Protein AF-A0A9D5GII6-F1 (afdb_monomer_lite)

pLDDT: mean 83.92, std 17.63, range [22.39, 98.25]

Secondary structure (DSSP, 8-state):
-HHHHHHHHHHHHHHTTSS-HHHHHHHHHHHHHHHSSTT---------SPEEEEEEEEETTT--B-TT-EEEEESSSEEEEE--TTSEEEEEEEPSEEEEEEEE-TTB--EEPPPEEE-TT--EEEEEEE-BTTS------B---------TTEEETT-HHHHH-SSHHHHHTTSTTEEEEESSSSTTSPEEEEETT--GGGEEEEETTEESS-TTS---TTSS-GGGSSEEEEE-S-BTTBTTEEEEEE-----SS-EEEEEEEEESSS-EEEEEEEEEEETTEEEEEEEEEEEEE-TTTT-EEE-TTS-EEEPP-EEEEEEEEEEEEEESSSSEEEEEEEEEEEEEEE----B--SSS-----TT-EEEEEEEEEEEEEEEEETTEEEEEEEEEEEEEEEEEETT-EETTEE--EEEEEEEEEEEEEEEEEE--TTTEEEEEEEEEEEEEEEEEESSHHHHTTS--EEEEEEEEEEEEEEEE-SSSEEEEEEEEEEEETTS--EEEEEEEEEEEEETTEEEEEEEEEEE----S---PPPPPGGG-EEEGGGTEEEEE---PPP---EEEEEEEEEEEE-TTSEEEEEEEEEEEEEEEEEEEEEEGGGSPTTSSPTTHHHHHHHHHHSTTTT-S--S---GGGEEEEEEEEEEEEEEEEEEEEEEEEEETTEEEEEEEEEEEEEEE---HHHHSTT-SS-TTSPPTT--SEEEEEEEEEE-TT-SEEEEEEEEEE-SS-TT-PPSEEEEEEEEEEEETTEEEEEEEESTT-TT--SSBBSTT--PEE-TTS-EE---BPPPPP-EEEEEEEEEES--------S------------------GGGSSBPPPSS--S-TTS--TTSTT--HHHHHHHHHHHHHHHHHHHHHHHT-BTTBS-SS-SSSPP-BTTEEEEEEE-SS-EEEEEEES-HHHHHHHHHHS-EEEEEHHHHHHTT------BTTBS--EEEETTTEEEEEEPPP-TT---S-PEEPPSS--SSTTPBP--TTS-TTHHHHHHHHHHHHHHHHHHTTS-SPPPPPTTEEEEEEEETTEEEEEEEESSTTHHHHHHHHB-EEEE-HHHHHHTT---PPTT-EEEETTTEEEEE--------------

Structure (mmCIF, N/CA/C/O backbone):
data_AF-A0A9D5GII6-F1
#
_entry.id   AF-A0A9D5GII6-F1
#
loop_
_atom_site.group_PDB
_atom_site.id
_atom_site.type_symbol
_atom_site.label_atom_id
_atom_site.label_alt_id
_atom_site.label_comp_id
_atom_site.label_asym_id
_atom_site.label_entity_id
_atom_site.label_seq_id
_atom_site.pdbx_PDB_ins_code
_atom_site.Cartn_x
_atom_site.Cartn_y
_atom_site.Cartn_z
_atom_site.occupancy
_atom_site.B_iso_or_equiv
_atom_site.auth_seq_id
_atom_site.auth_comp_id
_atom_site.auth_asym_id
_atom_site.auth_atom_id
_atom_site.pdbx_PDB_model_num
ATOM 1 N N . MET A 1 1 ? 43.247 6.332 34.126 1.00 34.91 1 MET A N 1
ATOM 2 C CA . MET A 1 1 ? 41.871 6.744 33.745 1.00 34.91 1 MET A CA 1
ATOM 3 C C . MET A 1 1 ? 41.782 8.147 33.139 1.00 34.91 1 MET A C 1
ATOM 5 O O . MET A 1 1 ? 41.290 8.242 32.028 1.00 34.91 1 MET A O 1
ATOM 9 N N . LYS A 1 2 ? 42.302 9.220 33.762 1.00 28.88 2 LYS A N 1
ATOM 10 C CA . LYS A 1 2 ? 42.241 10.589 33.184 1.00 28.88 2 LYS A CA 1
ATOM 11 C C . LYS A 1 2 ? 42.922 10.757 31.810 1.00 28.88 2 LYS A C 1
ATOM 13 O O . LYS A 1 2 ? 42.431 11.520 30.993 1.00 28.88 2 LYS A O 1
ATOM 18 N N . GLN A 1 3 ? 43.988 10.010 31.513 1.00 30.14 3 GLN A N 1
ATOM 19 C CA . GLN A 1 3 ? 44.624 10.033 30.183 1.00 30.14 3 GLN A CA 1
ATOM 20 C C . GLN A 1 3 ? 43.873 9.213 29.116 1.00 30.14 3 GLN A C 1
ATOM 22 O O . GLN A 1 3 ? 44.014 9.504 27.933 1.00 30.14 3 GLN A O 1
ATOM 27 N N . LEU A 1 4 ? 43.028 8.251 29.515 1.00 31.08 4 LEU A N 1
ATOM 28 C CA . LEU A 1 4 ? 42.215 7.461 28.580 1.00 31.08 4 LEU A CA 1
ATOM 29 C C . LEU A 1 4 ? 41.017 8.274 28.054 1.00 31.08 4 LEU A C 1
ATOM 31 O O . LEU A 1 4 ? 40.666 8.167 26.885 1.00 31.08 4 LEU A O 1
ATOM 35 N N . VAL A 1 5 ? 40.451 9.151 28.893 1.00 37.69 5 VAL A N 1
ATOM 36 C CA . VAL A 1 5 ? 39.334 10.047 28.534 1.00 37.69 5 VAL A CA 1
ATOM 37 C C . VAL A 1 5 ? 39.782 11.136 27.549 1.00 37.69 5 VAL A C 1
ATOM 39 O O . VAL A 1 5 ? 39.107 11.387 26.557 1.00 37.69 5 VAL A O 1
ATOM 42 N N . VAL A 1 6 ? 40.985 11.697 27.728 1.00 40.25 6 VAL A N 1
ATOM 43 C CA . VAL A 1 6 ? 41.536 12.721 26.815 1.00 40.25 6 VAL A CA 1
ATOM 44 C C . VAL A 1 6 ? 41.897 12.143 25.436 1.00 40.25 6 VAL A C 1
ATOM 46 O O . VAL A 1 6 ? 41.874 12.866 24.438 1.00 40.25 6 VAL A O 1
ATOM 49 N N . HIS A 1 7 ? 42.208 10.845 25.351 1.00 36.19 7 HIS A N 1
ATOM 50 C CA . HIS A 1 7 ? 42.446 10.171 24.070 1.00 36.19 7 HIS A CA 1
ATOM 51 C C . HIS A 1 7 ? 41.134 9.832 23.338 1.00 36.19 7 HIS A C 1
ATOM 53 O O . HIS A 1 7 ? 41.076 9.959 22.115 1.00 36.19 7 HIS A O 1
ATOM 59 N N . TYR A 1 8 ? 40.066 9.506 24.076 1.00 36.66 8 TYR A N 1
ATOM 60 C CA . TYR A 1 8 ? 38.737 9.227 23.518 1.00 36.66 8 TYR A CA 1
ATOM 61 C C . TYR A 1 8 ? 38.042 10.494 22.981 1.00 36.66 8 TYR A C 1
ATOM 63 O O . TYR A 1 8 ? 37.513 10.481 21.869 1.00 36.66 8 TYR A O 1
ATOM 71 N N . ASP A 1 9 ? 38.147 11.625 23.691 1.00 37.00 9 ASP A N 1
ATOM 72 C CA . ASP A 1 9 ? 37.584 12.913 23.245 1.00 37.00 9 ASP A CA 1
ATOM 73 C C . ASP A 1 9 ? 38.254 13.446 21.969 1.00 37.00 9 ASP A C 1
ATOM 75 O O . ASP A 1 9 ? 37.600 14.022 21.097 1.00 37.00 9 ASP A O 1
ATOM 79 N N . ARG A 1 10 ? 39.563 13.213 21.805 1.00 40.06 10 ARG A N 1
ATOM 80 C CA . ARG A 1 10 ? 40.296 13.609 20.590 1.00 40.06 10 ARG A CA 1
ATOM 81 C C . ARG A 1 10 ? 39.992 12.708 19.388 1.00 40.06 10 ARG A C 1
ATOM 83 O O . ARG A 1 10 ? 40.088 13.184 18.256 1.00 40.06 10 ARG A O 1
ATOM 90 N N . MET A 1 11 ? 39.600 11.451 19.615 1.00 40.50 11 MET A N 1
ATOM 91 C CA . MET A 1 11 ? 39.119 10.545 18.562 1.00 40.50 11 MET A CA 1
ATOM 92 C C . MET A 1 11 ? 37.706 10.920 18.098 1.00 40.50 11 MET A C 1
ATOM 94 O O . MET A 1 11 ? 37.478 11.040 16.894 1.00 40.50 11 MET A O 1
ATOM 98 N N . LEU A 1 12 ? 36.789 11.206 19.029 1.00 35.62 12 LEU A N 1
ATOM 99 C CA . LEU A 1 12 ? 35.427 11.649 18.707 1.00 35.62 12 LEU A CA 1
ATOM 100 C C . LEU A 1 12 ? 35.429 13.002 17.983 1.00 35.62 12 LEU A C 1
ATOM 102 O O . LEU A 1 12 ? 34.794 13.142 16.940 1.00 35.62 12 LEU A O 1
ATOM 106 N N . ALA A 1 13 ? 36.224 13.972 18.443 1.00 38.00 13 ALA A N 1
ATOM 107 C CA . ALA A 1 13 ? 36.316 15.281 17.797 1.00 38.00 13 ALA A CA 1
ATOM 108 C C . ALA A 1 13 ? 36.857 15.218 16.354 1.00 38.00 13 ALA A C 1
ATOM 110 O O . ALA A 1 13 ? 36.460 16.033 15.524 1.00 38.00 13 ALA A O 1
ATOM 111 N N . ARG A 1 14 ? 37.722 14.244 16.022 1.00 39.09 14 ARG A N 1
ATOM 112 C CA . ARG A 1 14 ? 38.227 14.042 14.650 1.00 39.09 14 ARG A CA 1
ATOM 113 C C . ARG A 1 14 ? 37.227 13.317 13.745 1.00 39.09 14 ARG A C 1
ATOM 115 O O . ARG A 1 14 ? 37.157 13.657 12.567 1.00 39.09 14 ARG A O 1
ATOM 122 N N . ALA A 1 15 ? 36.402 12.417 14.282 1.00 39.69 15 ALA A N 1
ATOM 123 C CA . ALA A 1 15 ? 35.327 11.765 13.528 1.00 39.69 15 ALA A CA 1
ATOM 124 C C . ALA A 1 15 ? 34.222 12.752 13.090 1.00 39.69 15 ALA A C 1
ATOM 126 O O . ALA A 1 15 ? 33.641 12.607 12.018 1.00 39.69 15 ALA A O 1
ATOM 127 N N . PHE A 1 16 ? 33.985 13.822 13.859 1.00 41.12 16 PHE A N 1
ATOM 128 C CA . PHE A 1 16 ? 32.970 14.828 13.530 1.00 41.12 16 PHE A CA 1
ATOM 129 C C . PHE A 1 16 ? 33.382 15.835 12.444 1.00 41.12 16 PHE A C 1
ATOM 131 O O . PHE A 1 16 ? 32.530 16.606 12.005 1.00 41.12 16 PHE A O 1
ATOM 138 N N . VAL A 1 17 ? 34.645 15.892 11.999 1.00 39.69 17 VAL A N 1
ATOM 139 C CA . VAL A 1 17 ? 35.133 16.916 11.041 1.00 39.69 17 VAL A CA 1
ATOM 140 C C . VAL A 1 17 ? 34.901 16.563 9.567 1.00 39.69 17 VAL A C 1
ATOM 142 O O . VAL A 1 17 ? 34.873 17.470 8.743 1.00 39.69 17 VAL A O 1
ATOM 145 N N . GLY A 1 18 ? 34.597 15.300 9.250 1.00 34.38 18 GLY A N 1
ATOM 146 C CA . GLY A 1 18 ? 34.338 14.838 7.877 1.00 34.38 18 GLY A CA 1
ATOM 147 C C . GLY A 1 18 ? 32.869 14.644 7.473 1.00 34.38 18 GLY A C 1
ATOM 148 O O . GLY A 1 18 ? 32.619 14.267 6.334 1.00 34.38 18 GLY A O 1
ATOM 149 N N . LEU A 1 19 ? 31.894 14.862 8.366 1.00 36.12 19 LEU A N 1
ATOM 150 C CA . LEU A 1 19 ? 30.478 14.564 8.086 1.00 36.12 19 LEU A CA 1
ATOM 151 C C . LEU A 1 19 ? 29.757 15.739 7.380 1.00 36.12 19 LEU A C 1
ATOM 153 O O . LEU A 1 19 ? 29.957 16.894 7.778 1.00 36.12 19 LEU A O 1
ATOM 157 N N . PRO A 1 20 ? 28.877 15.482 6.387 1.00 49.22 20 PRO A N 1
ATOM 158 C CA . PRO A 1 20 ? 28.064 16.507 5.731 1.00 49.22 20 PRO A CA 1
ATOM 159 C C . PRO A 1 20 ? 27.155 17.260 6.720 1.00 49.22 20 PRO A C 1
ATOM 161 O O . PRO A 1 20 ? 26.758 16.758 7.773 1.00 49.22 20 PRO A O 1
ATOM 164 N N . VAL A 1 21 ? 26.805 18.501 6.366 1.00 39.53 21 VAL A N 1
ATOM 165 C CA . VAL A 1 21 ? 26.181 19.512 7.249 1.00 39.53 21 VAL A CA 1
ATOM 166 C C . VAL A 1 21 ? 24.878 19.040 7.927 1.00 39.53 21 VAL A C 1
ATOM 168 O O . VAL A 1 21 ? 24.597 19.464 9.051 1.00 39.53 21 VAL A O 1
ATOM 171 N N . LEU A 1 22 ? 24.112 18.130 7.309 1.00 35.84 22 LEU A N 1
ATOM 172 C CA . LEU A 1 22 ? 22.888 17.564 7.899 1.00 35.84 22 LEU A CA 1
ATOM 173 C C . LEU A 1 22 ? 23.160 16.642 9.106 1.00 35.84 22 LEU A C 1
ATOM 175 O O . LEU A 1 22 ? 22.431 16.704 10.095 1.00 35.84 22 LEU A O 1
ATOM 179 N N . GLN A 1 23 ? 24.231 15.843 9.081 1.00 38.72 23 GLN A N 1
ATOM 180 C CA . GLN A 1 23 ? 24.545 14.873 10.142 1.00 38.72 23 GLN A CA 1
ATOM 181 C C . GLN A 1 23 ? 25.104 15.541 11.412 1.00 38.72 23 GLN A C 1
ATOM 183 O O . GLN A 1 23 ? 24.836 15.091 12.526 1.00 38.72 23 GLN A O 1
ATOM 188 N N . ARG A 1 24 ? 25.805 16.678 11.275 1.00 38.62 24 ARG A N 1
ATOM 189 C CA . ARG A 1 24 ? 26.293 17.481 12.416 1.00 38.62 24 ARG A CA 1
ATOM 190 C C . ARG A 1 24 ? 25.172 18.140 13.216 1.00 38.62 24 ARG A C 1
ATOM 192 O O . ARG A 1 24 ? 25.268 18.239 14.437 1.00 38.62 24 ARG A O 1
ATOM 199 N N . ARG A 1 25 ? 24.109 18.584 12.541 1.00 43.94 25 ARG A N 1
ATOM 200 C CA . ARG A 1 25 ? 22.936 19.178 13.200 1.00 43.94 25 ARG A CA 1
ATOM 201 C C . ARG A 1 25 ? 22.135 18.133 13.977 1.00 43.94 25 ARG A C 1
ATOM 203 O O . ARG A 1 25 ? 21.642 18.437 15.054 1.00 43.94 25 ARG A O 1
ATOM 210 N N . PHE A 1 26 ? 22.099 16.900 13.478 1.00 44.59 26 PHE A N 1
ATOM 211 C CA . PHE A 1 26 ? 21.381 15.786 14.093 1.00 44.59 26 PHE A CA 1
ATOM 212 C C . PHE A 1 26 ? 22.008 15.324 15.425 1.00 44.59 26 PHE A C 1
ATOM 214 O O . PHE A 1 26 ? 21.299 15.139 16.412 1.00 44.59 26 PHE A O 1
ATOM 221 N N . ALA A 1 27 ? 23.343 15.234 15.504 1.00 39.31 27 ALA A N 1
ATOM 222 C CA . ALA A 1 27 ? 24.046 14.817 16.726 1.00 39.31 27 ALA A CA 1
ATOM 223 C C . ALA A 1 27 ? 23.897 15.811 17.899 1.00 39.31 27 ALA A C 1
ATOM 225 O O . ALA A 1 27 ? 23.811 15.406 19.058 1.00 39.31 27 ALA A O 1
ATOM 226 N N . LEU A 1 28 ? 23.815 17.114 17.608 1.00 42.69 28 LEU A N 1
ATOM 227 C CA . LEU A 1 28 ? 23.647 18.162 18.624 1.00 42.69 28 LEU A CA 1
ATOM 228 C C . LEU A 1 28 ? 22.219 18.215 19.195 1.00 42.69 28 LEU A C 1
ATOM 230 O O . LEU A 1 28 ? 22.044 18.509 20.377 1.00 42.69 28 LEU A O 1
ATOM 234 N N . SER A 1 29 ? 21.203 17.876 18.396 1.00 42.56 29 SER A N 1
ATOM 235 C CA . SER A 1 29 ? 19.810 17.784 18.857 1.00 42.56 29 SER A CA 1
ATOM 236 C C . SER A 1 29 ? 19.585 16.615 19.824 1.00 42.56 29 SER A C 1
ATOM 238 O O . SER A 1 29 ? 18.840 16.761 20.791 1.00 42.56 29 SER A O 1
ATOM 240 N N . ILE A 1 30 ? 20.275 15.488 19.617 1.00 46.19 30 ILE A N 1
ATOM 241 C CA . ILE A 1 30 ? 20.199 14.306 20.495 1.00 46.19 30 ILE A CA 1
ATOM 242 C C . ILE A 1 30 ? 20.812 14.603 21.874 1.00 46.19 30 ILE A C 1
ATOM 244 O O . ILE A 1 30 ? 20.225 14.259 22.900 1.00 46.19 30 ILE A O 1
ATOM 248 N N . ALA A 1 31 ? 21.947 15.311 21.919 1.00 44.62 31 ALA A N 1
ATOM 249 C CA . ALA A 1 31 ? 22.587 15.702 23.177 1.00 44.62 31 ALA A CA 1
ATOM 250 C C . ALA A 1 31 ? 21.744 16.708 23.990 1.00 44.62 31 ALA A C 1
ATOM 252 O O . ALA A 1 31 ? 21.701 16.627 25.217 1.00 44.62 31 ALA A O 1
ATOM 253 N N . GLY A 1 32 ? 21.032 17.621 23.315 1.00 56.56 32 GLY A N 1
ATOM 254 C CA . GLY A 1 32 ? 20.121 18.571 23.965 1.00 56.56 32 GLY A CA 1
ATOM 255 C C . GLY A 1 32 ? 18.874 17.911 24.565 1.00 56.56 32 GLY A C 1
ATOM 256 O O . GLY A 1 32 ? 18.427 18.307 25.639 1.00 56.56 32 GLY A O 1
ATOM 257 N N . LEU A 1 33 ? 18.344 16.873 23.911 1.00 41.56 33 LEU A N 1
ATOM 258 C CA . LEU A 1 33 ? 17.165 16.142 24.381 1.00 41.56 33 LEU A CA 1
ATOM 259 C C . LEU A 1 33 ? 17.477 15.260 25.605 1.00 41.56 33 LEU A C 1
ATOM 261 O O . LEU A 1 33 ? 16.654 15.161 26.511 1.00 41.56 33 LEU A O 1
ATOM 265 N N . LEU A 1 34 ? 18.685 14.684 25.682 1.00 41.72 34 LEU A N 1
ATOM 266 C CA . LEU A 1 34 ? 19.128 13.851 26.812 1.00 41.72 34 LEU A CA 1
ATOM 267 C C . LEU A 1 34 ? 19.312 14.638 28.122 1.00 41.72 34 LEU A C 1
ATOM 269 O O . LEU A 1 34 ? 19.120 14.076 29.199 1.00 41.72 34 LEU A O 1
ATOM 273 N N . LEU A 1 35 ? 19.631 15.936 28.055 1.00 38.81 35 LEU A N 1
ATOM 274 C CA . LEU A 1 35 ? 19.837 16.771 29.247 1.00 38.81 35 LEU A CA 1
ATOM 275 C C . LEU A 1 35 ? 18.523 17.228 29.913 1.00 38.81 35 LEU A C 1
ATOM 277 O O . LEU A 1 35 ? 18.513 17.544 31.100 1.00 38.81 35 LEU A O 1
ATOM 281 N N . LEU A 1 36 ? 17.413 17.245 29.166 1.00 41.09 36 LEU A N 1
ATOM 282 C CA . LEU A 1 36 ? 16.088 17.674 29.643 1.00 41.09 36 LEU A CA 1
ATOM 283 C C . LEU A 1 36 ? 15.308 16.569 30.378 1.00 41.09 36 LEU A C 1
ATOM 285 O O . LEU A 1 36 ? 14.319 16.861 31.044 1.00 41.09 36 LEU A O 1
ATOM 289 N N . ILE A 1 37 ? 15.752 15.312 30.291 1.00 43.41 37 ILE A N 1
ATOM 290 C CA . ILE A 1 37 ? 15.035 14.141 30.829 1.00 43.41 37 ILE A CA 1
ATOM 291 C C . ILE A 1 37 ? 15.420 13.846 32.298 1.00 43.41 37 ILE A C 1
ATOM 293 O O . ILE A 1 37 ? 14.745 13.082 32.982 1.00 43.41 37 ILE A O 1
ATOM 297 N N . ALA A 1 38 ? 16.454 14.499 32.838 1.00 36.38 38 ALA A N 1
ATOM 298 C CA . ALA A 1 38 ? 17.011 14.179 34.156 1.00 36.38 38 ALA A CA 1
ATOM 299 C C . ALA A 1 38 ? 16.246 14.736 35.385 1.00 36.38 38 ALA A C 1
ATOM 301 O O . ALA A 1 38 ? 16.718 14.535 36.503 1.00 36.38 38 ALA A O 1
ATOM 302 N N . THR A 1 39 ? 15.107 15.435 35.244 1.00 32.78 39 THR A N 1
ATOM 303 C CA . THR A 1 39 ? 14.502 16.183 36.379 1.00 32.78 39 THR A CA 1
ATOM 304 C C . THR A 1 39 ? 12.993 16.018 36.632 1.00 32.78 39 THR A C 1
ATOM 306 O O . THR A 1 39 ? 12.438 16.799 37.403 1.00 32.78 39 THR A O 1
ATOM 309 N N . ALA A 1 40 ? 12.301 15.008 36.092 1.00 34.09 40 ALA A N 1
ATOM 310 C CA . ALA A 1 40 ? 10.855 14.837 36.332 1.00 34.09 40 ALA A CA 1
ATOM 311 C C . ALA A 1 40 ? 10.502 13.610 37.212 1.00 34.09 40 ALA A C 1
ATOM 313 O O . ALA A 1 40 ? 11.011 12.518 36.955 1.00 34.09 40 ALA A O 1
ATOM 314 N N . PRO A 1 41 ? 9.621 13.750 38.228 1.00 30.94 41 PRO A N 1
ATOM 315 C CA . PRO A 1 41 ? 9.175 12.642 39.073 1.00 30.94 41 PRO A CA 1
ATOM 316 C C . PRO A 1 41 ? 8.075 11.763 38.431 1.00 30.94 41 PRO A C 1
ATOM 318 O O . PRO A 1 41 ? 7.279 12.207 37.607 1.00 30.94 41 PRO A O 1
ATOM 321 N N . THR A 1 42 ? 8.073 10.500 38.875 1.00 28.34 42 THR A N 1
ATOM 322 C CA . THR A 1 42 ? 7.231 9.306 38.597 1.00 28.34 42 THR A CA 1
ATOM 323 C C . THR A 1 42 ? 5.728 9.480 38.892 1.00 28.34 42 THR A C 1
ATOM 325 O O . THR A 1 42 ? 5.390 10.320 39.715 1.00 28.34 42 THR A O 1
ATOM 328 N N . CYS A 1 43 ? 4.745 8.676 38.457 1.00 25.62 43 CYS A N 1
ATOM 329 C CA . CYS A 1 43 ? 4.571 7.548 37.522 1.00 25.62 43 CYS A CA 1
ATOM 330 C C . CYS A 1 43 ? 3.043 7.327 37.376 1.00 25.62 43 CYS A C 1
ATOM 332 O O . CYS A 1 43 ? 2.317 7.469 38.360 1.00 25.62 43 CYS A O 1
ATOM 334 N N . ALA A 1 44 ? 2.566 6.878 36.212 1.00 28.69 44 ALA A N 1
ATOM 335 C CA . ALA A 1 44 ? 1.318 6.116 36.063 1.00 28.69 44 ALA A CA 1
ATOM 336 C C . ALA A 1 44 ? 1.396 5.271 34.775 1.00 28.69 44 ALA A C 1
ATOM 338 O O . ALA A 1 44 ? 1.896 5.739 33.758 1.00 28.69 44 ALA A O 1
ATOM 339 N N . SER A 1 45 ? 0.964 4.010 34.845 1.00 26.52 45 SER A N 1
ATOM 340 C CA . SER A 1 45 ? 1.190 2.949 33.848 1.00 26.52 45 SER A CA 1
ATOM 341 C C . SER A 1 45 ? 0.170 2.920 32.699 1.00 26.52 45 SER A C 1
ATOM 343 O O . SER A 1 45 ? -1.031 2.995 32.960 1.00 26.52 45 SER A O 1
ATOM 345 N N . ALA A 1 46 ? 0.645 2.713 31.465 1.00 29.38 46 ALA A N 1
ATOM 346 C CA . ALA A 1 46 ? -0.146 2.510 30.244 1.00 29.38 46 ALA A CA 1
ATOM 347 C C . ALA A 1 46 ? -0.435 1.014 29.956 1.00 29.38 46 ALA A C 1
ATOM 349 O O . ALA A 1 46 ? 0.324 0.139 30.374 1.00 29.38 46 ALA A O 1
ATOM 350 N N . GLN A 1 47 ? -1.556 0.736 29.278 1.00 36.69 47 GLN A N 1
ATOM 351 C CA . GLN A 1 47 ? -2.116 -0.585 28.927 1.00 36.69 47 GLN A CA 1
ATOM 352 C C . GLN A 1 47 ? -2.409 -0.642 27.398 1.00 36.69 47 GLN A C 1
ATOM 354 O O . GLN A 1 47 ? -2.412 0.410 26.771 1.00 36.69 47 GLN A O 1
ATOM 359 N N . SER A 1 48 ? -2.615 -1.856 26.844 1.00 37.31 48 SER A N 1
ATOM 360 C CA . SER A 1 48 ? -2.657 -2.339 25.423 1.00 37.31 48 SER A CA 1
ATOM 361 C C . SER A 1 48 ? -3.929 -2.150 24.533 1.00 37.31 48 SER A C 1
ATOM 363 O O . SER A 1 48 ? -4.964 -2.689 24.882 1.00 37.31 48 SER A O 1
ATOM 365 N N . ASP A 1 49 ? -3.923 -1.498 23.366 1.00 44.53 49 ASP A N 1
ATOM 366 C CA . ASP A 1 49 ? -5.090 -1.043 22.542 1.00 44.53 49 ASP A CA 1
ATOM 367 C C . ASP A 1 49 ? -6.345 -1.924 22.175 1.00 44.53 49 ASP A C 1
ATOM 369 O O . ASP A 1 49 ? -7.241 -1.401 21.514 1.00 44.53 49 ASP A O 1
ATOM 373 N N . ASP A 1 50 ? -6.562 -3.167 22.630 1.00 52.47 50 ASP A N 1
ATOM 374 C CA . ASP A 1 50 ? -7.830 -3.903 22.361 1.00 52.47 50 ASP A CA 1
ATOM 375 C C . ASP A 1 50 ? -8.827 -3.828 23.535 1.00 52.47 50 ASP A C 1
ATOM 377 O O . ASP A 1 50 ? -8.509 -4.162 24.683 1.00 52.47 50 ASP A O 1
ATOM 381 N N . GLY A 1 51 ? -10.058 -3.378 23.255 1.00 55.97 51 GLY A N 1
ATOM 382 C CA . GLY A 1 51 ? -11.140 -3.278 24.233 1.00 55.97 51 GLY A CA 1
ATOM 383 C C . GLY A 1 51 ? -11.951 -4.571 24.344 1.00 55.97 51 GLY A C 1
ATOM 384 O O . GLY A 1 51 ? -12.398 -5.135 23.347 1.00 55.97 51 GLY A O 1
ATOM 385 N N . LEU A 1 52 ? -12.184 -5.040 25.569 1.00 73.00 52 LEU A N 1
ATOM 386 C CA . LEU A 1 52 ? -13.064 -6.180 25.853 1.00 73.00 52 LEU A CA 1
ATOM 387 C C . LEU A 1 52 ? -14.407 -5.647 26.357 1.00 73.00 52 LEU A C 1
ATOM 389 O O . LEU A 1 52 ? -14.451 -4.988 27.390 1.00 73.00 52 LEU A O 1
ATOM 393 N N . ILE A 1 53 ? -15.517 -5.927 25.680 1.00 81.56 53 ILE A N 1
ATOM 394 C CA . ILE A 1 53 ? -16.834 -5.518 26.188 1.00 81.56 53 ILE A CA 1
ATOM 395 C C . ILE A 1 53 ? -17.516 -6.732 26.799 1.00 81.56 53 ILE A C 1
ATOM 397 O O . ILE A 1 53 ? -17.895 -7.659 26.086 1.00 81.56 53 ILE A O 1
ATOM 401 N N . THR A 1 54 ? -17.700 -6.711 28.113 1.00 86.25 54 THR A N 1
ATOM 402 C CA . THR A 1 54 ? -18.494 -7.712 28.827 1.00 86.25 54 THR A CA 1
ATOM 403 C C . THR A 1 54 ? -19.862 -7.122 29.121 1.00 86.25 54 THR A C 1
ATOM 405 O O . THR A 1 54 ? -19.961 -6.079 29.760 1.00 86.25 54 THR A O 1
ATOM 408 N N . ILE A 1 55 ? -20.931 -7.774 28.676 1.00 87.25 55 ILE A N 1
ATOM 409 C CA . ILE A 1 55 ? -22.297 -7.349 28.976 1.00 87.25 55 ILE A CA 1
ATOM 410 C C . ILE A 1 55 ? -22.983 -8.443 29.786 1.00 87.25 55 ILE A C 1
ATOM 412 O O . ILE A 1 55 ? -23.126 -9.568 29.318 1.00 87.25 55 ILE A O 1
ATOM 416 N N . THR A 1 56 ? -23.407 -8.112 31.003 1.00 90.69 56 THR A N 1
ATOM 417 C CA . THR A 1 56 ? -24.131 -9.029 31.891 1.00 90.69 56 THR A CA 1
ATOM 418 C C . THR A 1 56 ? -25.599 -8.639 31.924 1.00 90.69 56 THR A C 1
ATOM 420 O O . THR A 1 56 ? -25.938 -7.503 32.260 1.00 90.69 56 THR A O 1
ATOM 423 N N . VAL A 1 57 ? -26.476 -9.580 31.589 1.00 90.31 57 VAL A N 1
ATOM 424 C CA . VAL A 1 57 ? -27.922 -9.388 31.518 1.00 90.31 57 VAL A CA 1
ATOM 425 C C . VAL A 1 57 ? -28.607 -10.176 32.626 1.00 90.31 57 VAL A C 1
ATOM 427 O O . VAL A 1 57 ? -28.440 -11.390 32.740 1.00 90.31 57 VAL A O 1
ATOM 430 N N . SER A 1 58 ? -29.411 -9.491 33.435 1.00 91.88 58 SER A N 1
ATOM 431 C CA . SER A 1 58 ? -30.185 -10.104 34.518 1.00 91.88 58 SER A CA 1
ATOM 432 C C . SER A 1 58 ? -31.609 -9.566 34.590 1.00 91.88 58 SER A C 1
ATOM 434 O O . SER A 1 58 ? -31.941 -8.530 34.012 1.00 91.88 58 SER A O 1
ATOM 436 N N . GLU A 1 59 ? -32.483 -10.277 35.292 1.00 89.81 59 GLU A N 1
ATOM 437 C CA . GLU A 1 59 ? -33.830 -9.793 35.560 1.00 89.81 59 GLU A CA 1
ATOM 438 C C . GLU A 1 59 ? -33.807 -8.682 36.621 1.00 89.81 59 GLU A C 1
ATOM 440 O O . GLU A 1 59 ? -33.151 -8.788 37.660 1.00 89.81 59 GLU A O 1
ATOM 445 N N . GLY A 1 60 ? -34.570 -7.611 36.387 1.00 80.69 60 GLY A N 1
ATOM 446 C CA . GLY A 1 60 ? -34.576 -6.424 37.241 1.00 80.69 60 GLY A CA 1
ATOM 447 C C . GLY A 1 60 ? -34.955 -6.675 38.706 1.00 80.69 60 GLY A C 1
ATOM 448 O O . GLY A 1 60 ? -34.342 -6.063 39.586 1.00 80.69 60 GLY A O 1
ATOM 449 N N . LYS A 1 61 ? -35.916 -7.572 38.984 1.00 79.88 61 LYS A N 1
ATOM 450 C CA . LYS A 1 61 ? -36.396 -7.872 40.350 1.00 79.88 61 LYS A CA 1
ATOM 451 C C . LYS A 1 61 ? -35.573 -8.965 41.032 1.00 79.88 61 LYS A C 1
ATOM 453 O O . LYS A 1 61 ? -34.966 -8.701 42.064 1.00 79.88 61 LYS A O 1
ATOM 458 N N . SER A 1 62 ? -35.529 -10.164 40.459 1.00 86.06 62 SER A N 1
ATOM 459 C CA . SER A 1 62 ? -34.867 -11.320 41.081 1.00 86.06 62 SER A CA 1
ATOM 460 C C . SER A 1 62 ? -33.338 -11.286 40.995 1.00 86.06 62 SER A C 1
ATOM 462 O O . SER A 1 62 ? -32.672 -12.048 41.691 1.00 86.06 62 SER A O 1
ATOM 464 N N . LYS A 1 63 ? -32.774 -10.423 40.135 1.00 86.50 63 LYS A N 1
ATOM 465 C CA . LYS A 1 63 ? -31.349 -10.402 39.767 1.00 86.50 63 LYS A CA 1
ATOM 466 C C . LYS A 1 63 ? -30.848 -11.719 39.170 1.00 86.50 63 LYS A C 1
ATOM 468 O O . LYS A 1 63 ? -29.639 -11.876 39.012 1.00 86.50 63 LYS A O 1
ATOM 473 N N . THR A 1 64 ? -31.738 -12.640 38.791 1.00 89.88 64 THR A N 1
ATOM 474 C CA . THR A 1 64 ? -31.329 -13.887 38.144 1.00 89.88 64 THR A CA 1
ATOM 475 C C . THR A 1 64 ? -30.718 -13.585 36.778 1.00 89.88 64 THR A C 1
ATOM 477 O O . THR A 1 64 ? -31.278 -12.768 36.036 1.00 89.88 64 THR A O 1
ATOM 480 N N . PRO A 1 65 ? -29.594 -14.220 36.416 1.00 92.12 65 PRO A N 1
ATOM 481 C CA . PRO A 1 65 ? -29.011 -14.064 35.092 1.00 92.12 65 PRO A CA 1
ATOM 482 C C . PRO A 1 65 ? -29.987 -14.533 34.008 1.00 92.12 65 PRO A C 1
ATOM 484 O O . PRO A 1 65 ? -30.674 -15.543 34.162 1.00 92.12 65 PRO A O 1
ATOM 487 N N . LEU A 1 66 ? -30.064 -13.785 32.908 1.00 90.19 66 LEU A N 1
ATOM 488 C CA . LEU A 1 66 ? -30.941 -14.099 31.785 1.00 90.19 66 LEU A CA 1
ATOM 489 C C . LEU A 1 66 ? -30.122 -14.693 30.647 1.00 90.19 66 LEU A C 1
ATOM 491 O O . LEU A 1 66 ? -29.486 -13.961 29.892 1.00 90.19 66 LEU A O 1
ATOM 495 N N . ALA A 1 67 ? -30.179 -16.015 30.502 1.00 88.50 67 ALA A N 1
ATOM 496 C CA . ALA A 1 67 ? -29.595 -16.726 29.369 1.00 88.50 67 ALA A CA 1
ATOM 497 C C . ALA A 1 67 ? -30.368 -16.470 28.072 1.00 88.50 67 ALA A C 1
ATOM 499 O O . ALA A 1 67 ? -31.576 -16.213 28.110 1.00 88.50 67 ALA A O 1
ATOM 500 N N . LEU A 1 68 ? -29.700 -16.574 26.919 1.00 86.12 68 LEU A N 1
ATOM 501 C CA . LEU A 1 68 ? -30.292 -16.358 25.591 1.00 86.12 68 LEU A CA 1
ATOM 502 C C . LEU A 1 68 ? -30.948 -14.973 25.420 1.00 86.12 68 LEU A C 1
ATOM 504 O O . LEU A 1 68 ? -31.822 -14.787 24.576 1.00 86.12 68 LEU A O 1
ATOM 508 N N . ALA A 1 69 ? -30.552 -13.988 26.227 1.00 87.31 69 ALA A N 1
ATOM 509 C CA . ALA A 1 69 ? -30.845 -12.594 25.951 1.00 87.31 69 ALA A CA 1
ATOM 510 C C . ALA A 1 69 ? -29.933 -12.139 24.812 1.00 87.31 69 ALA A C 1
ATOM 512 O O . ALA A 1 69 ? -28.721 -12.358 24.832 1.00 87.31 69 ALA A O 1
ATOM 513 N N . ARG A 1 70 ? -30.512 -11.509 23.798 1.00 84.94 70 ARG A N 1
ATOM 514 C CA . ARG A 1 70 ? -29.757 -10.999 22.663 1.00 84.94 70 ARG A CA 1
ATOM 515 C C . ARG A 1 70 ? -29.198 -9.636 22.987 1.00 84.94 70 ARG A C 1
ATOM 517 O O . ARG A 1 70 ? -29.944 -8.739 23.368 1.00 84.94 70 ARG A O 1
ATOM 524 N N . VAL A 1 71 ? -27.902 -9.486 22.776 1.00 87.62 71 VAL A N 1
ATOM 525 C CA . VAL A 1 71 ? -27.166 -8.246 22.957 1.00 87.62 71 VAL A CA 1
ATOM 526 C C . VAL A 1 71 ? -26.633 -7.832 21.602 1.00 87.62 71 VAL A C 1
ATOM 528 O O . VAL A 1 71 ? -25.789 -8.502 21.016 1.00 87.62 71 VAL A O 1
ATOM 531 N N . LEU A 1 72 ? -27.153 -6.726 21.095 1.00 83.19 72 LEU A N 1
ATOM 532 C CA . LEU A 1 72 ? -26.699 -6.118 19.865 1.00 83.19 72 LEU A CA 1
ATOM 533 C C . LEU A 1 72 ? -25.850 -4.897 20.203 1.00 83.19 72 LEU A C 1
ATOM 535 O O . LEU A 1 72 ? -26.309 -3.971 20.867 1.00 83.19 72 LEU A O 1
ATOM 539 N N . LEU A 1 73 ? -24.610 -4.904 19.745 1.00 84.69 73 LEU A N 1
ATOM 540 C CA . LEU A 1 73 ? -23.635 -3.856 19.961 1.00 84.69 73 LEU A CA 1
ATOM 541 C C . LEU A 1 73 ? -23.567 -2.958 18.719 1.00 84.69 73 LEU A C 1
ATOM 543 O O . LEU A 1 73 ? -23.380 -3.440 17.603 1.00 84.69 73 LEU A O 1
ATOM 547 N N . ASN A 1 74 ? -23.715 -1.651 18.924 1.00 80.19 74 ASN A N 1
ATOM 548 C CA . ASN A 1 74 ? -23.669 -0.635 17.878 1.00 80.19 74 ASN A CA 1
ATOM 549 C C . ASN A 1 74 ? -22.597 0.410 18.182 1.00 80.19 74 ASN A C 1
ATOM 551 O O . ASN A 1 74 ? -22.734 1.172 19.142 1.00 80.19 74 ASN A O 1
ATOM 555 N N . GLY A 1 75 ? -21.549 0.453 17.359 1.00 79.50 75 GLY A N 1
ATOM 556 C CA . GLY A 1 75 ? -20.451 1.414 17.450 1.00 79.50 75 GLY A CA 1
ATOM 557 C C . GLY A 1 75 ? -19.654 1.486 16.143 1.00 79.50 75 GLY A C 1
ATOM 558 O O . GLY A 1 75 ? -20.267 1.508 15.074 1.00 79.50 75 GLY A O 1
ATOM 559 N N . PRO A 1 76 ? -18.314 1.605 16.183 1.00 67.81 76 PRO A N 1
ATOM 560 C CA . PRO A 1 76 ? -17.440 1.406 15.018 1.00 67.81 76 PRO A CA 1
ATOM 561 C C . PRO A 1 76 ? -17.739 0.124 14.236 1.00 67.81 76 PRO A C 1
ATOM 563 O O . PRO A 1 76 ? -17.753 0.126 13.012 1.00 67.81 76 PRO A O 1
ATOM 566 N N . VAL A 1 77 ? -18.052 -0.950 14.961 1.00 67.31 77 VAL A N 1
ATOM 567 C CA . VAL A 1 77 ? -18.542 -2.214 14.410 1.00 67.31 77 VAL A CA 1
ATOM 568 C C . VAL A 1 77 ? -19.949 -2.498 14.925 1.00 67.31 77 VAL A C 1
ATOM 570 O O . VAL A 1 77 ? -20.295 -2.154 16.060 1.00 67.31 77 VAL A O 1
ATOM 573 N N . MET A 1 78 ? -20.753 -3.131 14.075 1.00 68.94 78 MET A N 1
ATOM 574 C CA . MET A 1 78 ? -22.054 -3.689 14.429 1.00 68.94 78 MET A CA 1
ATOM 575 C C . MET A 1 78 ? -21.882 -5.188 14.644 1.00 68.94 78 MET A C 1
ATOM 577 O O . MET A 1 78 ? -21.414 -5.887 13.750 1.00 68.94 78 MET A O 1
ATOM 581 N N . THR A 1 79 ? -22.246 -5.692 15.817 1.00 74.06 79 THR A N 1
ATOM 582 C CA . THR A 1 79 ? -22.195 -7.132 16.104 1.00 74.06 79 THR A CA 1
ATOM 583 C C . THR A 1 79 ? -23.322 -7.526 17.054 1.00 74.06 79 THR A C 1
ATOM 585 O O . THR A 1 79 ? -23.893 -6.678 17.739 1.00 74.06 79 THR A O 1
ATOM 588 N N . SER A 1 80 ? -23.700 -8.800 17.075 1.00 80.25 80 SER A N 1
ATOM 589 C CA . SER A 1 80 ? -24.765 -9.313 17.935 1.00 80.25 80 SER A CA 1
ATOM 590 C C . SER A 1 80 ? -24.367 -10.665 18.488 1.00 80.25 80 SER A C 1
ATOM 592 O O . SER A 1 80 ? -23.901 -11.510 17.732 1.00 80.25 80 SER A O 1
ATOM 594 N N . GLU A 1 81 ? -24.646 -10.887 19.763 1.00 83.00 81 GLU A N 1
ATOM 595 C CA . GLU A 1 81 ? -24.315 -12.128 20.447 1.00 83.00 81 GLU A CA 1
ATOM 596 C C . GLU A 1 81 ? -25.415 -12.461 21.479 1.00 83.00 81 GLU A C 1
ATOM 598 O O . GLU A 1 81 ? -26.201 -11.595 21.882 1.00 83.00 81 GLU A O 1
ATOM 603 N N . LEU A 1 82 ? -25.525 -13.731 21.877 1.00 84.38 82 LEU A N 1
ATOM 604 C CA . LEU A 1 82 ? -26.498 -14.200 22.873 1.00 84.38 82 LEU A CA 1
ATOM 605 C C . LEU A 1 82 ? -25.807 -14.414 24.225 1.00 84.38 82 LEU A C 1
ATOM 607 O O . LEU A 1 82 ? -24.716 -14.981 24.280 1.00 84.38 82 LEU A O 1
ATOM 611 N N . THR A 1 83 ? -26.456 -14.043 25.327 1.00 88.44 83 THR A N 1
ATOM 612 C CA . THR A 1 83 ? -25.946 -14.349 26.671 1.00 88.44 83 THR A CA 1
ATOM 613 C C . THR A 1 83 ? -25.933 -15.851 26.944 1.00 88.44 83 THR A C 1
ATOM 615 O O . THR A 1 83 ? -26.784 -16.594 26.441 1.00 88.44 83 THR A O 1
ATOM 618 N N . ARG A 1 84 ? -24.955 -16.321 27.724 1.00 87.19 84 ARG A N 1
ATOM 619 C CA . ARG A 1 84 ? -24.867 -17.730 28.154 1.00 87.19 84 ARG A CA 1
ATOM 620 C C . ARG A 1 84 ? -25.761 -18.001 29.368 1.00 87.19 84 ARG A C 1
ATOM 622 O O . ARG A 1 84 ? -26.447 -17.096 29.838 1.00 87.19 84 ARG A O 1
ATOM 629 N N . ALA A 1 85 ? -25.740 -19.226 29.899 1.00 85.56 85 ALA A N 1
ATOM 630 C CA . ALA A 1 85 ? -26.426 -19.594 31.145 1.00 85.56 85 ALA A CA 1
ATOM 631 C C . ALA A 1 85 ? -26.179 -18.629 32.328 1.00 85.56 85 ALA A C 1
ATOM 633 O O . ALA A 1 85 ? -27.067 -18.430 33.153 1.00 85.56 85 ALA A O 1
ATOM 634 N N . ASP A 1 86 ? -25.001 -18.006 32.396 1.00 87.12 86 ASP A N 1
ATOM 635 C CA . ASP A 1 86 ? -24.608 -17.019 33.413 1.00 87.12 86 ASP A CA 1
ATOM 636 C C . ASP A 1 86 ? -25.111 -15.587 33.132 1.00 87.12 86 ASP A C 1
ATOM 638 O O . ASP A 1 86 ? -24.845 -14.670 33.908 1.00 87.12 86 ASP A O 1
ATOM 642 N N . GLY A 1 87 ? -25.861 -15.380 32.045 1.00 88.75 87 GLY A N 1
ATOM 643 C CA . GLY A 1 87 ? -26.353 -14.071 31.625 1.00 88.75 87 GLY A CA 1
ATOM 644 C C . GLY A 1 87 ? -25.274 -13.179 31.009 1.00 88.75 87 GLY A C 1
ATOM 645 O O . GLY A 1 87 ? -25.557 -12.023 30.707 1.00 88.75 87 GLY A O 1
ATOM 646 N N . GLU A 1 88 ? -24.055 -13.670 30.794 1.00 90.50 88 GLU A N 1
ATOM 647 C CA . GLU A 1 88 ? -22.939 -12.882 30.278 1.00 90.50 88 GLU A CA 1
ATOM 648 C C . GLU A 1 88 ? -22.763 -13.060 28.768 1.00 90.50 88 GLU A C 1
ATOM 650 O O . GLU A 1 88 ? -22.969 -14.136 28.199 1.00 90.50 88 GLU A O 1
ATOM 655 N N . VAL A 1 89 ? -22.331 -11.990 28.109 1.00 85.12 89 VAL A N 1
ATOM 656 C CA . VAL A 1 89 ? -21.809 -12.008 26.749 1.00 85.12 89 VAL A CA 1
ATOM 657 C C . VAL A 1 89 ? -20.517 -11.203 26.673 1.00 85.12 89 VAL A C 1
ATOM 659 O O . VAL A 1 89 ? -20.349 -10.212 27.382 1.00 85.12 89 VAL A O 1
ATOM 662 N N . VAL A 1 90 ? -19.586 -11.640 25.828 1.00 84.19 90 VAL A N 1
ATOM 663 C CA . VAL A 1 90 ? -18.246 -11.054 25.746 1.00 84.19 90 VAL A CA 1
ATOM 664 C C . VAL A 1 90 ? -17.902 -10.779 24.291 1.00 84.19 90 VAL A C 1
ATOM 666 O O . VAL A 1 90 ? -17.700 -11.719 23.524 1.00 84.19 90 VAL A O 1
ATOM 669 N N . PHE A 1 91 ? -17.784 -9.502 23.937 1.00 80.31 91 PHE A N 1
ATOM 670 C CA . PHE A 1 91 ? -17.251 -9.058 22.654 1.00 80.31 91 PHE A CA 1
ATOM 671 C C . PHE A 1 91 ? -15.745 -8.862 22.799 1.00 80.31 91 PHE A C 1
ATOM 673 O O . PHE A 1 91 ? -15.286 -8.022 23.580 1.00 80.31 91 PHE A O 1
ATOM 680 N N . ARG A 1 92 ? -14.983 -9.680 22.076 1.00 71.62 92 ARG A N 1
ATOM 681 C CA . ARG A 1 92 ? -13.523 -9.590 22.007 1.00 71.62 92 ARG A CA 1
ATOM 682 C C . ARG A 1 92 ? -13.148 -8.688 20.839 1.00 71.62 92 ARG A C 1
ATOM 684 O O . ARG A 1 92 ? -13.885 -8.635 19.858 1.00 71.62 92 ARG A O 1
ATOM 691 N N . ASP A 1 93 ? -12.035 -7.981 20.982 1.00 66.56 93 ASP A N 1
ATOM 692 C CA . ASP A 1 93 ? -11.447 -7.160 19.921 1.00 66.56 93 ASP A CA 1
ATOM 693 C C . ASP A 1 93 ? -12.365 -6.017 19.451 1.00 66.56 93 ASP A C 1
ATOM 695 O O . ASP A 1 93 ? -12.412 -5.692 18.263 1.00 66.56 93 ASP A O 1
ATOM 699 N N . ALA A 1 94 ? -13.123 -5.412 20.377 1.00 68.12 94 ALA A N 1
ATOM 700 C CA . ALA A 1 94 ? -13.966 -4.266 20.061 1.00 68.12 94 ALA A CA 1
ATOM 701 C C . ALA A 1 94 ? -13.075 -3.039 19.794 1.00 68.12 94 ALA A C 1
ATOM 703 O O . ALA A 1 94 ? -12.380 -2.595 20.716 1.00 68.12 94 ALA A O 1
ATOM 704 N N . PRO A 1 95 ? -13.093 -2.462 18.572 1.00 65.50 95 PRO A N 1
ATOM 705 C CA . PRO A 1 95 ? -12.302 -1.276 18.257 1.00 65.50 95 PRO A CA 1
ATOM 706 C C . PRO A 1 95 ? -12.573 -0.129 19.223 1.00 65.50 95 PRO A C 1
ATOM 708 O O . PRO A 1 95 ? -13.712 0.043 19.664 1.00 65.50 95 PRO A O 1
ATOM 711 N N . ALA A 1 96 ? -11.563 0.695 19.493 1.00 68.62 96 ALA A N 1
ATOM 712 C CA . ALA A 1 96 ? -11.769 1.920 20.249 1.00 68.62 96 ALA A CA 1
ATOM 713 C C . ALA A 1 96 ? -12.847 2.794 19.582 1.00 68.62 96 ALA A C 1
ATOM 715 O O . ALA A 1 96 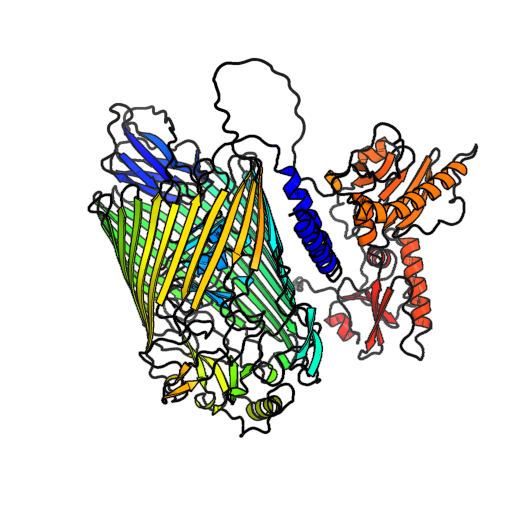? -12.893 2.950 18.361 1.00 68.62 96 ALA A O 1
ATOM 716 N N . GLY A 1 97 ? -13.749 3.342 20.389 1.00 72.69 97 GLY A N 1
ATOM 717 C CA . GLY A 1 97 ? -14.852 4.163 19.914 1.00 72.69 97 GLY A CA 1
ATOM 718 C C . GLY A 1 97 ? -16.045 4.158 20.859 1.00 72.69 97 GLY A C 1
ATOM 719 O O . GLY A 1 97 ? -16.035 3.566 21.938 1.00 72.69 97 GLY A O 1
ATOM 720 N N . THR A 1 98 ? -17.106 4.857 20.462 1.00 79.50 98 THR A N 1
ATOM 721 C CA . THR A 1 98 ? -18.325 4.951 21.275 1.00 79.50 98 THR A CA 1
ATOM 722 C C . THR A 1 98 ? -19.353 3.912 20.843 1.00 79.50 98 THR A C 1
ATOM 724 O O . THR A 1 98 ? -19.861 3.976 19.721 1.00 79.50 98 THR A O 1
ATOM 727 N N . TYR A 1 99 ? -19.743 3.044 21.773 1.00 83.25 99 TYR A N 1
ATOM 728 C CA . TYR A 1 99 ? -20.738 1.996 21.580 1.00 83.25 99 TYR A CA 1
ATOM 729 C C . TYR A 1 99 ? -22.046 2.292 22.306 1.00 83.25 99 TYR A C 1
ATOM 731 O O . TYR A 1 99 ? -22.111 3.088 23.238 1.00 83.25 99 TYR A O 1
ATOM 739 N N . THR A 1 100 ? -23.096 1.611 21.874 1.00 83.94 100 THR A N 1
ATOM 740 C CA . THR A 1 100 ? -24.364 1.419 22.578 1.00 83.94 100 THR A CA 1
ATOM 741 C C . THR A 1 100 ? -24.712 -0.059 22.493 1.00 83.94 100 THR A C 1
ATOM 743 O O . THR A 1 100 ? -24.415 -0.700 21.486 1.00 83.94 100 THR A O 1
ATOM 746 N N . ALA A 1 101 ? -25.327 -0.613 23.532 1.00 86.69 101 ALA A N 1
ATOM 747 C CA . ALA A 1 101 ? -25.817 -1.982 23.516 1.00 86.69 101 ALA A CA 1
ATOM 748 C C . ALA A 1 101 ? -27.344 -1.975 23.569 1.00 86.69 101 ALA A C 1
ATOM 750 O O . ALA A 1 101 ? -27.938 -1.333 24.433 1.00 86.69 101 ALA A O 1
ATOM 751 N N . ARG A 1 102 ? -27.990 -2.693 22.655 1.00 85.75 102 ARG A N 1
ATOM 752 C CA . ARG A 1 102 ? -29.424 -2.968 22.681 1.00 85.75 102 ARG A CA 1
ATOM 753 C C . ARG A 1 102 ? -29.630 -4.409 23.114 1.00 85.75 102 ARG A C 1
ATOM 755 O O . ARG A 1 102 ? -29.171 -5.329 22.446 1.00 85.75 102 ARG A O 1
ATOM 762 N N . VAL A 1 103 ? -30.317 -4.597 24.231 1.00 88.25 103 VAL A N 1
ATOM 763 C CA . VAL A 1 103 ? -30.556 -5.904 24.834 1.00 88.25 103 VAL A CA 1
ATOM 764 C C . VAL A 1 103 ? -32.038 -6.249 24.747 1.00 88.25 103 VAL A C 1
ATOM 766 O O . VAL A 1 103 ? -32.894 -5.435 25.098 1.00 88.25 103 VAL A O 1
ATOM 769 N N . GLY A 1 104 ? -32.350 -7.458 24.285 1.00 87.69 104 GLY A N 1
ATOM 770 C CA . GLY A 1 104 ? -33.719 -7.953 24.174 1.00 87.69 104 GLY A CA 1
ATOM 771 C C . GLY A 1 104 ? -33.828 -9.454 24.423 1.00 87.69 104 GLY A C 1
ATOM 772 O O . GLY A 1 104 ? -32.975 -10.227 23.997 1.00 87.69 104 GLY A O 1
ATOM 773 N N . LYS A 1 105 ? -34.906 -9.872 25.089 1.00 87.94 105 LYS A N 1
ATOM 774 C CA . LYS A 1 105 ? -35.270 -11.277 25.319 1.00 87.94 105 LYS A CA 1
ATOM 775 C C . LYS A 1 105 ? -36.787 -11.424 25.187 1.00 87.94 105 LYS A C 1
ATOM 777 O O . LYS A 1 105 ? -37.518 -10.509 25.563 1.00 87.94 105 LYS A O 1
ATOM 782 N N . ALA A 1 106 ? -37.266 -12.545 24.648 1.00 81.25 106 ALA A N 1
ATOM 783 C CA . ALA A 1 106 ? -38.702 -12.815 24.580 1.00 81.25 106 ALA A CA 1
ATOM 784 C C . ALA A 1 106 ? -39.320 -12.802 25.993 1.00 81.25 106 ALA A C 1
ATOM 786 O O . ALA A 1 106 ? -38.731 -13.340 26.928 1.00 81.25 106 ALA A O 1
ATOM 787 N N . GLY A 1 107 ? -40.473 -12.146 26.159 1.00 82.81 107 GLY A N 1
ATOM 788 C CA . GLY A 1 107 ? -41.117 -11.959 27.471 1.00 82.81 107 GLY A CA 1
ATOM 789 C C . GLY A 1 107 ? -40.537 -10.829 28.338 1.00 82.81 107 GLY A C 1
ATOM 790 O O . GLY A 1 107 ? -41.014 -10.610 29.450 1.00 82.81 107 GLY A O 1
ATOM 791 N N . TYR A 1 108 ? -39.557 -10.070 27.833 1.00 85.94 108 TYR A N 1
ATOM 792 C CA . TYR A 1 108 ? -38.942 -8.933 28.525 1.00 85.94 108 TYR A CA 1
ATOM 793 C C . TYR A 1 108 ? -39.016 -7.650 27.685 1.00 85.94 108 TYR A C 1
ATOM 795 O O . TYR A 1 108 ? -39.085 -7.694 26.455 1.00 85.94 108 TYR A O 1
ATOM 803 N N . GLN A 1 109 ? -39.005 -6.487 28.340 1.00 81.94 109 GLN A N 1
ATOM 804 C CA . GLN A 1 109 ? -38.875 -5.196 27.659 1.00 81.94 109 GLN A CA 1
ATOM 805 C C . GLN A 1 109 ? -37.452 -5.024 27.116 1.00 81.94 109 GLN A C 1
ATOM 807 O O . GLN A 1 109 ? -36.478 -5.350 27.792 1.00 81.94 109 GLN A O 1
ATOM 812 N N . GLN A 1 110 ? -37.326 -4.503 25.894 1.00 83.00 110 GLN A N 1
ATOM 813 C CA . GLN A 1 110 ? -36.020 -4.200 25.308 1.00 83.00 110 GLN A CA 1
ATOM 814 C C . GLN A 1 110 ? -35.408 -2.960 25.963 1.00 83.00 110 GLN A C 1
ATOM 816 O O . GLN A 1 110 ? -36.105 -1.977 26.212 1.00 83.00 110 GLN A O 1
ATOM 821 N N . VAL A 1 111 ? -34.095 -2.982 26.176 1.00 83.50 111 VAL A N 1
ATOM 822 C CA . VAL A 1 111 ? -33.346 -1.871 26.772 1.00 83.50 111 VAL A CA 1
ATOM 823 C C . VAL A 1 111 ? -32.191 -1.489 25.857 1.00 83.50 111 VAL A C 1
ATOM 825 O O . VAL A 1 111 ? -31.410 -2.344 25.451 1.00 83.50 111 VAL A O 1
ATOM 828 N N . THR A 1 112 ? -32.053 -0.198 25.561 1.00 82.62 112 THR A N 1
ATOM 829 C CA . THR A 1 112 ? -30.855 0.362 24.922 1.00 82.62 112 THR A CA 1
ATOM 830 C C . THR A 1 112 ? -30.043 1.097 25.978 1.00 82.62 112 THR A C 1
ATOM 832 O O . THR A 1 112 ? -30.575 1.940 26.700 1.00 82.62 112 THR A O 1
ATOM 835 N N . THR A 1 113 ? -28.759 0.775 26.098 1.00 83.31 113 THR A N 1
ATOM 836 C CA . THR A 1 113 ? -27.870 1.430 27.056 1.00 83.31 113 THR A CA 1
ATOM 837 C C . THR A 1 113 ? -27.566 2.861 26.631 1.00 83.31 113 THR A C 1
ATOM 839 O O . THR A 1 113 ? -27.595 3.206 25.447 1.00 83.31 113 THR A O 1
ATOM 842 N N . ALA A 1 114 ? -27.170 3.691 27.597 1.00 75.56 114 ALA A N 1
ATOM 843 C CA . ALA A 1 114 ? -26.479 4.932 27.275 1.00 75.56 114 ALA A CA 1
ATOM 844 C C . ALA A 1 114 ? -25.195 4.635 26.466 1.00 75.56 114 ALA A C 1
ATOM 846 O O . ALA A 1 114 ? -24.635 3.536 26.593 1.00 75.56 114 ALA A O 1
ATOM 847 N N . PRO A 1 115 ? -24.719 5.586 25.640 1.00 76.38 115 PRO A N 1
ATOM 848 C CA . PRO A 1 115 ? -23.442 5.438 24.966 1.00 76.38 115 PRO A CA 1
ATOM 849 C C . PRO A 1 115 ? -22.307 5.274 25.974 1.00 76.38 115 PRO A C 1
ATOM 851 O O . PRO A 1 115 ? -22.238 6.018 26.951 1.00 76.38 115 PRO A O 1
ATOM 854 N N . PHE A 1 116 ? -21.407 4.337 25.715 1.00 78.94 116 PHE A N 1
ATOM 855 C CA . PHE A 1 116 ? -20.201 4.130 26.502 1.00 78.94 116 PHE A CA 1
ATOM 856 C C . PHE A 1 116 ? -18.986 4.096 25.583 1.00 78.94 116 PHE A C 1
ATOM 858 O O . PHE A 1 116 ? -19.055 3.641 24.440 1.00 78.94 116 PHE A O 1
ATOM 865 N N . GLU A 1 117 ? -17.875 4.632 26.070 1.00 74.75 117 GLU A N 1
ATOM 866 C CA . GLU A 1 117 ? -16.633 4.692 25.314 1.00 74.75 117 GLU A CA 1
ATOM 867 C C . GLU A 1 117 ? -15.780 3.473 25.641 1.00 74.75 117 GLU A C 1
ATOM 869 O O . GLU A 1 117 ? -15.460 3.203 26.801 1.00 74.75 117 GLU A O 1
ATOM 874 N N . VAL A 1 118 ? -15.425 2.735 24.598 1.00 72.25 118 VAL A N 1
ATOM 875 C CA . VAL A 1 118 ? -14.357 1.752 24.651 1.00 72.25 118 VAL A CA 1
ATOM 876 C C . VAL A 1 118 ? -13.107 2.501 24.250 1.00 72.25 118 VAL A C 1
ATOM 878 O O . VAL A 1 118 ? -12.937 2.898 23.100 1.00 72.25 118 VAL A O 1
ATOM 881 N N . VAL A 1 119 ? -12.259 2.740 25.235 1.00 64.50 119 VAL A N 1
ATOM 882 C CA . VAL A 1 119 ? -10.876 3.101 24.973 1.00 64.50 119 VAL A CA 1
ATOM 883 C C . VAL A 1 119 ? -10.126 1.787 24.855 1.00 64.50 119 VAL A C 1
ATOM 885 O O . VAL A 1 119 ? -10.414 0.833 25.583 1.00 64.50 119 VAL A O 1
ATOM 888 N N . SER A 1 120 ? -9.179 1.756 23.939 1.00 54.62 120 SER A N 1
ATOM 889 C CA . SER A 1 120 ? -8.046 0.854 23.956 1.00 54.62 120 SER A CA 1
ATOM 890 C C . SER A 1 120 ? -7.700 0.257 25.314 1.00 54.62 120 SER A C 1
ATOM 892 O O . SER A 1 120 ? -7.653 0.979 26.315 1.00 54.62 120 SER A O 1
ATOM 894 N N . SER A 1 121 ? -7.450 -1.058 25.348 1.00 52.03 121 SER A N 1
ATOM 895 C CA . SER A 1 121 ? -6.982 -1.804 26.538 1.00 52.03 121 SER A CA 1
ATOM 896 C C . SER A 1 121 ? -7.922 -1.926 27.702 1.00 52.03 121 SER A C 1
ATOM 898 O O . SER A 1 121 ? -7.609 -2.589 28.698 1.00 52.03 121 SER A O 1
ATOM 900 N N . ARG A 1 122 ? -9.060 -1.253 27.627 1.00 57.72 122 ARG A N 1
ATOM 901 C CA . ARG A 1 122 ? -9.978 -1.183 28.736 1.00 57.72 122 ARG A CA 1
ATOM 902 C C . ARG A 1 122 ? -11.084 -2.178 28.484 1.00 57.72 122 ARG A C 1
ATOM 904 O O . ARG A 1 122 ? -11.833 -2.051 27.519 1.00 57.72 122 ARG A O 1
ATOM 911 N N . ALA A 1 123 ? -11.217 -3.149 29.386 1.00 61.22 123 ALA A N 1
ATOM 912 C CA . ALA A 1 123 ? -12.461 -3.890 29.404 1.00 61.22 123 ALA A CA 1
ATOM 913 C C . ALA A 1 123 ? -13.571 -3.009 29.979 1.00 61.22 123 ALA A C 1
ATOM 915 O O . ALA A 1 123 ? -13.413 -2.373 31.027 1.00 61.22 123 ALA A O 1
ATOM 916 N N . VAL A 1 124 ? -14.667 -2.932 29.238 1.00 73.31 124 VAL A N 1
ATOM 917 C CA . VAL A 1 124 ? -15.878 -2.222 29.607 1.00 73.31 124 VAL A CA 1
ATOM 918 C C . VAL A 1 124 ? -16.899 -3.272 29.998 1.00 73.31 124 VAL A C 1
ATOM 920 O O . VAL A 1 124 ? -17.369 -4.036 29.161 1.00 73.31 124 VAL A O 1
ATOM 923 N N . ALA A 1 125 ? -17.230 -3.312 31.284 1.00 79.38 125 ALA A N 1
ATOM 924 C CA . ALA A 1 125 ? -18.308 -4.144 31.783 1.00 79.38 125 ALA A CA 1
ATOM 925 C C . ALA A 1 125 ? -19.600 -3.315 31.871 1.00 79.38 125 ALA A C 1
ATOM 927 O O . ALA A 1 125 ? -19.629 -2.210 32.422 1.00 79.38 125 ALA A O 1
ATOM 928 N N . VAL A 1 126 ? -20.668 -3.833 31.273 1.00 81.69 126 VAL A N 1
ATOM 929 C CA . VAL A 1 126 ? -21.978 -3.188 31.185 1.00 81.69 126 VAL A CA 1
ATOM 930 C C . VAL A 1 126 ? -23.012 -4.135 31.770 1.00 81.69 126 VAL A C 1
ATOM 932 O O . VAL A 1 126 ? -23.227 -5.227 31.256 1.00 81.69 126 VAL A O 1
ATOM 935 N N . THR A 1 127 ? -23.687 -3.711 32.832 1.00 85.06 127 THR A N 1
ATOM 936 C CA . THR A 1 127 ? -24.779 -4.493 33.412 1.00 85.06 127 THR A CA 1
ATOM 937 C C . THR A 1 127 ? -26.105 -3.960 32.896 1.00 85.06 127 THR A C 1
ATOM 939 O O . THR A 1 127 ? -26.412 -2.776 33.044 1.00 85.06 127 THR A O 1
ATOM 942 N N . VAL A 1 128 ? -26.910 -4.839 32.306 1.00 86.38 128 VAL A N 1
ATOM 943 C CA . VAL A 1 128 ? -28.240 -4.513 31.795 1.00 86.38 128 VAL A CA 1
ATOM 944 C C . VAL A 1 128 ? -29.269 -5.341 32.541 1.00 86.38 128 VAL A C 1
ATOM 946 O O . VAL A 1 128 ? -29.202 -6.564 32.581 1.00 86.38 128 VAL A O 1
ATOM 949 N N . GLN A 1 129 ? -30.235 -4.663 33.145 1.00 87.62 129 GLN A N 1
ATOM 950 C CA . GLN A 1 129 ? -31.368 -5.325 33.772 1.00 87.62 129 GLN A CA 1
ATOM 951 C C . GLN A 1 129 ? -32.563 -5.238 32.829 1.00 87.62 129 GLN A C 1
ATOM 953 O O . GLN A 1 129 ? -32.832 -4.169 32.281 1.00 87.62 129 GLN A O 1
ATOM 958 N N . LEU A 1 130 ? -33.268 -6.351 32.636 1.00 83.69 130 LEU A N 1
ATOM 959 C CA . LEU A 1 130 ? -34.509 -6.389 31.867 1.00 83.69 130 LEU A CA 1
ATOM 960 C C . LEU A 1 130 ? -35.697 -6.580 32.813 1.00 83.69 130 LEU A C 1
ATOM 962 O O . LEU A 1 130 ? -35.658 -7.428 33.707 1.00 83.69 130 LEU A O 1
ATOM 966 N N . ALA A 1 131 ? -36.762 -5.809 32.608 1.00 82.06 131 ALA A N 1
ATOM 967 C CA . ALA A 1 131 ? -38.045 -6.047 33.259 1.00 82.06 131 ALA A CA 1
ATOM 968 C C . ALA A 1 131 ? -38.918 -6.970 32.390 1.00 82.06 131 ALA A C 1
ATOM 970 O O . ALA A 1 131 ? -38.914 -6.813 31.162 1.00 82.06 131 ALA A O 1
ATOM 971 N N . PRO A 1 132 ? -39.671 -7.916 32.985 1.00 81.19 132 PRO A N 1
ATOM 972 C CA . PRO A 1 132 ? -40.716 -8.643 32.272 1.00 81.19 132 PRO A CA 1
ATOM 973 C C . PRO A 1 132 ? -41.676 -7.660 31.598 1.00 81.19 132 PRO A C 1
ATOM 975 O O . PRO A 1 132 ? -41.909 -6.566 32.114 1.00 81.19 132 PRO A O 1
ATOM 978 N N . THR A 1 133 ? -42.256 -8.021 30.453 1.00 74.06 133 THR A N 1
ATOM 979 C CA . THR A 1 133 ? -43.094 -7.090 29.669 1.00 74.06 133 THR A CA 1
ATOM 980 C C . THR A 1 133 ? -44.321 -6.562 30.438 1.00 74.06 133 THR A C 1
ATOM 982 O O . THR A 1 133 ? -44.901 -5.562 30.022 1.00 74.06 133 THR A O 1
ATOM 985 N N . SER A 1 134 ? -44.669 -7.175 31.577 1.00 62.66 134 SER A N 1
ATOM 986 C CA . SER A 1 134 ? -45.741 -6.787 32.504 1.00 62.66 134 SER A CA 1
ATOM 987 C C . SER A 1 134 ? -45.373 -5.737 33.569 1.00 62.66 134 SER A C 1
ATOM 989 O O . SER A 1 134 ? -46.278 -5.243 34.234 1.00 62.66 134 SER A O 1
ATOM 991 N N . ASP A 1 135 ? -44.098 -5.378 33.759 1.00 49.22 135 ASP A N 1
ATOM 992 C CA . ASP A 1 135 ? -43.651 -4.448 34.812 1.00 49.22 135 ASP A CA 1
ATOM 993 C C . ASP A 1 135 ? -42.850 -3.268 34.230 1.00 49.22 135 ASP A C 1
ATOM 995 O O . ASP A 1 135 ? -41.808 -3.442 33.599 1.00 49.22 135 ASP A O 1
ATOM 999 N N . VAL A 1 136 ? -43.309 -2.034 34.469 1.00 41.59 136 VAL A N 1
ATOM 1000 C CA . VAL A 1 136 ? -42.679 -0.805 33.952 1.00 41.59 136 VAL A CA 1
ATOM 1001 C C . VAL A 1 136 ? -41.714 -0.203 34.979 1.00 41.59 136 VAL A C 1
ATOM 1003 O O . VAL A 1 136 ? -42.138 0.532 35.868 1.00 41.59 136 VAL A O 1
ATOM 1006 N N . LYS A 1 137 ? -40.411 -0.488 34.830 1.00 44.88 137 LYS A N 1
ATOM 1007 C CA . LYS A 1 137 ? -39.257 0.430 35.029 1.00 44.88 137 LYS A CA 1
ATOM 1008 C C . LYS A 1 137 ? -37.949 -0.363 35.093 1.00 44.88 137 LYS A C 1
ATOM 1010 O O . LYS A 1 137 ? -37.835 -1.314 35.863 1.00 44.88 137 LYS A O 1
ATOM 1015 N N . THR A 1 138 ? -36.907 0.093 34.395 1.00 42.44 138 THR A N 1
ATOM 1016 C CA . THR A 1 138 ? -35.532 -0.354 34.672 1.00 42.44 138 THR A CA 1
ATOM 1017 C C . THR A 1 138 ? -34.519 0.780 34.500 1.00 42.44 138 THR A C 1
ATOM 1019 O O . THR A 1 138 ? -34.550 1.506 33.511 1.00 42.44 138 THR A O 1
ATOM 1022 N N . LEU A 1 139 ? -33.636 0.931 35.494 1.00 39.81 139 LEU A N 1
ATOM 1023 C CA . LEU A 1 139 ? -32.443 1.785 35.502 1.00 39.81 139 LEU A CA 1
ATOM 1024 C C . LEU A 1 139 ? -31.219 0.873 35.325 1.00 39.81 139 LEU A C 1
ATOM 1026 O O . LEU A 1 139 ? -31.079 -0.101 36.064 1.00 39.81 139 LEU A O 1
ATOM 1030 N N . GLY A 1 140 ? -30.351 1.170 34.356 1.00 37.06 140 GLY A N 1
ATOM 1031 C CA . GLY A 1 140 ? -29.083 0.462 34.152 1.00 37.06 140 GLY A CA 1
ATOM 1032 C C . GLY A 1 140 ? -27.925 1.174 34.853 1.00 37.06 140 GLY A C 1
ATOM 1033 O O . GLY A 1 140 ? -27.776 2.387 34.717 1.00 37.06 140 GLY A O 1
ATOM 1034 N N . THR A 1 141 ? -27.098 0.426 35.582 1.00 34.66 141 THR A N 1
ATOM 1035 C CA . THR A 1 141 ? -25.850 0.909 36.196 1.00 34.66 141 THR A CA 1
ATOM 1036 C C . THR A 1 141 ? -24.658 0.235 35.520 1.00 34.66 141 THR A C 1
ATOM 1038 O O . THR A 1 141 ? -24.601 -0.988 35.422 1.00 34.66 141 THR A O 1
ATOM 1041 N N . VAL A 1 142 ? -23.699 1.036 35.050 1.00 35.41 142 VAL A N 1
ATOM 1042 C CA . VAL A 1 142 ? -22.476 0.580 34.367 1.00 35.41 142 VAL A CA 1
ATOM 1043 C C . VAL A 1 142 ? -21.341 0.488 35.389 1.00 35.41 142 VAL A C 1
ATOM 1045 O O . VAL A 1 142 ? -21.071 1.465 36.083 1.00 35.41 142 VAL A O 1
ATOM 1048 N N . VAL A 1 143 ? -20.662 -0.660 35.487 1.00 28.31 143 VAL A N 1
ATOM 1049 C CA . VAL A 1 143 ? -19.468 -0.840 36.334 1.00 28.31 143 VAL A CA 1
ATOM 1050 C C . VAL A 1 143 ? -18.342 -1.396 35.472 1.00 28.31 143 VAL A C 1
ATOM 1052 O O . VAL A 1 143 ? -18.419 -2.529 35.024 1.00 28.31 143 VAL A O 1
ATOM 1055 N N . VAL A 1 144 ? -17.283 -0.611 35.267 1.00 24.92 144 VAL A N 1
ATOM 1056 C CA . VAL A 1 144 ? -16.145 -0.937 34.390 1.00 24.92 144 VAL A CA 1
ATOM 1057 C C . VAL A 1 144 ? -15.070 -1.721 35.161 1.00 24.92 144 VAL A C 1
ATOM 1059 O O . VAL A 1 144 ? -14.555 -1.224 36.161 1.00 24.92 144 VAL A O 1
ATOM 1062 N N . LYS A 1 145 ? -14.680 -2.911 34.686 1.00 25.56 145 LYS A N 1
ATOM 1063 C CA . LYS A 1 145 ? -13.495 -3.671 35.146 1.00 25.56 145 LYS A CA 1
ATOM 1064 C C . LYS A 1 145 ? -12.696 -4.131 33.928 1.00 25.56 145 LYS A C 1
ATOM 1066 O O . LYS A 1 145 ? -13.324 -4.624 33.004 1.00 25.56 145 LYS A O 1
ATOM 1071 N N . SER A 1 146 ? -11.363 -3.980 33.940 1.00 22.39 146 SER A N 1
ATOM 1072 C CA . SER A 1 146 ? -10.456 -4.201 32.796 1.00 22.39 146 SER A CA 1
ATOM 1073 C C . SER A 1 146 ? -9.785 -5.593 32.752 1.00 22.39 146 SER A C 1
ATOM 1075 O O . SER A 1 146 ? -9.280 -6.079 33.761 1.00 22.39 146 SER A O 1
ATOM 1077 N N . SER A 1 147 ? -9.714 -6.198 31.558 1.00 26.12 147 SER A N 1
ATOM 1078 C CA . SER A 1 147 ? -8.744 -7.229 31.141 1.00 26.12 147 SER A CA 1
ATOM 1079 C C . SER A 1 147 ? -8.647 -7.256 29.606 1.00 26.12 147 SER A C 1
ATOM 1081 O O . SER A 1 147 ? -9.671 -7.443 28.952 1.00 26.12 147 SER A O 1
ATOM 1083 N N . ALA A 1 148 ? -7.459 -7.074 29.026 1.00 25.59 148 ALA A N 1
ATOM 1084 C CA . ALA A 1 148 ? -7.253 -7.102 27.574 1.00 25.59 148 ALA A CA 1
ATOM 1085 C C . ALA A 1 148 ? -7.019 -8.538 27.061 1.00 25.59 148 ALA A C 1
ATOM 1087 O O . ALA A 1 148 ? -6.407 -9.359 27.745 1.00 25.59 148 ALA A O 1
ATOM 1088 N N . THR A 1 149 ? -7.520 -8.856 25.866 1.00 27.86 149 THR A N 1
ATOM 1089 C CA . THR A 1 149 ? -7.152 -10.053 25.085 1.00 27.86 149 THR A CA 1
ATOM 1090 C C . THR A 1 149 ? -6.621 -9.551 23.746 1.00 27.86 149 THR A C 1
ATOM 1092 O O . THR A 1 149 ? -7.249 -8.676 23.170 1.00 27.86 149 THR A O 1
ATOM 1095 N N . VAL A 1 150 ? -5.477 -10.067 23.291 1.00 39.53 150 VAL A N 1
ATOM 1096 C CA . VAL A 1 150 ? -4.843 -9.678 22.019 1.00 39.53 150 VAL A CA 1
ATOM 1097 C C . VAL A 1 150 ? -5.360 -10.584 20.902 1.00 39.53 150 VAL A C 1
ATOM 1099 O O . VAL A 1 150 ? -5.290 -11.814 21.031 1.00 39.53 150 VAL A O 1
ATOM 1102 N N . SER A 1 151 ? -5.858 -9.993 19.816 1.00 50.53 151 SER A N 1
ATOM 1103 C CA . SER A 1 151 ? -6.169 -10.724 18.585 1.00 50.53 151 SER A CA 1
ATOM 1104 C C . SER A 1 151 ? -4.881 -11.087 17.841 1.00 50.53 151 SER A C 1
ATOM 1106 O O . SER A 1 151 ? -4.064 -10.229 17.533 1.00 50.53 151 SER A O 1
ATOM 1108 N N . ILE A 1 152 ? -4.693 -12.372 17.540 1.00 63.97 152 ILE A N 1
ATOM 1109 C CA . ILE A 1 152 ? -3.494 -12.905 16.858 1.00 63.97 152 ILE A CA 1
ATOM 1110 C C . ILE A 1 152 ? -3.440 -12.594 15.354 1.00 63.97 152 ILE A C 1
ATOM 1112 O O . ILE A 1 152 ? -2.387 -12.733 14.742 1.00 63.97 152 ILE A O 1
ATOM 1116 N N . ASN A 1 153 ? -4.563 -12.168 14.767 1.00 79.25 153 ASN A N 1
ATOM 1117 C CA . ASN A 1 153 ? -4.694 -11.868 13.336 1.00 79.25 153 ASN A CA 1
ATOM 1118 C C . ASN A 1 153 ? -4.984 -10.379 13.089 1.00 79.25 153 ASN A C 1
ATOM 1120 O O . ASN A 1 153 ? -5.482 -10.008 12.024 1.00 79.25 153 ASN A O 1
ATOM 1124 N N . ALA A 1 154 ? -4.729 -9.519 14.074 1.00 83.94 154 ALA A N 1
ATOM 1125 C CA . ALA A 1 154 ? -4.899 -8.082 13.946 1.00 83.94 154 ALA A CA 1
ATOM 1126 C C . ALA A 1 154 ? -3.628 -7.349 14.370 1.00 83.94 154 ALA A C 1
ATOM 1128 O O . ALA A 1 154 ? -2.909 -7.774 15.268 1.00 83.94 154 ALA A O 1
ATOM 1129 N N . VAL A 1 155 ? -3.375 -6.226 13.706 1.00 86.19 155 VAL A N 1
ATOM 1130 C CA . VAL A 1 155 ? -2.299 -5.296 14.031 1.00 86.19 155 VAL A CA 1
ATOM 1131 C C . VAL A 1 155 ? -2.935 -3.957 14.361 1.00 86.19 155 VAL A C 1
ATOM 1133 O O . VAL A 1 155 ? -3.623 -3.359 13.532 1.00 86.19 155 VAL A O 1
ATOM 1136 N N . THR A 1 156 ? -2.691 -3.482 15.573 1.00 82.31 156 THR A N 1
ATOM 1137 C CA . THR A 1 156 ? -3.151 -2.188 16.092 1.00 82.31 156 THR A CA 1
ATOM 1138 C C . THR A 1 156 ? -1.959 -1.276 16.373 1.00 82.31 156 THR A C 1
ATOM 1140 O O . THR A 1 156 ? -0.812 -1.726 16.335 1.00 82.31 156 THR A O 1
ATOM 1143 N N . ALA A 1 157 ? -2.210 0.006 16.654 1.00 78.75 157 ALA A N 1
ATOM 1144 C CA . ALA A 1 157 ? -1.162 0.983 16.957 1.00 78.75 157 ALA A CA 1
ATOM 1145 C C . ALA A 1 157 ? -0.239 0.553 18.118 1.00 78.75 157 ALA A C 1
ATOM 1147 O O . ALA A 1 157 ? 0.967 0.786 18.046 1.00 78.75 157 ALA A O 1
ATOM 1148 N N . ASP A 1 158 ? -0.772 -0.136 19.130 1.00 77.56 158 ASP A N 1
ATOM 1149 C CA . ASP A 1 158 ? 0.008 -0.613 20.279 1.00 77.56 158 ASP A CA 1
ATOM 1150 C C . ASP A 1 158 ? 0.653 -1.993 20.113 1.00 77.56 158 ASP A C 1
ATOM 1152 O O . ASP A 1 158 ? 1.389 -2.427 21.001 1.00 77.56 158 ASP A O 1
ATOM 1156 N N . SER A 1 159 ? 0.390 -2.711 19.020 1.00 84.62 159 SER A N 1
ATOM 1157 C CA . SER A 1 159 ? 0.978 -4.039 18.821 1.00 84.62 159 SER A CA 1
ATOM 1158 C C . SER A 1 159 ? 2.512 -3.961 18.849 1.00 84.62 159 SER A C 1
ATOM 1160 O O . SER A 1 159 ? 3.098 -3.098 18.195 1.00 84.62 159 SER A O 1
ATOM 1162 N N . ALA A 1 160 ? 3.182 -4.883 19.552 1.00 90.06 160 ALA A N 1
ATOM 1163 C CA . ALA A 1 160 ? 4.649 -4.928 19.637 1.00 90.06 160 ALA A CA 1
ATOM 1164 C C . ALA A 1 160 ? 5.308 -4.915 18.243 1.00 90.06 160 ALA A C 1
ATOM 1166 O O . ALA A 1 160 ? 6.188 -4.101 17.959 1.00 90.06 160 ALA A O 1
ATOM 1167 N N . ILE A 1 161 ? 4.782 -5.731 17.324 1.00 90.94 161 ILE A N 1
ATOM 1168 C CA . ILE A 1 161 ? 5.198 -5.751 15.917 1.00 90.94 161 ILE A CA 1
ATOM 1169 C C . ILE A 1 161 ? 4.943 -4.424 15.185 1.00 90.94 161 ILE A C 1
ATOM 1171 O O . ILE A 1 161 ? 5.727 -4.069 14.311 1.00 90.94 161 ILE A O 1
ATOM 1175 N N . ARG A 1 162 ? 3.905 -3.648 15.539 1.00 91.06 162 ARG A N 1
ATOM 1176 C CA . ARG A 1 162 ? 3.633 -2.323 14.948 1.00 91.06 162 ARG A CA 1
ATOM 1177 C C . ARG A 1 162 ? 4.640 -1.284 15.427 1.00 91.06 162 ARG A C 1
ATOM 1179 O O . ARG A 1 162 ? 5.114 -0.511 14.606 1.00 91.06 162 ARG A O 1
ATOM 1186 N N . LYS A 1 163 ? 5.005 -1.296 16.714 1.00 92.19 163 LYS A N 1
ATOM 1187 C CA . LYS A 1 163 ? 6.029 -0.401 17.287 1.00 92.19 163 LYS A CA 1
ATOM 1188 C C . LYS A 1 163 ? 7.424 -0.649 16.696 1.00 92.19 163 LYS A C 1
ATOM 1190 O O . LYS A 1 163 ? 8.204 0.292 16.579 1.00 92.19 163 LYS A O 1
ATOM 1195 N N . LEU A 1 164 ? 7.723 -1.894 16.313 1.00 93.69 164 LEU A N 1
ATOM 1196 C CA . LEU A 1 164 ? 8.973 -2.274 15.640 1.00 93.69 164 LEU A CA 1
ATOM 1197 C C . LEU A 1 164 ? 8.979 -1.999 14.129 1.00 93.69 164 LEU A C 1
ATOM 1199 O O . LEU A 1 164 ? 10.049 -1.995 13.530 1.00 93.69 164 LEU A O 1
ATOM 1203 N N . SER A 1 165 ? 7.816 -1.803 13.501 1.00 92.62 165 SER A N 1
ATOM 1204 C CA . SER A 1 165 ? 7.708 -1.736 12.039 1.00 92.62 165 SER A CA 1
ATOM 1205 C C . SER A 1 165 ? 7.476 -0.303 11.538 1.00 92.62 165 SER A C 1
ATOM 1207 O O . SER A 1 165 ? 6.513 0.343 11.959 1.00 92.62 165 SER A O 1
ATOM 1209 N N . PRO A 1 166 ? 8.286 0.191 10.585 1.00 85.00 166 PRO A N 1
ATOM 1210 C CA . PRO A 1 166 ? 8.094 1.476 9.914 1.00 85.00 166 PRO A CA 1
ATOM 1211 C C . PRO A 1 166 ? 6.698 1.725 9.330 1.00 85.00 166 PRO A C 1
ATOM 1213 O O . PRO A 1 166 ? 6.249 2.872 9.316 1.00 85.00 166 PRO A O 1
ATOM 1216 N N . THR A 1 167 ? 6.020 0.686 8.829 1.00 87.75 167 THR A N 1
ATOM 1217 C CA . THR A 1 167 ? 4.704 0.794 8.171 1.00 87.75 167 THR A CA 1
ATOM 1218 C C . THR A 1 167 ? 3.735 -0.294 8.633 1.00 87.75 167 THR A C 1
ATOM 1220 O O . THR A 1 167 ? 4.137 -1.316 9.194 1.00 87.75 167 THR A O 1
ATOM 1223 N N . LEU A 1 168 ? 2.431 -0.079 8.414 1.00 90.44 168 LEU A N 1
ATOM 1224 C CA . LEU A 1 168 ? 1.405 -1.054 8.803 1.00 90.44 168 LEU A CA 1
ATOM 1225 C C . LEU A 1 168 ? 1.493 -2.302 7.922 1.00 90.44 168 LEU A C 1
ATOM 1227 O O . LEU A 1 168 ? 1.328 -3.415 8.408 1.00 90.44 168 LEU A O 1
ATOM 1231 N N . SER A 1 169 ? 1.797 -2.112 6.638 1.00 88.88 169 SER A N 1
ATOM 1232 C CA . SER A 1 169 ? 2.012 -3.192 5.675 1.00 88.88 169 SER A CA 1
ATOM 1233 C C . SER A 1 169 ? 3.177 -4.095 6.078 1.00 88.88 169 SER A C 1
ATOM 1235 O O . SER A 1 169 ? 3.066 -5.313 5.996 1.00 88.88 169 SER A O 1
ATOM 1237 N N . GLU A 1 170 ? 4.274 -3.522 6.571 1.00 89.81 170 GLU A N 1
ATOM 1238 C CA . GLU A 1 170 ? 5.395 -4.307 7.087 1.00 89.81 170 GLU A CA 1
ATOM 1239 C C . GLU A 1 170 ? 5.005 -5.096 8.339 1.00 89.81 170 GLU A C 1
ATOM 1241 O O . GLU A 1 170 ? 5.269 -6.292 8.398 1.00 89.81 170 GLU A O 1
ATOM 1246 N N . ALA A 1 171 ? 4.290 -4.471 9.283 1.00 92.50 171 ALA A N 1
ATOM 1247 C CA . ALA A 1 171 ? 3.785 -5.160 10.470 1.00 92.50 171 ALA A CA 1
ATOM 1248 C C . ALA A 1 171 ? 2.840 -6.325 10.118 1.00 92.50 171 ALA A C 1
ATOM 1250 O O . ALA A 1 171 ? 2.896 -7.373 10.754 1.00 92.50 171 ALA A O 1
ATOM 1251 N N . LEU A 1 172 ? 2.006 -6.180 9.081 1.00 92.44 172 LEU A N 1
ATOM 1252 C CA . LEU A 1 172 ? 1.172 -7.272 8.565 1.00 92.44 172 LEU A CA 1
ATOM 1253 C C . LEU A 1 172 ? 2.010 -8.423 8.001 1.00 92.44 172 LEU A C 1
ATOM 1255 O O . LEU A 1 172 ? 1.663 -9.578 8.219 1.00 92.44 172 LEU A O 1
ATOM 1259 N N . GLY A 1 173 ? 3.125 -8.126 7.327 1.00 91.62 173 GLY A N 1
ATOM 1260 C CA . GLY A 1 173 ? 4.064 -9.135 6.827 1.00 91.62 173 GLY A CA 1
ATOM 1261 C C . GLY A 1 173 ? 4.751 -9.957 7.922 1.00 91.62 173 GLY A C 1
ATOM 1262 O O . GLY A 1 173 ? 5.359 -10.975 7.608 1.00 91.62 173 GLY A O 1
ATOM 1263 N N . LYS A 1 174 ? 4.630 -9.541 9.192 1.00 92.50 174 LYS A N 1
ATOM 1264 C CA . LYS A 1 174 ? 5.128 -10.261 10.373 1.00 92.50 174 LYS A CA 1
ATOM 1265 C C . LYS A 1 174 ? 4.124 -11.272 10.940 1.00 92.50 174 LYS A C 1
ATOM 1267 O O . LYS A 1 174 ? 4.462 -12.009 11.862 1.00 92.50 174 LYS A O 1
ATOM 1272 N N . LEU A 1 175 ? 2.892 -11.301 10.426 1.00 91.69 175 LEU A N 1
ATOM 1273 C CA . LEU A 1 175 ? 1.873 -12.262 10.844 1.00 91.69 175 LEU A CA 1
ATOM 1274 C C . LEU A 1 175 ? 2.069 -13.623 10.162 1.00 91.69 175 LEU A C 1
ATOM 1276 O O . LEU A 1 175 ? 2.494 -13.719 9.011 1.00 91.69 175 LEU A O 1
ATOM 1280 N N . ALA A 1 176 ? 1.683 -14.691 10.860 1.00 90.31 176 ALA A N 1
ATOM 1281 C CA . ALA A 1 176 ? 1.718 -16.045 10.319 1.00 90.31 176 ALA A CA 1
ATOM 1282 C C . ALA A 1 176 ? 0.847 -16.165 9.059 1.00 90.31 176 ALA A C 1
ATOM 1284 O O . ALA A 1 176 ? -0.302 -15.734 9.058 1.00 90.31 176 ALA A O 1
ATOM 1285 N N . GLY A 1 177 ? 1.383 -16.765 7.993 1.00 91.19 177 GLY A N 1
ATOM 1286 C CA . GLY A 1 177 ? 0.637 -16.973 6.748 1.00 91.19 177 GLY A CA 1
ATOM 1287 C C . GLY A 1 177 ? 0.397 -15.702 5.929 1.00 91.19 177 GLY A C 1
ATOM 1288 O O . GLY A 1 177 ? -0.281 -15.775 4.908 1.00 91.19 177 GLY A O 1
ATOM 1289 N N . VAL A 1 178 ? 0.949 -14.552 6.327 1.00 94.31 178 VAL A N 1
ATOM 1290 C CA . VAL A 1 178 ? 0.865 -13.299 5.569 1.00 94.31 178 VAL A CA 1
ATOM 1291 C C . VAL A 1 178 ? 2.209 -13.024 4.913 1.00 94.31 178 VAL A C 1
ATOM 1293 O O . VAL A 1 178 ? 3.261 -13.097 5.540 1.00 94.31 178 VAL A O 1
ATOM 1296 N N . SER A 1 179 ? 2.186 -12.685 3.630 1.00 93.00 179 SER A N 1
ATOM 1297 C CA . SER A 1 179 ? 3.366 -12.218 2.911 1.00 93.00 179 SER A CA 1
ATOM 1298 C C . SER A 1 179 ? 3.065 -10.892 2.230 1.00 93.00 179 SER A C 1
ATOM 1300 O O . SER A 1 179 ? 2.097 -10.764 1.478 1.00 93.00 179 SER A O 1
ATOM 1302 N N . VAL A 1 180 ? 3.908 -9.899 2.500 1.00 92.06 180 VAL A N 1
ATOM 1303 C CA . VAL A 1 180 ? 3.876 -8.594 1.838 1.00 92.06 180 VAL A CA 1
ATOM 1304 C C . VAL A 1 180 ? 5.153 -8.475 1.027 1.00 92.06 180 VAL A C 1
ATOM 1306 O O . VAL A 1 180 ? 6.247 -8.580 1.575 1.00 92.06 180 VAL A O 1
ATOM 1309 N N . ALA A 1 181 ? 5.029 -8.308 -0.286 1.00 84.69 181 ALA A N 1
ATOM 1310 C CA . ALA A 1 181 ? 6.184 -8.267 -1.177 1.00 84.69 181 ALA A CA 1
ATOM 1311 C C . ALA A 1 181 ? 5.945 -7.335 -2.361 1.00 84.69 181 ALA A C 1
ATOM 1313 O O . ALA A 1 181 ? 4.800 -7.038 -2.701 1.00 84.69 181 ALA A O 1
ATOM 1314 N N . SER A 1 182 ? 7.035 -6.897 -2.988 1.00 82.31 182 SER A N 1
ATOM 1315 C CA . SER A 1 182 ? 6.988 -6.256 -4.297 1.00 82.31 182 SER A CA 1
ATOM 1316 C C . SER A 1 182 ? 6.954 -7.302 -5.416 1.00 82.31 182 SER A C 1
ATOM 1318 O O . SER A 1 182 ? 7.472 -8.407 -5.250 1.00 82.31 182 SER A O 1
ATOM 1320 N N . ASP A 1 183 ? 6.394 -6.968 -6.578 1.00 68.06 183 ASP A N 1
ATOM 1321 C CA . ASP A 1 183 ? 6.338 -7.887 -7.730 1.00 68.06 183 ASP A CA 1
ATOM 1322 C C . ASP A 1 183 ? 7.618 -7.853 -8.596 1.00 68.06 183 ASP A C 1
ATOM 1324 O O . ASP A 1 183 ? 7.904 -8.795 -9.332 1.00 68.06 183 ASP A O 1
ATOM 1328 N N . SER A 1 184 ? 8.461 -6.826 -8.445 1.00 72.69 184 SER A N 1
ATOM 1329 C CA . SER A 1 184 ? 9.754 -6.630 -9.127 1.00 72.69 184 SER A CA 1
ATOM 1330 C C . SER A 1 184 ? 10.773 -5.981 -8.164 1.00 72.69 184 SER A C 1
ATOM 1332 O O . SER A 1 184 ? 10.357 -5.401 -7.155 1.00 72.69 184 SER A O 1
ATOM 1334 N N . PRO A 1 185 ? 12.097 -6.103 -8.404 1.00 63.00 185 PRO A N 1
ATOM 1335 C CA . PRO A 1 185 ? 13.101 -5.403 -7.604 1.00 63.00 185 PRO A CA 1
ATOM 1336 C C . PRO A 1 185 ? 13.054 -3.878 -7.774 1.00 63.00 185 PRO A C 1
ATOM 1338 O O . PRO A 1 185 ? 13.446 -3.165 -6.857 1.00 63.00 185 PRO A O 1
ATOM 1341 N N . ALA A 1 186 ? 12.560 -3.385 -8.916 1.00 67.12 186 ALA A N 1
ATOM 1342 C CA . ALA A 1 186 ? 12.489 -1.957 -9.214 1.00 67.12 186 ALA A CA 1
ATOM 1343 C C . ALA A 1 186 ? 11.623 -1.196 -8.195 1.00 67.12 186 ALA A C 1
ATOM 1345 O O . ALA A 1 186 ? 10.602 -1.701 -7.720 1.00 67.12 186 ALA A O 1
ATOM 1346 N N . ASN A 1 187 ? 11.992 0.049 -7.888 1.00 70.38 187 ASN A N 1
ATOM 1347 C CA . ASN A 1 187 ? 11.295 0.854 -6.879 1.00 70.38 187 ASN A CA 1
ATOM 1348 C C . ASN A 1 187 ? 9.855 1.256 -7.284 1.00 70.38 187 ASN A C 1
ATOM 1350 O O . ASN A 1 187 ? 9.032 1.659 -6.453 1.00 70.38 187 ASN A O 1
ATOM 1354 N N . ASP A 1 188 ? 9.519 1.104 -8.564 1.00 66.62 188 ASP A N 1
ATOM 1355 C CA . ASP A 1 188 ? 8.196 1.318 -9.138 1.00 66.62 188 ASP A CA 1
ATOM 1356 C C . ASP A 1 188 ? 7.319 0.050 -9.164 1.00 66.62 188 ASP A C 1
ATOM 1358 O O . ASP A 1 188 ? 6.133 0.157 -9.488 1.00 66.62 188 ASP A O 1
ATOM 1362 N N . ALA A 1 189 ? 7.802 -1.091 -8.660 1.00 75.19 189 ALA A N 1
ATOM 1363 C CA . ALA A 1 189 ? 7.050 -2.343 -8.560 1.00 75.19 189 ALA A CA 1
ATOM 1364 C C . ALA A 1 189 ? 5.912 -2.318 -7.526 1.00 75.19 189 ALA A C 1
ATOM 1366 O O . ALA A 1 189 ? 6.127 -1.906 -6.383 1.00 75.19 189 ALA A O 1
ATOM 1367 N N . SER A 1 190 ? 4.720 -2.797 -7.904 1.00 82.25 190 SER A N 1
ATOM 1368 C CA . SER A 1 190 ? 3.554 -2.946 -7.015 1.00 82.25 190 SER A CA 1
ATOM 1369 C C . SER A 1 190 ? 3.899 -3.726 -5.755 1.00 82.25 190 SER A C 1
ATOM 1371 O O . SER A 1 190 ? 4.604 -4.731 -5.828 1.00 82.25 190 SER A O 1
ATOM 1373 N N . GLN A 1 191 ? 3.395 -3.268 -4.605 1.00 88.88 191 GLN A N 1
ATOM 1374 C CA . GLN A 1 191 ? 3.503 -3.992 -3.340 1.00 88.88 191 GLN A CA 1
ATOM 1375 C C . GLN A 1 191 ? 2.156 -4.643 -3.044 1.00 88.88 191 GLN A C 1
ATOM 1377 O O . GLN A 1 191 ? 1.146 -3.950 -2.964 1.00 88.88 191 GLN A O 1
ATOM 1382 N N . THR A 1 192 ? 2.126 -5.961 -2.890 1.00 92.31 192 THR A N 1
ATOM 1383 C CA . THR A 1 192 ? 0.883 -6.733 -2.787 1.00 92.31 192 THR A CA 1
ATOM 1384 C C . THR A 1 192 ? 0.891 -7.643 -1.558 1.00 92.31 192 THR A C 1
ATOM 1386 O O . THR A 1 192 ? 1.952 -7.961 -1.009 1.00 92.31 192 THR A O 1
ATOM 1389 N N . ILE A 1 193 ? -0.299 -8.058 -1.105 1.00 93.25 193 ILE A N 1
ATOM 1390 C CA . ILE A 1 193 ? -0.469 -8.988 0.023 1.00 93.25 193 ILE A CA 1
ATOM 1391 C C . ILE A 1 193 ? -0.947 -10.343 -0.487 1.00 93.25 193 ILE A C 1
ATOM 1393 O O . ILE A 1 193 ? -1.945 -10.433 -1.201 1.00 93.25 193 ILE A O 1
ATOM 1397 N N . SER A 1 194 ? -0.273 -11.404 -0.062 1.00 94.62 194 SER A N 1
ATOM 1398 C CA . SER A 1 194 ? -0.714 -12.783 -0.242 1.00 94.62 194 SER A CA 1
ATOM 1399 C C . SER A 1 194 ? -0.898 -13.464 1.102 1.00 94.62 194 SER A C 1
ATOM 1401 O O . SER A 1 194 ? -0.072 -13.315 2.006 1.00 94.62 194 SER A O 1
ATOM 1403 N N . LEU A 1 195 ? -1.990 -14.212 1.199 1.00 95.12 195 LEU A N 1
ATOM 1404 C CA . LEU A 1 195 ? -2.388 -14.983 2.365 1.00 95.12 195 LEU A CA 1
ATOM 1405 C C . LEU A 1 195 ? -2.236 -16.471 2.038 1.00 95.12 195 LEU A C 1
ATOM 1407 O O . LEU A 1 195 ? -2.699 -16.910 0.990 1.00 95.12 195 LEU A O 1
ATOM 1411 N N . GLU A 1 196 ? -1.565 -17.246 2.888 1.00 95.19 196 GLU A N 1
ATOM 1412 C CA . GLU A 1 196 ? -1.367 -18.700 2.713 1.00 95.19 196 GLU A CA 1
ATOM 1413 C C . GLU A 1 196 ? -0.742 -19.088 1.353 1.00 95.19 196 GLU A C 1
ATOM 1415 O O . GLU A 1 196 ? -0.974 -20.168 0.818 1.00 95.19 196 GLU A O 1
ATOM 1420 N N . GLY A 1 197 ? 0.037 -18.181 0.752 1.00 93.88 197 GLY A N 1
ATOM 1421 C CA . GLY A 1 197 ? 0.647 -18.387 -0.564 1.00 93.88 197 GLY A CA 1
ATOM 1422 C C . GLY A 1 197 ? -0.311 -18.249 -1.755 1.00 93.88 197 GLY A C 1
ATOM 1423 O O . GLY A 1 197 ? 0.106 -18.493 -2.887 1.00 93.88 197 GLY A O 1
ATOM 1424 N N . HIS A 1 198 ? -1.561 -17.822 -1.541 1.00 94.44 198 HIS A N 1
ATOM 1425 C CA . HIS A 1 198 ? -2.500 -17.496 -2.618 1.00 94.44 198 HIS A CA 1
ATOM 1426 C C . HIS A 1 198 ? -1.952 -16.393 -3.533 1.00 94.44 198 HIS A C 1
ATOM 1428 O O . HIS A 1 198 ? -1.170 -15.537 -3.104 1.00 94.44 198 HIS A O 1
ATOM 1434 N N . ASP A 1 199 ? -2.370 -16.382 -4.801 1.00 91.25 199 ASP A N 1
ATOM 1435 C CA . ASP A 1 199 ? -2.042 -15.267 -5.695 1.00 91.25 199 ASP A CA 1
ATOM 1436 C C . ASP A 1 199 ? -2.579 -13.959 -5.067 1.00 91.25 199 ASP A C 1
ATOM 1438 O O . ASP A 1 199 ? -3.729 -13.943 -4.622 1.00 91.25 199 ASP A O 1
ATOM 1442 N N . PRO A 1 200 ? -1.798 -12.861 -4.999 1.00 90.88 200 PRO A N 1
ATOM 1443 C CA . PRO A 1 200 ? -2.235 -11.621 -4.349 1.00 90.88 200 PRO A CA 1
ATOM 1444 C C . PRO A 1 200 ? -3.548 -11.031 -4.882 1.00 90.88 200 PRO A C 1
ATOM 1446 O O . PRO A 1 200 ? -4.227 -10.274 -4.193 1.00 90.88 200 PRO A O 1
ATOM 1449 N N . SER A 1 201 ? -3.938 -11.382 -6.106 1.00 88.25 201 SER A N 1
ATOM 1450 C CA . SER A 1 201 ? -5.232 -11.021 -6.690 1.00 88.25 201 SER A CA 1
ATOM 1451 C C . SER A 1 201 ? -6.441 -11.746 -6.105 1.00 88.25 201 SER A C 1
ATOM 1453 O O . SER A 1 201 ? -7.579 -11.381 -6.400 1.00 88.25 201 SER A O 1
ATOM 1455 N N . GLN A 1 202 ? -6.197 -12.787 -5.316 1.00 90.94 202 GLN A N 1
ATOM 1456 C CA . GLN A 1 202 ? -7.198 -13.521 -4.556 1.00 90.94 202 GLN A CA 1
ATOM 1457 C C . GLN A 1 202 ? -7.294 -13.020 -3.112 1.00 90.94 202 GLN A C 1
ATOM 1459 O O . GLN A 1 202 ? -8.059 -13.592 -2.341 1.00 90.94 202 GLN A O 1
ATOM 1464 N N . THR A 1 203 ? -6.544 -11.974 -2.753 1.00 92.94 203 THR A N 1
ATOM 1465 C CA . THR A 1 203 ? -6.661 -11.271 -1.475 1.00 92.94 203 THR A CA 1
ATOM 1466 C C . THR A 1 203 ? -7.542 -10.036 -1.657 1.00 92.94 203 THR A C 1
ATOM 1468 O O . THR A 1 203 ? -7.217 -9.132 -2.434 1.00 92.94 203 THR A O 1
ATOM 1471 N N . GLN A 1 204 ? -8.639 -9.946 -0.905 1.00 90.50 204 GLN A N 1
ATOM 1472 C CA . GLN A 1 204 ? -9.442 -8.726 -0.857 1.00 90.50 204 GLN A CA 1
ATOM 1473 C C . GLN A 1 204 ? -8.837 -7.753 0.152 1.00 90.50 204 GLN A C 1
ATOM 1475 O O . GLN A 1 204 ? -8.810 -8.025 1.350 1.00 90.50 204 GLN A O 1
ATOM 1480 N N . LEU A 1 205 ? -8.405 -6.587 -0.306 1.00 91.75 205 LEU A N 1
ATOM 1481 C CA . LEU A 1 205 ? -8.149 -5.452 0.567 1.00 91.75 205 LEU A CA 1
ATOM 1482 C C . LEU A 1 205 ? -9.475 -4.741 0.824 1.00 91.75 205 LEU A C 1
ATOM 1484 O O . LEU A 1 205 ? -10.235 -4.468 -0.109 1.00 91.75 205 LEU A O 1
ATOM 1488 N N . MET A 1 206 ? -9.758 -4.451 2.085 1.00 89.50 206 MET A N 1
ATOM 1489 C CA . MET A 1 206 ? -10.945 -3.730 2.522 1.00 89.50 206 MET A CA 1
ATOM 1490 C C . MET A 1 206 ? -10.554 -2.562 3.423 1.00 89.50 206 MET A C 1
ATOM 1492 O O . MET A 1 206 ? -9.514 -2.594 4.076 1.00 89.50 206 MET A O 1
ATOM 1496 N N . LEU A 1 207 ? -11.412 -1.552 3.478 1.00 88.44 207 LEU A N 1
ATOM 1497 C CA . LEU A 1 207 ? -11.362 -0.449 4.420 1.00 88.44 207 LEU A CA 1
ATOM 1498 C C . LEU A 1 207 ? -12.705 -0.348 5.126 1.00 88.44 207 LEU A C 1
ATOM 1500 O O . LEU A 1 207 ? -13.707 -0.033 4.489 1.00 88.44 207 LEU A O 1
ATOM 1504 N N . ASP A 1 208 ? -12.740 -0.616 6.426 1.00 82.50 208 ASP A N 1
ATOM 1505 C CA . ASP A 1 208 ? -13.986 -0.675 7.197 1.00 82.50 208 ASP A CA 1
ATOM 1506 C C . ASP A 1 208 ? -15.050 -1.586 6.528 1.00 82.50 208 ASP A C 1
ATOM 1508 O O . ASP A 1 208 ? -16.248 -1.310 6.573 1.00 82.50 208 ASP A O 1
ATOM 1512 N N . GLY A 1 209 ? -14.610 -2.666 5.866 1.00 80.88 209 GLY A N 1
ATOM 1513 C CA . GLY A 1 209 ? -15.461 -3.591 5.101 1.00 80.88 209 GLY A CA 1
ATOM 1514 C C . GLY A 1 209 ? -15.757 -3.186 3.647 1.00 80.88 209 GLY A C 1
ATOM 1515 O O . GLY A 1 209 ? -16.387 -3.952 2.921 1.00 80.88 209 GLY A O 1
ATOM 1516 N N . ILE A 1 210 ? -15.298 -2.019 3.188 1.00 84.56 210 ILE A N 1
ATOM 1517 C CA . ILE A 1 210 ? -15.443 -1.562 1.797 1.00 84.56 210 ILE A CA 1
ATOM 1518 C C . ILE A 1 210 ? -14.264 -2.076 0.962 1.00 84.56 210 ILE A C 1
ATOM 1520 O O . ILE A 1 210 ? -13.124 -1.799 1.327 1.00 84.56 210 ILE A O 1
ATOM 1524 N N . PRO A 1 211 ? -14.476 -2.773 -0.166 1.00 85.50 211 PRO A N 1
ATOM 1525 C CA . PRO A 1 211 ? -13.378 -3.280 -0.986 1.00 85.50 211 PRO A CA 1
ATOM 1526 C C . PRO A 1 211 ? -12.544 -2.140 -1.602 1.00 85.50 211 PRO A C 1
ATOM 1528 O O . PRO A 1 211 ? -13.086 -1.212 -2.201 1.00 85.50 211 PRO A O 1
ATOM 1531 N N . LEU A 1 212 ? -11.216 -2.222 -1.471 1.00 87.44 212 LEU A N 1
ATOM 1532 C CA . LEU A 1 212 ? -10.249 -1.270 -2.037 1.00 87.44 212 LEU A CA 1
ATOM 1533 C C . LEU A 1 212 ? -9.739 -1.688 -3.421 1.00 87.44 212 LEU A C 1
ATOM 1535 O O . LEU A 1 212 ? -9.391 -0.835 -4.237 1.00 87.44 212 LEU A O 1
ATOM 1539 N N . ASN A 1 213 ? -9.704 -2.991 -3.688 1.00 84.88 213 ASN A N 1
ATOM 1540 C CA . ASN A 1 213 ? -9.375 -3.582 -4.980 1.00 84.88 213 ASN A CA 1
ATOM 1541 C C . ASN A 1 213 ? -10.564 -4.370 -5.531 1.00 84.88 213 ASN A C 1
ATOM 1543 O O . ASN A 1 213 ? -11.422 -4.851 -4.790 1.00 84.88 213 ASN A O 1
ATOM 1547 N N . SER A 1 214 ? -10.598 -4.506 -6.850 1.00 79.50 214 SER A N 1
ATOM 1548 C CA . SER A 1 214 ? -11.613 -5.297 -7.537 1.00 79.50 214 SER A CA 1
ATOM 1549 C C . SER A 1 214 ? -11.288 -6.791 -7.470 1.00 79.50 214 SER A C 1
ATOM 1551 O O . SER A 1 214 ? -10.107 -7.150 -7.504 1.00 79.50 214 SER A O 1
ATOM 1553 N N . PRO A 1 215 ? -12.306 -7.670 -7.471 1.00 79.12 215 PRO A N 1
ATOM 1554 C CA . PRO A 1 215 ? -12.106 -9.115 -7.533 1.00 79.12 215 PRO A CA 1
ATOM 1555 C C . PRO A 1 215 ? -11.178 -9.537 -8.678 1.00 79.12 215 PRO A C 1
ATOM 1557 O O . PRO A 1 215 ? -11.304 -9.065 -9.815 1.00 79.12 215 PRO A O 1
ATOM 1560 N N . GLY A 1 216 ? -10.224 -10.417 -8.370 1.00 77.69 216 GLY A N 1
ATOM 1561 C CA . GLY A 1 216 ? -9.235 -10.922 -9.325 1.00 77.69 216 GLY A CA 1
ATOM 1562 C C . GLY A 1 216 ? -8.134 -9.930 -9.730 1.00 77.69 216 GLY A C 1
ATOM 1563 O O . GLY A 1 216 ? -7.333 -10.256 -10.617 1.00 77.69 216 GLY A O 1
ATOM 1564 N N . ILE A 1 217 ? -8.048 -8.759 -9.089 1.00 81.00 217 ILE A N 1
ATOM 1565 C CA . ILE A 1 217 ? -6.964 -7.776 -9.245 1.00 81.00 217 ILE A CA 1
ATOM 1566 C C . ILE A 1 217 ? -6.258 -7.607 -7.897 1.00 81.00 217 ILE A C 1
ATOM 1568 O O . ILE A 1 217 ? -6.905 -7.362 -6.884 1.00 81.00 217 ILE A O 1
ATOM 1572 N N . ALA A 1 218 ? -4.928 -7.718 -7.869 1.00 86.06 218 ALA A N 1
ATOM 1573 C CA . ALA A 1 218 ? -4.157 -7.490 -6.647 1.00 86.06 218 ALA A CA 1
ATOM 1574 C C . ALA A 1 218 ? -4.218 -6.011 -6.237 1.00 86.06 218 ALA A C 1
ATOM 1576 O O . ALA A 1 218 ? -4.079 -5.123 -7.078 1.00 86.06 218 ALA A O 1
ATOM 1577 N N . GLY A 1 219 ? -4.421 -5.734 -4.949 1.00 86.06 219 GLY A N 1
ATOM 1578 C CA . GLY A 1 219 ? -4.327 -4.369 -4.439 1.00 86.06 219 GLY A CA 1
ATOM 1579 C C . GLY A 1 219 ? -2.869 -3.925 -4.299 1.00 86.06 219 GLY A C 1
ATOM 1580 O O . GLY A 1 219 ? -2.100 -4.588 -3.606 1.00 86.06 219 GLY A O 1
ATOM 1581 N N . ASP A 1 220 ? -2.498 -2.806 -4.934 1.00 87.88 220 ASP A N 1
ATOM 1582 C CA . ASP A 1 220 ? -1.180 -2.177 -4.753 1.00 87.88 220 ASP A CA 1
ATOM 1583 C C . ASP A 1 220 ? -1.200 -1.301 -3.494 1.00 87.88 220 ASP A C 1
ATOM 1585 O O . ASP A 1 220 ? -1.810 -0.229 -3.478 1.00 87.88 220 ASP A O 1
ATOM 1589 N N . LEU A 1 221 ? -0.510 -1.740 -2.443 1.00 87.19 221 LEU A N 1
ATOM 1590 C CA . LEU A 1 221 ? -0.407 -1.036 -1.162 1.00 87.19 221 LEU A CA 1
ATOM 1591 C C . LEU A 1 221 ? 0.286 0.318 -1.266 1.00 87.19 221 LEU A C 1
ATOM 1593 O O . LEU A 1 221 ? 0.208 1.103 -0.333 1.00 87.19 221 LEU A O 1
ATOM 1597 N N . ARG A 1 222 ? 0.970 0.605 -2.375 1.00 81.88 222 ARG A N 1
ATOM 1598 C CA . ARG A 1 222 ? 1.607 1.908 -2.592 1.00 81.88 222 ARG A CA 1
ATOM 1599 C C . ARG A 1 222 ? 0.668 2.912 -3.249 1.00 81.88 222 ARG A C 1
ATOM 1601 O O . ARG A 1 222 ? 1.060 4.058 -3.457 1.00 81.88 222 ARG A O 1
ATOM 1608 N N . SER A 1 223 ? -0.525 2.476 -3.654 1.00 82.75 223 SER A N 1
ATOM 1609 C CA . SER A 1 223 ? -1.538 3.383 -4.185 1.00 82.75 223 SER A CA 1
ATOM 1610 C C . SER A 1 223 ? -2.093 4.292 -3.090 1.00 82.75 223 SER A C 1
ATOM 1612 O O . SER A 1 223 ? -2.414 5.436 -3.379 1.00 82.75 223 SER A O 1
ATOM 1614 N N . PHE A 1 224 ? -2.129 3.832 -1.840 1.00 86.56 224 PHE A N 1
ATOM 1615 C CA . PHE A 1 224 ? -2.579 4.599 -0.684 1.00 86.56 224 PHE A CA 1
ATOM 1616 C C . PHE A 1 224 ? -1.547 4.553 0.442 1.00 86.56 224 PHE A C 1
ATOM 1618 O O . PHE A 1 224 ? -0.825 3.575 0.607 1.00 86.56 224 PHE A O 1
ATOM 1625 N N . ASP A 1 225 ? -1.493 5.593 1.266 1.00 88.31 225 ASP A N 1
ATOM 1626 C CA . ASP A 1 225 ? -0.643 5.574 2.448 1.00 88.31 225 ASP A CA 1
ATOM 1627 C C . ASP A 1 225 ? -1.261 4.698 3.558 1.00 88.31 225 ASP A C 1
ATOM 1629 O O . ASP A 1 225 ? -2.287 5.038 4.149 1.00 88.31 225 ASP A O 1
ATOM 1633 N N . SER A 1 226 ? -0.623 3.561 3.867 1.00 87.50 226 SER A N 1
ATOM 1634 C CA . SER A 1 226 ? -1.062 2.650 4.935 1.00 87.50 226 SER A CA 1
ATOM 1635 C C . SER A 1 226 ? -1.063 3.278 6.336 1.00 87.50 226 SER A C 1
ATOM 1637 O O . SER A 1 226 ? -1.686 2.735 7.245 1.00 87.50 226 SER A O 1
ATOM 1639 N N . ASP A 1 227 ? -0.337 4.383 6.538 1.00 86.88 227 ASP A N 1
ATOM 1640 C CA . ASP A 1 227 ? -0.300 5.112 7.810 1.00 86.88 227 ASP A CA 1
ATOM 1641 C C . ASP A 1 227 ? -1.550 5.982 8.030 1.00 86.88 227 ASP A C 1
ATOM 1643 O O . ASP A 1 227 ? -1.741 6.510 9.125 1.00 86.88 227 ASP A O 1
ATOM 1647 N N . LEU A 1 228 ? -2.453 6.063 7.042 1.00 91.19 228 LEU A N 1
ATOM 1648 C CA . LEU A 1 228 ? -3.791 6.642 7.216 1.00 91.19 228 LEU A CA 1
ATOM 1649 C C . LEU A 1 228 ? -4.727 5.760 8.058 1.00 91.19 228 LEU A C 1
ATOM 1651 O O . LEU A 1 228 ? -5.840 6.176 8.382 1.00 91.19 228 LEU A O 1
ATOM 1655 N N . PHE A 1 229 ? -4.303 4.546 8.415 1.00 90.06 229 PHE A N 1
ATOM 1656 C CA . PHE A 1 229 ? -5.127 3.568 9.119 1.00 90.06 229 PHE A CA 1
ATOM 1657 C C . PHE A 1 229 ? -4.624 3.326 10.544 1.00 90.06 229 PHE A C 1
ATOM 1659 O O . PHE A 1 229 ? -3.424 3.193 10.792 1.00 90.06 229 PHE A O 1
ATOM 1666 N N . GLY A 1 230 ? -5.562 3.223 11.491 1.00 82.81 230 GLY A N 1
ATOM 1667 C CA . GLY A 1 230 ? -5.262 2.954 12.902 1.00 82.81 230 GLY A CA 1
ATOM 1668 C C . GLY A 1 230 ? -4.876 1.496 13.174 1.00 82.81 230 GLY A C 1
ATOM 1669 O O . GLY A 1 230 ? -4.258 1.193 14.194 1.00 82.81 230 GLY A O 1
ATOM 1670 N N . GLY A 1 231 ? -5.214 0.592 12.253 1.00 87.38 231 GLY A N 1
ATOM 1671 C CA . GLY A 1 231 ? -4.865 -0.821 12.324 1.00 87.38 231 GLY A CA 1
ATOM 1672 C C . GLY A 1 231 ? -5.400 -1.615 11.136 1.00 87.38 231 GLY A C 1
ATOM 1673 O O . GLY A 1 231 ? -6.035 -1.069 10.232 1.00 87.38 231 GLY A O 1
ATOM 1674 N N . ALA A 1 232 ? -5.148 -2.918 11.144 1.00 89.19 232 ALA A N 1
ATOM 1675 C CA . ALA A 1 232 ? -5.638 -3.855 10.143 1.00 89.19 232 ALA A CA 1
ATOM 1676 C C . ALA A 1 232 ? -5.924 -5.225 10.769 1.00 89.19 232 ALA A C 1
ATOM 1678 O O . ALA A 1 232 ? -5.371 -5.579 11.806 1.00 89.19 232 ALA A O 1
ATOM 1679 N N . SER A 1 233 ? -6.790 -6.002 10.129 1.00 87.81 233 SER A N 1
ATOM 1680 C CA . SER A 1 233 ? -7.098 -7.382 10.520 1.00 87.81 233 SER A CA 1
ATOM 1681 C C . SER A 1 233 ? -7.099 -8.304 9.311 1.00 87.81 233 SER A C 1
ATOM 1683 O O . SER A 1 233 ? -7.521 -7.891 8.232 1.00 87.81 233 SER A O 1
ATOM 1685 N N . VAL A 1 234 ? -6.656 -9.541 9.505 1.00 89.62 234 VAL A N 1
ATOM 1686 C CA . VAL A 1 234 ? -6.520 -10.563 8.468 1.00 89.62 234 VAL A CA 1
ATOM 1687 C C . VAL A 1 234 ? -7.534 -11.679 8.709 1.00 89.62 234 VAL A C 1
ATOM 1689 O O . VAL A 1 234 ? -7.697 -12.163 9.828 1.00 89.62 234 VAL A O 1
ATOM 1692 N N . SER A 1 235 ? -8.214 -12.092 7.645 1.00 88.75 235 SER A N 1
ATOM 1693 C CA . SER A 1 235 ? -9.066 -13.277 7.603 1.00 88.75 235 SER A CA 1
ATOM 1694 C C . SER A 1 235 ? -8.595 -14.176 6.472 1.00 88.75 235 SER A C 1
ATOM 1696 O O . SER A 1 235 ? -8.504 -13.725 5.335 1.00 88.75 235 SER A O 1
ATOM 1698 N N . PHE A 1 236 ? -8.347 -15.447 6.777 1.00 89.50 236 PHE A N 1
ATOM 1699 C CA . PHE A 1 236 ? -7.973 -16.464 5.790 1.00 89.50 236 PHE A CA 1
ATOM 1700 C C . PHE A 1 236 ? -9.185 -17.209 5.213 1.00 89.50 236 PHE A C 1
ATOM 1702 O O . PHE A 1 236 ? -9.042 -18.078 4.354 1.00 89.50 236 PHE A O 1
ATOM 1709 N N . ASN A 1 237 ? -10.393 -16.926 5.708 1.00 83.69 237 ASN A N 1
ATOM 1710 C CA . ASN A 1 237 ? -11.608 -17.524 5.162 1.00 83.69 237 ASN A CA 1
ATOM 1711 C C . ASN A 1 237 ? -11.900 -16.924 3.784 1.00 83.69 237 ASN A C 1
ATOM 1713 O O . ASN A 1 237 ? -11.835 -15.696 3.663 1.00 83.69 237 ASN A O 1
ATOM 1717 N N . PRO A 1 238 ? -12.245 -17.749 2.777 1.00 85.44 238 PRO A N 1
ATOM 1718 C CA . PRO A 1 238 ? -12.665 -17.246 1.479 1.00 85.44 238 PRO A CA 1
ATOM 1719 C C . PRO A 1 238 ? -13.806 -16.243 1.639 1.00 85.44 238 PRO A C 1
ATOM 1721 O O . PRO A 1 238 ? -14.762 -16.483 2.379 1.00 85.44 238 PRO A O 1
ATOM 1724 N N . VAL A 1 239 ? -13.719 -15.121 0.932 1.00 81.88 239 VAL A N 1
ATOM 1725 C CA . VAL A 1 239 ? -14.811 -14.148 0.840 1.00 81.88 239 VAL A CA 1
ATOM 1726 C C . VAL A 1 239 ? -15.271 -14.050 -0.614 1.00 81.88 239 VAL A C 1
ATOM 1728 O O . VAL A 1 239 ? -14.500 -14.362 -1.529 1.00 81.88 239 VAL A O 1
ATOM 1731 N N . PRO A 1 240 ? -16.522 -13.637 -0.879 1.00 77.06 240 PRO A N 1
ATOM 1732 C CA . PRO A 1 240 ? -16.995 -13.469 -2.247 1.00 77.06 240 PRO A CA 1
ATOM 1733 C C . PRO A 1 240 ? -16.048 -12.560 -3.053 1.00 77.06 240 PRO A C 1
ATOM 1735 O O . PRO A 1 240 ? -15.849 -11.403 -2.693 1.00 77.06 240 PRO A O 1
ATOM 1738 N N . GLY A 1 241 ? -15.462 -13.088 -4.136 1.00 80.38 241 GLY A N 1
ATOM 1739 C CA . GLY A 1 241 ? -14.535 -12.339 -4.996 1.00 80.38 241 GLY A CA 1
ATOM 1740 C C . GLY A 1 241 ? -13.077 -12.298 -4.516 1.00 80.38 241 GLY A C 1
ATOM 1741 O O . GLY A 1 241 ? -12.273 -11.588 -5.117 1.00 80.38 241 GLY A O 1
ATOM 1742 N N . ALA A 1 242 ? -12.729 -13.046 -3.462 1.00 87.94 242 ALA A N 1
ATOM 1743 C CA . ALA A 1 242 ? -11.352 -13.248 -3.020 1.00 87.94 242 ALA A CA 1
ATOM 1744 C C . ALA A 1 242 ? -11.191 -14.572 -2.262 1.00 87.94 242 ALA A C 1
ATOM 1746 O O . ALA A 1 242 ? -11.511 -14.710 -1.078 1.00 87.94 242 ALA A O 1
ATOM 1747 N N . LEU A 1 243 ? -10.671 -15.567 -2.978 1.00 90.81 243 LEU A N 1
ATOM 1748 C CA . LEU A 1 243 ? -10.554 -16.939 -2.490 1.00 90.81 243 LEU A CA 1
ATOM 1749 C C . LEU A 1 243 ? -9.434 -17.154 -1.465 1.00 90.81 243 LEU A C 1
ATOM 1751 O O . LEU A 1 243 ? -9.509 -18.128 -0.726 1.00 90.81 243 LEU A O 1
ATOM 1755 N N . GLY A 1 244 ? -8.421 -16.284 -1.425 1.00 89.12 244 GLY A N 1
ATOM 1756 C CA . GLY A 1 244 ? -7.317 -16.355 -0.461 1.00 89.12 244 GLY A CA 1
ATOM 1757 C C . GLY A 1 244 ? -7.624 -15.670 0.873 1.00 89.12 244 GLY A C 1
ATOM 1758 O O . GLY A 1 244 ? -6.826 -15.749 1.801 1.00 89.12 244 GLY A O 1
ATOM 1759 N N . GLY A 1 245 ? -8.770 -14.993 0.974 1.00 91.44 245 GLY A N 1
ATOM 1760 C CA . GLY A 1 245 ? -9.201 -14.267 2.162 1.00 91.44 245 GLY A CA 1
ATOM 1761 C C . GLY A 1 245 ? -9.126 -12.752 2.004 1.00 91.44 245 GLY A C 1
ATOM 1762 O O . GLY A 1 245 ? -9.160 -12.209 0.897 1.00 91.44 245 GLY A O 1
ATOM 1763 N N . SER A 1 246 ? -9.069 -12.041 3.126 1.00 90.81 246 SER A N 1
ATOM 1764 C CA . SER A 1 246 ? -9.174 -10.584 3.144 1.00 90.81 246 SER A CA 1
ATOM 1765 C C . SER A 1 246 ? -8.310 -9.923 4.209 1.00 90.81 246 SER A C 1
ATOM 1767 O O . SER A 1 246 ? -8.211 -10.414 5.335 1.00 90.81 246 SER A O 1
ATOM 1769 N N . VAL A 1 247 ? -7.792 -8.743 3.885 1.00 91.69 247 VAL A N 1
ATOM 1770 C CA . VAL A 1 247 ? -7.172 -7.810 4.828 1.00 91.69 247 VAL A CA 1
ATOM 1771 C C . VAL A 1 247 ? -8.069 -6.589 4.947 1.00 91.69 247 VAL A C 1
ATOM 1773 O O . VAL A 1 247 ? -8.272 -5.866 3.977 1.00 91.69 247 VAL A O 1
ATOM 1776 N N . ASN A 1 248 ? -8.603 -6.348 6.139 1.00 89.81 248 ASN A N 1
ATOM 1777 C CA . ASN A 1 248 ? -9.458 -5.203 6.419 1.00 89.81 248 ASN A CA 1
ATOM 1778 C C . ASN A 1 248 ? -8.688 -4.149 7.219 1.00 89.81 248 ASN A C 1
ATOM 1780 O O . ASN A 1 248 ? -8.437 -4.337 8.413 1.00 89.81 248 ASN A O 1
ATOM 1784 N N . TYR A 1 249 ? -8.328 -3.054 6.555 1.00 91.06 249 TYR A N 1
ATOM 1785 C CA . TYR A 1 249 ? -7.811 -1.838 7.168 1.00 91.06 249 TYR A CA 1
ATOM 1786 C C . TYR A 1 249 ? -8.920 -1.118 7.930 1.00 91.06 249 TYR A C 1
ATOM 1788 O O . TYR A 1 249 ? -10.085 -1.131 7.528 1.00 91.06 249 TYR A O 1
ATOM 1796 N N . ARG A 1 250 ? -8.554 -0.487 9.043 1.00 87.00 250 ARG A N 1
ATOM 1797 C CA . ARG A 1 250 ? -9.485 0.225 9.917 1.00 87.00 250 ARG A CA 1
ATOM 1798 C C . ARG A 1 250 ? -9.100 1.689 10.002 1.00 87.00 250 ARG A C 1
ATOM 1800 O O . ARG A 1 250 ? -7.959 2.026 10.334 1.00 87.00 250 ARG A O 1
ATOM 1807 N N . THR A 1 251 ? -10.057 2.557 9.709 1.00 90.69 251 THR A N 1
ATOM 1808 C CA . THR A 1 251 ? -9.876 3.998 9.891 1.00 90.69 251 THR A CA 1
ATOM 1809 C C . THR A 1 251 ? -9.905 4.370 11.371 1.00 90.69 251 THR A C 1
ATOM 1811 O O . THR A 1 251 ? -10.403 3.622 12.214 1.00 90.69 251 THR A O 1
ATOM 1814 N N . ILE A 1 252 ? -9.358 5.540 11.703 1.00 89.38 252 ILE A N 1
ATOM 1815 C CA . ILE A 1 252 ? -9.619 6.149 13.009 1.00 89.38 252 ILE A CA 1
ATOM 1816 C C . ILE A 1 252 ? -11.096 6.556 13.114 1.00 89.38 252 ILE A C 1
ATOM 1818 O O . ILE A 1 252 ? -11.726 6.944 12.127 1.00 89.38 252 ILE A O 1
ATOM 1822 N N . GLU A 1 253 ? -11.652 6.481 14.319 1.00 87.19 253 GLU A N 1
ATOM 1823 C CA . GLU A 1 253 ? -13.072 6.727 14.572 1.00 87.19 253 GLU A CA 1
ATOM 1824 C C . GLU A 1 253 ? -13.284 7.994 15.403 1.00 87.19 253 GLU A C 1
ATOM 1826 O O . GLU A 1 253 ? -12.493 8.284 16.302 1.00 87.19 253 GLU A O 1
ATOM 1831 N N . PRO A 1 254 ? -14.384 8.735 15.183 1.00 89.75 254 PRO A N 1
ATOM 1832 C CA . PRO A 1 254 ? -14.738 9.839 16.060 1.00 89.75 254 PRO A CA 1
ATOM 1833 C C . PRO A 1 254 ? -14.915 9.396 17.520 1.00 89.75 254 PRO A C 1
ATOM 1835 O O . PRO A 1 254 ? -15.669 8.464 17.820 1.00 89.75 254 PRO A O 1
ATOM 1838 N N . THR A 1 255 ? -14.275 10.114 18.439 1.00 85.12 255 THR A N 1
ATOM 1839 C CA . THR A 1 255 ? -14.322 9.856 19.887 1.00 85.12 255 THR A CA 1
ATOM 1840 C C . THR A 1 255 ? -15.355 10.713 20.609 1.00 85.12 255 THR A C 1
ATOM 1842 O O . THR A 1 255 ? -15.914 11.664 20.053 1.00 85.12 255 THR A O 1
ATOM 1845 N N . SER A 1 256 ? -15.640 10.369 21.871 1.00 79.00 256 SER A N 1
ATOM 1846 C CA . SER A 1 256 ? -16.591 11.130 22.687 1.00 79.00 256 SER A CA 1
ATOM 1847 C C . SER A 1 256 ? -16.007 12.477 23.131 1.00 79.00 256 SER A C 1
ATOM 1849 O O . SER A 1 256 ? -16.698 13.498 23.093 1.00 79.00 256 SER A O 1
ATOM 1851 N N . THR A 1 257 ? -14.719 12.484 23.479 1.00 83.44 257 THR A N 1
ATOM 1852 C CA . THR A 1 257 ? -13.925 13.677 23.779 1.00 83.44 257 THR A CA 1
ATOM 1853 C C . THR A 1 257 ? -13.051 14.049 22.594 1.00 83.44 257 THR A C 1
ATOM 1855 O O . THR A 1 257 ? -12.688 13.192 21.792 1.00 83.44 257 THR A O 1
ATOM 1858 N N . TRP A 1 258 ? -12.697 15.329 22.480 1.00 87.56 258 TRP A N 1
ATOM 1859 C CA . TRP A 1 258 ? -11.732 15.762 21.474 1.00 87.56 258 TRP A CA 1
ATOM 1860 C C . TRP A 1 258 ? -10.327 15.291 21.850 1.00 87.56 258 TRP A C 1
ATOM 1862 O O . TRP A 1 258 ? -9.850 15.594 22.941 1.00 87.56 258 TRP A O 1
ATOM 1872 N N . GLN A 1 259 ? -9.676 14.569 20.948 1.00 89.56 259 GLN A N 1
ATOM 1873 C CA . GLN A 1 259 ? -8.340 14.016 21.088 1.00 89.56 259 GLN A CA 1
ATOM 1874 C C . GLN A 1 259 ? -7.506 14.409 19.871 1.00 89.56 259 GLN A C 1
ATOM 1876 O O . GLN A 1 259 ? -7.981 14.412 18.737 1.00 89.56 259 GLN A O 1
ATOM 1881 N N . THR A 1 260 ? -6.241 14.711 20.117 1.00 90.88 260 THR A N 1
ATOM 1882 C CA . THR A 1 260 ? -5.256 15.035 19.090 1.00 90.88 260 THR A CA 1
ATOM 1883 C C . THR A 1 260 ? -4.032 14.166 19.315 1.00 90.88 260 THR A C 1
ATOM 1885 O O . THR A 1 260 ? -3.523 14.097 20.434 1.00 90.88 260 THR A O 1
ATOM 1888 N N . SER A 1 261 ? -3.531 13.528 18.262 1.00 91.81 261 SER A N 1
ATOM 1889 C CA . SER A 1 261 ? -2.247 12.837 18.291 1.00 91.81 261 SER A CA 1
ATOM 1890 C C . SER A 1 261 ? -1.311 13.367 17.219 1.00 91.81 261 SER A C 1
ATOM 1892 O O . SER A 1 261 ? -1.717 13.569 16.078 1.00 91.81 261 SER A O 1
ATOM 1894 N N . PHE A 1 262 ? -0.050 13.548 17.580 1.00 94.88 262 PHE A N 1
ATOM 1895 C CA . PHE A 1 262 ? 1.021 13.924 16.672 1.00 94.88 262 PHE A CA 1
ATOM 1896 C C . PHE A 1 262 ? 2.131 12.885 16.774 1.00 94.88 262 PHE A C 1
ATOM 1898 O O . PHE A 1 262 ? 2.678 12.678 17.854 1.00 94.88 262 PHE A O 1
ATOM 1905 N N . THR A 1 263 ? 2.467 12.248 15.661 1.00 94.50 263 THR A N 1
ATOM 1906 C CA . THR A 1 263 ? 3.534 11.252 15.578 1.00 94.50 263 THR A CA 1
ATOM 1907 C C . THR A 1 263 ? 4.573 11.732 14.587 1.00 94.50 263 THR A C 1
ATOM 1909 O O . THR A 1 263 ? 4.236 12.085 13.461 1.00 94.50 263 THR A O 1
ATOM 1912 N N . THR A 1 264 ? 5.841 11.726 14.975 1.00 95.62 264 THR A N 1
ATOM 1913 C CA . THR A 1 264 ? 6.955 11.962 14.058 1.00 95.62 264 THR A CA 1
ATOM 1914 C C . THR A 1 264 ? 7.935 10.807 14.139 1.00 95.62 264 THR A C 1
ATOM 1916 O O . THR A 1 264 ? 8.209 10.301 15.225 1.00 95.62 264 THR A O 1
ATOM 1919 N N . ARG A 1 265 ? 8.452 10.379 12.993 1.00 94.94 265 ARG A N 1
ATOM 1920 C CA . ARG A 1 265 ? 9.452 9.325 12.875 1.00 94.94 265 ARG A CA 1
ATOM 1921 C C . ARG A 1 265 ? 10.607 9.819 12.024 1.00 94.94 265 ARG A C 1
ATOM 1923 O O . ARG A 1 265 ? 10.386 10.471 11.008 1.00 94.94 265 ARG A O 1
ATOM 1930 N N . VAL A 1 266 ? 11.824 9.461 12.405 1.00 96.00 266 VAL A N 1
ATOM 1931 C CA . VAL A 1 266 ? 13.045 9.679 11.620 1.00 96.00 266 VAL A CA 1
ATOM 1932 C C . VAL A 1 266 ? 13.895 8.414 11.625 1.00 96.00 266 VAL A C 1
ATOM 1934 O O . VAL A 1 266 ? 13.869 7.665 12.598 1.00 96.00 266 VAL A O 1
ATOM 1937 N N . GLY A 1 267 ? 14.651 8.163 10.561 1.00 94.69 267 GLY A N 1
ATOM 1938 C CA . GLY A 1 267 ? 15.546 7.012 10.461 1.00 94.69 267 GLY A CA 1
ATOM 1939 C C . GLY A 1 267 ? 16.818 7.289 9.662 1.00 94.69 267 GLY A C 1
ATOM 1940 O O . GLY A 1 267 ? 16.941 8.318 8.999 1.00 94.69 267 GLY A O 1
ATOM 1941 N N . ASN A 1 268 ? 17.779 6.369 9.744 1.00 87.75 268 ASN A N 1
ATOM 1942 C CA . ASN A 1 268 ? 19.144 6.510 9.216 1.00 87.75 268 ASN A CA 1
ATOM 1943 C C . ASN A 1 268 ? 19.283 6.479 7.676 1.00 87.75 268 ASN A C 1
ATOM 1945 O O . ASN A 1 268 ? 20.360 6.803 7.185 1.00 87.75 268 ASN A O 1
ATOM 1949 N N . LEU A 1 269 ? 18.230 6.152 6.920 1.00 85.69 269 LEU A N 1
ATOM 1950 C CA . LEU A 1 269 ? 18.231 6.099 5.444 1.00 85.69 269 LEU A CA 1
ATOM 1951 C C . LEU A 1 269 ? 17.369 7.197 4.809 1.00 85.69 269 LEU A C 1
ATOM 1953 O O . LEU A 1 269 ? 16.514 6.945 3.964 1.00 85.69 269 LEU A O 1
ATOM 1957 N N . GLY A 1 270 ? 17.488 8.421 5.326 1.00 85.31 270 GLY A N 1
ATOM 1958 C CA . GLY A 1 270 ? 16.663 9.549 4.875 1.00 85.31 270 GLY A CA 1
ATOM 1959 C C . GLY A 1 270 ? 15.162 9.372 5.143 1.00 85.31 270 GLY A C 1
ATOM 1960 O O . GLY A 1 270 ? 14.363 10.201 4.721 1.00 85.31 270 GLY A O 1
ATOM 1961 N N . SER A 1 271 ? 14.758 8.310 5.852 1.00 91.00 271 SER A N 1
ATOM 1962 C CA . SER A 1 271 ? 13.353 8.045 6.131 1.00 91.00 271 SER A CA 1
ATOM 1963 C C . SER A 1 271 ? 12.829 9.009 7.189 1.00 91.00 271 SER A C 1
ATOM 1965 O O . SER A 1 271 ? 13.413 9.121 8.269 1.00 91.00 271 SER A O 1
ATOM 1967 N N . ALA A 1 272 ? 11.709 9.658 6.912 1.00 94.44 272 ALA A N 1
ATOM 1968 C CA . ALA A 1 272 ? 10.995 10.488 7.863 1.00 94.44 272 ALA A CA 1
ATOM 1969 C C . ALA A 1 272 ? 9.490 10.340 7.645 1.00 94.44 272 ALA A C 1
ATOM 1971 O O . ALA A 1 272 ? 9.035 10.226 6.512 1.00 94.44 272 ALA A O 1
ATOM 1972 N N . SER A 1 273 ? 8.695 10.360 8.707 1.00 94.69 273 SER A N 1
ATOM 1973 C CA . SER A 1 273 ? 7.247 10.509 8.579 1.00 94.69 273 SER A CA 1
ATOM 1974 C C . SER A 1 273 ? 6.668 11.398 9.667 1.00 94.69 273 SER A C 1
ATOM 1976 O O . SER A 1 273 ? 7.239 11.560 10.744 1.00 94.69 273 SER A O 1
ATOM 1978 N N . THR A 1 274 ? 5.551 12.043 9.359 1.00 95.25 274 THR A N 1
ATOM 1979 C CA . THR A 1 274 ? 4.773 12.865 10.281 1.00 95.25 274 THR A CA 1
ATOM 1980 C C . THR A 1 274 ? 3.304 12.539 10.089 1.00 95.25 274 THR A C 1
ATOM 1982 O O . THR A 1 274 ? 2.803 12.595 8.970 1.00 95.25 274 THR A O 1
ATOM 1985 N N . ILE A 1 275 ? 2.628 12.202 11.182 1.00 94.81 275 ILE A N 1
ATOM 1986 C CA . ILE A 1 275 ? 1.207 11.876 11.217 1.00 94.81 275 ILE A CA 1
ATOM 1987 C C . ILE A 1 275 ? 0.546 12.799 12.235 1.00 94.81 275 ILE A C 1
ATOM 1989 O O . ILE A 1 275 ? 0.955 12.858 13.395 1.00 94.81 275 ILE A O 1
ATOM 1993 N N . LEU A 1 276 ? -0.485 13.512 11.810 1.00 95.81 276 LEU A N 1
ATOM 1994 C CA . LEU A 1 276 ? -1.363 14.297 12.666 1.00 95.81 276 LEU A CA 1
ATOM 1995 C C . LEU A 1 276 ? -2.747 13.661 12.619 1.00 95.81 276 LEU A C 1
ATOM 1997 O O . LEU A 1 276 ? -3.293 13.512 11.535 1.00 95.81 276 LEU A O 1
ATOM 2001 N N . ALA A 1 277 ? -3.329 13.341 13.769 1.00 94.75 277 ALA A N 1
ATOM 2002 C CA . ALA A 1 277 ? -4.715 12.902 13.855 1.00 94.75 277 ALA A CA 1
ATOM 2003 C C . ALA A 1 277 ? -5.501 13.756 14.852 1.00 94.75 277 ALA A C 1
ATOM 2005 O O . ALA A 1 277 ? -5.005 14.097 15.926 1.00 94.75 277 ALA A O 1
ATOM 2006 N N . GLU A 1 278 ? -6.737 14.081 14.500 1.00 94.25 278 GLU A N 1
ATOM 2007 C CA . GLU A 1 278 ? -7.711 14.774 15.335 1.00 94.25 278 GLU A CA 1
ATOM 2008 C C . GLU A 1 278 ? -9.020 13.990 15.310 1.00 94.25 278 GLU A C 1
ATOM 2010 O O . GLU A 1 278 ? -9.547 13.694 14.243 1.00 94.25 278 GLU A O 1
ATOM 2015 N N . GLN A 1 279 ? -9.569 13.655 16.470 1.00 93.62 279 GLN A N 1
ATOM 2016 C CA . GLN A 1 279 ? -10.827 12.922 16.579 1.00 93.62 279 GLN A CA 1
ATOM 2017 C C . GLN A 1 279 ? -11.670 13.484 17.715 1.00 93.62 279 GLN A C 1
ATOM 2019 O O . GLN A 1 279 ? -11.149 13.906 18.741 1.00 93.62 279 GLN A O 1
ATOM 2024 N N . GLY A 1 280 ? -12.983 13.533 17.546 1.00 90.81 280 GLY A N 1
ATOM 2025 C CA . GLY A 1 280 ? -13.869 14.059 18.572 1.00 90.81 280 GLY A CA 1
ATOM 2026 C C . GLY A 1 280 ? -15.299 14.206 18.096 1.00 90.81 280 GLY A C 1
ATOM 2027 O O . GLY A 1 280 ? -15.682 13.748 17.019 1.00 90.81 280 GLY A O 1
ATOM 2028 N N . ARG A 1 281 ? -16.113 14.876 18.911 1.00 89.62 281 ARG A N 1
ATOM 2029 C CA . ARG A 1 281 ? -17.527 15.098 18.619 1.00 89.62 281 ARG A CA 1
ATOM 2030 C C . ARG A 1 281 ? -17.933 16.536 18.901 1.00 89.62 281 ARG A C 1
ATOM 2032 O O . ARG A 1 281 ? -17.664 17.064 19.974 1.00 89.62 281 ARG A O 1
ATOM 2039 N N . LEU A 1 282 ? -18.654 17.135 17.956 1.00 88.06 282 LEU A N 1
ATOM 2040 C CA . LEU A 1 282 ? -19.240 18.468 18.059 1.00 88.06 282 LEU A CA 1
ATOM 2041 C C . LEU A 1 282 ? -20.755 18.379 17.830 1.00 88.06 282 LEU A C 1
ATOM 2043 O O . LEU A 1 282 ? -21.201 17.983 16.759 1.00 88.06 282 LEU A O 1
ATOM 2047 N N . HIS A 1 283 ? -21.559 18.724 18.842 1.00 84.75 283 HIS A N 1
ATOM 2048 C CA . HIS A 1 283 ? -23.030 18.813 18.748 1.00 84.75 283 HIS A CA 1
ATOM 2049 C C . HIS A 1 283 ? -23.731 17.625 18.059 1.00 84.75 283 HIS A C 1
ATOM 2051 O O . HIS A 1 283 ? -24.705 17.788 17.334 1.00 84.75 283 HIS A O 1
ATOM 2057 N N . GLY A 1 284 ? -23.246 16.404 18.294 1.00 81.69 284 GLY A N 1
ATOM 2058 C CA . GLY A 1 284 ? -23.842 15.195 17.730 1.00 81.69 284 GLY A CA 1
ATOM 2059 C C . GLY A 1 284 ? -23.110 14.629 16.514 1.00 81.69 284 GLY A C 1
ATOM 2060 O O . GLY A 1 284 ? -23.196 13.415 16.314 1.00 81.69 284 GLY A O 1
ATOM 2061 N N . LEU A 1 285 ? -22.332 15.453 15.808 1.00 92.88 285 LEU A N 1
ATOM 2062 C CA . LEU A 1 285 ? -21.473 15.073 14.690 1.00 92.88 285 LEU A CA 1
ATOM 2063 C C . LEU A 1 285 ? -20.095 14.637 15.201 1.00 92.88 285 LEU A C 1
ATOM 2065 O O . LEU A 1 285 ? -19.373 15.420 15.814 1.00 92.88 285 LEU A O 1
ATOM 2069 N N . GLY A 1 286 ? -19.744 13.378 14.971 1.00 93.81 286 GLY A N 1
ATOM 2070 C CA . GLY A 1 286 ? -18.390 12.873 15.148 1.00 93.81 286 GLY A CA 1
ATOM 2071 C C . GLY A 1 286 ? -17.508 13.275 13.968 1.00 93.81 286 GLY A C 1
ATOM 2072 O O . GLY A 1 286 ? -17.943 13.178 12.822 1.00 93.81 286 GLY A O 1
ATOM 2073 N N . VAL A 1 287 ? -16.286 13.706 14.253 1.00 95.75 287 VAL A N 1
ATOM 2074 C CA . VAL A 1 287 ? -15.255 14.046 13.270 1.00 95.75 287 VAL A CA 1
ATOM 2075 C C . VAL A 1 287 ? -13.995 13.263 13.617 1.00 95.75 287 VAL A C 1
ATOM 2077 O O . VAL A 1 287 ? -13.598 13.229 14.779 1.00 95.75 287 VAL A O 1
ATOM 2080 N N . ALA A 1 288 ? -13.379 12.642 12.620 1.00 95.81 288 ALA A N 1
ATOM 2081 C CA . ALA A 1 288 ? -12.029 12.112 12.693 1.00 95.81 288 ALA A CA 1
ATOM 2082 C C . ALA A 1 288 ? -11.270 12.544 11.436 1.00 95.81 288 ALA A C 1
ATOM 2084 O O . ALA A 1 288 ? -11.758 12.382 10.320 1.00 95.81 288 ALA A O 1
ATOM 2085 N N . TYR A 1 289 ? -10.107 13.142 11.618 1.00 96.88 289 TYR A N 1
ATOM 2086 C CA . TYR A 1 289 ? -9.231 13.638 10.572 1.00 96.88 289 TYR A CA 1
ATOM 2087 C C . TYR A 1 289 ? -7.829 13.101 10.817 1.00 96.88 289 TYR A C 1
ATOM 2089 O O . TYR A 1 289 ? -7.363 13.098 11.955 1.00 96.88 289 TYR A O 1
ATOM 2097 N N . LEU A 1 290 ? -7.151 12.665 9.765 1.00 96.69 290 LEU A N 1
ATOM 2098 C CA . LEU A 1 290 ? -5.763 12.238 9.835 1.00 96.69 290 LEU A CA 1
ATOM 2099 C C . LEU A 1 290 ? -5.022 12.728 8.597 1.00 96.69 290 LEU A C 1
ATOM 2101 O O . LEU A 1 290 ? -5.507 12.578 7.484 1.00 96.69 290 LEU A O 1
ATOM 2105 N N . HIS A 1 291 ? -3.850 13.307 8.806 1.00 96.88 291 HIS A N 1
ATOM 2106 C CA . HIS A 1 291 ? -2.915 13.706 7.768 1.00 96.88 291 HIS A CA 1
ATOM 2107 C C . HIS A 1 291 ? -1.598 12.968 7.977 1.00 96.88 291 HIS A C 1
ATOM 2109 O O . HIS A 1 291 ? -1.054 13.000 9.083 1.00 96.88 291 HIS A O 1
ATOM 2115 N N . ALA A 1 292 ? -1.080 12.325 6.937 1.00 95.25 292 ALA A N 1
ATOM 2116 C CA . ALA A 1 292 ? 0.202 11.638 6.959 1.00 95.25 292 ALA A CA 1
ATOM 2117 C C . ALA A 1 292 ? 1.088 12.151 5.820 1.00 95.25 292 ALA A C 1
ATOM 2119 O O . ALA A 1 292 ? 0.629 12.313 4.695 1.00 95.25 292 ALA A O 1
ATOM 2120 N N . ILE A 1 293 ? 2.364 12.391 6.113 1.00 94.81 293 ILE A N 1
ATOM 2121 C CA . ILE A 1 293 ? 3.417 12.581 5.111 1.00 94.81 293 ILE A CA 1
ATOM 2122 C C . ILE A 1 293 ? 4.576 11.680 5.499 1.00 94.81 293 ILE A C 1
ATOM 2124 O O . ILE A 1 293 ? 5.011 11.671 6.651 1.00 94.81 293 ILE A O 1
ATOM 2128 N N . ARG A 1 294 ? 5.120 10.961 4.530 1.00 93.00 294 ARG A N 1
ATOM 2129 C CA . ARG A 1 294 ? 6.277 10.092 4.675 1.00 93.00 294 ARG A CA 1
ATOM 2130 C C . ARG A 1 294 ? 7.212 10.304 3.499 1.00 93.00 294 ARG A C 1
ATOM 2132 O O . ARG A 1 294 ? 6.773 10.372 2.362 1.00 93.00 294 ARG A O 1
ATOM 2139 N N . GLY A 1 295 ? 8.500 10.380 3.787 1.00 92.38 295 GLY A N 1
ATOM 2140 C CA . GLY A 1 295 ? 9.577 10.341 2.814 1.00 92.38 295 GLY A CA 1
ATOM 2141 C C . GLY A 1 295 ? 10.579 9.251 3.180 1.00 92.38 295 GLY A C 1
ATOM 2142 O O . GLY A 1 295 ? 10.733 8.910 4.356 1.00 92.38 295 GLY A O 1
ATOM 2143 N N . SER A 1 296 ? 11.257 8.696 2.191 1.00 91.50 296 SER A N 1
ATOM 2144 C CA . SER A 1 296 ? 12.399 7.798 2.359 1.00 91.50 296 SER A CA 1
ATOM 2145 C C . SER A 1 296 ? 13.294 7.876 1.140 1.00 91.50 296 SER A C 1
ATOM 2147 O O . SER A 1 296 ? 12.791 8.061 0.034 1.00 91.50 296 SER A O 1
ATOM 2149 N N . ASN A 1 297 ? 14.587 7.657 1.335 1.00 91.50 297 ASN A N 1
ATOM 2150 C CA . ASN A 1 297 ? 15.530 7.575 0.234 1.00 91.50 297 ASN A CA 1
ATOM 2151 C C . ASN A 1 297 ? 15.879 6.109 -0.009 1.00 91.50 297 ASN A C 1
ATOM 2153 O O . ASN A 1 297 ? 16.005 5.326 0.937 1.00 91.50 297 ASN A O 1
ATOM 2157 N N . ASP A 1 298 ? 16.027 5.745 -1.277 1.00 90.31 298 ASP A N 1
ATOM 2158 C CA . ASP A 1 298 ? 16.664 4.493 -1.657 1.00 90.31 298 ASP A CA 1
ATOM 2159 C C . ASP A 1 298 ? 18.125 4.468 -1.170 1.00 90.31 298 ASP A C 1
ATOM 2161 O O . ASP A 1 298 ? 18.751 5.510 -0.965 1.00 90.31 298 ASP A O 1
ATOM 2165 N N . LEU A 1 299 ? 18.694 3.276 -0.999 1.00 90.81 299 LEU A N 1
ATOM 2166 C CA . LEU A 1 299 ? 20.105 3.115 -0.647 1.00 90.81 299 LEU A CA 1
ATOM 2167 C C . LEU A 1 299 ? 21.056 3.731 -1.678 1.00 90.81 299 LEU A C 1
ATOM 2169 O O . LEU A 1 299 ? 22.170 4.131 -1.327 1.00 90.81 299 LEU A O 1
ATOM 2173 N N . LEU A 1 300 ? 20.623 3.777 -2.934 1.00 92.50 300 LEU A N 1
ATOM 2174 C CA . LEU A 1 300 ? 21.374 4.313 -4.062 1.00 92.50 300 LEU A CA 1
ATOM 2175 C C . LEU A 1 300 ? 21.201 5.830 -4.236 1.00 92.50 300 LEU A C 1
ATOM 2177 O O . LEU A 1 300 ? 21.860 6.423 -5.089 1.00 92.50 300 LEU A O 1
ATOM 2181 N N . ASP A 1 301 ? 20.352 6.470 -3.429 1.00 93.12 301 ASP A N 1
ATOM 2182 C CA . ASP A 1 301 ? 20.120 7.912 -3.489 1.00 93.12 301 ASP A CA 1
ATOM 2183 C C . ASP A 1 301 ? 21.406 8.714 -3.223 1.00 93.12 301 ASP A C 1
ATOM 2185 O O . ASP A 1 301 ? 22.147 8.471 -2.266 1.00 93.12 301 ASP A O 1
ATOM 2189 N N . GLY A 1 302 ? 21.683 9.682 -4.093 1.00 92.31 302 GLY A N 1
ATOM 2190 C CA . GLY A 1 302 ? 22.877 10.519 -4.049 1.00 92.31 302 GLY A CA 1
ATOM 2191 C C . GLY A 1 302 ? 24.160 9.834 -4.533 1.00 92.31 302 GLY A C 1
ATOM 2192 O O . GLY A 1 302 ? 25.212 10.480 -4.545 1.00 92.31 302 GLY A O 1
ATOM 2193 N N . GLN A 1 303 ? 24.116 8.561 -4.943 1.00 94.62 303 GLN A N 1
ATOM 2194 C CA . GLN A 1 303 ? 25.290 7.859 -5.462 1.00 94.62 303 GLN A CA 1
ATOM 2195 C C . GLN A 1 303 ? 25.509 8.165 -6.948 1.00 94.62 303 GLN A C 1
ATOM 2197 O O . GLN A 1 303 ? 24.571 8.177 -7.743 1.00 94.62 303 GLN A O 1
ATOM 2202 N N . ALA A 1 304 ? 26.764 8.407 -7.333 1.00 95.69 304 ALA A N 1
ATOM 2203 C CA . ALA A 1 304 ? 27.149 8.607 -8.725 1.00 95.69 304 ALA A CA 1
ATOM 2204 C C . ALA A 1 304 ? 27.787 7.333 -9.286 1.00 95.69 304 ALA A C 1
ATOM 2206 O O . ALA A 1 304 ? 28.865 6.938 -8.842 1.00 95.69 304 ALA A O 1
ATOM 2207 N N . PHE A 1 305 ? 27.140 6.709 -10.265 1.00 95.81 305 PHE A N 1
ATOM 2208 C CA . PHE A 1 305 ? 27.668 5.553 -10.988 1.00 95.81 305 PHE A CA 1
ATOM 2209 C C . PHE A 1 305 ? 27.179 5.568 -12.439 1.00 95.81 305 PHE A C 1
ATOM 2211 O O . PHE A 1 305 ? 26.269 6.323 -12.777 1.00 95.81 305 PHE A O 1
ATOM 2218 N N . ALA A 1 306 ? 27.842 4.801 -13.304 1.00 94.94 306 ALA A N 1
ATOM 2219 C CA . ALA A 1 306 ? 27.353 4.536 -14.653 1.00 94.94 306 ALA A CA 1
ATOM 2220 C C . ALA A 1 306 ? 26.344 3.391 -14.595 1.00 94.94 306 ALA A C 1
ATOM 2222 O O . ALA A 1 306 ? 26.598 2.397 -13.916 1.00 94.94 306 ALA A O 1
ATOM 2223 N N . ASP A 1 307 ? 25.230 3.528 -15.299 1.00 94.69 307 ASP A N 1
ATOM 2224 C CA . ASP A 1 307 ? 24.168 2.528 -15.360 1.00 94.69 307 ASP A CA 1
ATOM 2225 C C . ASP A 1 307 ? 23.878 2.131 -16.825 1.00 94.69 307 ASP A C 1
ATOM 2227 O O . ASP A 1 307 ? 24.502 2.633 -17.768 1.00 94.69 307 ASP A O 1
ATOM 2231 N N . THR A 1 308 ? 22.911 1.239 -17.052 1.00 93.31 308 THR A N 1
ATOM 2232 C CA . THR A 1 308 ? 22.529 0.784 -18.404 1.00 93.31 308 THR A CA 1
ATOM 2233 C C . THR A 1 308 ? 21.990 1.893 -19.312 1.00 93.31 308 THR A C 1
ATOM 2235 O O . THR A 1 308 ? 21.824 1.686 -20.517 1.00 93.31 308 THR A O 1
ATOM 2238 N N . SER A 1 309 ? 21.742 3.090 -18.774 1.00 93.88 309 SER A N 1
ATOM 2239 C CA . SER A 1 309 ? 21.405 4.259 -19.579 1.00 93.88 309 SER A CA 1
ATOM 2240 C C . SER A 1 309 ? 22.595 4.766 -20.403 1.00 93.88 309 SER A C 1
ATOM 2242 O O . SER A 1 309 ? 22.403 5.561 -21.319 1.00 93.88 309 SER A O 1
ATOM 2244 N N . GLY A 1 310 ? 23.814 4.291 -20.113 1.00 92.62 310 GLY A N 1
ATOM 2245 C CA . GLY A 1 310 ? 25.069 4.716 -20.741 1.00 92.62 310 GLY A CA 1
ATOM 2246 C C . GLY A 1 310 ? 25.609 6.039 -20.191 1.00 92.62 310 GLY A C 1
ATOM 2247 O O . GLY A 1 310 ? 26.593 6.570 -20.705 1.00 92.62 310 GLY A O 1
ATOM 2248 N N . LEU A 1 311 ? 24.976 6.585 -19.150 1.00 93.81 311 LEU A N 1
ATOM 2249 C CA . LEU A 1 311 ? 25.351 7.840 -18.510 1.00 93.81 311 LEU A CA 1
ATOM 2250 C C . LEU A 1 311 ? 25.857 7.575 -17.090 1.00 93.81 311 LEU A C 1
ATOM 2252 O O . LEU A 1 311 ? 25.318 6.739 -16.372 1.00 93.81 311 LEU A O 1
ATOM 2256 N N . ALA A 1 312 ? 26.863 8.336 -16.661 1.00 95.12 312 ALA A N 1
ATOM 2257 C CA . ALA A 1 312 ? 27.262 8.413 -15.259 1.00 95.12 312 ALA A CA 1
ATOM 2258 C C . ALA A 1 312 ? 26.664 9.676 -14.632 1.00 95.12 312 ALA A C 1
ATOM 2260 O O . ALA A 1 312 ? 27.009 10.792 -15.027 1.00 95.12 312 ALA A O 1
ATOM 2261 N N . TYR A 1 313 ? 25.761 9.516 -13.668 1.00 95.44 313 TYR A N 1
ATOM 2262 C CA . TYR A 1 313 ? 25.057 10.626 -13.020 1.00 95.44 313 TYR A CA 1
ATOM 2263 C C . TYR A 1 313 ? 24.749 10.303 -11.557 1.00 95.44 313 TYR A C 1
ATOM 2265 O O . TYR A 1 313 ? 24.875 9.163 -11.112 1.00 95.44 313 TYR A O 1
ATOM 2273 N N . VAL A 1 314 ? 24.383 11.334 -10.794 1.00 95.44 314 VAL A N 1
ATOM 2274 C CA . VAL A 1 314 ? 23.904 11.170 -9.417 1.00 95.44 314 VAL A CA 1
ATOM 2275 C C . VAL A 1 314 ? 22.486 10.619 -9.472 1.00 95.44 314 VAL A C 1
ATOM 2277 O O . VAL A 1 314 ? 21.586 11.287 -9.981 1.00 95.44 314 VAL A O 1
ATOM 2280 N N . HIS A 1 315 ? 22.300 9.412 -8.957 1.00 94.25 315 HIS A N 1
ATOM 2281 C CA . HIS A 1 315 ? 21.004 8.762 -8.923 1.00 94.25 315 HIS A CA 1
ATOM 2282 C C . HIS A 1 315 ? 20.165 9.350 -7.792 1.00 94.25 315 HIS A C 1
ATOM 2284 O O . HIS A 1 315 ? 20.630 9.451 -6.658 1.00 94.25 315 HIS A O 1
ATOM 2290 N N . ASN A 1 316 ? 18.929 9.728 -8.104 1.00 91.44 316 ASN A N 1
ATOM 2291 C CA . ASN A 1 316 ? 17.957 10.144 -7.102 1.00 91.44 316 ASN A CA 1
ATOM 2292 C C . ASN A 1 316 ? 17.000 8.977 -6.869 1.00 91.44 316 ASN A C 1
ATOM 2294 O O . ASN A 1 316 ? 16.458 8.406 -7.814 1.00 91.44 316 ASN A O 1
ATOM 2298 N N . GLY A 1 317 ? 16.828 8.609 -5.609 1.00 90.00 317 GLY A N 1
ATOM 2299 C CA . GLY A 1 317 ? 15.968 7.517 -5.176 1.00 90.00 317 GLY A CA 1
ATOM 2300 C C . GLY A 1 317 ? 14.961 7.979 -4.135 1.00 90.00 317 GLY A C 1
ATOM 2301 O O . GLY A 1 317 ? 14.573 7.189 -3.273 1.00 90.00 317 GLY A O 1
ATOM 2302 N N . ALA A 1 318 ? 14.574 9.257 -4.151 1.00 91.19 318 ALA A N 1
ATOM 2303 C CA . ALA A 1 318 ? 13.621 9.773 -3.186 1.00 91.19 318 ALA A CA 1
ATOM 2304 C C . ALA A 1 318 ? 12.229 9.191 -3.458 1.00 91.19 318 ALA A C 1
ATOM 2306 O O . ALA A 1 318 ? 11.764 9.104 -4.594 1.00 91.19 318 ALA A O 1
ATOM 2307 N N . ASN A 1 319 ? 11.546 8.807 -2.387 1.00 91.06 319 ASN A N 1
ATOM 2308 C CA . ASN A 1 319 ? 10.160 8.369 -2.388 1.00 91.06 319 ASN A CA 1
ATOM 2309 C C . ASN A 1 319 ? 9.406 9.176 -1.334 1.00 91.06 319 ASN A C 1
ATOM 2311 O O . ASN A 1 319 ? 9.860 9.290 -0.196 1.00 91.06 319 ASN A O 1
ATOM 2315 N N . GLN A 1 320 ? 8.254 9.721 -1.697 1.00 92.62 320 GLN A N 1
ATOM 2316 C CA . GLN A 1 320 ? 7.389 10.492 -0.824 1.00 92.62 320 GLN A CA 1
ATOM 2317 C C . GLN A 1 320 ? 5.939 10.044 -1.005 1.00 92.62 320 GLN A C 1
ATOM 2319 O O . GLN A 1 320 ? 5.440 9.957 -2.122 1.00 92.62 320 GLN A O 1
ATOM 2324 N N . THR A 1 321 ? 5.240 9.815 0.101 1.00 92.44 321 THR A N 1
ATOM 2325 C CA . THR A 1 321 ? 3.789 9.630 0.135 1.00 92.44 321 THR A CA 1
ATOM 2326 C C . THR A 1 321 ? 3.172 10.649 1.076 1.00 92.44 321 THR A C 1
ATOM 2328 O O . THR A 1 321 ? 3.676 10.869 2.174 1.00 92.44 321 THR A O 1
ATOM 2331 N N . ASP A 1 322 ? 2.078 11.268 0.665 1.00 95.06 322 ASP A N 1
ATOM 2332 C CA . ASP A 1 322 ? 1.215 12.057 1.532 1.00 95.06 322 ASP A CA 1
ATOM 2333 C C . ASP A 1 322 ? -0.225 11.569 1.428 1.00 95.06 322 ASP A C 1
ATOM 2335 O O . ASP A 1 322 ? -0.628 10.928 0.452 1.00 95.06 322 ASP A O 1
ATOM 2339 N N . GLY A 1 323 ? -1.015 11.847 2.451 1.00 95.94 323 GLY A N 1
ATOM 2340 C CA . GLY A 1 323 ? -2.429 11.572 2.397 1.00 95.94 323 GLY A CA 1
ATOM 2341 C C . GLY A 1 323 ? -3.223 12.198 3.523 1.00 95.94 323 GLY A C 1
ATOM 2342 O O . GLY A 1 323 ? -2.701 12.551 4.579 1.00 95.94 323 GLY A O 1
ATOM 2343 N N . ASP A 1 324 ? -4.516 12.283 3.264 1.00 97.38 324 ASP A N 1
ATOM 2344 C CA . ASP A 1 324 ? -5.534 12.806 4.150 1.00 97.38 324 ASP A CA 1
ATOM 2345 C C . ASP A 1 324 ? -6.658 11.782 4.277 1.00 97.38 324 ASP A C 1
ATOM 2347 O O . ASP A 1 324 ? -7.101 11.186 3.291 1.00 97.38 324 ASP A O 1
ATOM 2351 N N . LEU A 1 325 ? -7.162 11.633 5.492 1.00 97.31 325 LEU A N 1
ATOM 2352 C CA . LEU A 1 325 ? -8.376 10.917 5.827 1.00 97.31 325 LEU A CA 1
ATOM 2353 C C . LEU A 1 325 ? -9.308 11.875 6.560 1.00 97.31 325 LEU A C 1
ATOM 2355 O O . LEU A 1 325 ? -8.912 12.534 7.517 1.00 97.31 325 LEU A O 1
ATOM 2359 N N . LEU A 1 326 ? -10.568 11.916 6.143 1.00 97.62 326 LEU A N 1
ATOM 2360 C CA . LEU A 1 326 ? -11.647 12.589 6.853 1.00 97.62 326 LEU A CA 1
ATOM 2361 C C . LEU A 1 326 ? -12.826 11.630 6.992 1.00 97.62 326 LEU A C 1
ATOM 2363 O O . LEU A 1 326 ? -13.386 11.170 5.999 1.00 97.62 326 LEU A O 1
ATOM 2367 N N . LYS A 1 327 ? -13.241 11.380 8.228 1.00 97.12 327 LYS A N 1
ATOM 2368 C CA . LYS A 1 327 ? -14.421 10.597 8.570 1.00 97.12 327 LYS A CA 1
ATOM 2369 C C . LYS A 1 327 ? -15.386 11.450 9.381 1.00 97.12 327 LYS A C 1
ATOM 2371 O O . LYS A 1 327 ? -15.046 11.994 10.430 1.00 97.12 327 LYS A O 1
ATOM 2376 N N . LEU A 1 328 ? -16.609 11.569 8.886 1.00 96.69 328 LEU A N 1
ATOM 2377 C CA . LEU A 1 328 ? -17.713 12.255 9.548 1.00 96.69 328 LEU A CA 1
ATOM 2378 C C . LEU A 1 328 ? -18.753 11.217 9.947 1.00 96.69 328 LEU A C 1
ATOM 2380 O O . LEU A 1 328 ? -19.088 10.350 9.146 1.00 96.69 328 LEU A O 1
ATOM 2384 N N . ARG A 1 329 ? -19.294 11.301 11.163 1.00 95.06 329 ARG A N 1
ATOM 2385 C CA . ARG A 1 329 ? -20.348 10.394 11.636 1.00 95.06 329 ARG A CA 1
ATOM 2386 C C . ARG A 1 329 ? -21.469 11.162 12.318 1.00 95.06 329 ARG A C 1
ATOM 2388 O O . ARG A 1 329 ? -21.301 11.673 13.422 1.00 95.06 329 ARG A O 1
ATOM 2395 N N . ALA A 1 330 ? -22.635 11.209 11.691 1.00 94.25 330 ALA A N 1
ATOM 2396 C CA . ALA A 1 330 ? -23.844 11.775 12.271 1.00 94.25 330 ALA A CA 1
ATOM 2397 C C . ALA A 1 330 ? -24.683 10.670 12.925 1.00 94.25 330 ALA A C 1
ATOM 2399 O O . ALA A 1 330 ? -24.940 9.626 12.327 1.00 94.25 330 ALA A O 1
ATOM 2400 N N . ARG A 1 331 ? -25.140 10.897 14.160 1.00 88.12 331 ARG A N 1
ATOM 2401 C CA . ARG A 1 331 ? -26.174 10.061 14.787 1.00 88.12 331 ARG A CA 1
ATOM 2402 C C . ARG A 1 331 ? -27.530 10.710 14.540 1.00 88.12 331 ARG A C 1
ATOM 2404 O O . ARG A 1 331 ? -27.792 11.774 15.091 1.00 88.12 331 ARG A O 1
ATOM 2411 N N . LEU A 1 332 ? -28.362 10.071 13.723 1.00 90.31 332 LEU A N 1
ATOM 2412 C CA . LEU A 1 332 ? -29.709 10.548 13.388 1.00 90.31 332 LEU A CA 1
ATOM 2413 C C . LEU A 1 332 ? -30.748 10.110 14.439 1.00 90.31 332 LEU A C 1
ATOM 2415 O O . LEU A 1 332 ? -31.838 10.664 14.517 1.00 90.31 332 LEU A O 1
ATOM 2419 N N . GLY A 1 333 ? -30.380 9.158 15.302 1.00 86.38 333 GLY A N 1
ATOM 2420 C CA . GLY A 1 333 ? -31.146 8.728 16.470 1.00 86.38 333 GLY A CA 1
ATOM 2421 C C . GLY A 1 333 ? -30.314 7.819 17.380 1.00 86.38 333 GLY A C 1
ATOM 2422 O O . GLY A 1 333 ? -29.104 7.684 17.200 1.00 86.38 333 GLY A O 1
ATOM 2423 N N . GLN A 1 334 ? -30.949 7.156 18.353 1.00 79.00 334 GLN A N 1
ATOM 2424 C CA . GLN A 1 334 ? -30.258 6.161 19.198 1.00 79.00 334 GLN A CA 1
ATOM 2425 C C . GLN A 1 334 ? -29.893 4.873 18.443 1.00 79.00 334 GLN A C 1
ATOM 2427 O O . GLN A 1 334 ? -29.023 4.124 18.870 1.00 79.00 334 GLN A O 1
ATOM 2432 N N . ALA A 1 335 ? -30.572 4.626 17.327 1.00 83.94 335 ALA A N 1
ATOM 2433 C CA . ALA A 1 335 ? -30.515 3.392 16.558 1.00 83.94 335 ALA A CA 1
ATOM 2434 C C . ALA A 1 335 ? -30.017 3.611 15.121 1.00 83.94 335 ALA A C 1
ATOM 2436 O O . ALA A 1 335 ? -30.020 2.671 14.343 1.00 83.94 335 ALA A O 1
ATOM 2437 N N . HIS A 1 336 ? -29.619 4.830 14.747 1.00 92.00 336 HIS A N 1
ATOM 2438 C CA . HIS A 1 336 ? -29.322 5.191 13.359 1.00 92.00 336 HIS A CA 1
ATOM 2439 C C . HIS A 1 336 ? -28.083 6.082 13.294 1.00 92.00 336 HIS A C 1
ATOM 2441 O O . HIS A 1 336 ? -28.026 7.121 13.963 1.00 92.00 336 HIS A O 1
ATOM 2447 N N . SER A 1 337 ? -27.086 5.679 12.507 1.00 91.06 337 SER A N 1
ATOM 2448 C CA . SER A 1 337 ? -25.928 6.510 12.195 1.00 91.06 337 SER A CA 1
ATOM 2449 C C . SER A 1 337 ? -25.578 6.492 10.719 1.00 91.06 337 SER A C 1
ATOM 2451 O O . SER A 1 337 ? -25.551 5.433 10.106 1.00 91.06 337 SER A O 1
ATOM 2453 N N . LEU A 1 338 ? -25.238 7.673 10.215 1.00 95.62 338 LEU A N 1
ATOM 2454 C CA . LEU A 1 338 ? -24.731 7.912 8.875 1.00 95.62 338 LEU A CA 1
ATOM 2455 C C . LEU A 1 338 ? -23.257 8.305 8.987 1.00 95.62 338 LEU A C 1
ATOM 2457 O O . LEU A 1 338 ? -22.923 9.213 9.755 1.00 95.62 338 LEU A O 1
ATOM 2461 N N . SER A 1 339 ? -22.373 7.647 8.246 1.00 95.31 339 SER A N 1
ATOM 2462 C CA . SER A 1 339 ? -20.957 7.990 8.165 1.00 95.31 339 SER A CA 1
ATOM 2463 C C . SER A 1 339 ? -20.524 8.286 6.734 1.00 95.31 339 SER A C 1
ATOM 2465 O O . SER A 1 339 ? -20.974 7.653 5.786 1.00 95.31 339 SER A O 1
ATOM 2467 N N . ALA A 1 340 ? -19.640 9.265 6.581 1.00 97.25 340 ALA A N 1
ATOM 2468 C CA . ALA A 1 340 ? -18.980 9.585 5.326 1.00 97.25 340 ALA A CA 1
ATOM 2469 C C . ALA A 1 340 ? -17.467 9.506 5.534 1.00 97.25 340 ALA A C 1
ATOM 2471 O O . ALA A 1 340 ? -16.954 10.117 6.471 1.00 97.25 340 ALA A O 1
ATOM 2472 N N . THR A 1 341 ? -16.772 8.778 4.667 1.00 96.88 341 THR A N 1
ATOM 2473 C CA . THR A 1 341 ? -15.316 8.604 4.700 1.00 96.88 341 THR A CA 1
ATOM 2474 C C . THR A 1 341 ? -14.730 9.115 3.392 1.00 96.88 341 THR A C 1
ATOM 2476 O O . THR A 1 341 ? -15.173 8.722 2.314 1.00 96.88 341 THR A O 1
ATOM 2479 N N . LEU A 1 342 ? -13.731 9.985 3.485 1.00 97.62 342 LEU A N 1
ATOM 2480 C CA . LEU A 1 342 ? -12.972 10.521 2.365 1.00 97.62 342 LEU A CA 1
ATOM 2481 C C . LEU A 1 342 ? -11.494 10.246 2.608 1.00 97.62 342 LEU A C 1
ATOM 2483 O O . LEU A 1 342 ? -10.984 10.542 3.687 1.00 97.62 342 LEU A O 1
ATOM 2487 N N . ILE A 1 343 ? -10.815 9.701 1.607 1.00 96.81 343 ILE A N 1
ATOM 2488 C CA . ILE A 1 343 ? -9.369 9.501 1.613 1.00 96.81 343 ILE A CA 1
ATOM 2489 C C . ILE A 1 343 ? -8.794 10.082 0.330 1.00 96.81 343 ILE A C 1
ATOM 2491 O O . ILE A 1 343 ? -9.344 9.885 -0.754 1.00 96.81 343 ILE A O 1
ATOM 2495 N N . SER A 1 344 ? -7.671 10.774 0.455 1.00 96.56 344 SER A N 1
ATOM 2496 C CA . SER A 1 344 ? -6.819 11.168 -0.660 1.00 96.56 344 SER A CA 1
ATOM 2497 C C . SER A 1 344 ? -5.394 10.792 -0.309 1.00 96.56 344 SER A C 1
ATOM 2499 O O . SER A 1 344 ? -4.952 11.053 0.800 1.00 96.56 344 SER A O 1
ATOM 2501 N N . SER A 1 345 ? -4.662 10.201 -1.238 1.00 95.94 345 SER A N 1
ATOM 2502 C CA . SER A 1 345 ? -3.241 9.939 -1.078 1.00 95.94 345 SER A CA 1
ATOM 2503 C C . SER A 1 345 ? -2.521 10.261 -2.374 1.00 95.94 345 SER A C 1
ATOM 2505 O O . SER A 1 345 ? -3.026 9.965 -3.459 1.00 95.94 345 SER A O 1
ATOM 2507 N N . ASN A 1 346 ? -1.365 10.901 -2.263 1.00 95.75 346 ASN A N 1
ATOM 2508 C CA . ASN A 1 346 ? -0.465 11.160 -3.369 1.00 95.75 346 ASN A CA 1
ATOM 2509 C C . ASN A 1 346 ? 0.868 10.472 -3.078 1.00 95.75 346 ASN A C 1
ATOM 2511 O O . ASN A 1 346 ? 1.320 10.406 -1.938 1.00 95.75 346 ASN A O 1
ATOM 2515 N N . GLY A 1 347 ? 1.489 9.945 -4.120 1.00 93.25 347 GLY A N 1
ATOM 2516 C CA . GLY A 1 347 ? 2.801 9.329 -4.068 1.00 93.25 347 GLY A CA 1
ATOM 2517 C C . GLY A 1 347 ? 3.669 9.889 -5.180 1.00 93.25 347 GLY A C 1
ATOM 2518 O O . GLY A 1 347 ? 3.201 10.099 -6.297 1.00 93.25 347 GLY A O 1
ATOM 2519 N N . TYR A 1 348 ? 4.933 10.114 -4.878 1.00 93.31 348 TYR A N 1
ATOM 2520 C CA . TYR A 1 348 ? 5.955 10.503 -5.830 1.00 93.31 348 TYR A CA 1
ATOM 2521 C C . TYR A 1 348 ? 7.204 9.681 -5.546 1.00 93.31 348 TYR A C 1
ATOM 2523 O O . TYR A 1 348 ? 7.616 9.576 -4.393 1.00 93.31 348 TYR A O 1
ATOM 2531 N N . ASN A 1 349 ? 7.829 9.129 -6.577 1.00 93.06 349 ASN A N 1
ATOM 2532 C CA . ASN A 1 349 ? 9.166 8.575 -6.438 1.00 93.06 349 ASN A CA 1
ATOM 2533 C C . ASN A 1 349 ? 9.998 8.833 -7.686 1.00 93.06 349 ASN A C 1
ATOM 2535 O O . ASN A 1 349 ? 9.516 8.651 -8.806 1.00 93.06 349 ASN A O 1
ATOM 2539 N N . ASP A 1 350 ? 11.264 9.169 -7.480 1.00 93.44 350 ASP A N 1
ATOM 2540 C CA . ASP A 1 350 ? 12.243 9.181 -8.560 1.00 93.44 350 ASP A CA 1
ATOM 2541 C C . ASP A 1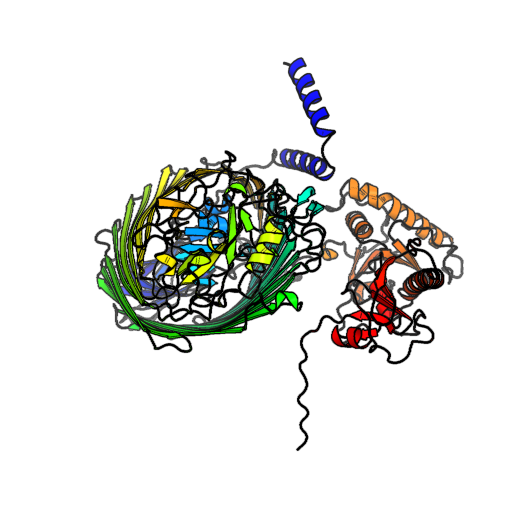 350 ? 12.386 7.752 -9.099 1.00 93.44 350 ASP A C 1
ATOM 2543 O O . ASP A 1 350 ? 12.374 6.780 -8.335 1.00 93.44 350 ASP A O 1
ATOM 2547 N N . ALA A 1 351 ? 12.429 7.588 -10.418 1.00 91.25 351 ALA A N 1
ATOM 2548 C CA . ALA A 1 351 ? 12.576 6.271 -11.017 1.00 91.25 351 ALA A CA 1
ATOM 2549 C C . ALA A 1 351 ? 14.040 5.844 -10.883 1.00 91.25 351 ALA A C 1
ATOM 2551 O O . ALA A 1 351 ? 14.910 6.379 -11.565 1.00 91.25 351 ALA A O 1
ATOM 2552 N N . ILE A 1 352 ? 14.301 4.862 -10.021 1.00 91.56 352 ILE A N 1
ATOM 2553 C CA . ILE A 1 352 ? 15.624 4.264 -9.871 1.00 91.56 352 ILE A CA 1
ATOM 2554 C C . ILE A 1 352 ? 15.520 2.767 -10.107 1.00 91.56 352 ILE A C 1
ATOM 2556 O O . ILE A 1 352 ? 14.557 2.107 -9.705 1.00 91.56 352 ILE A O 1
ATOM 2560 N N . CYS A 1 353 ? 16.505 2.232 -10.810 1.00 89.94 353 CYS A N 1
ATOM 2561 C CA . CYS A 1 353 ? 16.590 0.812 -11.045 1.00 89.94 353 CYS A CA 1
ATOM 2562 C C . CYS A 1 353 ? 17.617 0.221 -10.074 1.00 89.94 353 CYS A C 1
ATOM 2564 O O . CYS A 1 353 ? 18.750 0.674 -9.979 1.00 89.94 353 CYS A O 1
ATOM 2566 N N . THR A 1 354 ? 17.179 -0.758 -9.293 1.00 91.94 354 THR A N 1
ATOM 2567 C CA . THR A 1 354 ? 17.921 -1.332 -8.161 1.00 91.94 354 THR A CA 1
ATOM 2568 C C . THR A 1 354 ? 18.397 -2.748 -8.484 1.00 91.94 354 THR A C 1
ATOM 2570 O O . THR A 1 354 ? 18.472 -3.596 -7.603 1.00 91.94 354 THR A O 1
ATOM 2573 N N . VAL A 1 355 ? 18.691 -3.047 -9.753 1.00 92.62 355 VAL A N 1
ATOM 2574 C CA . VAL A 1 355 ? 19.170 -4.362 -10.215 1.00 92.62 355 VAL A CA 1
ATOM 2575 C C . VAL A 1 355 ? 20.591 -4.230 -10.753 1.00 92.62 355 VAL A C 1
ATOM 2577 O O . VAL A 1 355 ? 20.864 -3.371 -11.578 1.00 92.62 355 VAL A O 1
ATOM 2580 N N . ASP A 1 356 ? 21.483 -5.115 -10.329 1.00 94.06 356 ASP A N 1
ATOM 2581 C CA . ASP A 1 356 ? 22.855 -5.234 -10.811 1.00 94.06 356 ASP A CA 1
ATOM 2582 C C . ASP A 1 356 ? 23.154 -6.698 -11.159 1.00 94.06 356 ASP A C 1
ATOM 2584 O O . ASP A 1 356 ? 23.344 -7.569 -10.300 1.00 94.06 356 ASP A O 1
ATOM 2588 N N . THR A 1 357 ? 23.081 -6.985 -12.455 1.00 90.81 357 THR A N 1
ATOM 2589 C CA . THR A 1 357 ? 23.104 -8.347 -13.021 1.00 90.81 357 THR A CA 1
ATOM 2590 C C . THR A 1 357 ? 23.955 -8.446 -14.291 1.00 90.81 357 THR A C 1
ATOM 2592 O O . THR A 1 357 ? 23.984 -9.500 -14.933 1.00 90.81 357 THR A O 1
ATOM 2595 N N . GLY A 1 358 ? 24.668 -7.370 -14.636 1.00 90.06 358 GLY A N 1
ATOM 2596 C CA . GLY A 1 358 ? 25.501 -7.240 -15.827 1.00 90.06 358 GLY A CA 1
ATOM 2597 C C . GLY A 1 358 ? 26.762 -6.413 -15.561 1.00 90.06 358 GLY A C 1
ATOM 2598 O O . GLY A 1 358 ? 27.125 -6.212 -14.406 1.00 90.06 358 GLY A O 1
ATOM 2599 N N . PRO A 1 359 ? 27.466 -5.950 -16.610 1.00 90.19 359 PRO A N 1
ATOM 2600 C CA . PRO A 1 359 ? 28.651 -5.101 -16.458 1.00 90.19 359 PRO A CA 1
ATOM 2601 C C . PRO A 1 359 ? 28.355 -3.733 -15.832 1.00 90.19 359 PRO A C 1
ATOM 2603 O O . PRO A 1 359 ? 29.247 -3.127 -15.240 1.00 90.19 359 PRO A O 1
ATOM 2606 N N . LEU A 1 360 ? 27.122 -3.247 -15.995 1.00 92.81 360 LEU A N 1
ATOM 2607 C CA . LEU A 1 360 ? 26.607 -2.017 -15.407 1.00 92.81 360 LEU A CA 1
ATOM 2608 C C . LEU A 1 360 ? 25.289 -2.318 -14.672 1.00 92.81 360 LEU A C 1
ATOM 2610 O O . LEU A 1 360 ? 24.496 -3.127 -15.170 1.00 92.81 360 LEU A O 1
ATOM 2614 N N . PRO A 1 361 ? 25.011 -1.651 -13.536 1.00 92.81 361 PRO A N 1
ATOM 2615 C CA . PRO A 1 361 ? 23.698 -1.689 -12.909 1.00 92.81 361 PRO A CA 1
ATOM 2616 C C . PRO A 1 361 ? 22.620 -1.160 -13.850 1.00 92.81 361 PRO A C 1
ATOM 2618 O O . PRO A 1 361 ? 22.876 -0.272 -14.663 1.00 92.81 361 PRO A O 1
ATOM 2621 N N . CYS A 1 362 ? 21.400 -1.670 -13.726 1.00 91.31 362 CYS A N 1
ATOM 2622 C CA . CYS A 1 362 ? 20.280 -1.173 -14.508 1.00 91.31 362 CYS A CA 1
ATOM 2623 C C . CYS A 1 362 ? 19.986 0.296 -14.192 1.00 91.31 362 CYS A C 1
ATOM 2625 O O . CYS A 1 362 ? 20.238 0.791 -13.094 1.00 91.31 362 CYS A O 1
ATOM 2627 N N . GLY A 1 363 ? 19.417 0.982 -15.173 1.00 91.69 363 GLY A N 1
ATOM 2628 C CA . GLY A 1 363 ? 19.399 2.426 -15.202 1.00 91.69 363 GLY A CA 1
ATOM 2629 C C . GLY A 1 363 ? 18.422 3.002 -16.203 1.00 91.69 363 GLY A C 1
ATOM 2630 O O . GLY A 1 363 ? 18.208 2.422 -17.268 1.00 91.69 363 GLY A O 1
ATOM 2631 N N . TYR A 1 364 ? 17.847 4.153 -15.863 1.00 93.00 364 TYR A N 1
ATOM 2632 C CA . TYR A 1 364 ? 16.944 4.887 -16.750 1.00 93.00 364 TYR A CA 1
ATOM 2633 C C . TYR A 1 364 ? 17.560 6.193 -17.264 1.00 93.00 364 TYR A C 1
ATOM 2635 O O . TYR A 1 364 ? 17.091 6.710 -18.269 1.00 93.00 364 TYR A O 1
ATOM 2643 N N . GLY A 1 365 ? 18.607 6.719 -16.626 1.00 93.56 365 GLY A N 1
ATOM 2644 C CA . GLY A 1 365 ? 19.090 8.082 -16.850 1.00 93.56 365 GLY A CA 1
ATOM 2645 C C . GLY A 1 365 ? 18.449 9.095 -15.884 1.00 93.56 365 GLY A C 1
ATOM 2646 O O . GLY A 1 365 ? 17.512 8.760 -15.147 1.00 93.56 365 GLY A O 1
ATOM 2647 N N . PRO A 1 366 ? 18.943 10.344 -15.852 1.00 94.81 366 PRO A N 1
ATOM 2648 C CA . PRO A 1 366 ? 18.459 11.375 -14.935 1.00 94.81 366 PRO A CA 1
ATOM 2649 C C . PRO A 1 366 ? 17.059 11.888 -15.311 1.00 94.81 366 PRO A C 1
ATOM 2651 O O . PRO A 1 366 ? 16.685 11.879 -16.476 1.00 94.81 366 PRO A O 1
ATOM 2654 N N . GLY A 1 367 ? 16.310 12.408 -14.330 1.00 91.56 367 GLY A N 1
ATOM 2655 C CA . GLY A 1 367 ? 15.053 13.145 -14.567 1.00 91.56 367 GLY A CA 1
ATOM 2656 C C . GLY A 1 367 ? 13.777 12.298 -14.634 1.00 91.56 367 GLY A C 1
ATOM 2657 O O . GLY A 1 367 ? 12.683 12.846 -14.720 1.00 91.56 367 GLY A O 1
ATOM 2658 N N . ASN A 1 368 ? 13.894 10.976 -14.532 1.00 94.56 368 ASN A N 1
ATOM 2659 C CA . ASN A 1 368 ? 12.761 10.060 -14.617 1.00 94.56 368 ASN A CA 1
ATOM 2660 C C . ASN A 1 368 ? 12.029 9.925 -13.267 1.00 94.56 368 ASN A C 1
ATOM 2662 O O . ASN A 1 368 ? 12.661 9.844 -12.211 1.00 94.56 368 ASN A O 1
ATOM 2666 N N . SER A 1 369 ? 10.694 9.859 -13.275 1.00 94.44 369 SER A N 1
ATOM 2667 C CA . SER A 1 369 ? 9.887 9.799 -12.048 1.00 94.44 369 SER A CA 1
ATOM 2668 C C . SER A 1 369 ? 8.580 9.022 -12.222 1.00 94.44 369 SER A C 1
ATOM 2670 O O . SER A 1 369 ? 8.136 8.709 -13.326 1.00 94.44 369 SER A O 1
ATOM 2672 N N . ASN A 1 370 ? 7.940 8.682 -11.107 1.00 93.38 370 ASN A N 1
ATOM 2673 C CA . ASN A 1 370 ? 6.594 8.129 -11.098 1.00 93.38 370 ASN A CA 1
ATOM 2674 C C . ASN A 1 370 ? 5.720 8.919 -10.128 1.00 93.38 370 ASN A C 1
ATOM 2676 O O . ASN A 1 370 ? 6.123 9.222 -9.003 1.00 93.38 370 ASN A O 1
ATOM 2680 N N . TYR A 1 371 ? 4.490 9.189 -10.547 1.00 94.44 371 TYR A N 1
ATOM 2681 C CA . TYR A 1 371 ? 3.483 9.870 -9.751 1.00 94.44 371 TYR A CA 1
ATOM 2682 C C . TYR A 1 371 ? 2.263 8.979 -9.552 1.00 94.44 371 TYR A C 1
ATOM 2684 O O . TYR A 1 371 ? 1.838 8.237 -10.437 1.00 94.44 371 TYR A O 1
ATOM 2692 N N . ARG A 1 372 ? 1.684 9.038 -8.359 1.00 94.00 372 ARG A N 1
ATOM 2693 C CA . ARG A 1 372 ? 0.577 8.185 -7.941 1.00 94.00 372 ARG A CA 1
ATOM 2694 C C . ARG A 1 372 ? -0.435 9.033 -7.212 1.00 94.00 372 ARG A C 1
ATOM 2696 O O . ARG A 1 372 ? -0.083 9.899 -6.418 1.00 94.00 372 ARG A O 1
ATOM 2703 N N . ARG A 1 373 ? -1.705 8.757 -7.454 1.00 95.50 373 ARG A N 1
ATOM 2704 C CA . ARG A 1 373 ? -2.803 9.377 -6.734 1.00 95.50 373 ARG A CA 1
ATOM 2705 C C . ARG A 1 373 ? -3.887 8.353 -6.492 1.00 95.50 373 ARG A C 1
ATOM 2707 O O . ARG A 1 373 ? -4.285 7.659 -7.420 1.00 95.50 373 ARG A O 1
ATOM 2714 N N . PHE A 1 374 ? -4.396 8.310 -5.276 1.00 94.94 374 PHE A N 1
ATOM 2715 C CA . PHE A 1 374 ? -5.543 7.510 -4.889 1.00 94.94 374 PHE A CA 1
ATOM 2716 C C . PHE A 1 374 ? -6.561 8.390 -4.188 1.00 94.94 374 PHE A C 1
ATOM 2718 O O . PHE A 1 374 ? -6.216 9.219 -3.349 1.00 94.94 374 PHE A O 1
ATOM 2725 N N . THR A 1 375 ? -7.827 8.201 -4.520 1.00 96.06 375 THR A N 1
ATOM 2726 C CA . THR A 1 375 ? -8.943 8.799 -3.803 1.00 96.06 375 THR A CA 1
ATOM 2727 C C . THR A 1 375 ? -9.986 7.736 -3.508 1.00 96.06 375 THR A C 1
ATOM 2729 O O . THR A 1 375 ? -10.254 6.859 -4.330 1.00 96.06 375 THR A O 1
ATOM 2732 N N . LEU A 1 376 ? -10.593 7.823 -2.329 1.00 95.69 376 LEU A N 1
ATOM 2733 C CA . LEU A 1 376 ? -11.748 7.028 -1.937 1.00 95.69 376 LEU A CA 1
ATOM 2734 C C . LEU A 1 376 ? -12.796 7.952 -1.333 1.00 95.69 376 LEU A C 1
ATOM 2736 O O . LEU A 1 376 ? -12.488 8.804 -0.502 1.00 95.69 376 LEU A O 1
ATOM 2740 N N . GLY A 1 377 ? -14.043 7.759 -1.741 1.00 96.75 377 GLY A N 1
ATOM 2741 C CA . GLY A 1 377 ? -15.209 8.330 -1.090 1.00 96.75 377 GLY A CA 1
ATOM 2742 C C . GLY A 1 377 ? -16.199 7.228 -0.758 1.00 96.75 377 GLY A C 1
ATOM 2743 O O . GLY A 1 377 ? -16.505 6.395 -1.610 1.00 96.75 377 GLY A O 1
ATOM 2744 N N . ALA A 1 378 ? -16.707 7.226 0.468 1.00 96.44 378 ALA A N 1
ATOM 2745 C CA . ALA A 1 378 ? -17.727 6.289 0.903 1.00 96.44 378 ALA A CA 1
ATOM 2746 C C . ALA A 1 378 ? -18.785 6.964 1.775 1.00 96.44 378 ALA A C 1
ATOM 2748 O O . ALA A 1 378 ? -18.475 7.840 2.582 1.00 96.44 378 ALA A O 1
ATOM 2749 N N . LEU A 1 379 ? -20.029 6.521 1.630 1.00 97.31 379 LEU A N 1
ATOM 2750 C CA . LEU A 1 379 ? -21.170 6.897 2.455 1.00 97.31 379 LEU A CA 1
ATOM 2751 C C . LEU A 1 379 ? -21.793 5.614 2.995 1.00 97.31 379 LEU A C 1
ATOM 2753 O O . LEU A 1 379 ? -22.258 4.793 2.211 1.00 97.31 379 LEU A O 1
ATOM 2757 N N . SER A 1 380 ? -21.796 5.437 4.312 1.00 94.44 380 SER A N 1
ATOM 2758 C CA . SER A 1 380 ? -22.374 4.267 4.969 1.00 94.44 380 SER A CA 1
ATOM 2759 C C . SER A 1 380 ? -23.518 4.673 5.883 1.00 94.44 380 SER A C 1
ATOM 2761 O O . SER A 1 380 ? -23.354 5.513 6.763 1.00 94.44 380 SER A O 1
ATOM 2763 N N . ASP A 1 381 ? -24.673 4.057 5.691 1.00 95.56 381 ASP A N 1
ATOM 2764 C CA . ASP A 1 381 ? -25.820 4.158 6.574 1.00 95.56 381 ASP A CA 1
ATOM 2765 C C . ASP A 1 381 ? -25.957 2.870 7.389 1.00 95.56 381 ASP A C 1
ATOM 2767 O O . ASP A 1 381 ? -25.921 1.769 6.845 1.00 95.56 381 ASP A O 1
ATOM 2771 N N . SER A 1 382 ? -26.100 3.001 8.703 1.00 90.56 382 SER A N 1
ATOM 2772 C CA . SER A 1 382 ? -26.272 1.883 9.627 1.00 90.56 382 SER A CA 1
ATOM 2773 C C . SER A 1 382 ? -27.465 2.154 10.536 1.00 90.56 382 SER A C 1
ATOM 2775 O O . SER A 1 382 ? -27.471 3.145 11.276 1.00 90.56 382 SER A O 1
ATOM 2777 N N . ALA A 1 383 ? -28.458 1.272 10.518 1.00 90.75 383 ALA A N 1
ATOM 2778 C CA . ALA A 1 383 ? -29.691 1.423 11.275 1.00 90.75 383 ALA A CA 1
ATOM 2779 C C . ALA A 1 383 ? -30.062 0.146 12.040 1.00 90.75 383 ALA A C 1
ATOM 2781 O O . ALA A 1 383 ? -29.750 -0.973 11.636 1.00 90.75 383 ALA A O 1
ATOM 2782 N N . LEU A 1 384 ? -30.771 0.329 13.152 1.00 85.25 384 LEU A N 1
ATOM 2783 C CA . LEU A 1 384 ? -31.363 -0.723 13.964 1.00 85.25 384 LEU A CA 1
ATOM 2784 C C . LEU A 1 384 ? -32.882 -0.605 13.960 1.00 85.25 384 LEU A C 1
ATOM 2786 O O . LEU A 1 384 ? -33.456 0.272 14.610 1.00 85.25 384 LEU A O 1
ATOM 2790 N N . VAL A 1 385 ? -33.542 -1.538 13.277 1.00 86.81 385 VAL A N 1
ATOM 2791 C CA . VAL A 1 385 ? -35.003 -1.660 13.254 1.00 86.81 385 VAL A CA 1
ATOM 2792 C C . VAL A 1 385 ? -35.391 -2.802 14.190 1.00 86.81 385 VAL A C 1
ATOM 2794 O O . VAL A 1 385 ? -35.286 -3.979 13.857 1.00 86.81 385 VAL A O 1
ATOM 2797 N N . GLY A 1 386 ? -35.783 -2.468 15.421 1.00 85.62 386 GLY A N 1
ATOM 2798 C CA . GLY A 1 386 ? -35.922 -3.482 16.470 1.00 85.62 386 GLY A CA 1
ATOM 2799 C C . GLY A 1 386 ? -34.567 -4.124 16.795 1.00 85.62 386 GLY A C 1
ATOM 2800 O O . GLY A 1 386 ? -33.606 -3.422 17.102 1.00 85.62 386 GLY A O 1
ATOM 2801 N N . MET A 1 387 ? -34.482 -5.452 16.722 1.00 81.06 387 MET A N 1
ATOM 2802 C CA . MET A 1 387 ? -33.218 -6.185 16.896 1.00 81.06 387 MET A CA 1
ATOM 2803 C C . MET A 1 387 ? -32.507 -6.481 15.565 1.00 81.06 387 MET A C 1
ATOM 2805 O O . MET A 1 387 ? -31.461 -7.122 15.571 1.00 81.06 387 MET A O 1
ATOM 2809 N N . THR A 1 388 ? -33.060 -6.023 14.441 1.00 85.00 388 THR A N 1
ATOM 2810 C CA . THR A 1 388 ? -32.474 -6.195 13.111 1.00 85.00 388 THR A CA 1
ATOM 2811 C C . THR A 1 388 ? -31.460 -5.092 12.843 1.00 85.00 388 THR A C 1
ATOM 2813 O O . THR A 1 388 ? -31.810 -3.913 12.954 1.00 85.00 388 THR A O 1
ATOM 2816 N N . SER A 1 389 ? -30.231 -5.451 12.463 1.00 85.12 389 SER A N 1
ATOM 2817 C CA . SER A 1 389 ? -29.249 -4.487 11.956 1.00 85.12 389 SER A CA 1
ATOM 2818 C C .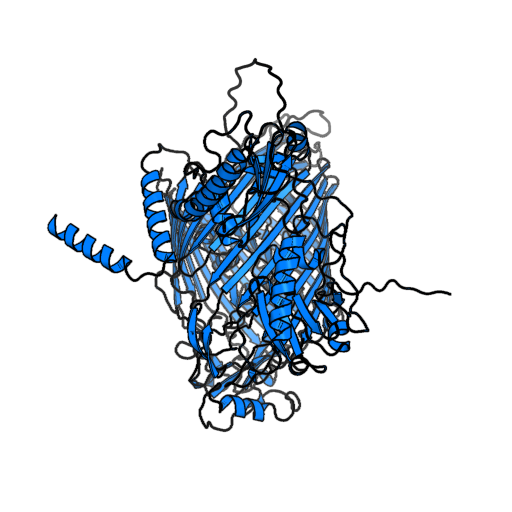 SER A 1 389 ? -29.274 -4.426 10.441 1.00 85.12 389 SER A C 1
ATOM 2820 O O . SER A 1 389 ? -29.372 -5.446 9.765 1.00 85.12 389 SER A O 1
ATOM 2822 N N . VAL A 1 390 ? -29.210 -3.208 9.917 1.00 91.00 390 VAL A N 1
ATOM 2823 C CA . VAL A 1 390 ? -29.136 -2.911 8.490 1.00 91.00 390 VAL A CA 1
ATOM 2824 C C . VAL A 1 390 ? -27.929 -2.016 8.272 1.00 91.00 390 VAL A C 1
ATOM 2826 O O . VAL A 1 390 ? -27.746 -1.043 9.005 1.00 91.00 390 VAL A O 1
ATOM 2829 N N . GLN A 1 391 ? -27.123 -2.332 7.270 1.00 90.88 391 GLN A N 1
ATOM 2830 C CA . GLN A 1 391 ? -26.001 -1.528 6.822 1.00 90.88 391 GLN A CA 1
ATOM 2831 C C . GLN A 1 391 ? -26.046 -1.407 5.300 1.00 90.88 391 GLN A C 1
ATOM 2833 O O . GLN A 1 391 ? -26.210 -2.398 4.596 1.00 90.88 391 GLN A O 1
ATOM 2838 N N . LEU A 1 392 ? -25.899 -0.194 4.788 1.00 94.56 392 LEU A N 1
ATOM 2839 C CA . LEU A 1 392 ? -25.801 0.102 3.365 1.00 94.56 392 LEU A CA 1
ATOM 2840 C C . LEU A 1 392 ? -24.607 1.025 3.158 1.00 94.56 392 LEU A C 1
ATOM 2842 O O . LEU A 1 392 ? -24.565 2.095 3.755 1.00 94.56 392 LEU A O 1
ATOM 2846 N N . SER A 1 393 ? -23.674 0.661 2.290 1.00 94.50 393 SER A N 1
ATOM 2847 C CA . SER A 1 393 ? -22.516 1.486 1.963 1.00 94.50 393 SER A CA 1
ATOM 2848 C C . SER A 1 393 ? -22.428 1.712 0.459 1.00 94.50 393 SER A C 1
ATOM 2850 O O . SER A 1 393 ? -22.416 0.770 -0.326 1.00 94.50 393 SER A O 1
ATOM 2852 N N . LEU A 1 394 ? -22.349 2.976 0.055 1.00 96.88 394 LEU A N 1
ATOM 2853 C CA . LEU A 1 394 ? -22.020 3.409 -1.301 1.00 96.88 394 LEU A CA 1
ATOM 2854 C C . LEU A 1 394 ? -20.553 3.821 -1.314 1.00 96.88 394 LEU A C 1
ATOM 2856 O O . LEU A 1 394 ? -20.124 4.554 -0.421 1.00 96.88 394 LEU A O 1
ATOM 2860 N N . PHE A 1 395 ? -19.785 3.395 -2.310 1.00 95.81 395 PHE A N 1
ATOM 2861 C CA . PHE A 1 395 ? -18.368 3.736 -2.383 1.00 95.81 395 PHE A CA 1
ATOM 2862 C C . PHE A 1 395 ? -17.886 3.966 -3.812 1.00 95.81 395 PHE A C 1
ATOM 2864 O O . PHE A 1 395 ? -18.439 3.438 -4.778 1.00 95.81 395 PHE A O 1
ATOM 2871 N N . GLY A 1 396 ? -16.822 4.755 -3.927 1.00 95.25 396 GLY A N 1
ATOM 2872 C CA . GLY A 1 396 ? -16.082 4.989 -5.155 1.00 95.25 396 GLY A CA 1
ATOM 2873 C C . GLY A 1 396 ? -14.601 5.185 -4.857 1.00 95.25 396 GLY A C 1
ATOM 2874 O O . GLY A 1 396 ? -14.246 5.927 -3.942 1.00 95.25 396 GLY A O 1
ATOM 2875 N N . THR A 1 397 ? -13.743 4.533 -5.630 1.00 94.12 397 THR A N 1
ATOM 2876 C CA . THR A 1 397 ? -12.293 4.699 -5.604 1.00 94.12 397 THR A CA 1
ATOM 2877 C C . THR A 1 397 ? -11.782 5.083 -6.984 1.00 94.12 397 THR A C 1
ATOM 2879 O O . THR A 1 397 ? -12.320 4.668 -8.014 1.00 94.12 397 THR A O 1
ATOM 2882 N N . GLN A 1 398 ? -10.733 5.894 -7.012 1.00 94.00 398 GLN A N 1
ATOM 2883 C CA . GLN A 1 398 ? -9.995 6.217 -8.221 1.00 94.00 398 GLN A CA 1
ATOM 2884 C C . GLN A 1 398 ? -8.508 6.191 -7.897 1.00 94.00 398 GLN A C 1
ATOM 2886 O O . GLN A 1 398 ? -8.051 6.913 -7.015 1.00 94.00 398 GLN A O 1
ATOM 2891 N N . SER A 1 399 ? -7.746 5.390 -8.630 1.00 92.69 399 SER A N 1
ATOM 2892 C CA . SER A 1 399 ? -6.293 5.439 -8.630 1.00 92.69 399 SER A CA 1
ATOM 2893 C C . SER A 1 399 ? -5.782 5.890 -9.994 1.00 92.69 399 SER A C 1
ATOM 2895 O O . SER A 1 399 ? -6.345 5.566 -11.039 1.00 92.69 399 SER A O 1
ATOM 2897 N N . ARG A 1 400 ? -4.715 6.680 -9.986 1.00 93.94 400 ARG A N 1
ATOM 2898 C CA . ARG A 1 400 ? -3.980 7.117 -11.168 1.00 93.94 400 ARG A CA 1
ATOM 2899 C C . ARG A 1 400 ? -2.498 6.912 -10.903 1.00 93.94 400 ARG A C 1
ATOM 2901 O O . ARG A 1 400 ? -1.989 7.376 -9.888 1.00 93.94 400 ARG A O 1
ATOM 2908 N N . PHE A 1 401 ? -1.836 6.214 -11.808 1.00 92.50 401 PHE A N 1
ATOM 2909 C CA . PHE A 1 401 ? -0.414 5.921 -11.784 1.00 92.50 401 PHE A CA 1
ATOM 2910 C C . PHE A 1 401 ? 0.195 6.427 -13.088 1.00 92.50 401 PHE A C 1
ATOM 2912 O O . PHE A 1 401 ? -0.113 5.905 -14.160 1.00 92.50 401 PHE A O 1
ATOM 2919 N N . ASP A 1 402 ? 1.026 7.453 -12.989 1.00 93.31 402 ASP A N 1
ATOM 2920 C CA . ASP A 1 402 ? 1.757 8.044 -14.099 1.00 93.31 402 ASP A CA 1
ATOM 2921 C C . ASP A 1 402 ? 3.222 7.599 -13.982 1.00 93.31 402 ASP A C 1
ATOM 2923 O O . ASP A 1 402 ? 3.885 7.868 -12.981 1.00 93.31 402 ASP A O 1
ATOM 2927 N N . ARG A 1 403 ? 3.716 6.893 -14.997 1.00 92.19 403 ARG A N 1
ATOM 2928 C CA . ARG A 1 403 ? 5.122 6.502 -15.147 1.00 92.19 403 ARG A CA 1
ATOM 2929 C C . ARG A 1 403 ? 5.740 7.412 -16.190 1.00 92.19 403 ARG A C 1
ATOM 2931 O O . ARG A 1 403 ? 5.419 7.274 -17.373 1.00 92.19 403 ARG A O 1
ATOM 2938 N N . ASP A 1 404 ? 6.566 8.342 -15.735 1.00 93.56 404 ASP A N 1
ATOM 2939 C CA . ASP A 1 404 ? 7.203 9.368 -16.550 1.00 93.56 404 ASP A CA 1
ATOM 2940 C C . ASP A 1 404 ? 8.686 9.035 -16.722 1.00 93.56 404 ASP A C 1
ATOM 2942 O O . ASP A 1 404 ? 9.528 9.370 -15.887 1.00 93.56 404 ASP A O 1
ATOM 2946 N N . LEU A 1 405 ? 8.988 8.313 -17.802 1.00 93.50 405 LEU A N 1
ATOM 2947 C CA . LEU A 1 405 ? 10.352 8.024 -18.231 1.00 93.50 405 LEU A CA 1
ATOM 2948 C C . LEU A 1 405 ? 10.656 8.741 -19.565 1.00 93.50 405 LEU A C 1
ATOM 2950 O O . LEU A 1 405 ? 11.218 8.150 -20.494 1.00 93.50 405 LEU A O 1
ATOM 2954 N N . LEU A 1 406 ? 10.187 9.985 -19.731 1.00 93.50 406 LEU A N 1
ATOM 2955 C CA . LEU A 1 406 ? 10.418 10.765 -20.956 1.00 93.50 406 LEU A CA 1
ATOM 2956 C C . LEU A 1 406 ? 11.905 11.061 -21.192 1.00 93.50 406 LEU A C 1
ATOM 2958 O O . LEU A 1 406 ? 12.326 11.131 -22.344 1.00 93.50 406 LEU A O 1
ATOM 2962 N N . ASP A 1 407 ? 12.698 11.131 -20.125 1.00 94.56 407 ASP A N 1
ATOM 2963 C CA . ASP A 1 407 ? 14.151 11.309 -20.169 1.00 94.56 407 ASP A CA 1
ATOM 2964 C C . ASP A 1 407 ? 14.892 9.962 -20.051 1.00 94.56 407 ASP A C 1
ATOM 2966 O O . ASP A 1 407 ? 16.008 9.884 -19.534 1.00 94.56 407 ASP A O 1
ATOM 2970 N N . ARG A 1 408 ? 14.268 8.859 -20.493 1.00 94.06 408 ARG A N 1
ATOM 2971 C CA . ARG A 1 408 ? 14.899 7.535 -20.459 1.00 94.06 408 ARG A CA 1
ATOM 2972 C C . ARG A 1 408 ? 15.996 7.422 -21.515 1.00 94.06 408 ARG A C 1
ATOM 2974 O O . ARG A 1 408 ? 15.748 7.699 -22.689 1.00 94.06 408 ARG A O 1
ATOM 2981 N N . TYR A 1 409 ? 17.159 6.906 -21.127 1.00 93.19 409 TYR A N 1
ATOM 2982 C CA . TYR A 1 409 ? 18.263 6.550 -22.022 1.00 93.19 409 TYR A CA 1
ATOM 2983 C C . TYR A 1 409 ? 18.589 5.058 -21.934 1.00 93.19 409 TYR A C 1
ATOM 2985 O O . TYR A 1 409 ? 18.329 4.407 -20.923 1.00 93.19 409 TYR A O 1
ATOM 2993 N N . VAL A 1 410 ? 19.171 4.526 -23.006 1.00 90.50 410 VAL A N 1
ATOM 2994 C CA . VAL A 1 410 ? 19.722 3.170 -23.104 1.00 90.50 410 VAL A CA 1
ATOM 2995 C C . VAL A 1 410 ? 21.011 3.274 -23.892 1.00 90.50 410 VAL A C 1
ATOM 2997 O O . VAL A 1 410 ? 20.978 3.696 -25.047 1.00 90.50 410 VAL A O 1
ATOM 3000 N N . ASP A 1 411 ? 22.135 2.902 -23.286 1.00 90.19 411 ASP A N 1
ATOM 3001 C CA . ASP A 1 411 ? 23.446 2.957 -23.949 1.00 90.19 411 ASP A CA 1
ATOM 3002 C C . ASP A 1 411 ? 23.748 4.333 -24.601 1.00 90.19 411 ASP A C 1
ATOM 3004 O O . ASP A 1 411 ? 24.208 4.439 -25.735 1.00 90.19 411 ASP A O 1
ATOM 3008 N N . GLY A 1 412 ? 23.390 5.421 -23.911 1.00 90.56 412 GLY A N 1
ATOM 3009 C CA . GLY A 1 412 ? 23.549 6.809 -24.358 1.00 90.56 412 GLY A CA 1
ATOM 3010 C C . GLY A 1 412 ? 22.513 7.282 -25.384 1.00 90.56 412 GLY A C 1
ATOM 3011 O O . GLY A 1 412 ? 22.501 8.460 -25.746 1.00 90.56 412 GLY A O 1
ATOM 3012 N N . ILE A 1 413 ? 21.620 6.403 -25.843 1.00 90.75 413 ILE A N 1
ATOM 3013 C CA . ILE A 1 413 ? 20.579 6.705 -26.828 1.00 90.75 413 ILE A CA 1
ATOM 3014 C C . ILE A 1 413 ? 19.262 6.989 -26.102 1.00 90.75 413 ILE A C 1
ATOM 3016 O O . ILE A 1 413 ? 18.796 6.185 -25.298 1.00 90.75 413 ILE A O 1
ATOM 3020 N N . GLY A 1 414 ? 18.637 8.130 -26.402 1.00 91.00 414 GLY A N 1
ATOM 3021 C CA . GLY A 1 414 ? 17.319 8.469 -25.863 1.00 91.00 414 GLY A CA 1
ATOM 3022 C C . GLY A 1 414 ? 16.259 7.454 -26.301 1.00 91.00 414 GLY A C 1
ATOM 3023 O O . GLY A 1 414 ? 16.056 7.228 -27.494 1.00 91.00 414 GLY A O 1
ATOM 3024 N N . ALA A 1 415 ? 15.569 6.862 -25.334 1.00 90.88 415 ALA A N 1
ATOM 3025 C CA . ALA A 1 415 ? 14.546 5.842 -25.519 1.00 90.88 415 ALA A CA 1
ATOM 3026 C C . ALA A 1 415 ? 13.313 6.178 -24.664 1.00 90.88 415 ALA A C 1
ATOM 3028 O O . ALA A 1 415 ? 12.948 5.372 -23.804 1.00 90.88 415 ALA A O 1
ATOM 3029 N N . PRO A 1 416 ? 12.673 7.348 -24.864 1.00 92.56 416 PRO A N 1
ATOM 3030 C CA . PRO A 1 416 ? 11.598 7.831 -24.001 1.00 92.56 416 PRO A CA 1
ATOM 3031 C C . PRO A 1 416 ? 10.513 6.766 -23.820 1.00 92.56 416 PRO A C 1
ATOM 3033 O O . PRO A 1 416 ? 10.200 6.016 -24.750 1.00 92.56 416 PRO A O 1
ATOM 3036 N N . PHE A 1 417 ? 9.932 6.705 -22.625 1.00 90.38 417 PHE A N 1
ATOM 3037 C CA . PHE A 1 417 ? 8.770 5.883 -22.304 1.00 90.38 417 PHE A CA 1
ATOM 3038 C C . PHE A 1 417 ? 7.878 6.628 -21.325 1.00 90.38 417 PHE A C 1
ATOM 3040 O O . PHE A 1 417 ? 8.326 7.092 -20.290 1.00 90.38 417 PHE A O 1
ATOM 3047 N N . ALA A 1 418 ? 6.587 6.709 -21.605 1.00 91.25 418 ALA A N 1
ATOM 3048 C CA . ALA A 1 418 ? 5.663 7.270 -20.639 1.00 91.25 418 ALA A CA 1
ATOM 3049 C C . ALA A 1 418 ? 4.326 6.553 -20.733 1.00 91.25 418 ALA A C 1
ATOM 3051 O O . ALA A 1 418 ? 3.849 6.234 -21.827 1.00 91.25 418 ALA A O 1
ATOM 3052 N N . SER A 1 419 ? 3.724 6.278 -19.582 1.00 91.50 419 SER A N 1
ATOM 3053 C CA . SER A 1 419 ? 2.433 5.604 -19.512 1.00 91.50 419 SER A CA 1
ATOM 3054 C C . SER A 1 419 ? 1.609 6.118 -18.346 1.00 91.50 419 SER A C 1
ATOM 3056 O O . SER A 1 419 ? 2.141 6.470 -17.298 1.00 91.50 419 SER A O 1
ATOM 3058 N N . GLN A 1 420 ? 0.299 6.118 -18.528 1.00 92.38 420 GLN A N 1
ATOM 3059 C CA . GLN A 1 420 ? -0.670 6.454 -17.504 1.00 92.38 420 GLN A CA 1
ATOM 3060 C C . GLN A 1 420 ? -1.629 5.290 -17.335 1.00 92.38 420 GLN A C 1
ATOM 3062 O O . GLN A 1 420 ? -2.229 4.831 -18.304 1.00 92.38 420 GLN A O 1
ATOM 3067 N N . THR A 1 421 ? -1.820 4.851 -16.099 1.00 90.06 421 THR A N 1
ATOM 3068 C CA . THR A 1 421 ? -2.824 3.856 -15.737 1.00 90.06 421 THR A CA 1
ATOM 3069 C C . THR A 1 421 ? -3.815 4.480 -14.770 1.00 90.06 421 THR A C 1
ATOM 3071 O O . THR A 1 421 ? -3.439 4.945 -13.701 1.00 90.06 421 THR A O 1
ATOM 3074 N N . THR A 1 422 ? -5.090 4.512 -15.142 1.00 91.56 422 THR A N 1
ATOM 3075 C CA . THR A 1 422 ? -6.185 4.962 -14.277 1.00 91.56 422 THR A CA 1
ATOM 3076 C C . THR A 1 422 ? -7.084 3.776 -13.975 1.00 91.56 422 THR A C 1
ATOM 3078 O O . THR A 1 422 ? -7.595 3.162 -14.909 1.00 91.56 422 THR A O 1
ATOM 3081 N N . ALA A 1 423 ? -7.302 3.471 -12.699 1.00 89.62 423 ALA A N 1
ATOM 3082 C CA . ALA A 1 423 ? -8.315 2.518 -12.273 1.00 89.62 423 ALA A CA 1
ATOM 3083 C C . ALA A 1 423 ? -9.423 3.245 -11.510 1.00 89.62 423 ALA A C 1
ATOM 3085 O O . ALA A 1 423 ? -9.157 4.058 -10.629 1.00 89.62 423 ALA A O 1
ATOM 3086 N N . THR A 1 424 ? -10.676 2.968 -11.843 1.00 92.31 424 THR A N 1
ATOM 3087 C CA . THR A 1 424 ? -11.842 3.472 -11.115 1.00 92.31 424 THR A CA 1
ATOM 3088 C C . THR A 1 424 ? -12.686 2.299 -10.674 1.00 92.31 424 THR A C 1
ATOM 3090 O O . THR A 1 424 ? -12.869 1.359 -11.440 1.00 92.31 424 THR A O 1
ATOM 3093 N N . THR A 1 425 ? -13.200 2.338 -9.451 1.00 91.19 425 THR A N 1
ATOM 3094 C CA . THR A 1 425 ? -14.135 1.333 -8.944 1.00 91.19 425 THR A CA 1
ATOM 3095 C C . THR A 1 425 ? -15.263 2.041 -8.227 1.00 91.19 425 THR A C 1
ATOM 3097 O O . THR A 1 425 ? -15.028 2.979 -7.480 1.00 91.19 425 THR A O 1
ATOM 3100 N N . HIS A 1 426 ? -16.498 1.622 -8.440 1.00 94.31 426 HIS A N 1
ATOM 3101 C CA . HIS A 1 426 ? -17.646 2.114 -7.690 1.00 94.31 426 HIS A CA 1
ATOM 3102 C C . HIS A 1 426 ? -18.561 0.951 -7.356 1.00 94.31 426 HIS A C 1
ATOM 3104 O O . HIS A 1 426 ? -18.620 -0.034 -8.093 1.00 94.31 426 HIS A O 1
ATOM 3110 N N . GLY A 1 427 ? -19.266 1.046 -6.240 1.00 94.56 427 GLY A N 1
ATOM 3111 C CA . GLY A 1 427 ? -20.102 -0.050 -5.801 1.00 94.56 427 GLY A CA 1
ATOM 3112 C C . GLY A 1 427 ? -21.021 0.285 -4.646 1.00 94.56 427 GLY A C 1
ATOM 3113 O O . GLY A 1 427 ? -21.031 1.389 -4.099 1.00 94.56 427 GLY A O 1
ATOM 3114 N N . VAL A 1 428 ? -21.813 -0.723 -4.315 1.00 94.69 428 VAL A N 1
ATOM 3115 C CA . VAL A 1 428 ? -22.768 -0.739 -3.220 1.00 94.69 428 VAL A CA 1
ATOM 3116 C C . VAL A 1 428 ? -22.563 -2.036 -2.455 1.00 94.69 428 VAL A C 1
ATOM 3118 O O . VAL A 1 428 ? -22.529 -3.105 -3.063 1.00 94.69 428 VAL A O 1
ATOM 3121 N N . SER A 1 429 ? -22.452 -1.955 -1.136 1.00 90.81 429 SER A N 1
ATOM 3122 C CA . SER A 1 429 ? -22.558 -3.109 -0.251 1.00 90.81 429 SER A CA 1
ATOM 3123 C C . SER A 1 429 ? -23.750 -2.942 0.682 1.00 90.81 429 SER A C 1
ATOM 3125 O O . SER A 1 429 ? -24.073 -1.848 1.138 1.00 90.81 429 SER A O 1
ATOM 3127 N N . PHE A 1 430 ? -24.444 -4.040 0.930 1.00 92.00 430 PHE A N 1
ATOM 3128 C CA . PHE A 1 430 ? -25.621 -4.122 1.770 1.00 92.00 430 PHE A CA 1
ATOM 3129 C C . PHE A 1 430 ? -25.464 -5.311 2.712 1.00 92.00 430 PHE A C 1
ATOM 3131 O O . PHE A 1 430 ? -25.148 -6.420 2.285 1.00 92.00 430 PHE A O 1
ATOM 3138 N N . GLY A 1 431 ? -25.692 -5.072 3.995 1.00 89.75 431 GLY A N 1
ATOM 3139 C CA . GLY A 1 431 ? -25.673 -6.069 5.049 1.00 89.75 431 GLY A CA 1
ATOM 3140 C C . GLY A 1 431 ? -26.947 -5.975 5.874 1.00 89.75 431 GLY A C 1
ATOM 3141 O O . GLY A 1 431 ? -27.397 -4.890 6.235 1.00 89.75 431 GLY A O 1
ATOM 3142 N N . LEU A 1 432 ? -27.530 -7.119 6.192 1.00 88.12 432 LEU A N 1
ATOM 3143 C CA . LEU A 1 432 ? -28.720 -7.230 7.022 1.00 88.12 432 LEU A CA 1
ATOM 3144 C C . LEU A 1 432 ? -28.517 -8.394 7.990 1.00 88.12 432 LEU A C 1
ATOM 3146 O O . LEU A 1 432 ? -28.180 -9.490 7.559 1.00 88.12 432 LEU A O 1
ATOM 3150 N N . GLN A 1 433 ? -28.738 -8.184 9.286 1.00 86.69 433 GLN A N 1
ATOM 3151 C CA . GLN A 1 433 ? -28.704 -9.241 10.297 1.00 86.69 433 GLN A CA 1
ATOM 3152 C C . GLN A 1 433 ? -30.056 -9.311 11.004 1.00 86.69 433 GLN A C 1
ATOM 3154 O O . GLN A 1 433 ? -30.464 -8.390 11.711 1.00 86.69 433 GLN A O 1
ATOM 3159 N N . LEU A 1 434 ? -30.752 -10.422 10.793 1.00 87.88 434 LEU A N 1
ATOM 3160 C CA . LEU A 1 434 ? -32.074 -10.740 11.303 1.00 87.88 434 LEU A CA 1
ATOM 3161 C C . LEU A 1 434 ? -31.940 -11.762 12.440 1.00 87.88 434 LEU A C 1
ATOM 3163 O O . LEU A 1 434 ? -31.639 -12.935 12.201 1.00 87.88 434 LEU A O 1
ATOM 3167 N N . PRO A 1 435 ? -32.202 -11.374 13.691 1.00 77.69 435 PRO A N 1
ATOM 3168 C CA . PRO A 1 435 ? -32.341 -12.344 14.763 1.00 77.69 435 PRO A CA 1
ATOM 3169 C C . PRO A 1 435 ? -33.658 -13.110 14.585 1.00 77.69 435 PRO A C 1
ATOM 3171 O O . PRO A 1 435 ? -34.731 -12.623 14.942 1.00 77.69 435 PRO A O 1
ATOM 3174 N N . SER A 1 436 ? -33.584 -14.299 13.992 1.00 73.75 436 SER A N 1
ATOM 3175 C CA . SER A 1 436 ? -34.733 -15.178 13.775 1.00 73.75 436 SER A CA 1
ATOM 3176 C C . SER A 1 436 ? -34.865 -16.137 14.958 1.00 73.75 436 SER A C 1
ATOM 3178 O O . SER A 1 436 ? -33.964 -16.923 15.227 1.00 73.75 436 SER A O 1
ATOM 3180 N N . ARG A 1 437 ? -35.978 -16.090 15.703 1.00 69.56 437 ARG A N 1
ATOM 3181 C CA . ARG A 1 437 ? -36.185 -16.917 16.918 1.00 69.56 437 ARG A CA 1
ATOM 3182 C C . ARG A 1 437 ? -35.031 -16.757 17.945 1.00 69.56 437 ARG A C 1
ATOM 3184 O O . ARG A 1 437 ? -34.144 -15.920 17.800 1.00 69.56 437 ARG A O 1
ATOM 3191 N N . GLU A 1 438 ? -35.060 -17.491 19.060 1.00 75.12 438 GLU A N 1
ATOM 3192 C CA . GLU A 1 438 ? -34.073 -17.274 20.139 1.00 75.12 438 GLU A CA 1
ATOM 3193 C C . GLU A 1 438 ? -32.643 -17.713 19.779 1.00 75.12 438 GLU A C 1
ATOM 3195 O O . GLU A 1 438 ? -31.695 -17.161 20.327 1.00 75.12 438 GLU A O 1
ATOM 3200 N N . ARG A 1 439 ? -32.467 -18.676 18.863 1.00 85.38 439 ARG A N 1
ATOM 3201 C CA . ARG A 1 439 ? -31.168 -19.332 18.607 1.00 85.38 439 ARG A CA 1
ATOM 3202 C C . ARG A 1 439 ? -30.590 -19.130 17.207 1.00 85.38 439 ARG A C 1
ATOM 3204 O O . ARG A 1 439 ? -29.422 -19.458 17.028 1.00 85.38 439 ARG A O 1
ATOM 3211 N N . HIS A 1 440 ? -31.363 -18.608 16.253 1.00 88.38 440 HIS A N 1
ATOM 3212 C CA . HIS A 1 440 ? -30.883 -18.372 14.891 1.00 88.38 440 HIS A CA 1
ATOM 3213 C C . HIS A 1 440 ? -30.489 -16.907 14.705 1.00 88.38 440 HIS A C 1
ATOM 3215 O O . HIS A 1 440 ? -31.036 -15.987 15.330 1.00 88.38 440 HIS A O 1
ATOM 3221 N N . THR A 1 441 ? -29.519 -16.681 13.836 1.00 84.94 441 THR A N 1
ATOM 3222 C CA . THR A 1 441 ? -29.096 -15.353 13.408 1.00 84.94 441 THR A CA 1
ATOM 3223 C C . THR A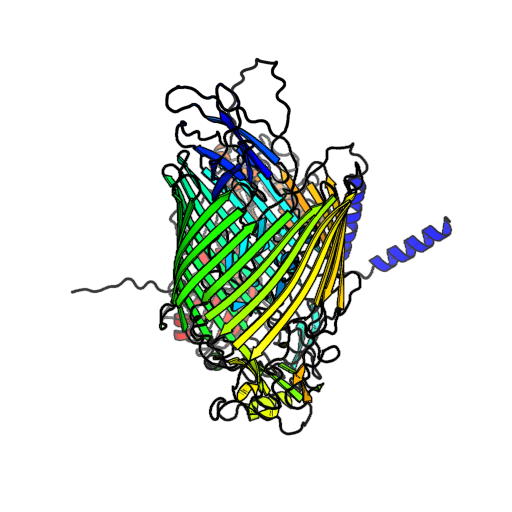 1 441 ? -28.878 -15.424 11.912 1.00 84.94 441 THR A C 1
ATOM 3225 O O . THR A 1 441 ? -27.825 -15.854 11.454 1.00 84.94 441 THR A O 1
ATOM 3228 N N . ILE A 1 442 ? -29.892 -14.995 11.167 1.00 88.94 442 ILE A N 1
ATOM 3229 C CA . ILE A 1 442 ? -29.852 -14.981 9.711 1.00 88.94 442 ILE A CA 1
ATOM 3230 C C . ILE A 1 442 ? -29.149 -13.696 9.290 1.00 88.94 442 ILE A C 1
ATOM 3232 O O . ILE A 1 442 ? -29.536 -12.613 9.726 1.00 88.94 442 ILE A O 1
ATOM 3236 N N . SER A 1 443 ? -28.129 -13.784 8.451 1.00 88.69 443 SER A N 1
ATOM 3237 C CA . SER A 1 443 ? -27.509 -12.631 7.814 1.00 88.69 443 SER A CA 1
ATOM 3238 C C . SER A 1 443 ? -27.687 -12.692 6.302 1.00 88.69 443 SER A C 1
ATOM 3240 O O . SER A 1 443 ? -27.703 -13.755 5.696 1.00 88.69 443 SER A O 1
ATOM 3242 N N . LEU A 1 444 ? -27.875 -11.533 5.691 1.00 90.81 444 LEU A N 1
ATOM 3243 C CA . LEU A 1 444 ? -27.943 -11.342 4.253 1.00 90.81 444 LEU A CA 1
ATOM 3244 C C . LEU A 1 444 ? -26.861 -10.333 3.891 1.00 90.81 444 LEU A C 1
ATOM 3246 O O . LEU A 1 444 ? -26.808 -9.247 4.470 1.00 90.81 444 LEU A O 1
ATOM 3250 N N . GLN A 1 445 ? -26.002 -10.689 2.948 1.00 90.31 445 GLN A N 1
ATOM 3251 C CA . GLN A 1 445 ? -24.951 -9.824 2.432 1.00 90.31 445 GLN A CA 1
ATOM 3252 C C . GLN A 1 445 ? -25.096 -9.728 0.920 1.00 90.31 445 GLN A C 1
ATOM 3254 O O . GLN A 1 445 ? -25.273 -10.733 0.237 1.00 90.31 445 GLN A O 1
ATOM 3259 N N . ALA A 1 446 ? -25.036 -8.517 0.388 1.00 91.38 446 ALA A N 1
ATOM 3260 C CA . ALA A 1 446 ? -25.045 -8.277 -1.041 1.00 91.38 446 ALA A CA 1
ATOM 3261 C C . ALA A 1 446 ? -24.011 -7.213 -1.383 1.00 91.38 446 ALA A C 1
ATOM 3263 O O . ALA A 1 446 ? -23.985 -6.156 -0.758 1.00 91.38 446 ALA A O 1
ATOM 3264 N N . THR A 1 447 ? -23.194 -7.457 -2.397 1.00 90.25 447 THR A N 1
ATOM 3265 C CA . THR A 1 447 ? -22.211 -6.482 -2.870 1.00 90.25 447 THR A CA 1
ATOM 3266 C C . THR A 1 447 ? -22.274 -6.421 -4.376 1.00 90.25 447 THR A C 1
ATOM 3268 O O . THR A 1 447 ? -22.267 -7.450 -5.036 1.00 90.25 447 THR A O 1
ATOM 3271 N N . THR A 1 448 ? -22.309 -5.224 -4.941 1.00 92.50 448 THR A N 1
ATOM 3272 C CA . THR A 1 448 ? -22.137 -5.011 -6.375 1.00 92.50 448 THR A CA 1
ATOM 3273 C C . THR A 1 448 ? -21.085 -3.944 -6.598 1.00 92.50 448 THR A C 1
ATOM 3275 O O . THR A 1 448 ? -21.085 -2.913 -5.932 1.00 92.50 448 THR A O 1
ATOM 3278 N N . SER A 1 449 ? -20.188 -4.167 -7.544 1.00 91.62 449 SER A N 1
ATOM 3279 C CA . SER A 1 449 ? -19.178 -3.199 -7.940 1.00 91.62 449 SER A CA 1
ATOM 3280 C C . SER A 1 449 ? -18.913 -3.273 -9.435 1.00 91.62 449 SER A C 1
ATOM 3282 O O . SER A 1 449 ? -19.081 -4.309 -10.079 1.00 91.62 449 SER A O 1
ATOM 3284 N N . ALA A 1 450 ? -18.511 -2.147 -10.002 1.00 91.69 450 ALA A N 1
ATOM 3285 C CA . ALA A 1 450 ? -17.985 -2.061 -11.348 1.00 91.69 450 ALA A CA 1
ATOM 3286 C C . ALA A 1 450 ? -16.646 -1.339 -11.294 1.00 91.69 450 ALA A C 1
ATOM 3288 O O . ALA A 1 450 ? -16.475 -0.363 -10.562 1.00 91.69 450 ALA A O 1
ATOM 3289 N N . SER A 1 451 ? -15.697 -1.848 -12.060 1.00 89.62 451 SER A N 1
ATOM 3290 C CA . SER A 1 451 ? -14.336 -1.361 -12.113 1.00 89.62 451 SER A CA 1
ATOM 3291 C C . SER A 1 451 ? -13.891 -1.222 -13.557 1.00 89.62 451 SER A C 1
ATOM 3293 O O . SER A 1 451 ? -14.244 -2.039 -14.408 1.00 89.62 451 SER A O 1
ATOM 3295 N N . SER A 1 452 ? -13.119 -0.185 -13.841 1.00 89.81 452 SER A N 1
ATOM 3296 C CA . SER A 1 452 ? -12.429 -0.017 -15.112 1.00 89.81 452 SER A CA 1
ATOM 3297 C C . SER A 1 452 ? -10.987 0.377 -14.855 1.00 89.81 452 SER A C 1
ATOM 3299 O O . SER A 1 452 ? -10.710 1.279 -14.070 1.00 89.81 452 SER A O 1
ATOM 3301 N N . THR A 1 453 ? -10.073 -0.293 -15.539 1.00 87.62 453 THR A N 1
ATOM 3302 C CA . THR A 1 453 ? -8.652 0.018 -15.566 1.00 87.62 453 THR A CA 1
ATOM 3303 C C . THR A 1 453 ? -8.290 0.358 -16.997 1.00 87.62 453 THR A C 1
ATOM 3305 O O . THR A 1 453 ? -8.434 -0.465 -17.897 1.00 87.62 453 THR A O 1
ATOM 3308 N N . ARG A 1 454 ? -7.812 1.576 -17.220 1.00 89.69 454 ARG A N 1
ATOM 3309 C CA . ARG A 1 454 ? -7.333 2.047 -18.515 1.00 89.69 454 ARG A CA 1
ATOM 3310 C C . ARG A 1 454 ? -5.854 2.350 -18.399 1.00 89.69 454 ARG A C 1
ATOM 3312 O O . ARG A 1 454 ? -5.480 3.208 -17.605 1.00 89.69 454 ARG A O 1
ATOM 3319 N N . SER A 1 455 ? -5.040 1.677 -19.201 1.00 88.50 455 SER A N 1
ATOM 3320 C CA . SER A 1 455 ? -3.648 2.059 -19.408 1.00 88.50 455 SER A CA 1
ATOM 3321 C C . SER A 1 455 ? -3.521 2.767 -20.761 1.00 88.50 455 SER A C 1
ATOM 3323 O O . SER A 1 455 ? -4.287 2.514 -21.689 1.00 88.50 455 SER A O 1
ATOM 3325 N N . ALA A 1 456 ? -2.636 3.747 -20.863 1.00 89.88 456 ALA A N 1
ATOM 3326 C CA . ALA A 1 456 ? -2.387 4.483 -22.093 1.00 89.88 456 ALA A CA 1
ATOM 3327 C C . ALA A 1 456 ? -0.912 4.868 -22.159 1.00 89.88 456 ALA A C 1
ATOM 3329 O O . ALA A 1 456 ? -0.377 5.450 -21.216 1.00 89.88 456 ALA A O 1
ATOM 3330 N N . GLY A 1 457 ? -0.260 4.558 -23.280 1.00 89.75 457 GLY A N 1
ATOM 3331 C CA . GLY A 1 457 ? 1.055 5.106 -23.590 1.00 89.75 457 GLY A CA 1
ATOM 3332 C C . GLY A 1 457 ? 0.909 6.596 -23.884 1.00 89.75 457 GLY A C 1
ATOM 3333 O O . GLY A 1 457 ? 0.061 6.980 -24.686 1.00 89.75 457 GLY A O 1
ATOM 3334 N N . LEU A 1 458 ? 1.712 7.431 -23.232 1.00 89.12 458 LEU A N 1
ATOM 3335 C CA . LEU A 1 458 ? 1.711 8.884 -23.438 1.00 89.12 458 LEU A CA 1
ATOM 3336 C C . LEU A 1 458 ? 2.564 9.299 -24.648 1.00 89.12 458 LEU A C 1
ATOM 3338 O O . LEU A 1 458 ? 2.522 10.451 -25.065 1.00 89.12 458 LEU A O 1
ATOM 3342 N N . ILE A 1 459 ? 3.301 8.350 -25.231 1.00 89.31 459 ILE A N 1
ATOM 3343 C CA . ILE A 1 459 ? 4.073 8.507 -26.465 1.00 89.31 459 ILE A CA 1
ATOM 3344 C C . ILE A 1 459 ? 3.810 7.324 -27.421 1.00 89.31 459 ILE A C 1
ATOM 3346 O O . ILE A 1 459 ? 3.456 6.236 -26.949 1.00 89.31 459 ILE A O 1
ATOM 3350 N N . PRO A 1 460 ? 4.024 7.478 -28.744 1.00 82.94 460 PRO A N 1
ATOM 3351 C CA . PRO A 1 460 ? 3.698 6.441 -29.731 1.00 82.94 460 PRO A CA 1
ATOM 3352 C C . PRO A 1 460 ? 4.426 5.103 -29.529 1.00 82.94 460 PRO A C 1
ATOM 3354 O O . PRO A 1 460 ? 3.828 4.042 -29.698 1.00 82.94 460 PRO A O 1
ATOM 3357 N N . SER A 1 461 ? 5.703 5.130 -29.129 1.00 74.69 461 SER A N 1
ATOM 3358 C CA . SER A 1 461 ? 6.498 3.916 -28.881 1.00 74.69 461 SER A CA 1
ATOM 3359 C C . SER A 1 461 ? 5.962 3.090 -27.710 1.00 74.69 461 SER A C 1
ATOM 3361 O O . SER A 1 461 ? 6.082 1.870 -27.717 1.00 74.69 461 SER A O 1
ATOM 3363 N N . ALA A 1 462 ? 5.320 3.733 -26.731 1.00 76.19 462 ALA A N 1
ATOM 3364 C CA . ALA A 1 462 ? 4.725 3.064 -25.581 1.00 76.19 462 ALA A CA 1
ATOM 3365 C C . ALA A 1 462 ? 3.350 2.453 -25.893 1.00 76.19 462 ALA A C 1
ATOM 3367 O O . ALA A 1 462 ? 2.887 1.601 -25.143 1.00 76.19 462 ALA A O 1
ATOM 3368 N N . THR A 1 463 ? 2.677 2.849 -26.982 1.00 75.19 463 THR A N 1
ATOM 3369 C CA . THR A 1 463 ? 1.299 2.409 -27.272 1.00 75.19 463 THR A CA 1
ATOM 3370 C C . THR A 1 463 ? 1.195 0.904 -27.533 1.00 75.19 463 THR A C 1
ATOM 3372 O O . THR A 1 463 ? 0.216 0.292 -27.121 1.00 75.19 463 THR A O 1
ATOM 3375 N N . LEU A 1 464 ? 2.214 0.287 -28.145 1.00 71.81 464 LEU A N 1
ATOM 3376 C CA . LEU A 1 464 ? 2.275 -1.172 -28.346 1.00 71.81 464 LEU A CA 1
ATOM 3377 C C . LEU A 1 464 ? 2.452 -1.954 -27.033 1.00 71.81 464 LEU A C 1
ATOM 3379 O O . LEU A 1 464 ? 2.134 -3.140 -26.972 1.00 71.81 464 LEU A O 1
ATOM 3383 N N . TYR A 1 465 ? 2.949 -1.284 -25.994 1.00 76.94 465 TYR A N 1
ATOM 3384 C CA . TYR A 1 465 ? 3.329 -1.872 -24.709 1.00 76.94 465 TYR A CA 1
ATOM 3385 C C . TYR A 1 465 ? 2.452 -1.379 -23.545 1.00 76.94 465 TYR A C 1
ATOM 3387 O O . TYR A 1 465 ? 2.672 -1.760 -22.395 1.00 76.94 465 TYR A O 1
ATOM 3395 N N . ALA A 1 466 ? 1.450 -0.542 -23.831 1.00 72.12 466 ALA A N 1
ATOM 3396 C CA . ALA A 1 466 ? 0.458 -0.066 -22.876 1.00 72.12 466 ALA A CA 1
ATOM 3397 C C . ALA A 1 466 ? -0.821 -0.904 -22.984 1.00 72.12 466 ALA A C 1
ATOM 3399 O O . ALA A 1 466 ? -1.271 -1.254 -24.075 1.00 72.12 466 ALA A O 1
ATOM 3400 N N . GLY A 1 467 ? -1.402 -1.254 -21.837 1.00 68.69 467 GLY A N 1
ATOM 3401 C CA . GLY A 1 467 ? -2.583 -2.112 -21.792 1.00 68.69 467 GLY A CA 1
ATOM 3402 C C . GLY A 1 467 ? -3.806 -1.390 -22.347 1.00 68.69 467 GLY A C 1
ATOM 3403 O O . GLY A 1 467 ? -3.951 -0.188 -22.170 1.00 68.69 467 GLY A O 1
ATOM 3404 N N . GLY A 1 468 ? -4.715 -2.114 -22.997 1.00 76.75 468 GLY A N 1
ATOM 3405 C CA . GLY A 1 468 ? -6.031 -1.576 -23.339 1.00 76.75 468 GLY A CA 1
ATOM 3406 C C . GLY A 1 468 ? -6.894 -1.302 -22.102 1.00 76.75 468 GLY A C 1
ATOM 3407 O O . GLY A 1 468 ? -6.493 -1.525 -20.960 1.00 76.75 468 GLY A O 1
ATOM 3408 N N . GLU A 1 469 ? -8.120 -0.842 -22.333 1.00 85.56 469 GLU A N 1
ATOM 3409 C CA . GLU A 1 469 ? -9.120 -0.739 -21.272 1.00 85.56 469 GLU A CA 1
ATOM 3410 C C . GLU A 1 469 ? -9.620 -2.134 -20.869 1.00 85.56 469 GLU A C 1
ATOM 3412 O O . GLU A 1 469 ? -10.022 -2.943 -21.710 1.00 85.56 469 GLU A O 1
ATOM 3417 N N . ALA A 1 470 ? -9.598 -2.411 -19.570 1.00 83.19 470 ALA A N 1
ATOM 3418 C CA . ALA A 1 470 ? -10.185 -3.590 -18.962 1.00 83.19 470 ALA A CA 1
ATOM 3419 C C . ALA A 1 470 ? -11.288 -3.146 -18.008 1.00 83.19 470 ALA A C 1
ATOM 3421 O O . ALA A 1 470 ? -11.037 -2.382 -17.081 1.00 83.19 470 ALA A O 1
ATOM 3422 N N . SER A 1 471 ? -12.503 -3.641 -18.207 1.00 85.75 471 SER A N 1
ATOM 3423 C CA . SER A 1 471 ? -13.603 -3.432 -17.273 1.00 85.75 471 SER A CA 1
ATOM 3424 C C . SER A 1 471 ? -14.039 -4.752 -16.653 1.00 85.75 471 SER A C 1
ATOM 3426 O O . SER A 1 471 ? -13.971 -5.818 -17.271 1.00 85.75 471 SER A O 1
ATOM 3428 N N . SER A 1 472 ? -14.471 -4.687 -15.403 1.00 84.88 472 SER A N 1
ATOM 3429 C CA . SER A 1 472 ? -15.114 -5.785 -14.701 1.00 84.88 472 SER A CA 1
ATOM 3430 C C . SER A 1 472 ? -16.328 -5.261 -13.959 1.00 84.88 472 SER A C 1
ATOM 3432 O O . SER A 1 472 ? -16.376 -4.118 -13.513 1.00 84.88 472 SER A O 1
ATOM 3434 N N . SER A 1 473 ? -17.338 -6.104 -13.825 1.00 88.88 473 SER A N 1
ATOM 3435 C CA . SER A 1 473 ? -18.351 -5.908 -12.802 1.00 88.88 473 SER A CA 1
ATOM 3436 C C . SER A 1 473 ? -18.460 -7.186 -12.008 1.00 88.88 473 SER A C 1
ATOM 3438 O O . SER A 1 473 ? -18.253 -8.279 -12.542 1.00 88.88 473 SER A O 1
ATOM 3440 N N . TYR A 1 474 ? -18.778 -7.029 -10.739 1.00 88.94 474 TYR A N 1
ATOM 3441 C CA . TYR A 1 474 ? -18.931 -8.103 -9.791 1.00 88.94 474 TYR A CA 1
ATOM 3442 C C . TYR A 1 474 ? -20.208 -7.867 -9.000 1.00 88.94 474 TYR A C 1
ATOM 3444 O O . TYR A 1 474 ? -20.474 -6.747 -8.578 1.00 88.94 474 TYR A O 1
ATOM 3452 N N . ALA A 1 475 ? -20.997 -8.912 -8.805 1.00 91.19 475 ALA A N 1
ATOM 3453 C CA . ALA A 1 475 ? -22.149 -8.886 -7.925 1.00 91.19 475 ALA A CA 1
ATOM 3454 C C . ALA A 1 475 ? -22.192 -10.181 -7.120 1.00 91.19 475 ALA A C 1
ATOM 3456 O O . ALA A 1 475 ? -22.056 -11.260 -7.691 1.00 91.19 475 ALA A O 1
ATOM 3457 N N . SER A 1 476 ? -22.412 -10.091 -5.818 1.00 90.44 476 SER A N 1
ATOM 3458 C CA . SER A 1 476 ? -22.654 -11.230 -4.946 1.00 90.44 476 SER A CA 1
ATOM 3459 C C . SER A 1 476 ? -23.872 -10.994 -4.069 1.00 90.44 476 SER A C 1
ATOM 3461 O O . SER A 1 476 ? -24.197 -9.862 -3.712 1.00 90.44 476 SER A O 1
ATOM 3463 N N . LEU A 1 477 ? -24.557 -12.084 -3.750 1.00 93.25 477 LEU A N 1
ATOM 3464 C CA . LEU A 1 477 ? -25.663 -12.142 -2.809 1.00 93.25 477 LEU A CA 1
ATOM 3465 C C . LEU A 1 477 ? -25.521 -13.439 -2.023 1.00 93.25 477 LEU A C 1
ATOM 3467 O O . LEU A 1 477 ? -25.501 -14.506 -2.630 1.00 93.25 477 LEU A O 1
ATOM 3471 N N . SER A 1 478 ? -25.448 -13.370 -0.703 1.00 91.44 478 SER A N 1
ATOM 3472 C CA . SER A 1 478 ? -25.413 -14.539 0.168 1.00 91.44 478 SER A CA 1
ATOM 3473 C C . SER A 1 478 ? -26.351 -14.372 1.353 1.00 91.44 478 SER A C 1
ATOM 3475 O O . SER A 1 478 ? -26.546 -13.278 1.880 1.00 91.44 478 SER A O 1
ATOM 3477 N N . VAL A 1 479 ? -26.945 -15.486 1.762 1.00 93.75 479 VAL A N 1
ATOM 3478 C CA . VAL A 1 479 ? -27.691 -15.649 3.005 1.00 93.75 479 VAL A CA 1
ATOM 3479 C C . VAL A 1 479 ? -26.893 -16.621 3.860 1.00 93.75 479 VAL A C 1
ATOM 3481 O O . VAL A 1 479 ? -26.502 -17.678 3.370 1.00 93.75 479 VAL A O 1
ATOM 3484 N N . ALA A 1 480 ? -26.666 -16.288 5.121 1.00 90.19 480 ALA A N 1
ATOM 3485 C CA . ALA A 1 480 ? -26.118 -17.204 6.107 1.00 90.19 480 ALA A CA 1
ATOM 3486 C C . ALA A 1 480 ? -27.086 -17.349 7.278 1.00 90.19 480 ALA A C 1
ATOM 3488 O O . ALA A 1 480 ? -27.779 -16.396 7.629 1.00 90.19 480 ALA A O 1
ATOM 3489 N N . ASP A 1 481 ? -27.115 -18.513 7.908 1.00 93.50 481 ASP A N 1
ATOM 3490 C CA . ASP A 1 481 ? -27.738 -18.719 9.207 1.00 93.50 481 ASP A CA 1
ATOM 3491 C C . ASP A 1 481 ? -26.675 -19.185 10.204 1.00 93.50 481 ASP A C 1
ATOM 3493 O O . ASP A 1 481 ? -25.762 -19.943 9.887 1.00 93.50 481 ASP A O 1
ATOM 3497 N N . SER A 1 482 ? -26.764 -18.674 11.427 1.00 88.94 482 SER A N 1
ATOM 3498 C CA . SER A 1 482 ? -25.942 -19.101 12.550 1.00 88.94 482 SER A CA 1
ATOM 3499 C C . SER A 1 482 ? -26.853 -19.557 13.675 1.00 88.94 482 SER A C 1
ATOM 3501 O O . SER A 1 482 ? -27.596 -18.768 14.266 1.00 88.94 482 SER A O 1
ATOM 3503 N N . VAL A 1 483 ? -26.782 -20.849 13.969 1.00 91.44 483 VAL A N 1
ATOM 3504 C CA . VAL A 1 483 ? -27.629 -21.555 14.919 1.00 91.44 483 VAL A CA 1
ATOM 3505 C C . VAL A 1 483 ? -26.828 -21.889 16.165 1.00 91.44 483 VAL A C 1
ATOM 3507 O O . VAL A 1 483 ? -25.996 -22.799 16.184 1.00 91.44 483 VAL A O 1
ATOM 3510 N N . ARG A 1 484 ? -27.129 -21.201 17.265 1.00 87.69 484 ARG A N 1
ATOM 3511 C CA . ARG A 1 484 ? -26.593 -21.547 18.582 1.00 87.69 484 ARG A CA 1
ATOM 3512 C C . ARG A 1 484 ? -27.359 -22.740 19.151 1.00 87.69 484 ARG A C 1
ATOM 3514 O O . ARG A 1 484 ? -28.335 -22.576 19.882 1.00 87.69 484 ARG A O 1
ATOM 3521 N N . SER A 1 485 ? -26.932 -23.947 18.780 1.00 91.00 485 SER A N 1
ATOM 3522 C CA . SER A 1 485 ? -27.540 -25.213 19.209 1.00 91.00 485 SER A CA 1
ATOM 3523 C C . SER A 1 485 ? -27.588 -25.325 20.737 1.00 91.00 485 SER A C 1
ATOM 3525 O O . SER A 1 485 ? -28.624 -25.689 21.298 1.00 91.00 485 SER A O 1
ATOM 3527 N N . ASN A 1 486 ? -26.512 -24.930 21.425 1.00 89.31 486 ASN A N 1
ATOM 3528 C CA . ASN A 1 486 ? -26.458 -24.804 22.883 1.00 89.31 486 ASN A CA 1
ATOM 3529 C C . ASN A 1 486 ? -25.383 -23.781 23.312 1.00 89.31 486 ASN A C 1
ATOM 3531 O O . ASN A 1 486 ? -24.856 -23.037 22.488 1.00 89.31 486 ASN A O 1
ATOM 3535 N N . ASP A 1 487 ? -25.050 -23.720 24.606 1.00 81.31 487 ASP A N 1
ATOM 3536 C CA . ASP A 1 487 ? -24.064 -22.756 25.110 1.00 81.31 487 ASP A CA 1
ATOM 3537 C C . ASP A 1 487 ? -22.632 -22.973 24.598 1.00 81.31 487 ASP A C 1
ATOM 3539 O O . ASP A 1 487 ? -21.833 -22.037 24.639 1.00 81.31 487 ASP A O 1
ATOM 3543 N N . GLN A 1 488 ? -22.335 -24.176 24.108 1.00 89.94 488 GLN A N 1
ATOM 3544 C CA . GLN A 1 488 ? -21.020 -24.646 23.686 1.00 89.94 488 GLN A CA 1
ATOM 3545 C C . GLN A 1 488 ? -20.917 -24.888 22.178 1.00 89.94 488 GLN A C 1
ATOM 3547 O O . GLN A 1 488 ? -19.806 -24.944 21.673 1.00 89.94 488 GLN A O 1
ATOM 3552 N N . LEU A 1 489 ? -22.025 -25.074 21.460 1.00 91.19 489 LEU A N 1
ATOM 3553 C CA . LEU A 1 489 ? -22.037 -25.435 20.043 1.00 91.19 489 LEU A CA 1
ATOM 3554 C C . LEU A 1 489 ? -22.832 -24.416 19.228 1.00 91.19 489 LEU A C 1
ATOM 3556 O O . LEU A 1 489 ? -24.041 -24.256 19.425 1.00 91.19 489 LEU A O 1
ATOM 3560 N N . THR A 1 490 ? -22.152 -23.818 18.257 1.00 87.44 490 THR A N 1
ATOM 3561 C CA . THR A 1 490 ? -22.740 -22.996 17.202 1.00 87.44 490 THR A CA 1
ATOM 3562 C C . THR A 1 490 ? -22.508 -23.687 15.867 1.00 87.44 490 THR A C 1
ATOM 3564 O O . THR A 1 490 ? -21.386 -24.069 15.545 1.00 87.44 490 THR A O 1
ATOM 3567 N N . LEU A 1 491 ? -23.573 -23.860 15.099 1.00 93.25 491 LEU A N 1
ATOM 3568 C CA . LEU A 1 491 ? -23.527 -24.323 13.718 1.00 93.25 491 LEU A CA 1
ATOM 3569 C C . LEU A 1 491 ? -23.826 -23.130 12.819 1.00 93.25 491 LEU A C 1
ATOM 3571 O O . LEU A 1 491 ? -24.548 -22.222 13.225 1.00 93.25 491 LEU A O 1
ATOM 3575 N N . GLY A 1 492 ? -23.289 -23.116 11.613 1.00 91.50 492 GLY A N 1
ATOM 3576 C CA . GLY A 1 492 ? -23.662 -22.119 10.629 1.00 91.50 492 GLY A CA 1
ATOM 3577 C C . GLY A 1 492 ? -23.616 -22.685 9.230 1.00 91.50 492 GLY A C 1
ATOM 3578 O O . GLY A 1 492 ? -22.786 -23.535 8.923 1.00 91.50 492 GLY A O 1
ATOM 3579 N N . ASP A 1 493 ? -24.494 -22.192 8.387 1.00 93.50 493 ASP A N 1
ATOM 3580 C CA . ASP A 1 493 ? -24.557 -22.504 6.974 1.00 93.50 493 ASP A CA 1
ATOM 3581 C C . ASP A 1 493 ? -24.715 -21.208 6.191 1.00 93.50 493 ASP A C 1
ATOM 3583 O O . ASP A 1 493 ? -25.223 -20.206 6.694 1.00 93.50 493 ASP A O 1
ATOM 3587 N N . HIS A 1 494 ? -24.239 -21.197 4.956 1.00 91.56 494 HIS A N 1
ATOM 3588 C CA . HIS A 1 494 ? -24.520 -20.102 4.050 1.00 91.56 494 HIS A CA 1
ATOM 3589 C C . HIS A 1 494 ? -24.678 -20.597 2.625 1.00 91.56 494 HIS A C 1
ATOM 3591 O O . HIS A 1 494 ? -24.100 -21.606 2.224 1.00 91.56 494 HIS A O 1
ATOM 3597 N N . ILE A 1 495 ? -25.466 -19.859 1.854 1.00 95.00 495 ILE A N 1
ATOM 3598 C CA . ILE A 1 495 ? -25.690 -20.082 0.435 1.00 95.00 495 ILE A CA 1
ATOM 3599 C C . ILE A 1 495 ? -25.808 -18.737 -0.271 1.00 95.00 495 ILE A C 1
ATOM 3601 O O . ILE A 1 495 ? -26.372 -17.776 0.250 1.00 95.00 495 ILE A O 1
ATOM 3605 N N . GLY A 1 496 ? -25.271 -18.647 -1.473 1.00 93.00 496 GLY A N 1
ATOM 3606 C CA . GLY A 1 496 ? -25.253 -17.422 -2.239 1.00 93.00 496 GLY A CA 1
ATOM 3607 C C . GLY A 1 496 ? -24.889 -17.639 -3.692 1.00 93.00 496 GLY A C 1
ATOM 3608 O O . GLY A 1 496 ? -24.617 -18.747 -4.146 1.00 93.00 496 GLY A O 1
ATOM 3609 N N . LEU A 1 497 ? -24.884 -16.544 -4.431 1.00 92.50 497 LEU A N 1
ATOM 3610 C CA . LEU A 1 497 ? -24.492 -16.490 -5.824 1.00 92.50 497 LEU A CA 1
ATOM 3611 C C . LEU A 1 497 ? -23.510 -15.341 -6.004 1.00 92.50 497 LEU A C 1
ATOM 3613 O O . LEU A 1 497 ? -23.722 -14.253 -5.471 1.00 92.50 497 LEU A O 1
ATOM 3617 N N . ALA A 1 498 ? -22.464 -15.570 -6.787 1.00 89.69 498 ALA A N 1
ATOM 3618 C CA . ALA A 1 498 ? -21.581 -14.527 -7.286 1.00 89.69 498 ALA A CA 1
ATOM 3619 C C . ALA A 1 498 ? -21.619 -14.513 -8.812 1.00 89.69 498 ALA A C 1
ATOM 3621 O O . ALA A 1 498 ? -21.670 -15.555 -9.457 1.00 89.69 498 ALA A O 1
ATOM 3622 N N . ARG A 1 499 ? -21.576 -13.332 -9.414 1.00 89.06 499 ARG A N 1
ATOM 3623 C CA . ARG A 1 499 ? -21.539 -13.144 -10.859 1.00 89.06 499 ARG A CA 1
ATOM 3624 C C . ARG A 1 499 ? -20.489 -12.107 -11.208 1.00 89.06 499 ARG A C 1
ATOM 3626 O O . ARG A 1 499 ? -20.343 -11.097 -10.529 1.00 89.06 499 ARG A O 1
ATOM 3633 N N . SER A 1 500 ? -19.809 -12.348 -12.319 1.00 86.56 500 SER A N 1
ATOM 3634 C CA . SER A 1 500 ? -18.896 -11.396 -12.949 1.00 86.56 500 SER A CA 1
ATOM 3635 C C . SER A 1 500 ? -19.293 -11.178 -14.408 1.00 86.56 500 SER A C 1
ATOM 3637 O O . SER A 1 500 ? -19.941 -12.037 -15.017 1.00 86.56 500 SER A O 1
ATOM 3639 N N . ASN A 1 501 ? -18.966 -10.012 -14.968 1.00 80.44 501 ASN A N 1
ATOM 3640 C CA . ASN A 1 501 ? -19.334 -9.679 -16.345 1.00 80.44 501 ASN A CA 1
ATOM 3641 C C . ASN A 1 501 ? -18.800 -10.706 -17.357 1.00 80.44 501 ASN A C 1
ATOM 3643 O O . ASN A 1 501 ? -17.643 -11.111 -17.312 1.00 80.44 501 ASN A O 1
ATOM 3647 N N . GLY A 1 502 ? -19.664 -11.117 -18.291 1.00 69.56 502 GLY A N 1
ATOM 3648 C CA . GLY A 1 502 ? -19.320 -12.087 -19.335 1.00 69.56 502 GLY A CA 1
ATOM 3649 C C . GLY A 1 502 ? -19.173 -13.539 -18.862 1.00 69.56 502 GLY A C 1
ATOM 3650 O O . GLY A 1 502 ? -18.740 -14.376 -19.652 1.00 69.56 502 GLY A O 1
ATOM 3651 N N . LYS A 1 503 ? -19.526 -13.859 -17.608 1.00 78.50 503 LYS A N 1
ATOM 3652 C CA . LYS A 1 503 ? -19.469 -15.218 -17.045 1.00 78.50 503 LYS A CA 1
ATOM 3653 C C . LYS A 1 503 ? -20.800 -15.621 -16.395 1.00 78.50 503 LYS A C 1
ATOM 3655 O O . LYS A 1 503 ? -21.616 -14.769 -16.028 1.00 78.50 503 LYS A O 1
ATOM 3660 N N . SER A 1 504 ? -21.013 -16.931 -16.274 1.00 77.81 504 SER A N 1
ATOM 3661 C CA . SER A 1 504 ? -22.152 -17.514 -15.555 1.00 77.81 504 SER A CA 1
ATOM 3662 C C . SER A 1 504 ? -22.095 -17.178 -14.063 1.00 77.81 504 SER A C 1
ATOM 3664 O O . SER A 1 504 ? -21.030 -16.872 -13.528 1.00 77.81 504 SER A O 1
ATOM 3666 N N . ALA A 1 505 ? -23.250 -17.209 -13.395 1.00 85.75 505 ALA A N 1
ATOM 3667 C CA . ALA A 1 505 ? -23.288 -17.119 -11.941 1.00 85.75 505 ALA A CA 1
ATOM 3668 C C . ALA A 1 505 ? -22.671 -18.382 -11.322 1.00 85.75 505 ALA A C 1
ATOM 3670 O O . ALA A 1 505 ? -22.905 -19.489 -11.807 1.00 85.75 505 ALA A O 1
ATOM 3671 N N . SER A 1 506 ? -21.921 -18.199 -10.246 1.00 86.44 506 SER A N 1
ATOM 3672 C CA . SER A 1 506 ? -21.295 -19.259 -9.467 1.00 86.44 506 SER A CA 1
ATOM 3673 C C . SER A 1 506 ? -21.993 -19.399 -8.123 1.00 86.44 506 SER A C 1
ATOM 3675 O O . SER A 1 506 ? -22.322 -18.395 -7.487 1.00 86.44 506 SER A O 1
ATOM 3677 N N . LEU A 1 507 ? -22.185 -20.640 -7.680 1.00 88.75 507 LEU A N 1
ATOM 3678 C CA . LEU A 1 507 ? -22.686 -20.945 -6.345 1.00 88.75 507 LEU A CA 1
ATOM 3679 C C . LEU A 1 507 ? -21.616 -20.613 -5.299 1.00 88.75 507 LEU A C 1
ATOM 3681 O O . LEU A 1 507 ? -20.453 -20.982 -5.449 1.00 88.75 507 LEU A O 1
ATOM 3685 N N . LEU A 1 508 ? -22.040 -19.934 -4.240 1.00 90.94 508 LEU A N 1
ATOM 3686 C CA . LEU A 1 508 ? -21.320 -19.825 -2.981 1.00 90.94 508 LEU A CA 1
ATOM 3687 C C . LEU A 1 508 ? -22.094 -20.663 -1.969 1.00 90.94 508 LEU A C 1
ATOM 3689 O O . LEU A 1 508 ? -23.309 -20.505 -1.863 1.00 90.94 508 LEU A O 1
ATOM 3693 N N . ALA A 1 509 ? -21.442 -21.558 -1.247 1.00 92.56 509 ALA A N 1
ATOM 3694 C CA . ALA A 1 509 ? -22.095 -22.307 -0.186 1.00 92.56 509 ALA A CA 1
ATOM 3695 C C . ALA A 1 509 ? -21.068 -22.743 0.845 1.00 92.56 509 ALA A C 1
ATOM 3697 O O . ALA A 1 509 ? -19.951 -23.081 0.478 1.00 92.56 509 ALA A O 1
ATOM 3698 N N . GLY A 1 510 ? -21.445 -22.817 2.110 1.00 93.25 510 GLY A N 1
ATOM 3699 C CA . GLY A 1 510 ? -20.532 -23.335 3.112 1.00 93.25 510 GLY A CA 1
ATOM 3700 C C . GLY A 1 510 ? -21.215 -23.741 4.395 1.00 93.25 510 GLY A C 1
ATOM 3701 O O . GLY A 1 510 ? -22.343 -23.341 4.682 1.00 93.25 510 GLY A O 1
ATOM 3702 N N . LEU A 1 511 ? -20.507 -24.564 5.155 1.00 94.44 511 LEU A N 1
ATOM 3703 C CA . LEU A 1 511 ? -20.899 -25.063 6.461 1.00 94.44 511 LEU A CA 1
ATOM 3704 C C . LEU A 1 511 ? -19.803 -24.717 7.460 1.00 94.44 511 LEU A C 1
ATOM 3706 O O . LEU A 1 511 ? -18.616 -24.800 7.157 1.00 94.44 511 LEU A O 1
ATOM 3710 N N . SER A 1 512 ? -20.205 -24.368 8.672 1.00 92.12 512 SER A N 1
ATOM 3711 C CA . SER A 1 512 ? -19.311 -24.055 9.773 1.00 92.12 512 SER A CA 1
ATOM 3712 C C . SER A 1 512 ? -19.819 -24.661 11.076 1.00 92.12 512 SER A C 1
ATOM 3714 O O . SER A 1 512 ? -21.023 -24.772 11.317 1.00 92.12 512 SER A O 1
ATOM 3716 N N . ALA A 1 513 ? -18.893 -25.059 11.936 1.00 91.94 513 ALA A N 1
ATOM 3717 C CA . ALA A 1 513 ? -19.183 -25.504 13.288 1.00 91.94 513 ALA A CA 1
ATOM 3718 C C . ALA A 1 513 ? -18.145 -24.914 14.240 1.00 91.94 513 ALA A C 1
ATOM 3720 O O . ALA A 1 513 ? -16.949 -24.975 13.972 1.00 91.94 513 ALA A O 1
ATOM 3721 N N . ALA A 1 514 ? -18.601 -24.366 15.360 1.00 90.50 514 ALA A N 1
ATOM 3722 C CA . ALA A 1 514 ? -17.764 -23.899 16.452 1.00 90.50 514 ALA A CA 1
ATOM 3723 C C . ALA A 1 514 ? -18.207 -24.587 17.744 1.00 90.50 514 ALA A C 1
ATOM 3725 O O . ALA A 1 514 ? -19.360 -24.464 18.159 1.00 90.50 514 ALA A O 1
ATOM 3726 N N . TRP A 1 515 ? -17.296 -25.317 18.379 1.00 94.00 515 TRP A N 1
ATOM 3727 C CA . TRP A 1 515 ? -17.551 -26.107 19.575 1.00 94.00 515 TRP A CA 1
ATOM 3728 C C . TRP A 1 515 ? -16.576 -25.745 20.694 1.00 94.00 515 TRP A C 1
ATOM 3730 O O . TRP A 1 515 ? -15.366 -25.881 20.550 1.00 94.00 515 TRP A O 1
ATOM 3740 N N . SER A 1 516 ? -17.099 -25.311 21.836 1.00 93.62 516 SER A N 1
ATOM 3741 C CA . SER A 1 516 ? -16.343 -24.975 23.038 1.00 93.62 516 SER A CA 1
ATOM 3742 C C . SER A 1 516 ? -16.774 -25.875 24.204 1.00 93.62 516 SER A C 1
ATOM 3744 O O . SER A 1 516 ? -17.574 -25.460 25.045 1.00 93.62 516 SER A O 1
ATOM 3746 N N . PRO A 1 517 ? -16.282 -27.131 24.269 1.00 93.38 517 PRO A N 1
ATOM 3747 C CA . PRO A 1 517 ? -16.675 -28.085 25.316 1.00 93.38 517 PRO A CA 1
ATOM 3748 C C . PRO A 1 517 ? -16.307 -27.609 26.720 1.00 93.38 517 PRO A C 1
ATOM 3750 O O . PRO A 1 517 ? -16.930 -27.988 27.714 1.00 93.38 517 PRO A O 1
ATOM 3753 N N . ARG A 1 518 ? -15.262 -26.786 26.801 1.00 93.06 518 ARG A N 1
ATOM 3754 C CA . ARG A 1 518 ? -14.794 -26.115 28.007 1.00 93.06 518 ARG A CA 1
ATOM 3755 C C . ARG A 1 518 ? -14.544 -24.650 27.662 1.00 93.06 518 ARG A C 1
ATOM 3757 O O . ARG A 1 518 ? -14.080 -24.384 26.562 1.00 93.06 518 ARG A O 1
ATOM 3764 N N . PRO A 1 519 ? -14.701 -23.700 28.598 1.00 82.94 519 PRO A N 1
ATOM 3765 C CA . PRO A 1 519 ? -14.414 -22.279 28.341 1.00 82.94 519 PRO A CA 1
ATOM 3766 C C . PRO A 1 519 ? -12.969 -21.964 27.900 1.00 82.94 519 PRO A C 1
ATOM 3768 O O . PRO A 1 519 ? -12.676 -20.844 27.465 1.00 82.94 519 PRO A O 1
ATOM 3771 N N . GLN A 1 520 ? -12.060 -22.926 28.085 1.00 91.25 520 GLN A N 1
ATOM 3772 C CA . GLN A 1 520 ? -10.648 -22.850 27.719 1.00 91.25 520 GLN A CA 1
ATOM 3773 C C . GLN A 1 520 ? -10.373 -23.389 26.316 1.00 91.25 520 GLN A C 1
ATOM 3775 O O . GLN A 1 520 ? -9.386 -22.979 25.725 1.00 91.25 520 GLN A O 1
ATOM 3780 N N . ASP A 1 521 ? -11.227 -24.266 25.791 1.00 93.12 521 ASP A N 1
ATOM 3781 C CA . ASP A 1 521 ? -11.029 -24.950 24.517 1.00 93.12 521 ASP A CA 1
ATOM 3782 C C . ASP A 1 521 ? -12.101 -24.507 23.527 1.00 93.12 521 ASP A C 1
ATOM 3784 O O . ASP A 1 521 ? -13.293 -24.530 23.842 1.00 93.12 521 ASP A O 1
ATOM 3788 N N . SER A 1 522 ? -11.698 -24.137 22.319 1.00 90.50 522 SER A N 1
ATOM 3789 C CA . SER A 1 522 ? -12.615 -23.927 21.203 1.00 90.50 522 SER A CA 1
ATOM 3790 C C . SER A 1 522 ? -12.075 -24.590 19.949 1.00 90.50 522 SER A C 1
ATOM 3792 O O . SER A 1 522 ? -10.939 -24.351 19.551 1.00 90.50 522 SER A O 1
ATOM 3794 N N . PHE A 1 523 ? -12.913 -25.404 19.329 1.00 95.12 523 PHE A N 1
ATOM 3795 C CA . PHE A 1 523 ? -12.685 -26.053 18.051 1.00 95.12 523 PHE A CA 1
ATOM 3796 C C . PHE A 1 523 ? -13.574 -25.384 17.011 1.00 95.12 523 PHE A C 1
ATOM 3798 O O . PHE A 1 523 ? -14.736 -25.089 17.291 1.00 95.12 523 PHE A O 1
ATOM 3805 N N . GLY A 1 524 ? -13.041 -25.143 15.824 1.00 92.19 524 GLY A N 1
ATOM 3806 C CA . GLY A 1 524 ? -13.780 -24.639 14.680 1.00 92.19 524 GLY A CA 1
ATOM 3807 C C . GLY A 1 524 ? -13.558 -25.531 13.468 1.00 92.19 524 GLY A C 1
ATOM 3808 O O . GLY A 1 524 ? -12.502 -26.139 13.317 1.00 92.19 524 GLY A O 1
ATOM 3809 N N . GLY A 1 525 ? -14.549 -25.613 12.597 1.00 90.81 525 GLY A N 1
ATOM 3810 C CA . GLY A 1 525 ? -14.435 -26.258 11.297 1.00 90.81 525 GLY A CA 1
ATOM 3811 C C . GLY A 1 525 ? -15.243 -25.486 10.269 1.00 90.81 525 GLY A C 1
ATOM 3812 O O . GLY A 1 525 ? -16.361 -25.077 10.585 1.00 90.81 525 GLY A O 1
ATOM 3813 N N . THR A 1 526 ? -14.702 -25.283 9.071 1.00 92.75 526 THR A N 1
ATOM 3814 C CA . THR A 1 526 ? -15.435 -24.733 7.926 1.00 92.75 526 THR A CA 1
ATOM 3815 C C . THR A 1 526 ? -15.180 -25.560 6.670 1.00 92.75 526 THR A C 1
ATOM 3817 O O . THR A 1 526 ? -14.089 -26.100 6.476 1.00 92.75 526 THR A O 1
ATOM 3820 N N . ILE A 1 527 ? -16.214 -25.693 5.843 1.00 95.62 527 ILE A N 1
ATOM 3821 C CA . ILE A 1 527 ? -16.146 -26.257 4.495 1.00 95.62 527 ILE A CA 1
ATOM 3822 C C . ILE A 1 527 ? -16.879 -25.280 3.587 1.00 95.62 527 ILE A C 1
ATOM 3824 O O . ILE A 1 527 ? -18.081 -25.087 3.749 1.00 95.62 527 ILE A O 1
ATOM 3828 N N . ASP A 1 528 ? -16.168 -24.686 2.639 1.00 92.50 528 ASP A N 1
ATOM 3829 C CA . ASP A 1 528 ? -16.649 -23.584 1.818 1.00 92.50 528 ASP A CA 1
ATOM 3830 C C . ASP A 1 528 ? -16.440 -23.892 0.331 1.00 92.50 528 ASP A C 1
ATOM 3832 O O . ASP A 1 528 ? -15.323 -24.092 -0.147 1.00 92.50 528 ASP A O 1
ATOM 3836 N N . VAL A 1 529 ? -17.532 -23.906 -0.423 1.00 92.56 529 VAL A N 1
ATOM 3837 C CA . VAL A 1 529 ? -17.552 -23.892 -1.883 1.00 92.56 529 VAL A CA 1
ATOM 3838 C C . VAL A 1 529 ? -17.658 -22.441 -2.335 1.00 92.56 529 VAL A C 1
ATOM 3840 O O . VAL A 1 529 ? -18.635 -21.747 -2.054 1.00 92.56 529 VAL A O 1
ATOM 3843 N N . GLY A 1 530 ? -16.632 -21.973 -3.036 1.00 85.12 530 GLY A N 1
ATOM 3844 C CA . GLY A 1 530 ? -16.476 -20.573 -3.409 1.00 85.12 530 GLY A CA 1
ATOM 3845 C C . GLY A 1 530 ? -16.222 -20.372 -4.895 1.00 85.12 530 GLY A C 1
ATOM 3846 O O . GLY A 1 530 ? -15.894 -21.296 -5.640 1.00 85.12 530 GLY A O 1
ATOM 3847 N N . SER A 1 531 ? -16.338 -19.118 -5.325 1.00 82.44 531 SER A N 1
ATOM 3848 C CA . SER A 1 531 ? -15.909 -18.679 -6.647 1.00 82.44 531 SER A CA 1
ATOM 3849 C C . SER A 1 531 ? -15.358 -17.263 -6.586 1.00 82.44 531 SER A C 1
ATOM 3851 O O . SER A 1 531 ? -15.911 -16.392 -5.911 1.00 82.44 531 SER A O 1
ATOM 3853 N N . ASN A 1 532 ? -14.278 -17.024 -7.326 1.00 73.75 532 ASN A N 1
ATOM 3854 C CA . ASN A 1 532 ? -13.657 -15.704 -7.410 1.00 73.75 532 ASN A CA 1
ATOM 3855 C C . ASN A 1 532 ? -14.384 -14.757 -8.387 1.00 73.75 532 ASN A C 1
ATOM 3857 O O . ASN A 1 532 ? -14.068 -13.574 -8.469 1.00 73.75 532 ASN A O 1
ATOM 3861 N N . GLY A 1 533 ? -15.347 -15.260 -9.172 1.00 66.44 533 GLY A N 1
ATOM 3862 C CA . GLY A 1 533 ? -15.730 -14.598 -10.422 1.00 66.44 533 GLY A CA 1
ATOM 3863 C C . GLY A 1 533 ? -14.547 -14.521 -11.406 1.00 66.44 533 GLY A C 1
ATOM 3864 O O . GLY A 1 533 ? -13.384 -14.692 -11.044 1.00 66.44 533 GLY A O 1
ATOM 3865 N N . GLY A 1 534 ? -14.817 -14.301 -12.690 1.00 63.28 534 GLY A N 1
ATOM 3866 C CA . GLY A 1 534 ? -13.765 -13.936 -13.631 1.00 63.28 534 GLY A CA 1
ATOM 3867 C C . GLY A 1 534 ? -13.288 -12.528 -13.296 1.00 63.28 534 GLY A C 1
ATOM 3868 O O . GLY A 1 534 ? -14.061 -11.576 -13.418 1.00 63.28 534 GLY A O 1
ATOM 3869 N N . GLY A 1 535 ? -12.034 -12.391 -12.859 1.00 65.69 535 GLY A N 1
ATOM 3870 C CA . GLY A 1 535 ? -11.401 -11.081 -12.727 1.00 65.69 535 GLY A CA 1
ATOM 3871 C C . GLY A 1 535 ? -11.467 -10.306 -14.046 1.00 65.69 535 GLY A C 1
ATOM 3872 O O . GLY A 1 535 ? -11.615 -10.893 -15.123 1.00 65.69 535 GLY A O 1
ATOM 3873 N N . GLY A 1 536 ? -11.353 -8.977 -13.971 1.00 66.56 536 GLY A N 1
ATOM 3874 C CA . GLY A 1 536 ? -11.240 -8.149 -15.172 1.00 66.56 536 GLY A CA 1
ATOM 3875 C C . GLY A 1 536 ? -10.123 -8.648 -16.087 1.00 66.56 536 GLY A C 1
ATOM 3876 O O . GLY A 1 536 ? -9.158 -9.262 -15.625 1.00 66.56 536 GLY A O 1
ATOM 3877 N N . ARG A 1 537 ? -10.262 -8.394 -17.391 1.00 66.81 537 ARG A N 1
ATOM 3878 C CA . ARG A 1 537 ? -9.267 -8.784 -18.394 1.00 66.81 537 ARG A CA 1
ATOM 3879 C C . ARG A 1 537 ? -7.880 -8.323 -17.949 1.00 66.81 537 ARG A C 1
ATOM 3881 O O . ARG A 1 537 ? -7.590 -7.130 -17.968 1.00 66.81 537 ARG A O 1
ATOM 3888 N N . ARG A 1 538 ? -7.014 -9.264 -17.556 1.00 67.81 538 ARG A N 1
ATOM 3889 C CA . ARG A 1 538 ? -5.598 -8.968 -17.336 1.00 67.81 538 ARG A CA 1
ATOM 3890 C C . ARG A 1 538 ? -4.997 -8.748 -18.709 1.00 67.81 538 ARG A C 1
ATOM 3892 O O . ARG A 1 538 ? -4.673 -9.702 -19.415 1.00 67.81 538 ARG A O 1
ATOM 3899 N N . VAL A 1 539 ? -4.926 -7.492 -19.134 1.00 60.56 539 VAL A N 1
ATOM 3900 C CA . VAL A 1 539 ? -4.146 -7.137 -20.315 1.00 60.56 539 VAL A CA 1
ATOM 3901 C C . VAL A 1 539 ? -2.687 -7.181 -19.881 1.00 60.56 539 VAL A C 1
ATOM 3903 O O . VAL A 1 539 ? -2.109 -6.161 -19.525 1.00 60.56 539 VAL A O 1
ATOM 3906 N N . GLY A 1 540 ? -2.110 -8.383 -19.830 1.00 68.31 540 GLY A N 1
ATOM 3907 C CA . GLY A 1 540 ? -0.659 -8.500 -19.808 1.00 68.31 540 GLY A CA 1
ATOM 3908 C C . GLY A 1 540 ? -0.134 -7.784 -21.048 1.00 68.31 540 GLY A C 1
ATOM 3909 O O . GLY A 1 540 ? -0.597 -8.051 -22.157 1.00 68.31 540 GLY A O 1
ATOM 3910 N N . THR A 1 541 ? 0.756 -6.818 -20.867 1.00 83.00 541 THR A N 1
ATOM 3911 C CA . THR A 1 541 ? 1.436 -6.176 -21.986 1.00 83.00 541 THR A CA 1
ATOM 3912 C C . THR A 1 541 ? 2.755 -6.880 -22.215 1.00 83.00 541 THR A C 1
ATOM 3914 O O . THR A 1 541 ? 3.450 -7.262 -21.266 1.00 83.00 541 THR A O 1
ATOM 3917 N N . LEU A 1 542 ? 3.082 -7.085 -23.489 1.00 90.88 542 LEU A N 1
ATOM 3918 C CA . LEU A 1 542 ? 4.417 -7.516 -23.865 1.00 90.88 542 LEU A CA 1
ATOM 3919 C C . LEU A 1 542 ? 5.388 -6.432 -23.401 1.00 90.88 542 LEU A C 1
ATOM 3921 O O . LEU A 1 542 ? 5.174 -5.258 -23.693 1.00 90.88 542 LEU A O 1
ATOM 3925 N N . SER A 1 543 ? 6.415 -6.805 -22.647 1.00 90.50 543 SER A N 1
ATOM 3926 C CA . SER A 1 543 ? 7.461 -5.857 -22.275 1.00 90.50 543 SER A CA 1
ATOM 3927 C C . SER A 1 543 ? 8.178 -5.342 -23.521 1.00 90.50 543 SER A C 1
ATOM 3929 O O . SER A 1 543 ? 8.563 -6.124 -24.395 1.00 90.50 543 SER A O 1
ATOM 3931 N N . ASP A 1 544 ? 8.385 -4.026 -23.567 1.00 89.38 544 ASP A N 1
ATOM 3932 C CA . ASP A 1 544 ? 9.323 -3.376 -24.484 1.00 89.38 544 ASP A CA 1
ATOM 3933 C C . ASP A 1 544 ? 10.691 -4.074 -24.351 1.00 89.38 544 ASP A C 1
ATOM 3935 O O . ASP A 1 544 ? 11.132 -4.248 -23.208 1.00 89.38 544 ASP A O 1
ATOM 3939 N N . PRO A 1 545 ? 11.366 -4.483 -25.447 1.00 91.44 545 PRO A N 1
ATOM 3940 C CA . PRO A 1 545 ? 12.709 -5.067 -25.395 1.00 91.44 545 PRO A CA 1
ATOM 3941 C C . PRO A 1 545 ? 13.687 -4.310 -24.487 1.00 91.44 545 PRO A C 1
ATOM 3943 O O . PRO A 1 545 ? 14.487 -4.930 -23.796 1.00 91.44 545 PRO A O 1
ATOM 3946 N N . VAL A 1 546 ? 13.579 -2.977 -24.442 1.00 88.94 546 VAL A N 1
ATOM 3947 C CA . VAL A 1 546 ? 14.402 -2.098 -23.594 1.00 88.94 546 VAL A CA 1
ATOM 3948 C C . VAL A 1 546 ? 14.109 -2.256 -22.098 1.00 88.94 546 VAL A C 1
ATOM 3950 O O . VAL A 1 546 ? 14.964 -2.001 -21.260 1.00 88.94 546 VAL A O 1
ATOM 3953 N N . SER A 1 547 ? 12.888 -2.648 -21.744 1.00 87.88 547 SER A N 1
ATOM 3954 C CA . SER A 1 547 ? 12.453 -2.814 -20.353 1.00 87.88 547 SER A CA 1
ATOM 3955 C C . SER A 1 547 ? 12.715 -4.209 -19.779 1.00 87.88 547 SER A C 1
ATOM 3957 O O . SER A 1 547 ? 12.381 -4.453 -18.618 1.00 87.88 547 SER A O 1
ATOM 3959 N N . LEU A 1 548 ? 13.278 -5.124 -20.577 1.00 91.12 548 LEU A N 1
ATOM 3960 C CA . LEU A 1 548 ? 13.634 -6.458 -20.109 1.00 91.12 548 LEU A CA 1
ATOM 3961 C C . LEU A 1 548 ? 14.757 -6.383 -19.072 1.00 91.12 548 LEU A C 1
ATOM 3963 O O . LEU A 1 548 ? 15.716 -5.628 -19.214 1.00 91.12 548 LEU A O 1
ATOM 3967 N N . GLN A 1 549 ? 14.648 -7.206 -18.033 1.00 90.50 549 GLN A N 1
ATOM 3968 C CA . GLN A 1 549 ? 15.693 -7.358 -17.026 1.00 90.50 549 GLN A CA 1
ATOM 3969 C C . GLN A 1 549 ? 16.639 -8.471 -17.464 1.00 90.50 549 GLN A C 1
ATOM 3971 O O . GLN A 1 549 ? 16.249 -9.638 -17.486 1.00 90.50 549 GLN A O 1
ATOM 3976 N N . PHE A 1 550 ? 17.870 -8.120 -17.822 1.00 91.31 550 PHE A N 1
ATOM 3977 C CA . PHE A 1 550 ? 18.880 -9.077 -18.268 1.00 91.31 550 PHE A CA 1
ATOM 3978 C C . PHE A 1 550 ? 19.654 -9.645 -17.084 1.00 91.31 550 PHE A C 1
ATOM 3980 O O . PHE A 1 550 ? 20.194 -8.892 -16.294 1.00 91.31 550 PHE A O 1
ATOM 3987 N N . ASN A 1 551 ? 19.761 -10.966 -16.987 1.00 92.38 551 ASN A N 1
ATOM 3988 C CA . ASN A 1 551 ? 20.688 -11.641 -16.089 1.00 92.38 551 ASN A CA 1
ATOM 3989 C C . ASN A 1 551 ? 21.848 -12.203 -16.910 1.00 92.38 551 ASN A C 1
ATOM 3991 O O . ASN A 1 551 ? 21.760 -13.308 -17.451 1.00 92.38 551 ASN A O 1
ATOM 3995 N N . CYS A 1 552 ? 22.932 -11.435 -17.004 1.00 91.38 552 CYS A N 1
ATOM 3996 C CA . CYS A 1 552 ? 24.061 -11.752 -17.875 1.00 91.38 552 CYS A CA 1
ATOM 3997 C C . CYS A 1 552 ? 24.797 -13.022 -17.444 1.00 91.38 552 CYS A C 1
ATOM 3999 O O . CYS A 1 552 ? 25.252 -13.779 -18.293 1.00 91.38 552 CYS A O 1
ATOM 4001 N N . GLY A 1 553 ? 24.864 -13.300 -16.136 1.00 88.69 553 GLY A N 1
ATOM 4002 C CA . GLY A 1 553 ? 25.464 -14.536 -15.624 1.00 88.69 553 GLY A CA 1
ATOM 4003 C C . GLY A 1 553 ? 24.654 -15.794 -15.951 1.00 88.69 553 GLY A C 1
ATOM 4004 O O . GLY A 1 553 ? 25.213 -16.885 -15.988 1.00 88.69 553 GLY A O 1
ATOM 4005 N N . GLY A 1 554 ? 23.346 -15.648 -16.185 1.00 89.00 554 GLY A N 1
ATOM 4006 C CA . GLY A 1 554 ? 22.454 -16.740 -16.573 1.00 89.00 554 GLY A CA 1
ATOM 4007 C C . GLY A 1 554 ? 22.117 -16.788 -18.064 1.00 89.00 554 GLY A C 1
ATOM 4008 O O . GLY A 1 554 ? 21.372 -17.679 -18.454 1.00 89.00 554 GLY A O 1
ATOM 4009 N N . GLU A 1 555 ? 22.602 -15.835 -18.868 1.00 92.38 555 GLU A N 1
ATOM 4010 C CA . GLU A 1 555 ? 22.236 -15.651 -20.284 1.00 92.38 555 GLU A CA 1
ATOM 4011 C C . GLU A 1 555 ? 20.711 -15.642 -20.525 1.00 92.38 555 GLU A C 1
ATOM 4013 O O . GLU A 1 555 ? 20.208 -16.201 -21.505 1.00 92.38 555 GLU A O 1
ATOM 4018 N N . VAL A 1 556 ? 19.953 -15.010 -19.619 1.00 93.56 556 VAL A N 1
ATOM 4019 C CA . VAL A 1 556 ? 18.484 -14.929 -19.687 1.00 93.56 556 VAL A CA 1
ATOM 4020 C C . VAL A 1 556 ? 17.968 -13.506 -19.500 1.00 93.56 556 VAL A C 1
ATOM 4022 O O . VAL A 1 556 ? 18.619 -12.674 -18.875 1.00 93.56 556 VAL A O 1
ATOM 4025 N N . ALA A 1 557 ? 16.774 -13.227 -20.018 1.00 94.00 557 ALA A N 1
ATOM 4026 C CA . ALA A 1 557 ? 16.058 -11.971 -19.823 1.00 94.00 557 ALA A CA 1
ATOM 4027 C C . ALA A 1 557 ? 14.649 -12.218 -19.276 1.00 94.00 557 ALA A C 1
ATOM 4029 O O . ALA A 1 557 ? 13.979 -13.171 -19.679 1.00 94.00 557 ALA A O 1
ATOM 4030 N N . PHE A 1 558 ? 14.187 -11.332 -18.396 1.00 93.62 558 PHE A N 1
ATOM 4031 C CA . PHE A 1 558 ? 12.867 -11.385 -17.773 1.00 93.62 558 PHE A CA 1
ATOM 4032 C C . PHE A 1 558 ? 11.990 -10.216 -18.216 1.00 93.62 558 PHE A C 1
ATOM 4034 O O . PHE A 1 558 ? 12.446 -9.076 -18.293 1.00 93.62 558 PHE A O 1
ATOM 4041 N N . GLY A 1 559 ? 10.711 -10.494 -18.454 1.00 92.88 559 GLY A N 1
ATOM 4042 C CA . GLY A 1 559 ? 9.701 -9.488 -18.772 1.00 92.88 559 GLY A CA 1
ATOM 4043 C C . GLY A 1 559 ? 8.289 -9.936 -18.406 1.00 92.88 559 GLY A C 1
ATOM 4044 O O . GLY A 1 559 ? 8.086 -10.922 -17.702 1.00 92.88 559 GLY A O 1
ATOM 4045 N N . SER A 1 560 ? 7.298 -9.216 -18.909 1.00 91.81 560 SER A N 1
ATOM 4046 C CA . SER A 1 560 ? 5.870 -9.529 -18.862 1.00 91.81 560 SER A CA 1
ATOM 4047 C C . SER A 1 560 ? 5.330 -9.777 -20.266 1.00 91.81 560 SER A C 1
ATOM 4049 O O . SER A 1 560 ? 5.886 -9.295 -21.257 1.00 91.81 560 SER A O 1
ATOM 4051 N N . GLY A 1 561 ? 4.222 -10.507 -20.364 1.00 91.38 561 GLY A N 1
ATOM 4052 C CA . GLY A 1 561 ? 3.560 -10.723 -21.642 1.00 91.38 561 GLY A CA 1
ATOM 4053 C C . GLY A 1 561 ? 2.048 -10.919 -21.545 1.00 91.38 561 GLY A C 1
ATOM 4054 O O . GLY A 1 561 ? 1.524 -11.171 -20.456 1.00 91.38 561 GLY A O 1
ATOM 4055 N N . PRO A 1 562 ? 1.325 -10.773 -22.672 1.00 89.81 562 PRO A N 1
ATOM 4056 C CA . PRO A 1 562 ? -0.093 -11.095 -22.737 1.00 89.81 562 PRO A CA 1
ATOM 4057 C C . PRO A 1 562 ? -0.335 -12.569 -22.422 1.00 89.81 562 PRO A C 1
ATOM 4059 O O . PRO A 1 562 ? 0.357 -13.450 -22.915 1.00 89.81 562 PRO A O 1
ATOM 4062 N N . GLY A 1 563 ? -1.358 -12.842 -21.622 1.00 89.69 563 GLY A N 1
ATOM 4063 C CA . GLY A 1 563 ? -1.740 -14.204 -21.276 1.00 89.69 563 GLY A CA 1
ATOM 4064 C C . GLY A 1 563 ? -3.218 -14.468 -21.461 1.00 89.69 563 GLY A C 1
ATOM 4065 O O . GLY A 1 563 ? -3.964 -13.693 -22.074 1.00 89.69 563 GLY A O 1
ATOM 4066 N N . ASP A 1 564 ? -3.628 -15.588 -20.891 1.00 91.25 564 ASP A N 1
ATOM 4067 C CA . ASP A 1 564 ? -5.001 -16.040 -20.917 1.00 91.25 564 ASP A CA 1
ATOM 4068 C C . ASP A 1 564 ? -5.894 -15.108 -20.099 1.00 91.25 564 ASP A C 1
ATOM 4070 O O . ASP A 1 564 ? -5.469 -14.365 -19.209 1.00 91.25 564 ASP A O 1
ATOM 4074 N N . GLN A 1 565 ? -7.181 -15.158 -20.410 1.00 84.94 565 GLN A N 1
ATOM 4075 C CA . GLN A 1 565 ? -8.192 -14.427 -19.665 1.00 84.94 565 GLN A CA 1
ATOM 4076 C C . GLN A 1 565 ? -8.668 -15.250 -18.473 1.00 84.94 565 GLN A C 1
ATOM 4078 O O . GLN A 1 565 ? -8.778 -16.472 -18.560 1.00 84.94 565 GLN A O 1
ATOM 4083 N N . ALA A 1 566 ? -9.001 -14.576 -17.371 1.00 78.31 566 ALA A N 1
ATOM 4084 C CA . ALA A 1 566 ? -9.532 -15.248 -16.193 1.00 78.31 566 ALA A CA 1
ATOM 4085 C C . ALA A 1 566 ? -10.815 -16.035 -16.537 1.00 78.31 566 ALA A C 1
ATOM 4087 O O . ALA A 1 566 ? -11.789 -15.499 -17.089 1.00 78.31 566 ALA A O 1
ATOM 4088 N N . GLY A 1 567 ? -10.802 -17.328 -16.213 1.00 77.50 567 GLY A N 1
ATOM 4089 C CA . GLY A 1 567 ? -11.971 -18.199 -16.243 1.00 77.50 567 GLY A CA 1
ATOM 4090 C C . GLY A 1 567 ? -12.890 -17.990 -15.037 1.00 77.50 567 GLY A C 1
ATOM 4091 O O . GLY A 1 567 ? -12.625 -17.171 -14.157 1.00 77.50 567 GLY A O 1
ATOM 4092 N N . SER A 1 568 ? -13.988 -18.746 -15.003 1.00 78.62 568 SER A N 1
ATOM 4093 C CA . SER A 1 568 ? -14.793 -18.910 -13.791 1.00 78.62 568 SER A CA 1
ATOM 4094 C C . SER A 1 568 ? -14.021 -19.802 -12.824 1.00 78.62 568 SER A C 1
ATOM 4096 O O . SER A 1 568 ? -14.000 -21.010 -13.012 1.00 78.62 568 SER A O 1
ATOM 4098 N N . GLN A 1 569 ? -13.402 -19.219 -11.802 1.00 86.88 569 GLN A N 1
ATOM 4099 C CA . GLN A 1 569 ? -12.699 -19.992 -10.777 1.00 86.88 569 GLN A CA 1
ATOM 4100 C C . GLN A 1 569 ? -13.696 -20.588 -9.790 1.00 86.88 569 GLN A C 1
ATOM 4102 O O . GLN A 1 569 ? -14.560 -19.864 -9.288 1.00 86.88 569 GLN A O 1
ATOM 4107 N N . THR A 1 570 ? -13.547 -21.867 -9.464 1.00 89.00 570 THR A N 1
ATOM 4108 C CA . THR A 1 570 ? -14.288 -22.524 -8.375 1.00 89.00 570 THR A CA 1
ATOM 4109 C C . THR A 1 570 ? -13.316 -23.045 -7.335 1.00 89.00 570 THR A C 1
ATOM 4111 O O . THR A 1 570 ? -12.232 -23.503 -7.692 1.00 89.00 570 THR A O 1
ATOM 4114 N N . SER A 1 571 ? -13.699 -23.030 -6.065 1.00 93.81 571 SER A N 1
ATOM 4115 C CA . SER A 1 571 ? -12.883 -23.563 -4.981 1.00 93.81 571 SER A CA 1
ATOM 4116 C C . SER A 1 571 ? -13.686 -24.417 -4.019 1.00 93.81 571 SER A C 1
ATOM 4118 O O . SER A 1 571 ? -14.837 -24.101 -3.737 1.00 93.81 571 SER A O 1
ATOM 4120 N N . LEU A 1 572 ? -13.035 -25.427 -3.454 1.00 95.88 572 LEU A N 1
ATOM 4121 C CA . LEU A 1 572 ? -13.443 -26.112 -2.234 1.00 95.88 572 LEU A CA 1
ATOM 4122 C C . LEU A 1 572 ? -12.377 -25.827 -1.174 1.00 95.88 572 LEU A C 1
ATOM 4124 O O . LEU A 1 572 ? -11.220 -26.188 -1.377 1.00 95.88 572 LEU A O 1
ATOM 4128 N N . SER A 1 573 ? -12.751 -25.156 -0.092 1.00 95.75 573 SER A N 1
ATOM 4129 C CA . SER A 1 573 ? -11.887 -24.839 1.045 1.00 95.75 573 SER A CA 1
ATOM 4130 C C . SER A 1 573 ? -12.367 -25.602 2.274 1.00 95.75 573 SER A C 1
ATOM 4132 O O . SER A 1 573 ? -13.560 -25.663 2.544 1.00 95.75 573 SER A O 1
ATOM 4134 N N . GLU A 1 574 ? -11.442 -26.206 2.999 1.00 97.31 574 GLU A N 1
ATOM 4135 C CA . GLU A 1 574 ? -11.656 -26.969 4.221 1.00 97.31 574 GLU A CA 1
ATOM 4136 C C . GLU A 1 574 ? -10.693 -26.413 5.268 1.00 97.31 574 GLU A C 1
ATOM 4138 O O . GLU A 1 574 ? -9.482 -26.342 5.034 1.00 97.31 574 GLU A O 1
ATOM 4143 N N . ARG A 1 575 ? -11.202 -26.018 6.433 1.00 95.00 575 ARG A N 1
ATOM 4144 C CA . ARG A 1 575 ? -10.375 -25.498 7.523 1.00 95.00 575 ARG A CA 1
ATOM 4145 C C . ARG A 1 575 ? -10.825 -26.071 8.854 1.00 95.00 575 ARG A C 1
ATOM 4147 O O . ARG A 1 575 ? -12.010 -26.089 9.160 1.00 95.00 575 ARG A O 1
ATOM 4154 N N . ALA A 1 576 ? -9.868 -26.492 9.669 1.00 96.69 576 ALA A N 1
ATOM 4155 C CA . ALA A 1 576 ? -10.074 -26.906 11.047 1.00 96.69 576 ALA A CA 1
ATOM 4156 C C . ALA A 1 576 ? -9.217 -26.035 11.965 1.00 96.69 576 ALA A C 1
ATOM 4158 O O . ALA A 1 576 ? -8.013 -25.898 11.755 1.00 96.69 576 ALA A O 1
ATOM 4159 N N . THR A 1 577 ? -9.827 -25.454 12.990 1.00 94.00 577 THR A N 1
ATOM 4160 C CA . THR A 1 577 ? -9.155 -24.591 13.957 1.00 94.00 577 THR A CA 1
ATOM 4161 C C . THR A 1 577 ? -9.293 -25.144 15.367 1.00 94.00 577 THR A C 1
ATOM 4163 O O . THR A 1 577 ? -10.295 -25.751 15.742 1.00 94.00 577 THR A O 1
ATOM 4166 N N . TRP A 1 578 ? -8.267 -24.925 16.174 1.00 96.31 578 TRP A N 1
ATOM 4167 C CA . TRP A 1 578 ? -8.270 -25.207 17.600 1.00 96.31 578 TRP A CA 1
ATOM 4168 C C . TRP A 1 578 ? -7.637 -24.032 18.327 1.00 96.31 578 TRP A C 1
ATOM 4170 O O . TRP A 1 578 ? -6.604 -23.518 17.908 1.00 96.31 578 TRP A O 1
ATOM 4180 N N . GLN A 1 579 ? -8.245 -23.607 19.425 1.00 94.31 579 GLN A N 1
ATOM 4181 C CA . GLN A 1 579 ? -7.692 -22.604 20.318 1.00 94.31 579 GLN A CA 1
ATOM 4182 C C . GLN A 1 579 ? -7.827 -23.087 21.757 1.00 94.31 579 GLN A C 1
ATOM 4184 O O . GLN A 1 579 ? -8.885 -23.559 22.175 1.00 94.31 579 GLN A O 1
ATOM 4189 N N . HIS A 1 580 ? -6.748 -22.929 22.515 1.00 95.50 580 HIS A N 1
ATOM 4190 C CA . HIS A 1 580 ? -6.664 -23.297 23.918 1.00 95.50 580 HIS A CA 1
ATOM 4191 C C . HIS A 1 580 ? -6.184 -22.118 24.762 1.00 95.50 580 HIS A C 1
ATOM 4193 O O . HIS A 1 580 ? -5.188 -21.470 24.439 1.00 95.50 580 HIS A O 1
ATOM 4199 N N . ARG A 1 581 ? -6.871 -21.843 25.872 1.00 92.31 581 ARG A N 1
ATOM 4200 C CA . ARG A 1 581 ? -6.516 -20.805 26.846 1.00 92.31 581 ARG A CA 1
ATOM 4201 C C . ARG A 1 581 ? -5.843 -21.423 28.062 1.00 92.31 581 ARG A C 1
ATOM 4203 O O . ARG A 1 581 ? -6.487 -22.083 28.874 1.00 92.31 581 ARG A O 1
ATOM 4210 N N . LEU A 1 582 ? -4.577 -21.080 28.260 1.00 91.62 582 LEU A N 1
ATOM 4211 C CA . LEU A 1 582 ? -3.737 -21.501 29.381 1.00 91.62 582 LEU A CA 1
ATOM 4212 C C . LEU A 1 582 ? -3.992 -20.631 30.629 1.00 91.62 582 LEU A C 1
ATOM 4214 O O . LEU A 1 582 ? -3.072 -20.094 31.250 1.00 91.62 582 LEU A O 1
ATOM 4218 N N . GLY A 1 583 ? -5.262 -20.415 30.985 1.00 87.25 583 GLY A N 1
ATOM 4219 C CA . GLY A 1 583 ? -5.649 -19.549 32.102 1.00 87.25 583 GLY A CA 1
ATOM 4220 C C . GLY A 1 583 ? -5.113 -18.117 31.958 1.00 87.25 583 GLY A C 1
ATOM 4221 O O . GLY A 1 583 ? -5.439 -17.424 31.000 1.00 87.25 583 GLY A O 1
ATOM 4222 N N . ARG A 1 584 ? -4.303 -17.658 32.925 1.00 83.38 584 ARG A N 1
ATOM 4223 C CA . ARG A 1 584 ? -3.657 -16.326 32.897 1.00 83.38 584 ARG A CA 1
ATOM 4224 C C . ARG A 1 584 ? -2.353 -16.293 32.090 1.00 83.38 584 ARG A C 1
ATOM 4226 O O . ARG A 1 584 ? -1.840 -15.207 31.833 1.00 83.38 584 ARG A O 1
ATOM 4233 N N . ILE A 1 585 ? -1.813 -17.463 31.738 1.00 89.31 585 ILE A N 1
ATOM 4234 C CA . ILE A 1 585 ? -0.509 -17.592 31.081 1.00 89.31 585 ILE A CA 1
ATOM 4235 C C . ILE A 1 585 ? -0.620 -17.209 29.611 1.00 89.31 585 ILE A C 1
ATOM 4237 O O . ILE A 1 585 ? 0.329 -16.659 29.082 1.00 89.31 585 ILE A O 1
ATOM 4241 N N . GLY A 1 586 ? -1.750 -17.443 28.940 1.00 88.94 586 GLY A N 1
ATOM 4242 C CA . GLY A 1 586 ? -1.844 -17.118 27.521 1.00 88.94 586 GLY A CA 1
ATOM 4243 C C . GLY A 1 586 ? -2.877 -17.914 26.743 1.00 88.94 586 GLY A C 1
ATOM 4244 O O . GLY A 1 586 ? -3.763 -18.546 27.322 1.00 88.94 586 GLY A O 1
ATOM 4245 N N . GLN A 1 587 ? -2.735 -17.906 25.422 1.00 91.38 587 GLN A N 1
ATOM 4246 C CA . GLN A 1 587 ? -3.515 -18.723 24.498 1.00 91.38 587 GLN A CA 1
ATOM 4247 C C . GLN A 1 587 ? -2.642 -19.277 23.371 1.00 91.38 587 GLN A C 1
ATOM 4249 O O . GLN A 1 587 ? -1.677 -18.645 22.952 1.00 91.38 587 GLN A O 1
ATOM 4254 N N . ILE A 1 588 ? -3.018 -20.447 22.867 1.00 93.94 588 ILE A N 1
ATOM 4255 C CA . ILE A 1 588 ? -2.449 -21.082 21.677 1.00 93.94 588 ILE A CA 1
ATOM 4256 C C . ILE A 1 588 ? -3.580 -21.258 20.676 1.00 93.94 588 ILE A C 1
ATOM 4258 O O . ILE A 1 588 ? -4.700 -21.581 21.068 1.00 93.94 588 ILE A O 1
ATOM 4262 N N . SER A 1 589 ? -3.286 -21.065 19.400 1.00 92.69 589 SER A N 1
ATOM 4263 C CA . SER A 1 589 ? -4.165 -21.396 18.293 1.00 92.69 589 SER A CA 1
ATOM 4264 C C . SER A 1 589 ? -3.427 -22.237 17.256 1.00 92.69 589 SER A C 1
ATOM 4266 O O . SER A 1 589 ? -2.225 -22.069 17.042 1.00 92.69 589 SER A O 1
ATOM 4268 N N . ALA A 1 590 ? -4.153 -23.147 16.623 1.00 95.81 590 ALA A N 1
ATOM 4269 C CA . ALA A 1 590 ? -3.706 -23.907 15.474 1.00 95.81 590 ALA A CA 1
ATOM 4270 C C . ALA A 1 590 ? -4.806 -23.916 14.408 1.00 95.81 590 ALA A C 1
ATOM 4272 O O . ALA A 1 590 ? -5.992 -23.984 14.733 1.00 95.81 590 ALA A O 1
ATOM 4273 N N . SER A 1 591 ? -4.412 -23.862 13.142 1.00 95.44 591 SER A N 1
ATOM 4274 C CA . SER A 1 591 ? -5.293 -23.913 11.979 1.00 95.44 591 SER A CA 1
ATOM 4275 C C . SER A 1 591 ? -4.689 -24.854 10.946 1.00 95.44 591 SER A C 1
ATOM 4277 O O . SER A 1 591 ? -3.570 -24.634 10.487 1.00 95.44 591 SER A O 1
ATOM 4279 N N . LEU A 1 592 ? -5.416 -25.911 10.604 1.00 97.81 592 LEU A N 1
ATOM 4280 C CA . LEU A 1 592 ? -5.122 -26.793 9.482 1.00 97.81 592 LEU A CA 1
ATOM 4281 C C . LEU A 1 592 ? -6.069 -26.415 8.349 1.00 97.81 592 LEU A C 1
ATOM 4283 O O . LEU A 1 592 ? -7.275 -26.310 8.572 1.00 97.81 592 LEU A O 1
ATOM 4287 N N . TYR A 1 593 ? -5.546 -26.223 7.146 1.00 97.38 593 TYR A N 1
ATOM 4288 C CA . TYR A 1 593 ? -6.366 -25.845 6.003 1.00 97.38 593 TYR A CA 1
ATOM 4289 C C . TYR A 1 593 ? -5.955 -26.595 4.744 1.00 97.38 593 TYR A C 1
ATOM 4291 O O . TYR A 1 593 ? -4.798 -26.991 4.570 1.00 97.38 593 TYR A O 1
ATOM 4299 N N . ARG A 1 594 ? -6.927 -26.767 3.855 1.00 98.00 594 ARG A N 1
ATOM 4300 C CA . ARG A 1 594 ? -6.747 -27.260 2.498 1.00 98.00 594 ARG A CA 1
ATOM 4301 C C . ARG A 1 594 ? -7.768 -26.596 1.591 1.00 98.00 594 ARG A C 1
ATOM 4303 O O . ARG A 1 594 ? -8.953 -26.597 1.881 1.00 98.00 594 ARG A O 1
ATOM 4310 N N . GLN A 1 595 ? -7.318 -26.073 0.466 1.00 97.31 595 GLN A N 1
ATOM 4311 C CA . GLN A 1 595 ? -8.156 -25.438 -0.527 1.00 97.31 595 GLN A CA 1
ATOM 4312 C C . GLN A 1 595 ? -7.745 -25.892 -1.918 1.00 97.31 595 GLN A C 1
ATOM 4314 O O . GLN A 1 595 ? -6.601 -25.734 -2.336 1.00 97.31 595 GLN A O 1
ATOM 4319 N N . VAL A 1 596 ? -8.698 -26.458 -2.647 1.00 97.62 596 VAL A N 1
ATOM 4320 C CA . VAL A 1 596 ? -8.528 -26.878 -4.035 1.00 97.62 596 VAL A CA 1
ATOM 4321 C C . VAL A 1 596 ? -9.286 -25.898 -4.908 1.00 97.62 596 VAL A C 1
ATOM 4323 O O . VAL A 1 596 ? -10.496 -25.743 -4.764 1.00 97.62 596 VAL A O 1
ATOM 4326 N N . GLN A 1 597 ? -8.579 -25.234 -5.810 1.00 95.25 597 GLN A N 1
ATOM 4327 C CA . GLN A 1 597 ? -9.151 -24.327 -6.790 1.00 95.25 597 GLN A CA 1
ATOM 4328 C C . GLN A 1 597 ? -9.027 -24.925 -8.191 1.00 95.25 597 GLN A C 1
ATOM 4330 O O . GLN A 1 597 ? -8.019 -25.550 -8.514 1.00 95.25 597 GLN A O 1
ATOM 4335 N N . HIS A 1 598 ? -10.043 -24.719 -9.017 1.00 94.06 598 HIS A N 1
ATOM 4336 C CA . HIS A 1 598 ? -10.082 -25.111 -10.422 1.00 94.06 598 HIS A CA 1
ATOM 4337 C C . HIS A 1 598 ? -10.225 -23.875 -11.308 1.00 94.06 598 HIS A C 1
ATOM 4339 O O . HIS A 1 598 ? -10.792 -22.863 -10.883 1.00 94.06 598 HIS A O 1
ATOM 4345 N N . ASP A 1 599 ? -9.717 -23.980 -12.538 1.00 91.12 599 ASP A N 1
ATOM 4346 C CA . ASP A 1 599 ? -9.708 -22.906 -13.537 1.00 91.12 599 ASP A CA 1
ATOM 4347 C C . ASP A 1 599 ? -9.035 -21.612 -13.049 1.00 91.12 599 ASP A C 1
ATOM 4349 O O . ASP A 1 599 ? -9.367 -20.500 -13.479 1.00 91.12 599 ASP A O 1
ATOM 4353 N N . THR A 1 600 ? -8.062 -21.754 -12.145 1.00 90.88 600 THR A N 1
ATOM 4354 C CA . THR A 1 600 ? -7.276 -20.649 -11.609 1.00 90.88 600 THR A CA 1
ATOM 4355 C C . THR A 1 600 ? -6.393 -20.050 -12.698 1.00 90.88 600 THR A C 1
ATOM 4357 O O . THR A 1 600 ? -5.874 -20.741 -13.574 1.00 90.88 600 THR A O 1
ATOM 4360 N N . LEU A 1 601 ? -6.253 -18.725 -12.643 1.00 89.69 601 LEU A N 1
ATOM 4361 C CA . LEU A 1 601 ? -5.332 -17.973 -13.480 1.00 89.69 601 LEU A CA 1
ATOM 4362 C C . LEU A 1 601 ? -4.005 -17.868 -12.732 1.00 89.69 601 LEU A C 1
ATOM 4364 O O . LEU A 1 601 ? -3.922 -17.160 -11.729 1.00 89.69 601 LEU A O 1
ATOM 4368 N N . LEU A 1 602 ? -2.998 -18.583 -13.211 1.00 92.94 602 LEU A N 1
ATOM 4369 C CA . LEU A 1 602 ? -1.661 -18.613 -12.647 1.00 92.94 602 LEU A CA 1
ATOM 4370 C C . LEU A 1 602 ? -0.754 -17.639 -13.398 1.00 92.94 602 LEU A C 1
ATOM 4372 O O . LEU A 1 602 ? -0.547 -17.800 -14.596 1.00 92.94 602 LEU A O 1
ATOM 4376 N N . ASN A 1 603 ? -0.169 -16.661 -12.713 1.00 91.56 603 ASN A N 1
ATOM 4377 C CA . ASN A 1 603 ? 0.926 -15.882 -13.291 1.00 91.56 603 ASN A CA 1
ATOM 4378 C C . ASN A 1 603 ? 2.218 -16.712 -13.204 1.00 91.56 603 ASN A C 1
ATOM 4380 O O . ASN A 1 603 ? 2.710 -16.963 -12.103 1.00 91.56 603 ASN A O 1
ATOM 4384 N N . ALA A 1 604 ? 2.743 -17.164 -14.343 1.00 93.94 604 ALA A N 1
ATOM 4385 C CA . ALA A 1 604 ? 3.918 -18.030 -14.408 1.00 93.94 604 ALA A CA 1
ATOM 4386 C C . ALA A 1 604 ? 5.005 -17.442 -15.315 1.00 93.94 604 ALA A C 1
ATOM 4388 O O . ALA A 1 604 ? 4.709 -16.800 -16.321 1.00 93.94 604 ALA A O 1
ATOM 4389 N N . LEU A 1 605 ? 6.274 -17.705 -14.988 1.00 95.12 605 LEU A N 1
ATOM 4390 C CA . LEU A 1 605 ? 7.391 -17.433 -15.893 1.00 95.12 605 LEU A CA 1
ATOM 4391 C C . LEU A 1 605 ? 7.396 -18.475 -17.016 1.00 95.12 605 LEU A C 1
ATOM 4393 O O . LEU A 1 605 ? 7.702 -19.643 -16.785 1.00 95.12 605 LEU A O 1
ATOM 4397 N N . VAL A 1 606 ? 7.066 -18.042 -18.228 1.00 96.69 606 VAL A N 1
ATOM 4398 C CA . VAL A 1 606 ? 7.009 -18.871 -19.432 1.00 96.69 606 VAL A CA 1
ATOM 4399 C C . VAL A 1 606 ? 8.199 -18.554 -20.322 1.00 96.69 606 VAL A C 1
ATOM 4401 O O . VAL A 1 606 ? 8.420 -17.399 -20.688 1.00 96.69 606 VAL A O 1
ATOM 4404 N N . ASN A 1 607 ? 8.948 -19.588 -20.701 1.00 97.31 607 ASN A N 1
ATOM 4405 C CA . ASN A 1 607 ? 10.007 -19.460 -21.692 1.00 97.31 607 ASN A CA 1
ATOM 4406 C C . ASN A 1 607 ? 9.406 -19.092 -23.057 1.00 97.31 607 ASN A C 1
ATOM 4408 O O . ASN A 1 607 ? 8.430 -19.705 -23.493 1.0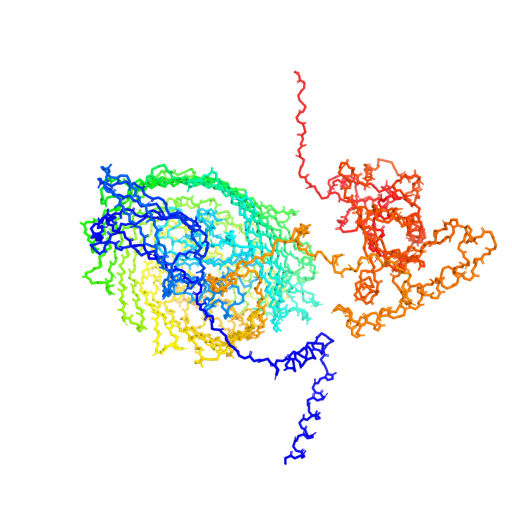0 97.31 607 ASN A O 1
ATOM 4412 N N . ALA A 1 608 ? 9.989 -18.124 -23.757 1.00 96.69 608 ALA A N 1
ATOM 4413 C CA . ALA A 1 608 ? 9.424 -17.602 -24.990 1.00 96.69 608 ALA A CA 1
ATOM 4414 C C . ALA A 1 608 ? 9.371 -18.634 -26.129 1.00 96.69 608 ALA A C 1
ATOM 4416 O O . ALA A 1 608 ? 8.531 -18.501 -27.016 1.00 96.69 608 ALA A O 1
ATOM 4417 N N . SER A 1 609 ? 10.180 -19.699 -26.079 1.00 95.94 609 SER A N 1
ATOM 4418 C CA . SER A 1 609 ? 10.060 -20.846 -26.996 1.00 95.94 609 SER A CA 1
ATOM 4419 C C . SER A 1 609 ? 8.762 -21.649 -26.827 1.00 95.94 609 SER A C 1
ATOM 4421 O O . SER A 1 609 ? 8.354 -22.348 -27.750 1.00 95.94 609 SER A O 1
ATOM 4423 N N . ALA A 1 610 ? 8.108 -21.553 -25.665 1.00 96.25 610 ALA A N 1
ATOM 4424 C CA . ALA A 1 610 ? 6.846 -22.231 -25.367 1.00 96.25 610 ALA A CA 1
ATOM 4425 C C . ALA A 1 610 ? 5.611 -21.429 -25.815 1.00 96.25 610 ALA A C 1
ATOM 4427 O O . ALA A 1 610 ? 4.487 -21.921 -25.717 1.00 96.25 610 ALA A O 1
ATOM 4428 N N . LEU A 1 611 ? 5.799 -20.178 -26.244 1.00 96.06 611 LEU A N 1
ATOM 4429 C CA . LEU A 1 611 ? 4.714 -19.290 -26.649 1.00 96.06 611 LEU A CA 1
ATOM 4430 C C . LEU A 1 611 ? 4.346 -19.521 -28.124 1.00 96.06 611 LEU A C 1
ATOM 4432 O O . LEU A 1 611 ? 5.207 -19.878 -28.930 1.00 96.06 611 LEU A O 1
ATOM 4436 N N . PRO A 1 612 ? 3.069 -19.336 -28.501 1.00 94.38 612 PRO A N 1
ATOM 4437 C CA . PRO A 1 612 ? 2.605 -19.630 -29.852 1.00 94.38 612 PRO A CA 1
ATOM 4438 C C . PRO A 1 612 ? 3.256 -18.724 -30.910 1.00 94.38 612 PRO A C 1
ATOM 4440 O O . PRO A 1 612 ? 3.652 -17.588 -30.641 1.00 94.38 612 PRO A O 1
ATOM 4443 N N . GLY A 1 613 ? 3.311 -19.209 -32.154 1.00 93.50 613 GLY A N 1
ATOM 4444 C CA . GLY A 1 613 ? 3.760 -18.405 -33.293 1.00 93.50 613 GLY A CA 1
ATOM 4445 C C . GLY A 1 613 ? 2.929 -17.125 -33.450 1.00 93.50 613 GLY A C 1
ATOM 4446 O O . GLY A 1 613 ? 1.709 -17.150 -33.306 1.00 93.50 613 GLY A O 1
ATOM 4447 N N . GLY A 1 614 ? 3.591 -15.997 -33.729 1.00 91.31 614 GLY A N 1
ATOM 4448 C CA . GLY A 1 614 ? 2.947 -14.680 -33.837 1.00 91.31 614 GLY A CA 1
ATOM 4449 C C . GLY A 1 614 ? 2.736 -13.947 -32.506 1.00 91.31 614 GLY A C 1
ATOM 4450 O O . GLY A 1 614 ? 2.253 -12.819 -32.517 1.00 91.31 614 GLY A O 1
ATOM 4451 N N . TYR A 1 615 ? 3.126 -14.543 -31.373 1.00 93.19 615 TYR A N 1
ATOM 4452 C CA . TYR A 1 615 ? 3.090 -13.870 -30.070 1.00 93.19 615 TYR A CA 1
ATOM 4453 C C . TYR A 1 615 ? 4.003 -12.635 -30.021 1.00 93.19 615 TYR A C 1
ATOM 4455 O O . TYR A 1 615 ? 3.662 -11.615 -29.425 1.00 93.19 615 TYR A O 1
ATOM 4463 N N . PHE A 1 616 ? 5.167 -12.729 -30.664 1.00 94.06 616 PHE A N 1
ATOM 4464 C CA . PHE A 1 616 ? 6.154 -11.658 -30.733 1.00 94.06 616 PHE A CA 1
ATOM 4465 C C . PHE A 1 616 ? 6.039 -10.898 -32.058 1.00 94.06 616 PHE A C 1
ATOM 4467 O O . PHE A 1 616 ? 5.875 -11.535 -33.104 1.00 94.06 616 PHE A O 1
ATOM 4474 N N . PRO A 1 617 ? 6.172 -9.558 -32.052 1.00 92.75 617 PRO A N 1
ATOM 4475 C CA . PRO A 1 617 ? 6.256 -8.799 -33.290 1.00 92.75 617 PRO A CA 1
ATOM 4476 C C . PRO A 1 617 ? 7.529 -9.176 -34.071 1.00 92.75 617 PRO A C 1
ATOM 4478 O O . PRO A 1 617 ? 8.514 -9.633 -33.473 1.00 92.75 617 PRO A O 1
ATOM 4481 N N . PRO A 1 618 ? 7.551 -8.969 -35.401 1.00 92.88 618 PRO A N 1
ATOM 4482 C CA . PRO A 1 618 ? 8.761 -9.153 -36.194 1.00 92.88 618 PRO A CA 1
ATOM 4483 C C . PRO A 1 618 ? 9.940 -8.378 -35.592 1.00 92.88 618 PRO A C 1
ATOM 4485 O O . PRO A 1 618 ? 9.772 -7.262 -35.107 1.00 92.88 618 PRO A O 1
ATOM 4488 N N . ASN A 1 619 ? 11.132 -8.974 -35.633 1.00 92.88 619 ASN A N 1
ATOM 4489 C CA . ASN A 1 619 ? 12.387 -8.416 -35.111 1.00 92.88 619 ASN A CA 1
ATOM 4490 C C . ASN A 1 619 ? 12.482 -8.250 -33.583 1.00 92.88 619 ASN A C 1
ATOM 4492 O O . ASN A 1 619 ? 13.526 -7.801 -33.122 1.00 92.88 619 ASN A O 1
ATOM 4496 N N . TYR A 1 620 ? 11.490 -8.671 -32.783 1.00 93.69 620 TYR A N 1
ATOM 4497 C CA . TYR A 1 620 ? 11.558 -8.557 -31.315 1.00 93.69 620 TYR A CA 1
ATOM 4498 C C . TYR A 1 620 ? 12.872 -9.120 -30.751 1.00 93.69 620 TYR A C 1
ATOM 4500 O O . TYR A 1 620 ? 13.636 -8.401 -30.116 1.00 93.69 620 TYR A O 1
ATOM 4508 N N . PHE A 1 621 ? 13.194 -10.380 -31.062 1.00 95.00 621 PHE A N 1
ATOM 4509 C CA . PHE A 1 621 ? 14.426 -11.019 -30.588 1.00 95.00 621 PHE A CA 1
ATOM 4510 C C . PHE A 1 621 ? 15.696 -10.431 -31.204 1.00 95.00 621 PHE A C 1
ATOM 4512 O O . PHE A 1 621 ? 16.735 -10.446 -30.558 1.00 95.00 621 PHE A O 1
ATOM 4519 N N . GLN A 1 622 ? 15.625 -9.860 -32.411 1.00 94.25 622 GLN A N 1
ATOM 4520 C CA . GLN A 1 622 ? 16.758 -9.140 -32.993 1.00 94.25 622 GLN A CA 1
ATOM 4521 C C . GLN A 1 622 ? 17.063 -7.872 -32.185 1.00 94.25 622 GLN A C 1
ATOM 4523 O O . GLN A 1 622 ? 18.223 -7.595 -31.898 1.00 94.25 622 GLN A O 1
ATOM 4528 N N . THR A 1 623 ? 16.033 -7.130 -31.771 1.00 93.12 623 THR A N 1
ATOM 4529 C CA . THR A 1 623 ? 16.187 -5.960 -30.900 1.00 93.12 623 THR A CA 1
ATOM 4530 C C . THR A 1 623 ? 16.677 -6.362 -29.510 1.00 93.12 623 THR A C 1
ATOM 4532 O O . THR A 1 623 ? 17.607 -5.747 -29.000 1.00 93.12 623 THR A O 1
ATOM 4535 N N . VAL A 1 624 ? 16.122 -7.425 -28.917 1.00 93.56 624 VAL A N 1
ATOM 4536 C CA . VAL A 1 624 ? 16.608 -7.953 -27.629 1.00 93.56 624 VAL A CA 1
ATOM 4537 C C . VAL A 1 624 ? 18.080 -8.362 -27.729 1.00 93.56 624 VAL A C 1
ATOM 4539 O O . VAL A 1 624 ? 18.865 -8.006 -26.859 1.00 93.56 624 VAL A O 1
ATOM 4542 N N . GLN A 1 625 ? 18.480 -9.038 -28.809 1.00 93.69 625 GLN A N 1
ATOM 4543 C CA . GLN A 1 625 ? 19.871 -9.408 -29.065 1.00 93.69 625 GLN A CA 1
ATOM 4544 C C . GLN A 1 625 ? 20.792 -8.187 -29.174 1.00 93.69 625 GLN A C 1
ATOM 4546 O O . GLN A 1 625 ? 21.897 -8.217 -28.631 1.00 93.69 625 GLN A O 1
ATOM 4551 N N . GLN A 1 626 ? 20.357 -7.136 -29.875 1.00 92.25 626 GLN A N 1
ATOM 4552 C CA . GLN A 1 626 ? 21.116 -5.889 -30.013 1.00 92.25 626 GLN A CA 1
ATOM 4553 C C . GLN A 1 626 ? 21.316 -5.207 -28.658 1.00 92.25 626 GLN A C 1
ATOM 4555 O O . GLN A 1 626 ? 22.427 -4.784 -28.356 1.00 92.25 626 GLN A O 1
ATOM 4560 N N . ILE A 1 627 ? 20.270 -5.147 -27.828 1.00 91.56 627 ILE A N 1
ATOM 4561 C CA . ILE A 1 627 ? 20.352 -4.595 -26.470 1.00 91.56 627 ILE A CA 1
ATOM 4562 C C . ILE A 1 627 ? 21.260 -5.466 -25.603 1.00 91.56 627 ILE A C 1
ATOM 4564 O O . ILE A 1 627 ? 22.134 -4.947 -24.927 1.00 91.56 627 ILE A O 1
ATOM 4568 N N . TYR A 1 628 ? 21.125 -6.791 -25.670 1.00 91.94 628 TYR A N 1
ATOM 4569 C CA . TYR A 1 628 ? 21.979 -7.714 -24.926 1.00 91.94 628 TYR A CA 1
ATOM 4570 C C . TYR A 1 628 ? 23.473 -7.516 -25.245 1.00 91.94 628 TYR A C 1
ATOM 4572 O O . TYR A 1 628 ? 24.312 -7.560 -24.348 1.00 91.94 628 TYR A O 1
ATOM 4580 N N . GLN A 1 629 ? 23.812 -7.283 -26.517 1.00 92.00 629 GLN A N 1
ATOM 4581 C CA . GLN A 1 629 ? 25.188 -7.042 -26.971 1.00 92.00 629 GLN A CA 1
ATOM 4582 C C . GLN A 1 629 ? 25.689 -5.620 -26.690 1.00 92.00 629 GLN A C 1
ATOM 4584 O O . GLN A 1 629 ? 26.894 -5.381 -26.778 1.00 92.00 629 GLN A O 1
ATOM 4589 N N . SER A 1 630 ? 24.794 -4.679 -26.381 1.00 90.62 630 SER A N 1
ATOM 4590 C CA . SER A 1 630 ? 25.158 -3.291 -26.109 1.00 90.62 630 SER A CA 1
ATOM 4591 C C . SER A 1 630 ? 25.870 -3.157 -24.762 1.00 90.62 630 SER A C 1
ATOM 4593 O O . SER A 1 630 ? 25.822 -4.060 -23.917 1.00 90.62 630 SER A O 1
ATOM 4595 N N . SER A 1 631 ? 26.531 -2.016 -24.540 1.00 85.00 631 SER A N 1
ATOM 4596 C CA . SER A 1 631 ? 27.200 -1.765 -23.257 1.00 85.00 631 SER A CA 1
ATOM 4597 C C . SER A 1 631 ? 26.197 -1.579 -22.110 1.00 85.00 631 SER A C 1
ATOM 4599 O O . SER A 1 631 ? 26.496 -1.922 -20.969 1.00 85.00 631 SER A O 1
ATOM 4601 N N . GLY A 1 632 ? 24.976 -1.140 -22.441 1.00 80.94 632 GLY A N 1
ATOM 4602 C CA . GLY A 1 632 ? 23.828 -1.083 -21.535 1.00 80.94 632 GLY A CA 1
ATOM 4603 C C . GLY A 1 632 ? 23.086 -2.414 -21.345 1.00 80.94 632 GLY A C 1
ATOM 4604 O O . GLY A 1 632 ? 22.105 -2.450 -20.611 1.00 80.94 632 GLY A O 1
ATOM 4605 N N . GLY A 1 633 ? 23.503 -3.497 -22.001 1.00 87.06 633 GLY A N 1
ATOM 4606 C CA . GLY A 1 633 ? 23.014 -4.849 -21.739 1.00 87.06 633 GLY A CA 1
ATOM 4607 C C . GLY A 1 633 ? 24.058 -5.669 -20.994 1.00 87.06 633 GLY A C 1
ATOM 4608 O O . GLY A 1 633 ? 24.406 -5.386 -19.851 1.00 87.06 633 GLY A O 1
ATOM 4609 N N . CYS A 1 634 ? 24.570 -6.700 -21.660 1.00 90.62 634 CYS A N 1
ATOM 4610 C CA . CYS A 1 634 ? 25.594 -7.585 -21.121 1.00 90.62 634 CYS A CA 1
ATOM 4611 C C . CYS A 1 634 ? 26.980 -7.356 -21.734 1.00 90.62 634 CYS A C 1
ATOM 4613 O O . CYS A 1 634 ? 27.946 -7.929 -21.233 1.00 90.62 634 CYS A O 1
ATOM 4615 N N . GLY A 1 635 ? 27.110 -6.549 -22.797 1.00 86.06 635 GLY A N 1
ATOM 4616 C CA . GLY A 1 635 ? 28.392 -6.192 -23.423 1.00 86.06 635 GLY A CA 1
ATOM 4617 C C . GLY A 1 635 ? 29.219 -7.374 -23.949 1.00 86.06 635 GLY A C 1
ATOM 4618 O O . GLY A 1 635 ? 30.389 -7.205 -24.285 1.00 86.06 635 GLY A O 1
ATOM 4619 N N . GLN A 1 636 ? 28.642 -8.577 -23.996 1.00 76.94 636 GLN A N 1
ATOM 4620 C CA . GLN A 1 636 ? 29.299 -9.790 -24.468 1.00 76.94 636 GLN A CA 1
ATOM 4621 C C . GLN A 1 6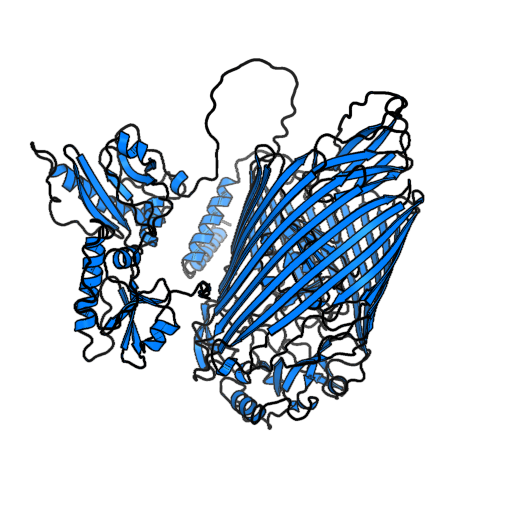36 ? 28.798 -10.124 -25.879 1.00 76.94 636 GLN A C 1
ATOM 4623 O O . GLN A 1 636 ? 27.582 -10.108 -26.107 1.00 76.94 636 GLN A O 1
ATOM 4628 N N . PRO A 1 637 ? 29.686 -10.498 -26.821 1.00 71.62 637 PRO A N 1
ATOM 4629 C CA . PRO A 1 637 ? 29.289 -11.159 -28.058 1.00 71.62 637 PRO A CA 1
ATOM 4630 C C . PRO A 1 637 ? 28.816 -12.581 -27.716 1.00 71.62 637 PRO A C 1
ATOM 4632 O O . PRO A 1 637 ? 29.541 -13.555 -27.890 1.00 71.62 637 PRO A O 1
ATOM 4635 N N . ALA A 1 638 ? 27.629 -12.696 -27.121 1.00 61.47 638 ALA A N 1
ATOM 4636 C CA . ALA A 1 638 ? 27.101 -13.976 -26.672 1.00 61.47 638 ALA A CA 1
ATOM 4637 C C . ALA A 1 638 ? 26.608 -14.842 -27.831 1.00 61.47 638 ALA A C 1
ATOM 4639 O O . ALA A 1 638 ? 26.364 -14.366 -28.946 1.00 61.47 638 ALA A O 1
ATOM 4640 N N . ALA A 1 639 ? 26.418 -16.124 -27.508 1.00 67.12 639 ALA A N 1
ATOM 4641 C CA . ALA A 1 639 ? 25.585 -17.038 -28.270 1.00 67.12 639 ALA A CA 1
ATOM 4642 C C . ALA A 1 639 ? 24.253 -16.360 -28.663 1.00 67.12 639 ALA A C 1
ATOM 4644 O O . ALA A 1 639 ? 23.766 -15.497 -27.928 1.00 67.12 639 ALA A O 1
ATOM 4645 N N . PRO A 1 640 ? 23.669 -16.715 -29.823 1.00 78.81 640 PRO A N 1
ATOM 4646 C CA . PRO A 1 640 ? 22.452 -16.080 -30.317 1.00 78.81 640 PRO A CA 1
ATOM 4647 C C . PRO A 1 640 ? 21.334 -16.116 -29.262 1.00 78.81 640 PRO A C 1
ATOM 4649 O O . PRO A 1 640 ? 20.804 -17.173 -28.929 1.00 78.81 640 PRO A O 1
ATOM 4652 N N . PHE A 1 641 ? 20.991 -14.935 -28.756 1.00 83.25 641 PHE A N 1
ATOM 4653 C CA . PHE A 1 641 ? 19.955 -14.645 -27.781 1.00 83.25 641 PHE A CA 1
ATOM 4654 C C . PHE A 1 641 ? 18.592 -14.781 -28.460 1.00 83.25 641 PHE A C 1
ATOM 4656 O O . PHE A 1 641 ? 18.141 -13.907 -29.206 1.00 83.25 641 PHE A O 1
ATOM 4663 N N . GLY A 1 642 ? 17.962 -15.935 -28.258 1.00 90.25 642 GLY A N 1
ATOM 4664 C CA . GLY A 1 642 ? 16.726 -16.317 -28.931 1.00 90.25 642 GLY A CA 1
ATOM 4665 C C . GLY A 1 642 ? 15.542 -16.483 -27.976 1.00 90.25 642 GLY A C 1
ATOM 4666 O O . GLY A 1 642 ? 15.618 -16.139 -26.795 1.00 90.25 642 GLY A O 1
ATOM 4667 N N . PRO A 1 643 ? 14.439 -17.079 -28.460 1.00 93.25 643 PRO A N 1
ATOM 4668 C CA . PRO A 1 643 ? 13.275 -17.391 -27.630 1.00 93.25 643 PRO A CA 1
ATOM 4669 C C . PRO A 1 643 ? 13.595 -18.264 -26.406 1.00 93.25 643 PRO A C 1
ATOM 4671 O O . PRO A 1 643 ? 12.928 -18.152 -25.386 1.00 93.25 643 PRO A O 1
ATOM 4674 N N . ALA A 1 644 ? 14.628 -19.110 -26.469 1.00 93.00 644 ALA A N 1
ATOM 4675 C CA . ALA A 1 644 ? 15.039 -19.942 -25.337 1.00 93.00 644 ALA A CA 1
ATOM 4676 C C . ALA A 1 644 ? 15.635 -19.135 -24.164 1.00 93.00 644 ALA A C 1
ATOM 4678 O O . ALA A 1 644 ? 15.656 -19.631 -23.039 1.00 93.00 644 ALA A O 1
ATOM 4679 N N . ASN A 1 645 ? 16.077 -17.897 -24.402 1.00 94.31 645 ASN A N 1
ATOM 4680 C CA . ASN A 1 645 ? 16.731 -17.041 -23.409 1.00 94.31 645 ASN A CA 1
ATOM 4681 C C . ASN A 1 645 ? 15.776 -16.028 -22.758 1.00 94.31 645 ASN A C 1
ATOM 4683 O O . ASN A 1 645 ? 16.167 -15.316 -21.839 1.00 94.31 645 ASN A O 1
ATOM 4687 N N . VAL A 1 646 ? 14.525 -15.927 -23.212 1.00 95.31 646 VAL A N 1
ATOM 4688 C CA . VAL A 1 646 ? 13.566 -14.934 -22.704 1.00 95.31 646 VAL A CA 1
ATOM 4689 C C . VAL A 1 646 ? 12.479 -15.629 -21.893 1.00 95.31 646 VAL A C 1
ATOM 4691 O O . VAL A 1 646 ? 11.821 -16.540 -22.388 1.00 95.31 646 VAL A O 1
ATOM 4694 N N . TYR A 1 647 ? 12.254 -15.168 -20.665 1.00 96.50 647 TYR A N 1
ATOM 4695 C CA . TYR A 1 647 ? 11.171 -15.609 -19.791 1.00 96.50 647 TYR A CA 1
ATOM 4696 C C . TYR A 1 647 ? 10.197 -14.460 -19.557 1.00 96.50 647 TYR A C 1
ATOM 4698 O O . TYR A 1 647 ? 10.575 -13.384 -19.097 1.00 96.50 647 TYR A O 1
ATOM 4706 N N . LEU A 1 648 ? 8.921 -14.690 -19.848 1.00 95.19 648 LEU A N 1
ATOM 4707 C CA . LEU A 1 648 ? 7.865 -13.708 -19.635 1.00 95.19 648 LEU A CA 1
ATOM 4708 C C . LEU A 1 648 ? 6.941 -14.171 -18.514 1.00 95.19 648 LEU A C 1
ATOM 4710 O O . LEU A 1 648 ? 6.503 -15.316 -18.508 1.00 95.19 648 LEU A O 1
ATOM 4714 N N . ASN A 1 649 ? 6.596 -13.276 -17.594 1.00 93.38 649 ASN A N 1
ATOM 4715 C CA . ASN A 1 649 ? 5.495 -13.489 -16.667 1.00 93.38 649 ASN A CA 1
ATOM 4716 C C . ASN A 1 649 ? 4.173 -13.402 -17.445 1.00 93.38 649 ASN A C 1
ATOM 4718 O O . ASN A 1 649 ? 3.785 -12.320 -17.899 1.00 93.38 649 ASN A O 1
ATOM 4722 N N . VAL A 1 650 ? 3.525 -14.549 -17.636 1.00 93.31 650 VAL A N 1
ATOM 4723 C CA . VAL A 1 650 ? 2.328 -14.723 -18.460 1.00 93.31 650 VAL A CA 1
ATOM 4724 C C . VAL A 1 650 ? 1.218 -15.341 -17.604 1.00 93.31 650 VAL A C 1
ATOM 4726 O O . VAL A 1 650 ? 1.438 -16.379 -16.978 1.00 93.31 650 VAL A O 1
ATOM 4729 N N . PRO A 1 651 ? 0.016 -14.739 -17.572 1.00 92.25 651 PRO A N 1
ATOM 4730 C CA . PRO A 1 651 ? -1.164 -15.381 -16.998 1.00 92.25 651 PRO A CA 1
ATOM 4731 C C . PRO A 1 651 ? -1.571 -16.641 -17.787 1.00 92.25 651 PRO A C 1
ATOM 4733 O O . PRO A 1 651 ? -1.784 -16.570 -18.996 1.00 92.25 651 PRO A O 1
ATOM 4736 N N . ILE A 1 652 ? -1.723 -17.779 -17.111 1.00 93.69 652 ILE A N 1
ATOM 4737 C CA . ILE A 1 652 ? -2.122 -19.079 -17.678 1.00 93.69 652 ILE A CA 1
ATOM 4738 C C . ILE A 1 652 ? -3.406 -19.538 -16.992 1.00 93.69 652 ILE A C 1
ATOM 4740 O O . ILE A 1 652 ? -3.453 -19.637 -15.766 1.00 93.69 652 ILE A O 1
ATOM 4744 N N . ALA A 1 653 ? -4.464 -19.775 -17.763 1.00 92.31 653 ALA A N 1
ATOM 4745 C CA . ALA A 1 653 ? -5.759 -20.216 -17.250 1.00 92.31 653 ALA A CA 1
ATOM 4746 C C . ALA A 1 653 ? -5.849 -21.751 -17.188 1.00 92.31 653 ALA A C 1
ATOM 4748 O O . ALA A 1 653 ? -4.953 -22.461 -17.634 1.00 92.31 653 ALA A O 1
ATOM 4749 N N . GLY A 1 654 ? -6.948 -22.270 -16.629 1.00 92.06 654 GLY A N 1
ATOM 4750 C CA . GLY A 1 654 ? -7.202 -23.716 -16.585 1.00 92.06 654 GLY A CA 1
ATOM 4751 C C . GLY A 1 654 ? -6.315 -24.480 -15.598 1.00 92.06 654 GLY A C 1
ATOM 4752 O O . GLY A 1 654 ? -6.255 -25.706 -15.646 1.00 92.06 654 GLY A O 1
ATOM 4753 N N . VAL A 1 655 ? -5.620 -23.778 -14.697 1.00 95.44 655 VAL A N 1
ATOM 4754 C CA . VAL A 1 655 ? -4.749 -24.405 -13.701 1.00 95.44 655 VAL A CA 1
ATOM 4755 C C . VAL A 1 655 ? -5.576 -24.818 -12.489 1.00 95.44 655 VAL A C 1
ATOM 4757 O O . VAL A 1 655 ? -6.341 -24.022 -11.941 1.00 95.44 655 VAL A O 1
ATOM 4760 N N . LYS A 1 656 ? -5.400 -26.056 -12.025 1.00 97.12 656 LYS A N 1
ATOM 4761 C CA . LYS A 1 656 ? -5.886 -26.477 -10.711 1.00 97.12 656 LYS A CA 1
ATOM 4762 C C . LYS A 1 656 ? -4.824 -26.139 -9.668 1.00 97.12 656 LYS A C 1
ATOM 4764 O O . LYS A 1 656 ? -3.703 -26.615 -9.771 1.00 97.12 656 LYS A O 1
ATOM 4769 N N . MET A 1 657 ? -5.168 -25.360 -8.651 1.00 97.12 657 MET A N 1
ATOM 4770 C CA . MET A 1 657 ? -4.252 -25.011 -7.560 1.00 97.12 657 MET A CA 1
ATOM 4771 C C . MET A 1 657 ? -4.660 -25.732 -6.278 1.00 97.12 657 MET A C 1
ATOM 4773 O O . MET A 1 657 ? -5.839 -25.744 -5.926 1.00 97.12 657 MET A O 1
ATOM 4777 N N . VAL A 1 658 ? -3.702 -26.316 -5.564 1.00 98.12 658 VAL A N 1
ATOM 4778 C CA . VAL A 1 658 ? -3.910 -26.893 -4.231 1.00 98.12 658 VAL A CA 1
ATOM 4779 C C . VAL A 1 658 ? -3.096 -26.090 -3.225 1.00 98.12 658 VAL A C 1
ATOM 4781 O O . VAL A 1 658 ? -1.872 -26.075 -3.291 1.00 98.12 658 VAL A O 1
ATOM 4784 N N . TYR A 1 659 ? -3.787 -25.436 -2.296 1.00 98.06 659 TYR A N 1
ATOM 4785 C CA . TYR A 1 659 ? -3.213 -24.729 -1.154 1.00 98.06 659 TYR A CA 1
ATOM 4786 C C . TYR A 1 659 ? -3.471 -25.568 0.088 1.00 98.06 659 TYR A C 1
ATOM 4788 O O . TYR A 1 659 ? -4.609 -25.952 0.333 1.00 98.06 659 TYR A O 1
ATOM 4796 N N . GLN A 1 660 ? -2.460 -25.889 0.879 1.00 98.00 660 GLN A N 1
ATOM 4797 C CA . GLN A 1 660 ? -2.664 -26.637 2.118 1.00 98.00 660 GLN A CA 1
ATOM 4798 C C . GLN A 1 660 ? -1.575 -26.323 3.128 1.00 98.00 660 GLN A C 1
ATOM 4800 O O . GLN A 1 660 ? -0.434 -26.055 2.757 1.00 98.00 660 GLN A O 1
ATOM 4805 N N . GLY A 1 661 ? -1.901 -26.375 4.411 1.00 97.75 661 GLY A N 1
ATOM 4806 C CA . GLY A 1 661 ? -0.922 -26.011 5.417 1.00 97.75 661 GLY A CA 1
ATOM 4807 C C . GLY A 1 661 ? -1.404 -26.096 6.850 1.00 97.75 661 GLY A C 1
ATOM 4808 O O . GLY A 1 661 ? -2.557 -26.411 7.138 1.00 97.75 661 GLY A O 1
ATOM 4809 N N . LEU A 1 662 ? -0.466 -25.800 7.745 1.00 97.31 662 LEU A N 1
ATOM 4810 C CA . LEU A 1 662 ? -0.650 -25.715 9.186 1.00 97.31 662 LEU A CA 1
ATOM 4811 C C . LEU A 1 662 ? -0.107 -24.370 9.665 1.00 97.31 662 LEU A C 1
ATOM 4813 O O . LEU A 1 662 ? 1.064 -24.062 9.453 1.00 97.31 662 LEU A O 1
ATOM 4817 N N . GLN A 1 663 ? -0.932 -23.621 10.381 1.00 96.12 663 GLN A N 1
ATOM 4818 C CA . GLN A 1 663 ? -0.527 -22.439 11.131 1.00 96.12 663 GLN A CA 1
ATOM 4819 C C . GLN A 1 663 ? -0.670 -22.724 12.619 1.00 96.12 663 GLN A C 1
ATOM 4821 O O . GLN A 1 663 ? -1.688 -23.250 13.059 1.00 96.12 663 GLN A O 1
ATOM 4826 N N . VAL A 1 664 ? 0.333 -22.352 13.401 1.00 96.31 664 VAL A N 1
ATOM 4827 C CA . VAL A 1 664 ? 0.304 -22.369 14.861 1.00 96.31 664 VAL A CA 1
ATOM 4828 C C . VAL A 1 664 ? 0.770 -21.005 15.336 1.00 96.31 664 VAL A C 1
ATOM 4830 O O . VAL A 1 664 ? 1.808 -20.517 14.898 1.00 96.31 664 VAL A O 1
ATOM 4833 N N . SER A 1 665 ? 0.028 -20.384 16.239 1.00 94.19 665 SER A N 1
ATOM 4834 C CA . SER A 1 665 ? 0.427 -19.126 16.866 1.00 94.19 665 SER A CA 1
ATOM 4835 C C . SER A 1 665 ? -0.016 -19.100 18.318 1.00 94.19 665 SER A C 1
ATOM 4837 O O . SER A 1 665 ? -0.949 -19.800 18.714 1.00 94.19 665 SER A O 1
ATOM 4839 N N . GLY A 1 666 ? 0.649 -18.309 19.147 1.00 90.44 666 GLY A N 1
ATOM 4840 C CA . GLY A 1 666 ? 0.250 -18.159 20.538 1.00 90.44 666 GLY A CA 1
ATOM 4841 C C . GLY A 1 666 ? 0.623 -16.804 21.099 1.00 90.44 666 GLY A C 1
ATOM 4842 O O . GLY A 1 666 ? 1.451 -16.093 20.544 1.00 90.44 666 GLY A O 1
ATOM 4843 N N . THR A 1 667 ? 0.014 -16.461 22.226 1.00 90.94 667 THR A N 1
ATOM 4844 C CA . THR A 1 667 ? 0.424 -15.334 23.060 1.00 90.94 667 THR A CA 1
ATOM 4845 C C . THR A 1 667 ? 0.599 -15.841 24.483 1.00 90.94 667 THR A C 1
ATOM 4847 O O . THR A 1 667 ? -0.320 -16.420 25.056 1.00 90.94 667 THR A O 1
ATOM 4850 N N . PHE A 1 668 ? 1.789 -15.665 25.051 1.00 92.88 668 PHE A N 1
ATOM 4851 C CA . PHE A 1 668 ? 2.179 -16.190 26.355 1.00 92.88 668 PHE A CA 1
ATOM 4852 C C . PHE A 1 668 ? 2.725 -15.070 27.236 1.00 92.88 668 PHE A C 1
ATOM 4854 O O . PHE A 1 668 ? 3.811 -14.560 26.996 1.00 92.88 668 PHE A O 1
ATOM 4861 N N . ASN A 1 669 ? 2.018 -14.731 28.304 1.00 92.56 669 ASN A N 1
ATOM 4862 C CA . ASN A 1 669 ? 2.520 -13.934 29.415 1.00 92.56 669 ASN A CA 1
ATOM 4863 C C . ASN A 1 669 ? 3.434 -14.813 30.284 1.00 92.56 669 ASN A C 1
ATOM 4865 O O . ASN A 1 669 ? 3.006 -15.350 31.309 1.00 92.56 669 ASN A O 1
ATOM 4869 N N . ILE A 1 670 ? 4.689 -14.989 29.856 1.00 93.25 670 ILE A N 1
ATOM 4870 C CA . ILE A 1 670 ? 5.721 -15.743 30.591 1.00 93.25 670 ILE A CA 1
ATOM 4871 C C . ILE A 1 670 ? 5.836 -15.203 32.023 1.00 93.25 670 ILE A C 1
ATOM 4873 O O . ILE A 1 670 ? 5.954 -15.959 32.986 1.00 93.25 670 ILE A O 1
ATOM 4877 N N . THR A 1 671 ? 5.752 -13.879 32.168 1.00 92.00 671 THR A N 1
ATOM 4878 C CA . THR A 1 671 ? 5.598 -13.203 33.460 1.00 92.00 671 THR A CA 1
ATOM 4879 C C . THR A 1 671 ? 4.520 -12.121 33.353 1.00 92.00 671 THR A C 1
ATOM 4881 O O . THR A 1 671 ? 3.976 -11.883 32.280 1.00 92.00 671 THR A O 1
ATOM 4884 N N . ARG A 1 672 ? 4.230 -11.396 34.445 1.00 88.00 672 ARG A N 1
ATOM 4885 C CA . ARG A 1 672 ? 3.334 -10.215 34.398 1.00 88.00 672 ARG A CA 1
ATOM 4886 C C . ARG A 1 672 ? 3.841 -9.089 33.487 1.00 88.00 672 ARG A C 1
ATOM 4888 O O . ARG A 1 672 ? 3.078 -8.186 33.173 1.00 88.00 672 ARG A O 1
ATOM 4895 N N . ASN A 1 673 ? 5.120 -9.147 33.135 1.00 91.69 673 ASN A N 1
ATOM 4896 C CA . ASN A 1 673 ? 5.889 -8.085 32.507 1.00 91.69 673 ASN A CA 1
ATOM 4897 C C . ASN A 1 673 ? 6.546 -8.543 31.201 1.00 91.69 673 ASN A C 1
ATOM 4899 O O . ASN A 1 673 ? 7.218 -7.740 30.576 1.00 91.69 673 ASN A O 1
ATOM 4903 N N . LEU A 1 674 ? 6.425 -9.824 30.834 1.00 94.31 674 LEU A N 1
ATOM 4904 C CA . LEU A 1 674 ? 7.035 -10.416 29.645 1.00 94.31 674 LEU A CA 1
ATOM 4905 C C . LEU A 1 674 ? 5.969 -11.206 28.895 1.00 94.31 674 LEU A C 1
ATOM 4907 O O . LEU A 1 674 ? 5.496 -12.223 29.412 1.00 94.31 674 LEU A O 1
ATOM 4911 N N . ALA A 1 675 ? 5.649 -10.763 27.687 1.00 93.62 675 ALA A N 1
ATOM 4912 C CA . ALA A 1 675 ? 4.828 -11.477 26.731 1.00 93.62 675 ALA A CA 1
ATOM 4913 C C . ALA A 1 675 ? 5.696 -12.027 25.587 1.00 93.62 675 ALA A C 1
ATOM 4915 O O . ALA A 1 675 ? 6.632 -11.378 25.126 1.00 93.62 675 ALA A O 1
ATOM 4916 N N . ALA A 1 676 ? 5.377 -13.233 25.133 1.00 95.38 676 ALA A N 1
ATOM 4917 C CA . ALA A 1 676 ? 5.968 -13.877 23.971 1.00 95.38 676 ALA A CA 1
ATOM 4918 C C . ALA A 1 676 ? 4.868 -14.266 22.984 1.00 95.38 676 ALA A C 1
ATOM 4920 O O . ALA A 1 676 ? 3.838 -14.811 23.384 1.00 95.38 676 ALA A O 1
ATOM 4921 N N . GLN A 1 677 ? 5.090 -14.006 21.702 1.00 95.31 677 GLN A N 1
ATOM 4922 C CA . GLN A 1 677 ? 4.135 -14.258 20.628 1.00 95.31 677 GLN A CA 1
ATOM 4923 C C . GLN A 1 677 ? 4.805 -15.092 19.527 1.00 95.31 677 GLN A C 1
ATOM 4925 O O . GLN A 1 677 ? 5.256 -14.540 18.522 1.00 95.31 677 GLN A O 1
ATOM 4930 N N . PRO A 1 678 ? 4.986 -16.410 19.731 1.00 96.44 678 PRO A N 1
ATOM 4931 C CA . PRO A 1 678 ? 5.559 -17.269 18.710 1.00 96.44 678 PRO A CA 1
ATOM 4932 C C . PRO A 1 678 ? 4.523 -17.618 17.641 1.00 96.44 678 PRO A C 1
ATOM 4934 O O . PRO A 1 678 ? 3.334 -17.792 17.932 1.00 96.44 678 PRO A O 1
ATOM 4937 N N . PHE A 1 679 ? 5.000 -17.819 16.419 1.00 95.69 679 PHE A N 1
ATOM 4938 C CA . PHE A 1 679 ? 4.232 -18.435 15.352 1.00 95.69 679 PHE A CA 1
ATOM 4939 C C . PHE A 1 679 ? 5.077 -19.386 14.504 1.00 95.69 679 PHE A C 1
ATOM 4941 O O . PHE A 1 679 ? 6.299 -19.271 14.403 1.00 95.69 679 PHE A O 1
ATOM 4948 N N . TYR A 1 680 ? 4.395 -20.329 13.867 1.00 97.12 680 TYR A N 1
ATOM 4949 C CA . TYR A 1 680 ? 4.948 -21.274 12.916 1.00 97.12 680 TYR A CA 1
ATOM 4950 C C . TYR A 1 680 ? 3.915 -21.546 11.824 1.00 97.12 680 TYR A C 1
ATOM 4952 O O . TYR A 1 680 ? 2.755 -21.822 12.116 1.00 97.12 680 TYR A O 1
ATOM 4960 N N . ASN A 1 681 ? 4.329 -21.463 10.568 1.00 96.62 681 ASN A N 1
ATOM 4961 C CA . ASN A 1 681 ? 3.492 -21.685 9.400 1.00 96.62 681 ASN A CA 1
ATOM 4962 C C . ASN A 1 681 ? 4.208 -22.645 8.447 1.00 96.62 681 ASN A C 1
ATOM 4964 O O . ASN A 1 681 ? 5.368 -22.430 8.092 1.00 96.62 681 ASN A O 1
ATOM 4968 N N . VAL A 1 682 ? 3.507 -23.690 8.022 1.00 97.56 682 VAL A N 1
ATOM 4969 C CA . VAL A 1 682 ? 3.906 -24.559 6.914 1.00 97.56 682 VAL A CA 1
ATOM 4970 C C . VAL A 1 682 ? 2.835 -24.439 5.852 1.00 97.56 682 VAL A C 1
ATOM 4972 O O . VAL A 1 682 ? 1.668 -24.683 6.146 1.00 97.56 682 VAL A O 1
ATOM 4975 N N . GLN A 1 683 ? 3.225 -24.086 4.634 1.00 96.62 683 GLN A N 1
ATOM 4976 C CA . GLN A 1 683 ? 2.290 -23.903 3.530 1.00 96.62 683 GLN A CA 1
ATOM 4977 C C . GLN A 1 683 ? 2.828 -24.542 2.254 1.00 96.62 683 GLN A C 1
ATOM 4979 O O . GLN A 1 683 ? 3.977 -24.340 1.864 1.00 96.62 683 GLN A O 1
ATOM 4984 N N . VAL A 1 684 ? 1.973 -25.321 1.609 1.00 98.00 684 VAL A N 1
ATOM 4985 C CA . VAL A 1 684 ? 2.232 -26.024 0.359 1.00 98.00 684 VAL A CA 1
ATOM 4986 C C . VAL A 1 684 ? 1.282 -25.469 -0.690 1.00 98.00 684 VAL A C 1
ATOM 4988 O O . VAL A 1 684 ? 0.078 -25.373 -0.448 1.00 98.00 684 VAL A O 1
ATOM 4991 N N . VAL A 1 685 ? 1.833 -25.085 -1.838 1.00 98.06 685 VAL A N 1
ATOM 4992 C CA . VAL A 1 685 ? 1.082 -24.535 -2.968 1.00 98.06 685 VAL A CA 1
ATOM 4993 C C . VAL A 1 685 ? 1.516 -25.248 -4.236 1.00 98.06 685 VAL A C 1
ATOM 4995 O O . VAL A 1 685 ? 2.613 -25.016 -4.739 1.00 98.06 685 VAL A O 1
ATOM 4998 N N . GLU A 1 686 ? 0.642 -26.108 -4.746 1.00 98.12 686 GLU A N 1
ATOM 4999 C CA . GLU A 1 686 ? 0.917 -26.992 -5.877 1.00 98.12 686 GLU A CA 1
ATOM 5000 C C . GLU A 1 686 ? 0.002 -26.645 -7.063 1.00 98.12 686 GLU A C 1
ATOM 5002 O O . GLU A 1 686 ? -1.227 -26.727 -6.938 1.00 98.12 686 GLU A O 1
ATOM 5007 N N . PRO A 1 687 ? 0.562 -26.266 -8.224 1.00 97.69 687 PRO A N 1
ATOM 5008 C CA . PRO A 1 687 ? -0.186 -26.136 -9.462 1.00 97.69 687 PRO A CA 1
ATOM 5009 C C . PRO A 1 687 ? -0.309 -27.499 -10.151 1.00 97.69 687 PRO A C 1
ATOM 5011 O O . PRO A 1 687 ? 0.647 -28.261 -10.201 1.00 97.69 687 PRO A O 1
ATOM 5014 N N . PHE A 1 688 ? -1.456 -27.791 -10.749 1.00 97.69 688 PHE A N 1
ATOM 5015 C CA . PHE A 1 688 ? -1.692 -28.949 -11.606 1.00 97.69 688 PHE A CA 1
ATOM 5016 C C . PHE A 1 688 ? -2.237 -28.448 -12.940 1.00 97.69 688 PHE A C 1
ATOM 5018 O O . PHE A 1 688 ? -3.331 -27.878 -12.993 1.00 97.69 688 PHE A O 1
ATOM 5025 N N . ALA A 1 689 ? -1.464 -28.626 -14.007 1.00 95.12 689 ALA A N 1
ATOM 5026 C CA . ALA A 1 689 ? -1.829 -28.169 -15.341 1.00 95.12 689 ALA A CA 1
ATOM 5027 C C . ALA A 1 689 ? -1.153 -29.010 -16.425 1.00 95.12 689 ALA A C 1
ATOM 5029 O O . ALA A 1 689 ? 0.042 -29.296 -16.340 1.00 95.12 689 ALA A O 1
ATOM 5030 N N . ASP A 1 690 ? -1.911 -29.298 -17.482 1.00 93.38 690 ASP A N 1
ATOM 5031 C CA . ASP A 1 690 ? -1.435 -29.964 -18.701 1.00 93.38 690 ASP A CA 1
ATOM 5032 C C . ASP A 1 690 ? -1.146 -28.955 -19.836 1.00 93.38 690 ASP A C 1
ATOM 5034 O O . ASP A 1 690 ? -1.123 -29.303 -21.015 1.00 93.38 690 ASP A O 1
ATOM 5038 N N . ASP A 1 691 ? -0.936 -27.677 -19.496 1.00 96.50 691 ASP A N 1
ATOM 5039 C CA . ASP A 1 691 ? -0.656 -26.617 -20.469 1.00 96.50 691 ASP A CA 1
ATOM 5040 C C . ASP A 1 691 ? 0.761 -26.750 -21.048 1.00 96.50 691 ASP A C 1
ATOM 5042 O O . ASP A 1 691 ? 1.743 -26.837 -20.306 1.00 96.50 691 ASP A O 1
ATOM 5046 N N . GLY A 1 692 ? 0.890 -26.709 -22.379 1.00 96.31 692 GLY A N 1
ATOM 5047 C CA . GLY A 1 692 ? 2.175 -26.840 -23.075 1.00 96.31 692 GLY A CA 1
ATOM 5048 C C . GLY A 1 692 ? 3.237 -25.815 -22.650 1.00 96.31 692 GLY A C 1
ATOM 5049 O O . GLY A 1 692 ? 4.427 -26.131 -22.659 1.00 96.31 692 GLY A O 1
ATOM 5050 N N . ARG A 1 693 ? 2.828 -24.618 -22.206 1.00 96.06 693 ARG A N 1
ATOM 5051 C CA . ARG A 1 693 ? 3.732 -23.574 -21.694 1.00 96.06 693 ARG A CA 1
ATOM 5052 C C . ARG A 1 693 ? 4.362 -23.962 -20.359 1.00 96.06 693 ARG A C 1
ATOM 5054 O O . ARG A 1 693 ? 5.528 -23.653 -20.131 1.00 96.06 693 ARG A O 1
ATOM 5061 N N . LEU A 1 694 ? 3.611 -24.659 -19.504 1.00 96.38 694 LEU A N 1
ATOM 5062 C CA . LEU A 1 694 ? 4.072 -25.174 -18.209 1.00 96.38 694 LEU A CA 1
ATOM 5063 C C . LEU A 1 694 ? 4.729 -26.552 -18.332 1.00 96.38 694 LEU A C 1
ATOM 5065 O O . LEU A 1 694 ? 5.542 -26.941 -17.494 1.00 96.38 694 LEU A O 1
ATOM 5069 N N . ALA A 1 695 ? 4.389 -27.298 -19.384 1.00 95.44 695 ALA A N 1
ATOM 5070 C CA . ALA A 1 695 ? 4.952 -28.611 -19.652 1.00 95.44 695 ALA A CA 1
ATOM 5071 C C . ALA A 1 695 ? 6.309 -28.592 -20.369 1.00 95.44 695 ALA A C 1
ATOM 5073 O O . ALA A 1 695 ? 6.958 -29.633 -20.468 1.00 95.44 695 ALA A O 1
ATOM 5074 N N . ASN A 1 696 ? 6.756 -27.421 -20.825 1.00 94.94 696 ASN A N 1
ATOM 5075 C CA . ASN A 1 696 ? 8.075 -27.226 -21.415 1.00 94.94 696 ASN A CA 1
ATOM 5076 C C . ASN A 1 696 ? 9.196 -27.544 -20.388 1.00 94.94 696 ASN A C 1
ATOM 5078 O O . ASN A 1 696 ? 9.087 -27.116 -19.236 1.00 94.94 696 ASN A O 1
ATOM 5082 N N . PRO A 1 697 ? 10.289 -28.234 -20.784 1.00 96.19 697 PRO A N 1
ATOM 5083 C CA . PRO A 1 697 ? 11.485 -28.441 -19.957 1.00 96.19 697 PRO A CA 1
ATOM 5084 C C . PRO A 1 697 ? 12.024 -27.195 -19.234 1.00 96.19 697 PRO A C 1
ATOM 5086 O O . PRO A 1 697 ? 12.561 -27.315 -18.140 1.00 96.19 697 PRO A O 1
ATOM 5089 N N . TYR A 1 698 ? 11.854 -25.999 -19.799 1.00 95.81 698 TYR A N 1
ATOM 5090 C CA . TYR A 1 698 ? 12.323 -24.743 -19.204 1.00 95.81 698 TYR A CA 1
ATOM 5091 C C . TYR A 1 698 ? 11.392 -24.158 -18.130 1.00 95.81 698 TYR A C 1
ATOM 5093 O O . TYR A 1 698 ? 11.736 -23.153 -17.512 1.00 95.81 698 TYR A O 1
ATOM 5101 N N . SER A 1 699 ? 10.204 -24.729 -17.909 1.00 96.88 699 SER A N 1
ATOM 5102 C CA . SER A 1 699 ? 9.242 -24.178 -16.949 1.00 96.88 699 SER A CA 1
ATOM 5103 C C . SER A 1 699 ? 9.756 -24.320 -15.509 1.00 96.88 699 SER A C 1
ATOM 5105 O O . SER A 1 699 ? 10.018 -25.450 -15.086 1.00 96.88 699 SER A O 1
ATOM 5107 N N . PRO A 1 700 ? 9.850 -23.224 -14.727 1.00 96.38 700 PRO A N 1
ATOM 5108 C CA . PRO A 1 700 ? 10.121 -23.290 -13.290 1.00 96.38 700 PRO A CA 1
ATOM 5109 C C . PRO A 1 700 ? 8.869 -23.652 -12.473 1.00 96.38 700 PRO A C 1
ATOM 5111 O O . PRO A 1 700 ? 8.940 -23.878 -11.269 1.00 96.38 700 PRO A O 1
ATOM 5114 N N . VAL A 1 701 ? 7.698 -23.680 -13.112 1.00 97.06 701 VAL A N 1
ATOM 5115 C CA . VAL A 1 701 ? 6.440 -24.121 -12.512 1.00 97.06 701 VAL A CA 1
ATOM 5116 C C . VAL A 1 701 ? 6.231 -25.578 -12.908 1.00 97.06 701 VAL A C 1
ATOM 5118 O O . VAL A 1 701 ? 5.878 -25.879 -14.051 1.00 97.06 701 VAL A O 1
ATOM 5121 N N . ILE A 1 702 ? 6.469 -26.481 -11.961 1.00 97.12 702 ILE A N 1
ATOM 5122 C CA . ILE A 1 702 ? 6.380 -27.928 -12.166 1.00 97.12 702 ILE A CA 1
ATOM 5123 C C . ILE A 1 702 ? 5.046 -28.421 -11.602 1.00 97.12 702 ILE A C 1
ATOM 5125 O O . ILE A 1 702 ? 4.738 -28.203 -10.430 1.00 97.12 702 ILE A O 1
ATOM 5129 N N . SER A 1 703 ? 4.250 -29.087 -12.443 1.00 96.69 703 SER A N 1
ATOM 5130 C CA . SER A 1 703 ? 2.949 -29.634 -12.044 1.00 96.69 703 SER A CA 1
ATOM 5131 C C . SER A 1 703 ? 3.097 -30.613 -10.868 1.00 96.69 703 SER A C 1
ATOM 5133 O O . SER A 1 703 ? 3.910 -31.535 -10.930 1.00 96.69 703 SER A O 1
ATOM 5135 N N . GLY A 1 704 ? 2.324 -30.411 -9.800 1.00 97.06 704 GLY A N 1
ATOM 5136 C CA . GLY A 1 704 ? 2.360 -31.188 -8.559 1.00 97.06 704 GLY A CA 1
ATOM 5137 C C . GLY A 1 704 ? 3.531 -30.871 -7.623 1.00 97.06 704 GLY A C 1
ATOM 5138 O O . GLY A 1 704 ? 3.755 -31.616 -6.677 1.00 97.06 704 GLY A O 1
ATOM 5139 N N . SER A 1 705 ? 4.299 -29.808 -7.880 1.00 97.12 705 SER A N 1
ATOM 5140 C CA . SER A 1 705 ? 5.404 -29.362 -7.017 1.00 97.12 705 SER A CA 1
ATOM 5141 C C . SER A 1 705 ? 5.127 -27.988 -6.411 1.00 97.12 705 SER A C 1
ATOM 5143 O O . SER A 1 705 ? 4.296 -27.238 -6.915 1.00 97.12 705 SER A O 1
ATOM 5145 N N . GLN A 1 706 ? 5.857 -27.627 -5.353 1.00 97.12 706 GLN A N 1
ATOM 5146 C CA . GLN A 1 706 ? 5.767 -26.294 -4.755 1.00 97.12 706 GLN A CA 1
ATOM 5147 C C . GLN A 1 706 ? 6.026 -25.203 -5.806 1.00 97.12 706 GLN A C 1
ATOM 5149 O O . GLN A 1 706 ? 7.065 -25.202 -6.468 1.00 97.12 706 GLN A O 1
ATOM 5154 N N . ILE A 1 707 ? 5.111 -24.242 -5.925 1.00 96.50 707 ILE A N 1
ATOM 5155 C CA . ILE A 1 707 ? 5.272 -23.113 -6.842 1.00 96.50 707 ILE A CA 1
ATOM 5156 C C . ILE A 1 707 ? 6.463 -22.216 -6.438 1.00 96.50 707 ILE A C 1
ATOM 5158 O O . ILE A 1 707 ? 6.679 -21.981 -5.242 1.00 96.50 707 ILE A O 1
ATOM 5162 N N . PRO A 1 708 ? 7.217 -21.662 -7.407 1.00 95.38 708 PRO A N 1
ATOM 5163 C CA . PRO A 1 708 ? 8.228 -20.645 -7.147 1.00 95.38 708 PRO A CA 1
ATOM 5164 C C . PRO A 1 708 ? 7.741 -19.468 -6.290 1.00 95.38 708 PRO A C 1
ATOM 5166 O O . PRO A 1 708 ? 6.633 -18.962 -6.467 1.00 95.38 708 PRO A O 1
ATOM 5169 N N . GLY A 1 709 ? 8.599 -18.997 -5.385 1.00 93.12 709 GLY A N 1
ATOM 5170 C CA . GLY A 1 709 ? 8.377 -17.784 -4.593 1.00 93.12 709 GLY A CA 1
ATOM 5171 C C . GLY A 1 709 ? 7.425 -17.940 -3.402 1.00 93.12 709 GLY A C 1
ATOM 5172 O O . GLY A 1 709 ? 7.145 -16.953 -2.720 1.00 93.12 709 GLY A O 1
ATOM 5173 N N . VAL A 1 710 ? 6.933 -19.148 -3.119 1.00 95.44 710 VAL A N 1
ATOM 5174 C CA . VAL A 1 710 ? 6.138 -19.444 -1.921 1.00 95.44 710 VAL A CA 1
ATOM 5175 C C . VAL A 1 710 ? 6.972 -20.278 -0.937 1.00 95.44 710 VAL A C 1
ATOM 5177 O O . VAL A 1 710 ? 7.201 -21.468 -1.196 1.00 95.44 710 VAL A O 1
ATOM 5180 N N . PRO A 1 711 ? 7.409 -19.701 0.204 1.00 95.88 711 PRO A N 1
ATOM 5181 C CA . PRO A 1 711 ? 8.240 -20.420 1.159 1.00 95.88 711 PRO A CA 1
ATOM 5182 C C . PRO A 1 711 ? 7.435 -21.545 1.810 1.00 95.88 711 PRO A C 1
ATOM 5184 O O . PRO A 1 711 ? 6.297 -21.338 2.228 1.00 95.88 711 PRO A O 1
ATOM 5187 N N . LEU A 1 712 ? 8.045 -22.727 1.926 1.00 96.94 712 LEU A N 1
ATOM 5188 C CA . LEU A 1 712 ? 7.416 -23.891 2.552 1.00 96.94 712 LEU A CA 1
ATOM 5189 C C . LEU A 1 712 ? 7.191 -23.679 4.053 1.00 96.94 712 LEU A C 1
ATOM 5191 O O . LEU A 1 712 ? 6.218 -24.186 4.606 1.00 96.94 712 LEU A O 1
ATOM 5195 N N . ARG A 1 713 ? 8.117 -22.985 4.729 1.00 97.38 713 ARG A N 1
ATOM 5196 C CA . ARG A 1 713 ? 8.095 -22.781 6.182 1.00 97.38 713 ARG A CA 1
ATOM 5197 C C . ARG A 1 713 ? 8.394 -21.332 6.531 1.00 97.38 713 ARG A C 1
ATOM 5199 O O . ARG A 1 713 ? 9.349 -20.746 6.021 1.00 97.38 713 ARG A O 1
ATOM 5206 N N . GLN A 1 714 ? 7.626 -20.800 7.467 1.00 96.69 714 GLN A N 1
ATOM 5207 C CA . GLN A 1 714 ? 7.892 -19.534 8.133 1.00 96.69 714 GLN A CA 1
ATOM 5208 C C . GLN A 1 714 ? 7.746 -19.734 9.637 1.00 96.69 714 GLN A C 1
ATOM 5210 O O . GLN A 1 714 ? 6.893 -20.494 10.093 1.00 96.69 714 GLN A O 1
ATOM 5215 N N . ALA A 1 715 ? 8.580 -19.071 10.419 1.00 97.56 715 ALA A N 1
ATOM 5216 C CA . ALA A 1 715 ? 8.481 -19.086 11.870 1.00 97.56 715 ALA A CA 1
ATOM 5217 C C . ALA A 1 715 ? 8.840 -17.711 12.401 1.00 97.56 715 ALA A C 1
ATOM 5219 O O . ALA A 1 715 ? 9.645 -17.015 11.789 1.00 97.56 715 ALA A O 1
ATOM 5220 N N . GLY A 1 716 ? 8.312 -17.339 13.553 1.00 96.81 716 GLY A N 1
ATOM 5221 C CA . GLY A 1 716 ? 8.746 -16.120 14.203 1.00 96.81 716 GLY A CA 1
ATOM 5222 C C . GLY A 1 716 ? 8.399 -16.081 15.672 1.00 96.81 716 GLY A C 1
ATOM 5223 O O . GLY A 1 716 ? 7.683 -16.938 16.193 1.00 96.81 716 GLY A O 1
ATOM 5224 N N . MET A 1 717 ? 8.972 -15.103 16.355 1.00 97.12 717 MET A N 1
ATOM 5225 C CA . MET A 1 717 ? 8.772 -14.890 17.775 1.00 97.12 717 MET A CA 1
ATOM 5226 C C . MET A 1 717 ? 8.955 -13.419 18.100 1.00 97.12 717 MET A C 1
ATOM 5228 O O . MET A 1 717 ? 10.058 -12.888 17.963 1.00 97.12 717 MET A O 1
ATOM 5232 N N . THR A 1 718 ? 7.884 -12.807 18.596 1.00 96.81 718 THR A N 1
ATOM 5233 C CA . THR A 1 718 ? 7.923 -11.462 19.167 1.00 96.81 718 THR A CA 1
ATOM 5234 C C . THR A 1 718 ? 7.988 -11.547 20.690 1.00 96.81 718 THR A C 1
ATOM 5236 O O . THR A 1 718 ? 7.270 -12.332 21.312 1.00 96.81 718 THR A O 1
ATOM 5239 N N . LEU A 1 719 ? 8.845 -10.744 21.306 1.00 97.38 719 LEU A N 1
ATOM 5240 C CA . LEU A 1 719 ? 8.980 -10.560 22.744 1.00 97.38 719 LEU A CA 1
ATOM 5241 C C . LEU A 1 719 ? 8.644 -9.114 23.098 1.00 97.38 719 LEU A C 1
ATOM 5243 O O . LEU A 1 719 ? 9.161 -8.185 22.481 1.00 97.38 719 LEU A O 1
ATOM 5247 N N . ASP A 1 720 ? 7.817 -8.944 24.121 1.00 96.44 720 ASP A N 1
ATOM 5248 C CA . ASP A 1 720 ? 7.438 -7.654 24.693 1.00 96.44 720 ASP A CA 1
ATOM 5249 C C . ASP A 1 720 ? 7.687 -7.705 26.202 1.00 96.44 720 ASP A C 1
ATOM 5251 O O . ASP A 1 720 ? 7.057 -8.479 26.927 1.00 96.44 720 ASP A O 1
ATOM 5255 N N . TYR A 1 721 ? 8.666 -6.932 26.670 1.00 96.56 721 TYR A N 1
ATOM 5256 C CA . TYR A 1 721 ? 9.088 -6.883 28.060 1.00 96.56 721 TYR A CA 1
ATOM 5257 C C . TYR A 1 721 ? 8.986 -5.474 28.640 1.00 96.56 721 TYR A C 1
ATOM 5259 O O . TYR A 1 721 ? 9.808 -4.605 28.362 1.00 96.56 721 TYR A O 1
ATOM 5267 N N . ARG A 1 722 ? 8.063 -5.264 29.572 1.00 94.62 722 ARG A N 1
ATOM 5268 C CA . ARG A 1 722 ? 7.935 -4.020 30.333 1.00 94.62 722 ARG A CA 1
ATOM 5269 C C . ARG A 1 722 ? 8.288 -4.263 31.790 1.00 94.62 722 ARG A C 1
ATOM 5271 O O . ARG A 1 722 ? 7.483 -4.797 32.548 1.00 94.62 722 ARG A O 1
ATOM 5278 N N . ALA A 1 723 ? 9.492 -3.865 32.198 1.00 89.19 723 ALA A N 1
ATOM 5279 C CA . ALA A 1 723 ? 9.935 -4.042 33.580 1.00 89.19 723 ALA A CA 1
ATOM 5280 C C . ALA A 1 723 ? 8.938 -3.397 34.573 1.00 89.19 723 ALA A C 1
ATOM 5282 O O . ALA A 1 723 ? 8.380 -2.332 34.290 1.00 89.19 723 ALA A O 1
ATOM 5283 N N . PRO A 1 724 ? 8.692 -4.010 35.745 1.00 90.12 724 PRO A N 1
ATOM 5284 C CA . PRO A 1 724 ? 7.703 -3.489 36.681 1.00 90.12 724 PRO A CA 1
ATOM 5285 C C . PRO A 1 724 ? 8.084 -2.077 37.140 1.00 90.12 724 PRO A C 1
ATOM 5287 O O . PRO A 1 724 ? 9.235 -1.825 37.486 1.00 90.12 724 PRO A O 1
ATOM 5290 N N . HIS A 1 725 ? 7.110 -1.163 37.128 1.00 88.88 725 HIS A N 1
ATOM 5291 C CA . HIS A 1 725 ? 7.281 0.273 37.414 1.00 88.88 725 HIS A CA 1
ATOM 5292 C C . HIS A 1 725 ? 8.215 1.040 36.463 1.00 88.88 725 HIS A C 1
ATOM 5294 O O . HIS A 1 725 ? 8.459 2.225 36.685 1.00 88.88 725 HIS A O 1
ATOM 5300 N N . SER A 1 726 ? 8.710 0.403 35.403 1.00 92.69 726 SER A N 1
ATOM 5301 C CA . SER A 1 726 ? 9.533 1.059 34.395 1.00 92.69 726 SER A CA 1
ATOM 5302 C C . SER A 1 726 ? 8.652 1.761 33.358 1.00 92.69 726 SER A C 1
ATOM 5304 O O . SER A 1 726 ? 7.672 1.168 32.898 1.00 92.69 726 SER A O 1
ATOM 5306 N N . PRO A 1 727 ? 9.006 2.986 32.928 1.00 92.00 727 PRO A N 1
ATOM 5307 C CA . PRO A 1 727 ? 8.431 3.586 31.726 1.00 92.00 727 PRO A CA 1
ATOM 5308 C C . PRO A 1 727 ? 8.954 2.924 30.442 1.00 92.00 727 PRO A C 1
ATOM 5310 O O . PRO A 1 727 ? 8.468 3.238 29.362 1.00 92.00 727 PRO A O 1
ATOM 5313 N N . VAL A 1 728 ? 9.961 2.048 30.548 1.00 95.75 728 VAL A N 1
ATOM 5314 C CA . VAL A 1 728 ? 10.626 1.400 29.415 1.00 95.75 728 VAL A CA 1
ATOM 5315 C C . VAL A 1 728 ? 10.020 0.026 29.132 1.00 95.75 728 VAL A C 1
ATOM 5317 O O . VAL A 1 728 ? 10.011 -0.854 29.999 1.00 95.75 728 VAL A O 1
ATOM 5320 N N . GLU A 1 729 ? 9.586 -0.147 27.892 1.00 95.94 729 GLU A N 1
ATOM 5321 C CA . GLU A 1 729 ? 9.164 -1.382 27.238 1.00 95.94 729 GLU A CA 1
ATOM 5322 C C . GLU A 1 729 ? 10.244 -1.795 26.232 1.00 95.94 729 GLU A C 1
ATOM 5324 O O . GLU A 1 729 ? 10.637 -1.006 25.379 1.00 95.94 729 GLU A O 1
ATOM 5329 N N . TRP A 1 730 ? 10.746 -3.018 26.341 1.00 97.81 730 TRP A N 1
ATOM 5330 C CA . TRP A 1 730 ? 11.710 -3.623 25.431 1.00 97.81 730 TRP A CA 1
ATOM 5331 C C . TRP A 1 730 ? 10.989 -4.559 24.477 1.00 97.81 730 TRP A C 1
ATOM 5333 O O . TRP A 1 730 ? 10.182 -5.382 24.898 1.00 97.81 730 TRP A O 1
ATOM 5343 N N . LEU A 1 731 ? 11.326 -4.457 23.203 1.00 97.50 731 LEU A N 1
ATOM 5344 C CA . LEU A 1 731 ? 10.705 -5.193 22.119 1.00 97.50 731 LEU A CA 1
ATOM 5345 C C . LEU A 1 731 ? 11.781 -5.961 21.358 1.00 97.50 731 LEU A C 1
ATOM 5347 O O . LEU A 1 731 ? 12.863 -5.433 21.097 1.00 97.50 731 LEU A O 1
ATOM 5351 N N . ALA A 1 732 ? 11.484 -7.195 20.979 1.00 98.12 732 ALA A N 1
ATOM 5352 C CA . ALA A 1 732 ? 12.302 -7.956 20.047 1.00 98.12 732 ALA A CA 1
ATOM 5353 C C . ALA A 1 732 ? 11.398 -8.759 19.121 1.00 98.12 732 ALA A C 1
ATOM 5355 O O . ALA A 1 732 ? 10.390 -9.299 19.562 1.00 98.12 732 ALA A O 1
ATOM 5356 N N . ASP A 1 733 ? 11.760 -8.863 17.854 1.00 97.69 733 ASP A N 1
ATOM 5357 C CA . ASP A 1 733 ? 11.089 -9.723 16.888 1.00 97.69 733 ASP A CA 1
ATOM 5358 C C . ASP A 1 733 ? 12.135 -10.514 16.112 1.00 97.69 733 ASP A C 1
ATOM 5360 O O . ASP A 1 733 ? 13.223 -10.018 15.828 1.00 97.69 733 ASP A O 1
ATOM 5364 N N . SER A 1 734 ? 11.834 -11.765 15.793 1.00 97.50 734 SER A N 1
ATOM 5365 C CA . SER A 1 734 ? 12.691 -12.591 14.946 1.00 97.50 734 SER A CA 1
ATOM 5366 C C . SER A 1 734 ? 11.839 -13.428 14.015 1.00 97.50 734 SER A C 1
ATOM 5368 O O . SER A 1 734 ? 10.808 -13.954 14.432 1.00 97.50 734 SER A O 1
ATOM 5370 N N . GLN A 1 735 ? 12.265 -13.548 12.760 1.00 96.62 735 GLN A N 1
ATOM 5371 C CA . GLN A 1 735 ? 11.527 -14.251 11.718 1.00 96.62 735 GLN A CA 1
ATOM 5372 C C . GLN A 1 735 ? 12.458 -15.093 10.870 1.00 96.62 735 GLN A C 1
ATOM 5374 O O . GLN A 1 735 ? 13.448 -14.604 10.333 1.00 96.62 735 GLN A O 1
ATOM 5379 N N . TYR A 1 736 ? 12.101 -16.359 10.726 1.00 97.69 736 TYR A N 1
ATOM 5380 C CA . TYR A 1 736 ? 12.696 -17.298 9.800 1.00 97.69 736 TYR A CA 1
ATOM 5381 C C . TYR A 1 736 ? 11.796 -17.457 8.576 1.00 97.69 736 TYR A C 1
ATOM 5383 O O . TYR A 1 736 ? 10.602 -17.740 8.704 1.00 97.69 736 TYR A O 1
ATOM 5391 N N . VAL A 1 737 ? 12.392 -17.358 7.392 1.00 96.88 737 VAL A N 1
ATOM 5392 C CA . VAL A 1 737 ? 11.745 -17.655 6.112 1.00 96.88 737 VAL A CA 1
ATOM 5393 C C . VAL A 1 737 ? 12.586 -18.710 5.400 1.00 96.88 737 VAL A C 1
ATOM 5395 O O . VAL A 1 737 ? 13.792 -18.534 5.221 1.00 96.88 737 VAL A O 1
ATOM 5398 N N . SER A 1 738 ? 11.976 -19.831 5.006 1.00 97.25 738 SER A N 1
ATOM 5399 C CA . SER A 1 738 ? 12.684 -20.876 4.260 1.00 97.25 738 SER A CA 1
ATOM 5400 C C . SER A 1 738 ? 13.100 -20.413 2.855 1.00 97.25 738 SER A C 1
ATOM 5402 O O . SER A 1 738 ? 12.698 -19.351 2.379 1.00 97.25 738 SER A O 1
ATOM 5404 N N . GLY A 1 739 ? 13.874 -21.246 2.151 1.00 95.69 739 GLY A N 1
ATOM 5405 C CA . GLY A 1 739 ? 14.108 -21.061 0.714 1.00 95.69 739 GLY A CA 1
ATOM 5406 C C . GLY A 1 739 ? 12.807 -21.093 -0.103 1.00 95.69 739 GLY A C 1
ATOM 5407 O O . GLY A 1 739 ? 11.731 -21.376 0.438 1.00 95.69 739 GLY A O 1
ATOM 5408 N N . ASN A 1 740 ? 12.925 -20.817 -1.406 1.00 95.00 740 ASN A N 1
ATOM 5409 C CA . ASN A 1 740 ? 11.793 -20.603 -2.315 1.00 95.00 740 ASN A CA 1
ATOM 5410 C C . ASN A 1 740 ? 10.880 -19.439 -1.874 1.00 95.00 740 ASN A C 1
ATOM 5412 O O . ASN A 1 740 ? 9.660 -19.521 -1.940 1.00 95.00 740 ASN A O 1
ATOM 5416 N N . ASN A 1 741 ? 11.470 -18.360 -1.362 1.00 93.81 741 ASN A N 1
ATOM 5417 C CA . ASN A 1 741 ? 10.754 -17.145 -0.969 1.00 93.81 741 ASN A CA 1
ATOM 5418 C C . ASN A 1 741 ? 10.668 -16.138 -2.129 1.00 93.81 741 ASN A C 1
ATOM 5420 O O . ASN A 1 741 ? 11.372 -16.257 -3.130 1.00 93.81 741 ASN A O 1
ATOM 5424 N N . ARG A 1 742 ? 9.812 -15.118 -1.986 1.00 91.31 742 ARG A N 1
ATOM 5425 C CA . ARG A 1 742 ? 9.576 -14.079 -3.012 1.00 91.31 742 ARG A CA 1
ATOM 5426 C C . ARG A 1 742 ? 10.802 -13.223 -3.325 1.00 91.31 742 ARG A C 1
ATOM 5428 O O . ARG A 1 742 ? 10.852 -12.570 -4.364 1.00 91.31 742 ARG A O 1
ATOM 5435 N N . GLN A 1 743 ? 11.771 -13.206 -2.420 1.00 92.81 743 GLN A N 1
ATOM 5436 C CA . GLN A 1 743 ? 13.034 -12.508 -2.569 1.00 92.81 743 GLN A CA 1
ATOM 5437 C C . GLN A 1 743 ? 14.054 -13.324 -3.374 1.00 92.81 743 GLN A C 1
ATOM 5439 O O . GLN A 1 743 ? 15.125 -12.808 -3.669 1.00 92.81 743 GLN A O 1
ATOM 5444 N N . ASN A 1 744 ? 13.750 -14.575 -3.745 1.00 94.00 744 ASN A N 1
ATOM 5445 C CA . ASN A 1 744 ? 14.698 -15.513 -4.352 1.00 94.00 744 ASN A CA 1
ATOM 5446 C C . ASN A 1 744 ? 16.004 -15.640 -3.548 1.00 94.00 744 ASN A C 1
ATOM 5448 O O . ASN A 1 744 ? 17.071 -15.857 -4.118 1.00 94.00 744 ASN A O 1
ATOM 5452 N N . LEU A 1 745 ? 15.934 -15.477 -2.226 1.00 94.94 745 LEU A N 1
ATOM 5453 C CA . LEU A 1 745 ? 17.069 -15.660 -1.329 1.00 94.94 745 LEU A CA 1
ATOM 5454 C C . LEU A 1 745 ? 17.107 -17.111 -0.823 1.00 94.94 745 LEU A C 1
ATOM 5456 O O . LEU A 1 745 ? 16.063 -17.775 -0.747 1.00 94.94 745 LEU A O 1
ATOM 5460 N N . PRO A 1 746 ? 18.276 -17.612 -0.394 1.00 96.12 746 PRO A N 1
ATOM 5461 C CA . PRO A 1 746 ? 18.342 -18.763 0.499 1.00 96.12 746 PRO A CA 1
ATOM 5462 C C . PRO A 1 746 ? 17.474 -18.553 1.749 1.00 96.12 746 PRO A C 1
ATOM 5464 O O . PRO A 1 746 ? 17.051 -17.439 2.050 1.00 96.12 746 PRO A O 1
ATOM 5467 N N . GLY A 1 747 ? 17.210 -19.619 2.507 1.00 96.62 747 GLY A N 1
ATOM 5468 C CA . GLY A 1 747 ? 16.512 -19.464 3.786 1.00 96.62 747 GLY A CA 1
ATOM 5469 C C . GLY A 1 747 ? 17.280 -18.526 4.726 1.00 96.62 747 GLY A C 1
ATOM 5470 O O . GLY A 1 747 ? 18.498 -18.656 4.863 1.00 96.62 747 GLY A O 1
ATOM 5471 N N . TYR A 1 748 ? 16.579 -17.597 5.374 1.00 97.12 748 TYR A N 1
ATOM 5472 C CA . TYR A 1 748 ? 17.186 -16.545 6.190 1.00 97.12 748 TYR A CA 1
ATOM 5473 C C . TYR A 1 748 ? 16.447 -16.338 7.514 1.00 97.12 748 TYR A C 1
ATOM 5475 O O . TYR A 1 748 ? 15.293 -16.737 7.678 1.00 97.12 748 TYR A O 1
ATOM 5483 N N . VAL A 1 749 ? 17.139 -15.698 8.461 1.00 97.44 749 VAL A N 1
ATOM 5484 C CA . VAL A 1 749 ? 16.565 -15.186 9.710 1.00 97.44 749 VAL A CA 1
ATOM 5485 C C . VAL A 1 749 ? 16.804 -13.681 9.759 1.00 97.44 749 VAL A C 1
ATOM 5487 O O . VAL A 1 749 ? 17.951 -13.243 9.657 1.00 97.44 749 VAL A O 1
ATOM 5490 N N . ALA A 1 750 ? 15.736 -12.909 9.922 1.00 95.94 750 ALA A N 1
ATOM 5491 C CA . ALA A 1 750 ? 15.788 -11.482 10.216 1.00 95.94 750 ALA A CA 1
ATOM 5492 C C . ALA A 1 750 ? 15.388 -11.254 11.677 1.00 95.94 750 ALA A C 1
ATOM 5494 O O . ALA A 1 750 ? 14.579 -12.006 12.225 1.00 95.94 750 ALA A O 1
ATOM 5495 N N . ALA A 1 751 ? 15.974 -10.247 12.316 1.00 97.31 751 ALA A N 1
ATOM 5496 C CA . ALA A 1 751 ? 15.633 -9.882 13.682 1.00 97.31 751 ALA A CA 1
ATOM 5497 C C . ALA A 1 751 ? 15.617 -8.366 13.846 1.00 97.31 751 ALA A C 1
ATOM 5499 O O . ALA A 1 751 ? 16.475 -7.674 13.293 1.00 97.31 751 ALA A O 1
ATOM 5500 N N . ASP A 1 752 ? 14.675 -7.901 14.657 1.00 97.88 752 ASP A N 1
ATOM 5501 C CA . ASP A 1 752 ? 14.440 -6.505 14.981 1.00 97.88 752 ASP A CA 1
ATOM 5502 C C . ASP A 1 752 ? 14.447 -6.335 16.503 1.00 97.88 752 ASP A C 1
ATOM 5504 O O . ASP A 1 752 ? 14.027 -7.221 17.252 1.00 97.88 752 ASP A O 1
ATOM 5508 N N . LEU A 1 753 ? 14.914 -5.186 16.977 1.00 98.25 753 LEU A N 1
ATOM 5509 C CA . LEU A 1 753 ? 14.959 -4.831 18.393 1.00 98.25 753 LEU A CA 1
ATOM 5510 C C . LEU A 1 753 ? 14.401 -3.432 18.589 1.00 98.25 753 LEU A C 1
ATOM 5512 O O . LEU A 1 753 ? 14.546 -2.569 17.733 1.00 98.25 753 LEU A O 1
ATOM 5516 N N . GLY A 1 754 ? 13.807 -3.162 19.741 1.00 97.88 754 GLY A N 1
ATOM 5517 C CA . GLY A 1 754 ? 13.344 -1.823 20.056 1.00 97.88 754 GLY A CA 1
ATOM 5518 C C . GLY A 1 754 ? 13.175 -1.571 21.540 1.00 97.88 754 GLY A C 1
ATOM 5519 O O . GLY A 1 754 ? 13.128 -2.487 22.358 1.00 97.88 754 GLY A O 1
ATOM 5520 N N . ALA A 1 755 ? 13.082 -0.296 21.884 1.00 97.81 755 ALA A N 1
ATOM 5521 C CA . ALA A 1 755 ? 12.725 0.173 23.207 1.00 97.81 755 ALA A CA 1
ATOM 5522 C C . ALA A 1 755 ? 11.730 1.326 23.071 1.00 97.81 755 ALA A C 1
ATOM 5524 O O . ALA A 1 755 ? 11.992 2.289 22.350 1.00 97.81 755 ALA A O 1
ATOM 5525 N N . ALA A 1 756 ? 10.599 1.244 23.761 1.00 96.19 756 ALA A N 1
ATOM 5526 C CA . ALA A 1 756 ? 9.631 2.321 23.888 1.00 96.19 756 ALA A CA 1
ATOM 5527 C C . ALA A 1 756 ? 9.674 2.882 25.313 1.00 96.19 756 ALA A C 1
ATOM 5529 O O . ALA A 1 756 ? 9.642 2.137 26.285 1.00 96.19 756 ALA A O 1
ATOM 5530 N N . VAL A 1 757 ? 9.775 4.201 25.437 1.00 95.88 757 VAL A N 1
ATOM 5531 C CA . VAL A 1 757 ? 9.792 4.922 26.709 1.00 95.88 757 VAL A CA 1
ATOM 5532 C C . VAL A 1 757 ? 8.548 5.789 26.782 1.00 95.88 757 VAL A C 1
ATOM 5534 O O . VAL A 1 757 ? 8.393 6.728 25.997 1.00 95.88 757 VAL A O 1
ATOM 5537 N N . ASP A 1 758 ? 7.672 5.476 27.729 1.00 91.50 758 ASP A N 1
ATOM 5538 C CA . ASP A 1 758 ? 6.464 6.246 27.997 1.00 91.50 758 ASP A CA 1
ATOM 5539 C C . ASP A 1 758 ? 6.775 7.442 28.908 1.00 91.50 758 ASP A C 1
ATOM 5541 O O . ASP A 1 758 ? 7.273 7.306 30.026 1.00 91.50 758 ASP A O 1
ATOM 5545 N N . PHE A 1 759 ? 6.432 8.635 28.438 1.00 89.94 759 PHE A N 1
ATOM 5546 C CA . PHE A 1 759 ? 6.429 9.883 29.194 1.00 89.94 759 PHE A CA 1
ATOM 5547 C C . PHE A 1 759 ? 4.994 10.285 29.555 1.00 89.94 759 PHE A C 1
ATOM 5549 O O . PHE A 1 759 ? 4.019 9.748 29.036 1.00 89.94 759 PHE A O 1
ATOM 5556 N N . ALA A 1 760 ? 4.844 11.316 30.391 1.00 85.12 760 ALA A N 1
ATOM 5557 C CA . ALA A 1 760 ? 3.530 11.817 30.810 1.00 85.12 760 ALA A CA 1
ATOM 5558 C C . ALA A 1 760 ? 2.605 12.241 29.647 1.00 85.12 760 ALA A C 1
ATOM 5560 O O . ALA A 1 760 ? 1.383 12.216 29.790 1.00 85.12 760 ALA A O 1
ATOM 5561 N N . HIS A 1 761 ? 3.174 12.652 28.510 1.00 83.81 761 HIS A N 1
ATOM 5562 C CA . HIS A 1 761 ? 2.428 13.203 27.372 1.00 83.81 761 HIS A CA 1
ATOM 5563 C C . HIS A 1 761 ? 2.757 12.539 26.030 1.00 83.81 761 HIS A C 1
ATOM 5565 O O . HIS A 1 761 ? 2.351 13.044 24.983 1.00 83.81 761 HIS A O 1
ATOM 5571 N N . GLY A 1 762 ? 3.478 11.419 26.030 1.00 88.69 762 GLY A N 1
ATOM 5572 C CA . GLY A 1 762 ? 3.860 10.762 24.788 1.00 88.69 762 GLY A CA 1
ATOM 5573 C C . GLY A 1 762 ? 4.774 9.564 24.976 1.00 88.69 762 GLY A C 1
ATOM 5574 O O . GLY A 1 762 ? 5.187 9.277 26.090 1.00 88.69 762 GLY A O 1
ATOM 5575 N N . THR A 1 763 ? 5.124 8.907 23.880 1.00 93.06 763 THR A N 1
ATOM 5576 C CA . THR A 1 763 ? 5.993 7.725 23.861 1.00 93.06 763 THR A CA 1
ATOM 5577 C C . THR A 1 763 ? 7.107 7.946 22.846 1.00 93.06 763 THR A C 1
ATOM 5579 O O . THR A 1 763 ? 6.831 8.323 21.704 1.00 93.06 763 THR A O 1
ATOM 5582 N N . LEU A 1 764 ? 8.361 7.730 23.252 1.00 96.19 764 LEU A N 1
ATOM 5583 C CA . LEU A 1 764 ? 9.513 7.654 22.347 1.00 96.19 764 LEU A CA 1
ATOM 5584 C C . LEU A 1 764 ? 9.869 6.193 22.116 1.00 96.19 764 LEU A C 1
ATOM 5586 O O . LEU A 1 764 ? 10.263 5.504 23.049 1.00 96.19 764 LEU A O 1
ATOM 5590 N N . THR A 1 765 ? 9.802 5.747 20.874 1.00 96.75 765 THR A N 1
ATOM 5591 C CA . THR A 1 765 ? 10.248 4.426 20.447 1.00 96.75 765 THR A CA 1
ATOM 5592 C C . THR A 1 765 ? 11.541 4.558 19.659 1.00 96.75 765 THR A C 1
ATOM 5594 O O . THR A 1 765 ? 11.623 5.339 18.715 1.00 96.75 765 THR A O 1
ATOM 5597 N N . VAL A 1 766 ? 12.550 3.783 20.035 1.00 97.62 766 VAL A N 1
ATOM 5598 C CA . VAL A 1 766 ? 13.757 3.550 19.243 1.00 97.62 766 VAL A CA 1
ATOM 5599 C C . VAL A 1 766 ? 13.677 2.118 18.750 1.00 97.62 766 VAL A C 1
ATOM 5601 O O . VAL A 1 766 ? 13.583 1.212 19.571 1.00 97.62 766 VAL A O 1
ATOM 5604 N N . ALA A 1 767 ? 13.682 1.908 17.440 1.00 97.19 767 ALA A N 1
ATOM 5605 C CA . ALA A 1 767 ? 13.620 0.577 16.850 1.00 97.19 767 ALA A CA 1
ATOM 5606 C C . ALA A 1 767 ? 14.734 0.400 15.823 1.00 97.19 767 ALA A C 1
ATOM 5608 O O . ALA A 1 767 ? 15.018 1.297 15.029 1.00 97.19 767 ALA A O 1
ATOM 5609 N N . GLU A 1 768 ? 15.356 -0.765 15.850 1.00 97.44 768 GLU A N 1
ATOM 5610 C CA . GLU A 1 768 ? 16.376 -1.209 14.928 1.00 97.44 768 GLU A CA 1
ATOM 5611 C C . GLU A 1 768 ? 15.867 -2.444 14.182 1.00 97.44 768 GLU A C 1
ATOM 5613 O O . GLU A 1 768 ? 15.565 -3.458 14.808 1.00 97.44 768 GLU A O 1
ATOM 5618 N N . SER A 1 769 ? 15.763 -2.357 12.859 1.00 95.75 769 SER A N 1
ATOM 5619 C CA . SER A 1 769 ? 15.341 -3.463 11.997 1.00 95.75 769 SER A CA 1
ATOM 5620 C C . SER A 1 769 ? 16.531 -4.122 11.308 1.00 95.75 769 SER A C 1
ATOM 5622 O O . SER A 1 769 ? 17.542 -3.464 11.046 1.00 95.75 769 SER A O 1
ATOM 5624 N N . ASN A 1 770 ? 16.413 -5.423 11.024 1.00 95.94 770 ASN A N 1
ATOM 5625 C CA . ASN A 1 770 ? 17.465 -6.269 10.455 1.00 95.94 770 ASN A CA 1
ATOM 5626 C C . ASN A 1 770 ? 18.823 -6.057 11.152 1.00 95.94 770 ASN A C 1
ATOM 5628 O O . ASN A 1 770 ? 19.820 -5.689 10.525 1.00 95.94 770 ASN A O 1
ATOM 5632 N N . ILE A 1 771 ? 18.872 -6.287 12.467 1.00 97.38 771 ILE A N 1
ATOM 5633 C CA . ILE A 1 771 ? 20.037 -5.987 13.323 1.00 97.38 771 ILE A CA 1
ATOM 5634 C C . ILE A 1 771 ? 21.328 -6.689 12.868 1.00 97.38 771 ILE A C 1
ATOM 5636 O O . ILE A 1 771 ? 22.434 -6.205 13.111 1.00 97.38 771 ILE A O 1
ATOM 5640 N N . PHE A 1 772 ? 21.194 -7.829 12.182 1.00 97.06 772 PHE A N 1
ATOM 5641 C CA . PHE A 1 772 ? 22.312 -8.612 11.647 1.00 97.06 772 PHE A CA 1
ATOM 5642 C C . PHE A 1 772 ? 22.720 -8.202 10.232 1.00 97.06 772 PHE A C 1
ATOM 5644 O O . PHE A 1 772 ? 23.693 -8.740 9.707 1.00 97.06 772 PHE A O 1
ATOM 5651 N N . ASN A 1 773 ? 21.987 -7.272 9.612 1.00 96.00 773 ASN A N 1
ATOM 5652 C CA . ASN A 1 773 ? 22.180 -6.842 8.231 1.00 96.00 773 ASN A CA 1
ATOM 5653 C C . ASN A 1 773 ? 22.247 -8.040 7.259 1.00 96.00 773 ASN A C 1
ATOM 5655 O O . ASN A 1 773 ? 23.072 -8.070 6.344 1.00 96.00 773 ASN A O 1
ATOM 5659 N N . LYS A 1 774 ? 21.426 -9.072 7.507 1.00 96.19 774 LYS A N 1
ATOM 5660 C CA . LYS A 1 774 ? 21.427 -10.316 6.728 1.00 96.19 774 LYS A CA 1
ATOM 5661 C C . LYS A 1 774 ? 20.842 -10.038 5.348 1.00 96.19 774 LYS A C 1
ATOM 5663 O O . LYS A 1 774 ? 19.798 -9.399 5.257 1.00 96.19 774 LYS A O 1
ATOM 5668 N N . ASP A 1 775 ? 21.527 -10.515 4.307 1.00 94.75 775 ASP A N 1
ATOM 5669 C CA . ASP A 1 775 ? 21.133 -10.395 2.891 1.00 94.75 775 ASP A CA 1
ATOM 5670 C C . ASP A 1 775 ? 20.740 -8.968 2.473 1.00 94.75 775 ASP A C 1
ATOM 5672 O O . ASP A 1 775 ? 19.874 -8.757 1.625 1.00 94.75 775 ASP A O 1
ATOM 5676 N N . ALA A 1 776 ? 21.384 -7.984 3.100 1.00 93.06 776 ALA A N 1
ATOM 5677 C CA . ALA A 1 776 ? 21.180 -6.571 2.859 1.00 93.06 776 ALA A CA 1
ATOM 5678 C C . ALA A 1 776 ? 22.205 -6.051 1.851 1.00 93.06 776 ALA A C 1
ATOM 5680 O O . ALA A 1 776 ? 23.391 -5.912 2.162 1.00 93.06 776 ALA A O 1
ATOM 5681 N N . TYR A 1 777 ? 21.729 -5.722 0.657 1.00 91.19 777 TYR A N 1
ATOM 5682 C CA . TYR A 1 777 ? 22.528 -5.171 -0.433 1.00 91.19 777 TYR A CA 1
ATOM 5683 C C . TYR A 1 777 ? 21.792 -3.983 -1.051 1.00 91.19 777 TYR A C 1
ATOM 5685 O O . TYR A 1 777 ? 20.573 -3.875 -0.936 1.00 91.19 777 TYR A O 1
ATOM 5693 N N . ALA A 1 778 ? 22.531 -3.082 -1.698 1.00 91.25 778 ALA A N 1
ATOM 5694 C CA . ALA A 1 778 ? 21.927 -1.938 -2.381 1.00 91.25 778 ALA A CA 1
ATOM 5695 C C . ALA A 1 778 ? 21.255 -2.334 -3.707 1.00 91.25 778 ALA A C 1
ATOM 5697 O O . ALA A 1 778 ? 20.275 -1.715 -4.108 1.00 91.25 778 ALA A O 1
ATOM 5698 N N . PHE A 1 779 ? 21.752 -3.395 -4.348 1.00 93.06 779 PHE A N 1
ATOM 5699 C CA . PHE A 1 779 ? 21.224 -3.918 -5.601 1.00 93.06 779 PHE A CA 1
ATOM 5700 C C . PHE A 1 779 ? 20.689 -5.340 -5.439 1.00 93.06 779 PHE A C 1
ATOM 5702 O O . PHE A 1 779 ? 21.248 -6.169 -4.717 1.00 93.06 779 PHE A O 1
ATOM 5709 N N . ALA A 1 780 ? 19.626 -5.632 -6.175 1.00 93.38 780 ALA A N 1
ATOM 5710 C CA . ALA A 1 780 ? 19.197 -6.974 -6.506 1.00 93.38 780 ALA A CA 1
ATOM 5711 C C . ALA A 1 780 ? 20.159 -7.587 -7.526 1.00 93.38 780 ALA A C 1
ATOM 5713 O O . ALA A 1 780 ? 20.488 -6.955 -8.522 1.00 93.38 780 ALA A O 1
ATOM 5714 N N . SER A 1 781 ? 20.620 -8.812 -7.289 1.00 93.25 781 SER A N 1
ATOM 5715 C CA . SER A 1 781 ? 21.690 -9.426 -8.083 1.00 93.25 781 SER A CA 1
ATOM 5716 C C . SER A 1 781 ? 21.491 -10.929 -8.229 1.00 93.25 781 SER A C 1
ATOM 5718 O O . SER A 1 781 ? 20.839 -11.567 -7.402 1.00 93.25 781 SER A O 1
ATOM 5720 N N . SER A 1 782 ? 22.076 -11.524 -9.265 1.00 90.62 782 SER A N 1
ATOM 5721 C CA . SER A 1 782 ? 22.090 -12.977 -9.452 1.00 90.62 782 SER A CA 1
ATOM 5722 C C . SER A 1 782 ? 23.081 -13.688 -8.521 1.00 90.62 782 SER A C 1
ATOM 5724 O O . SER A 1 782 ? 22.873 -14.860 -8.207 1.00 90.62 782 SER A O 1
ATOM 5726 N N . SER A 1 783 ? 24.089 -12.978 -7.995 1.00 88.44 783 SER A N 1
ATOM 5727 C CA . SER A 1 783 ? 25.188 -13.542 -7.184 1.00 88.44 783 SER A CA 1
ATOM 5728 C C . SER A 1 783 ? 24.743 -14.254 -5.901 1.00 88.44 783 SER A C 1
ATOM 5730 O O . SER A 1 783 ? 25.426 -15.156 -5.423 1.00 88.44 783 SER A O 1
ATOM 5732 N N . TYR A 1 784 ? 23.597 -13.863 -5.343 1.00 87.38 784 TYR A N 1
ATOM 5733 C CA . TYR A 1 784 ? 23.049 -14.415 -4.096 1.00 87.38 784 TYR A CA 1
ATOM 5734 C C . TYR A 1 784 ? 21.691 -15.089 -4.305 1.00 87.38 784 TYR A C 1
ATOM 5736 O O . TYR A 1 784 ? 20.975 -15.370 -3.344 1.00 87.38 784 TYR A O 1
ATOM 5744 N N . SER A 1 785 ? 21.314 -15.302 -5.566 1.00 92.12 785 SER A N 1
ATOM 5745 C CA . SER A 1 785 ? 20.012 -15.845 -5.919 1.00 92.12 785 SER A CA 1
ATOM 5746 C C . SER A 1 785 ? 19.950 -17.350 -5.685 1.00 92.12 785 SER A C 1
ATOM 5748 O O . SER A 1 785 ? 20.883 -18.098 -5.982 1.00 92.12 785 SER A O 1
ATOM 5750 N N . ALA A 1 786 ? 18.819 -17.812 -5.166 1.00 93.88 786 ALA A N 1
ATOM 5751 C CA . ALA A 1 786 ? 18.440 -19.207 -5.250 1.00 93.88 786 ALA A CA 1
ATOM 5752 C C . ALA A 1 786 ? 17.824 -19.443 -6.638 1.00 93.88 786 ALA A C 1
ATOM 5754 O O . ALA A 1 786 ? 16.757 -18.908 -6.955 1.00 93.88 786 ALA A O 1
ATOM 5755 N N . GLY A 1 787 ? 18.506 -20.223 -7.480 1.00 92.69 787 GLY A N 1
ATOM 5756 C CA . GLY A 1 787 ? 17.953 -20.637 -8.769 1.00 92.69 787 GLY A CA 1
ATOM 5757 C C . GLY A 1 787 ? 16.655 -21.434 -8.592 1.00 92.69 787 GLY A C 1
ATOM 5758 O O . GLY A 1 787 ? 16.450 -22.084 -7.564 1.00 92.69 787 GLY A O 1
ATOM 5759 N N . LEU A 1 788 ? 15.782 -21.389 -9.595 1.00 95.38 788 LEU A N 1
ATOM 5760 C CA . LEU A 1 788 ? 14.533 -22.149 -9.596 1.00 95.38 788 LEU A CA 1
ATOM 5761 C C . LEU A 1 788 ? 14.726 -23.460 -10.362 1.00 95.38 788 LEU A C 1
ATOM 5763 O O . LEU A 1 788 ? 15.176 -23.409 -11.508 1.00 95.38 788 LEU A O 1
ATOM 5767 N N . PRO A 1 789 ? 14.381 -24.622 -9.786 1.00 96.06 789 PRO A N 1
ATOM 5768 C CA . PRO A 1 789 ? 14.401 -25.868 -10.536 1.00 96.06 789 PRO A CA 1
ATOM 5769 C C . PRO A 1 789 ? 13.402 -25.790 -11.692 1.00 96.06 789 PRO A C 1
ATOM 5771 O O . PRO A 1 789 ? 12.300 -25.264 -11.545 1.00 96.06 789 PRO A O 1
ATOM 5774 N N . THR A 1 790 ? 13.800 -26.313 -12.844 1.00 96.94 790 THR A N 1
ATOM 5775 C CA . THR A 1 790 ? 12.965 -26.405 -14.044 1.00 96.94 790 THR A CA 1
ATOM 5776 C C . THR A 1 790 ? 12.544 -27.847 -14.287 1.00 96.94 790 THR A C 1
ATOM 5778 O O . THR A 1 790 ? 13.179 -28.782 -13.799 1.00 96.94 790 THR A O 1
ATOM 5781 N N . ARG A 1 791 ? 11.475 -28.051 -15.060 1.00 95.50 791 ARG A N 1
ATOM 5782 C CA . ARG A 1 791 ? 10.964 -29.391 -15.388 1.00 95.50 791 ARG A CA 1
ATOM 5783 C C . ARG A 1 791 ? 11.998 -30.298 -16.077 1.00 95.50 791 ARG A C 1
ATOM 5785 O O . ARG A 1 791 ? 11.887 -31.512 -15.970 1.00 95.50 791 ARG A O 1
ATOM 5792 N N . GLY A 1 792 ? 12.961 -29.731 -16.800 1.00 94.44 792 GLY A N 1
ATOM 5793 C CA . GLY A 1 792 ? 14.027 -30.446 -17.509 1.00 94.44 792 GLY A CA 1
ATOM 5794 C C . GLY A 1 792 ? 15.299 -30.672 -16.690 1.00 94.44 792 GLY A C 1
ATOM 5795 O O . GLY A 1 792 ? 16.371 -30.716 -17.284 1.00 94.44 792 GLY A O 1
ATOM 5796 N N . ASP A 1 793 ? 15.203 -30.731 -15.358 1.00 89.00 793 ASP A N 1
ATOM 5797 C CA . ASP A 1 793 ? 16.320 -30.923 -14.413 1.00 89.00 793 ASP A CA 1
ATOM 5798 C C . ASP A 1 793 ? 17.399 -29.814 -14.423 1.00 89.00 793 ASP A C 1
ATOM 5800 O O . ASP A 1 793 ? 18.446 -29.935 -13.785 1.00 89.00 793 ASP A O 1
ATOM 5804 N N . GLY A 1 794 ? 17.146 -28.697 -15.113 1.00 93.50 794 GLY A N 1
ATOM 5805 C CA . GLY A 1 794 ? 17.988 -27.499 -15.090 1.00 93.50 794 GLY A CA 1
ATOM 5806 C C . GLY A 1 794 ? 17.612 -26.527 -13.968 1.00 93.50 794 GLY A C 1
ATOM 5807 O O . GLY A 1 794 ? 16.541 -26.634 -13.369 1.00 93.50 794 GLY A O 1
ATOM 5808 N N . MET A 1 795 ? 18.459 -25.524 -13.730 1.00 95.00 795 MET A N 1
ATOM 5809 C CA . MET A 1 795 ? 18.180 -24.414 -12.810 1.00 95.00 795 MET A CA 1
ATOM 5810 C C . MET A 1 795 ? 18.030 -23.109 -13.596 1.00 95.00 795 MET A C 1
ATOM 5812 O O . MET A 1 795 ? 18.953 -22.692 -14.292 1.00 95.00 795 MET A O 1
ATOM 5816 N N . LEU A 1 796 ? 16.889 -22.435 -13.461 1.00 95.38 796 LEU A N 1
ATOM 5817 C CA . LEU A 1 796 ? 16.685 -21.078 -13.956 1.00 95.38 796 LEU A CA 1
ATOM 5818 C C . LEU A 1 796 ? 17.358 -20.094 -12.994 1.00 95.38 796 LEU A C 1
ATOM 5820 O O . LEU A 1 796 ? 16.950 -19.970 -11.837 1.00 95.38 796 LEU A O 1
ATOM 5824 N N . SER A 1 797 ? 18.389 -19.395 -13.467 1.00 93.12 797 SER A N 1
ATOM 5825 C CA . SER A 1 797 ? 19.052 -18.338 -12.696 1.00 93.12 797 SER A CA 1
ATOM 5826 C C . SER A 1 797 ? 18.075 -17.190 -12.442 1.00 93.12 797 SER A C 1
ATOM 5828 O O . SER A 1 797 ? 17.475 -16.684 -13.386 1.00 93.12 797 SER A O 1
ATOM 5830 N N . THR A 1 798 ? 17.899 -16.776 -11.189 1.00 92.19 798 THR A N 1
ATOM 5831 C CA . THR A 1 798 ? 16.971 -15.699 -10.815 1.00 92.19 798 THR A CA 1
ATOM 5832 C C . THR A 1 798 ? 17.721 -14.458 -10.341 1.00 92.19 798 THR A C 1
ATOM 5834 O O . THR A 1 798 ? 18.948 -14.394 -10.359 1.00 92.19 798 THR A O 1
ATOM 5837 N N . ILE A 1 799 ? 16.970 -13.433 -9.944 1.00 92.00 799 ILE A N 1
ATOM 5838 C CA . ILE A 1 799 ? 17.511 -12.207 -9.363 1.00 92.00 799 ILE A CA 1
ATOM 5839 C C . ILE A 1 799 ? 17.097 -12.196 -7.891 1.00 92.00 799 ILE A C 1
ATOM 5841 O O . ILE A 1 799 ? 15.898 -12.154 -7.585 1.00 92.00 799 ILE A O 1
ATOM 5845 N N . ALA A 1 800 ? 18.081 -12.267 -6.991 1.00 93.50 800 ALA A N 1
ATOM 5846 C CA . ALA A 1 800 ? 17.864 -12.151 -5.554 1.00 93.50 800 ALA A CA 1
ATOM 5847 C C . ALA A 1 800 ? 17.528 -10.701 -5.210 1.00 93.50 800 ALA A C 1
ATOM 5849 O O . ALA A 1 800 ? 18.237 -9.781 -5.616 1.00 93.50 800 ALA A O 1
ATOM 5850 N N . ARG A 1 801 ? 16.456 -10.500 -4.449 1.00 92.69 801 ARG A N 1
ATOM 5851 C CA . ARG A 1 801 ? 16.028 -9.195 -3.947 1.00 92.69 801 ARG A CA 1
ATOM 5852 C C . ARG A 1 801 ? 16.522 -9.053 -2.514 1.00 92.69 801 ARG A C 1
ATOM 5854 O O . ARG A 1 801 ? 16.115 -9.857 -1.676 1.00 92.69 801 ARG A O 1
ATOM 5861 N N . PRO A 1 802 ? 17.392 -8.080 -2.219 1.00 93.31 802 PRO A N 1
ATOM 5862 C CA . PRO A 1 802 ? 17.941 -7.934 -0.884 1.00 93.31 802 PRO A CA 1
ATOM 5863 C C . PRO A 1 802 ? 16.847 -7.622 0.135 1.00 93.31 802 PRO A C 1
ATOM 5865 O O . PRO A 1 802 ? 15.819 -7.017 -0.182 1.00 93.31 802 PRO A O 1
ATOM 5868 N N . LEU A 1 803 ? 17.098 -8.011 1.381 1.00 93.12 803 LEU A N 1
ATOM 5869 C CA . LEU A 1 803 ? 16.338 -7.498 2.512 1.00 93.12 803 LEU A CA 1
ATOM 5870 C C . LEU A 1 803 ? 16.691 -6.028 2.734 1.00 93.12 803 LEU A C 1
ATOM 5872 O O . LEU A 1 803 ? 17.779 -5.570 2.373 1.00 93.12 803 LEU A O 1
ATOM 5876 N N . SER A 1 804 ? 15.784 -5.287 3.373 1.00 90.00 804 SER A N 1
ATOM 5877 C CA . SER A 1 804 ? 16.116 -3.938 3.815 1.00 90.00 804 SER A CA 1
ATOM 5878 C C . SER A 1 804 ? 17.356 -3.989 4.719 1.00 90.00 804 SER A C 1
ATOM 5880 O O . SER A 1 804 ? 17.444 -4.856 5.595 1.00 90.00 804 SER A O 1
ATOM 5882 N N . PRO A 1 805 ? 18.332 -3.096 4.503 1.00 93.31 805 PRO A N 1
ATOM 5883 C CA . PRO A 1 805 ? 19.528 -3.006 5.336 1.00 93.31 805 PRO A CA 1
ATOM 5884 C C . PRO A 1 805 ? 19.167 -2.671 6.776 1.00 93.31 805 PRO A C 1
ATOM 5886 O O . PRO A 1 805 ? 18.054 -2.238 7.056 1.00 93.31 805 PRO A O 1
ATOM 5889 N N . ARG A 1 806 ? 20.136 -2.803 7.678 1.00 95.25 806 ARG A N 1
ATOM 5890 C CA . ARG A 1 806 ? 19.977 -2.407 9.077 1.00 95.25 806 ARG A CA 1
ATOM 5891 C C . ARG A 1 806 ? 19.488 -0.955 9.190 1.00 95.25 806 ARG A C 1
ATOM 5893 O O . ARG A 1 806 ? 20.231 -0.022 8.859 1.00 95.25 806 ARG A O 1
ATOM 5900 N N . GLN A 1 807 ? 18.267 -0.748 9.687 1.00 93.81 807 GLN A N 1
ATOM 5901 C CA . GLN A 1 807 ? 17.700 0.594 9.863 1.00 93.81 807 GLN A CA 1
ATOM 5902 C C . GLN A 1 807 ? 17.487 0.911 11.333 1.00 93.81 807 GLN A C 1
ATOM 5904 O O . GLN A 1 807 ? 16.932 0.105 12.064 1.00 93.81 807 GLN A O 1
ATOM 5909 N N . ILE A 1 808 ? 17.872 2.114 11.751 1.00 95.81 808 ILE A N 1
ATOM 5910 C CA . ILE A 1 808 ? 17.576 2.647 13.082 1.00 95.81 808 ILE A CA 1
ATOM 5911 C C . ILE A 1 808 ? 16.542 3.747 12.909 1.00 95.81 808 ILE A C 1
ATOM 5913 O O . ILE A 1 808 ? 16.752 4.683 12.135 1.00 95.81 808 ILE A O 1
ATOM 5917 N N . THR A 1 809 ? 15.445 3.644 13.647 1.00 96.25 809 THR A N 1
ATOM 5918 C CA . THR A 1 809 ? 14.328 4.582 13.624 1.00 96.25 809 THR A CA 1
ATOM 5919 C C . THR A 1 809 ? 14.029 5.113 15.020 1.00 96.25 809 THR A C 1
ATOM 5921 O O . THR A 1 809 ? 14.140 4.403 16.018 1.00 96.25 809 THR A O 1
ATOM 5924 N N . PHE A 1 810 ? 13.648 6.383 15.078 1.00 97.00 810 PHE A N 1
ATOM 5925 C CA . PHE A 1 810 ? 13.188 7.076 16.272 1.00 97.00 810 PHE A CA 1
ATOM 5926 C C . PHE A 1 810 ? 11.785 7.592 15.990 1.00 97.00 810 PHE A C 1
ATOM 5928 O O . PHE A 1 810 ? 11.606 8.384 15.066 1.00 97.00 810 PHE A O 1
ATOM 5935 N N . THR A 1 811 ? 10.811 7.170 16.784 1.00 96.06 811 THR A N 1
ATOM 5936 C CA . THR A 1 811 ? 9.408 7.566 16.667 1.00 96.06 811 THR A CA 1
ATOM 5937 C C . THR A 1 811 ? 8.983 8.249 17.953 1.00 96.06 811 THR A C 1
ATOM 5939 O O . THR A 1 811 ? 9.107 7.667 19.022 1.00 96.06 811 THR A O 1
ATOM 5942 N N . TYR A 1 812 ? 8.455 9.464 17.874 1.00 95.94 812 TYR A N 1
ATOM 5943 C CA . TYR A 1 812 ? 7.874 10.158 19.014 1.00 95.94 812 TYR A CA 1
ATOM 5944 C C . TYR A 1 812 ? 6.397 10.434 18.765 1.00 95.94 812 TYR A C 1
ATOM 5946 O O . TYR A 1 812 ? 6.041 11.095 17.790 1.00 95.94 812 TYR A O 1
ATOM 5954 N N . THR A 1 813 ? 5.551 9.934 19.661 1.00 93.75 813 THR A N 1
ATOM 5955 C CA . THR A 1 813 ? 4.096 10.094 19.609 1.00 93.75 813 THR A CA 1
ATOM 5956 C C . THR A 1 813 ? 3.635 10.929 20.790 1.00 93.75 813 THR A C 1
ATOM 5958 O O . THR A 1 813 ? 3.875 10.551 21.929 1.00 93.75 813 THR A O 1
ATOM 5961 N N . VAL A 1 814 ? 2.930 12.027 20.540 1.00 92.94 814 VAL A N 1
ATOM 5962 C CA . VAL A 1 814 ? 2.276 12.870 21.550 1.00 92.94 814 VAL A CA 1
ATOM 5963 C C . VAL A 1 814 ? 0.772 12.690 21.426 1.00 92.94 814 VAL A C 1
ATOM 5965 O O . VAL A 1 814 ? 0.237 12.799 20.326 1.00 92.94 814 VAL A O 1
ATOM 5968 N N . LYS A 1 815 ? 0.079 12.455 22.543 1.00 88.38 815 LYS A N 1
ATOM 5969 C CA . LYS A 1 815 ? -1.391 12.383 22.600 1.00 88.38 815 LYS A CA 1
ATOM 5970 C C . LYS A 1 815 ? -1.909 13.448 23.577 1.00 88.38 815 LYS A C 1
ATOM 5972 O O . LYS A 1 815 ? -1.443 13.536 24.710 1.00 88.38 815 LYS A O 1
ATOM 5977 N N . VAL A 1 816 ? -2.878 14.257 23.151 1.00 86.75 816 VAL A N 1
ATOM 5978 C CA . VAL A 1 816 ? -3.515 15.333 23.933 1.00 86.75 816 VAL A CA 1
ATOM 5979 C C . VAL A 1 816 ? -5.036 15.158 23.880 1.00 86.75 816 VAL A C 1
ATOM 5981 O O . VAL A 1 816 ? -5.570 14.739 22.860 1.00 86.75 816 VAL A O 1
ATOM 5984 N N . GLY A 1 817 ? -5.752 15.475 24.965 1.00 74.94 817 GLY A N 1
ATOM 5985 C CA . GLY A 1 817 ? -7.228 15.446 24.985 1.00 74.94 817 GLY A CA 1
ATOM 5986 C C . GLY A 1 817 ? -7.873 14.119 25.420 1.00 74.94 817 GLY A C 1
ATOM 5987 O O . GLY A 1 817 ? -9.084 13.937 25.287 1.00 74.94 817 GLY A O 1
ATOM 5988 N N . GLY A 1 818 ? -7.092 13.191 25.982 1.00 62.19 818 GLY A N 1
ATOM 5989 C CA . GLY A 1 818 ? -7.624 11.964 26.586 1.00 62.19 818 GLY A CA 1
ATOM 5990 C C . GLY A 1 818 ? -8.522 12.238 27.805 1.00 62.19 818 GLY A C 1
ATOM 5991 O O . GLY A 1 818 ? -8.439 13.317 28.402 1.00 62.19 818 GLY A O 1
ATOM 5992 N N . PRO A 1 819 ? -9.381 11.280 28.204 1.00 42.34 819 PRO A N 1
ATOM 5993 C CA . PRO A 1 819 ? -10.225 11.427 29.380 1.00 42.34 819 PRO A CA 1
ATOM 5994 C C . PRO A 1 819 ? -9.342 11.685 30.601 1.00 42.34 819 PRO A C 1
ATOM 5996 O O . PRO A 1 819 ? -8.604 10.811 31.056 1.00 42.34 819 PRO A O 1
ATOM 5999 N N . VAL A 1 820 ? -9.424 12.898 31.146 1.00 34.16 820 VAL A N 1
ATOM 6000 C CA . VAL A 1 820 ? -8.892 13.198 32.471 1.00 34.16 820 VAL A CA 1
ATOM 6001 C C . VAL A 1 820 ? -9.719 12.364 33.443 1.00 34.16 820 VAL A C 1
ATOM 6003 O O . VAL A 1 820 ? -10.807 12.763 33.851 1.00 34.16 820 VAL A O 1
ATOM 6006 N N . ALA A 1 821 ? -9.222 11.183 33.802 1.00 33.22 821 ALA A N 1
ATOM 6007 C CA . ALA A 1 821 ? -9.711 10.433 34.945 1.00 33.22 821 ALA A CA 1
ATOM 6008 C C . ALA A 1 821 ? -9.324 11.195 36.223 1.00 33.22 821 ALA A C 1
ATOM 6010 O O . ALA A 1 821 ? -8.431 10.797 36.961 1.00 33.22 821 ALA A O 1
ATOM 6011 N N . ARG A 1 822 ? -9.976 12.331 36.480 1.00 29.52 822 ARG A N 1
ATOM 6012 C CA . ARG A 1 822 ? -10.119 12.833 37.843 1.00 29.52 822 ARG A CA 1
ATOM 6013 C C . ARG A 1 822 ? -11.394 12.212 38.373 1.00 29.52 822 ARG A C 1
ATOM 6015 O O . ARG A 1 822 ? -12.478 12.534 37.891 1.00 29.52 822 ARG A O 1
ATOM 6022 N N . GLY A 1 823 ? -11.238 11.290 39.321 1.00 28.33 823 GLY A N 1
ATOM 6023 C CA . GLY A 1 823 ? -12.342 10.824 40.145 1.00 28.33 823 GLY A CA 1
ATOM 6024 C C . GLY A 1 823 ? -13.127 12.036 40.630 1.00 28.33 823 GLY A C 1
ATOM 6025 O O . GLY A 1 823 ? -12.570 12.948 41.238 1.00 28.33 823 GLY A O 1
ATOM 6026 N N . TRP A 1 824 ? -14.401 12.084 40.262 1.00 24.36 824 TRP A N 1
ATOM 6027 C CA . TRP A 1 824 ? -15.350 13.006 40.856 1.00 24.36 824 TRP A CA 1
ATOM 6028 C C . TRP A 1 824 ? -15.590 12.529 42.288 1.00 24.36 824 TRP A C 1
ATOM 6030 O O . TRP A 1 824 ? -16.458 11.693 42.530 1.00 24.36 824 TRP A O 1
ATOM 6040 N N . ASP A 1 825 ? -14.801 13.050 43.227 1.00 27.31 825 ASP A N 1
ATOM 6041 C CA . ASP A 1 825 ? -15.249 13.149 44.609 1.00 27.31 825 ASP A CA 1
ATOM 6042 C C . ASP A 1 825 ? -16.407 14.146 44.641 1.00 27.31 825 ASP A C 1
ATOM 6044 O O . ASP A 1 825 ? -16.279 15.339 44.346 1.00 27.31 825 ASP A O 1
ATOM 6048 N N . ALA A 1 826 ? -17.583 13.609 44.941 1.00 31.05 826 ALA A N 1
ATOM 6049 C CA . ALA A 1 826 ? -18.817 14.346 45.082 1.00 31.05 826 ALA A CA 1
ATOM 6050 C C . ALA A 1 826 ? -18.832 15.112 46.413 1.00 31.05 826 ALA A C 1
ATOM 6052 O O . ALA A 1 826 ? -19.505 14.698 47.348 1.00 31.05 826 ALA A O 1
ATOM 6053 N N . SER A 1 827 ? -18.133 16.247 46.499 1.00 31.12 827 SER A N 1
ATOM 6054 C CA . SER A 1 827 ? -18.429 17.287 47.498 1.00 31.12 827 SER A CA 1
ATOM 6055 C C . SER A 1 827 ? -17.672 18.592 47.228 1.00 31.12 827 SER A C 1
ATOM 6057 O O . SER A 1 827 ? -16.645 18.844 47.847 1.00 31.12 827 SER A O 1
ATOM 6059 N N . ALA A 1 828 ? -18.188 19.433 46.324 1.00 27.53 828 ALA A N 1
ATOM 6060 C CA . ALA A 1 828 ? -18.100 20.899 46.422 1.00 27.53 828 ALA A CA 1
ATOM 6061 C C . ALA A 1 828 ? -18.867 21.577 45.269 1.00 27.53 828 ALA A C 1
ATOM 6063 O O . ALA A 1 828 ? -18.434 21.598 44.120 1.00 27.53 828 ALA A O 1
ATOM 6064 N N . ARG A 1 829 ? -20.011 22.181 45.596 1.00 26.75 829 ARG A N 1
ATOM 6065 C CA . ARG A 1 829 ? -20.458 23.459 45.005 1.00 26.75 829 ARG A CA 1
ATOM 6066 C C . ARG A 1 829 ? -20.131 24.554 46.042 1.00 26.75 829 ARG A C 1
ATOM 6068 O O . ARG A 1 829 ? -20.048 24.178 47.212 1.00 26.75 829 ARG A O 1
ATOM 6075 N N . PRO A 1 830 ? -20.039 25.862 45.714 1.00 37.22 830 PRO A N 1
ATOM 6076 C CA . PRO A 1 830 ? -20.454 26.536 44.475 1.00 37.22 830 PRO A CA 1
ATOM 6077 C C . PRO A 1 830 ? -19.431 27.558 43.915 1.00 37.22 830 PRO A C 1
ATOM 6079 O O . PRO A 1 830 ? -18.443 27.897 44.556 1.00 37.22 830 PRO A O 1
ATOM 6082 N N . GLY A 1 831 ? -19.722 28.098 42.727 1.00 25.52 831 GLY A N 1
ATOM 6083 C CA . GLY A 1 831 ? -19.038 29.270 42.173 1.00 25.52 831 GLY A CA 1
ATOM 6084 C C . GLY A 1 831 ? -19.369 29.480 40.701 1.00 25.52 831 GLY A C 1
ATOM 6085 O O . GLY A 1 831 ? -18.625 29.045 39.830 1.00 25.52 831 GLY A O 1
ATOM 6086 N N . VAL A 1 832 ? -20.530 30.077 40.433 1.00 31.12 832 VAL A N 1
ATOM 6087 C CA . VAL A 1 832 ? -20.908 30.571 39.106 1.00 31.12 832 VAL A CA 1
ATOM 6088 C C . VAL A 1 832 ? -20.023 31.772 38.800 1.00 31.12 832 VAL A C 1
ATOM 6090 O O . VAL A 1 832 ? -20.126 32.763 39.508 1.00 31.12 832 VAL A O 1
ATOM 6093 N N . ASP A 1 833 ? -19.216 31.692 37.744 1.00 24.16 833 ASP A N 1
ATOM 6094 C CA . ASP A 1 833 ? -18.830 32.878 36.986 1.00 24.16 833 ASP A CA 1
ATOM 6095 C C . ASP A 1 833 ? -18.846 32.571 35.490 1.00 24.16 833 ASP A C 1
ATOM 6097 O O . ASP A 1 833 ? -18.134 31.721 34.952 1.00 24.16 833 ASP A O 1
ATOM 6101 N N . SER A 1 834 ? -19.759 33.265 34.829 1.00 28.61 834 SER A N 1
ATOM 6102 C CA . SER A 1 834 ? -19.989 33.274 33.400 1.00 28.61 834 SER A CA 1
ATOM 6103 C C . SER A 1 834 ? -18.903 34.082 32.694 1.00 28.61 834 SER A C 1
ATOM 6105 O O . SER A 1 834 ? -18.916 35.309 32.738 1.00 28.61 834 SER A O 1
ATOM 6107 N N . SER A 1 835 ? -18.018 33.418 31.955 1.00 24.58 835 SER A N 1
ATOM 6108 C CA . SER A 1 835 ? -17.366 34.036 30.796 1.00 24.58 835 SER A CA 1
ATOM 6109 C C . SER A 1 835 ? -17.135 32.995 29.700 1.00 24.58 835 SER A C 1
ATOM 6111 O O . SER A 1 835 ? -16.232 32.164 29.732 1.00 24.58 835 SER A O 1
ATOM 6113 N N . PHE A 1 836 ? -18.029 33.025 28.713 1.00 30.16 836 PHE A N 1
ATOM 6114 C CA . PHE A 1 836 ? -17.871 32.337 27.440 1.00 30.16 836 PHE A CA 1
ATOM 6115 C C . PHE A 1 836 ? -16.699 32.972 26.679 1.00 30.16 836 PHE A C 1
ATOM 6117 O O . PHE A 1 836 ? -16.766 34.136 26.293 1.00 30.16 836 PHE A O 1
ATOM 6124 N N . SER A 1 837 ? -15.645 32.199 26.421 1.00 26.08 837 SER A N 1
ATOM 6125 C CA . SER A 1 837 ? -14.544 32.585 25.535 1.00 26.08 837 SER A CA 1
ATOM 6126 C C . SER A 1 837 ? -14.177 31.420 24.610 1.00 26.08 837 SER A C 1
ATOM 6128 O O . SER A 1 837 ? -13.383 30.559 24.971 1.00 26.08 837 SER A O 1
ATOM 6130 N N . GLY A 1 838 ? -14.784 31.436 23.418 1.00 27.38 838 GLY A N 1
ATOM 6131 C CA . GLY A 1 838 ? -14.150 31.196 22.111 1.00 27.38 838 GLY A CA 1
ATOM 6132 C C . GLY A 1 838 ? -13.401 29.881 21.860 1.00 27.38 838 GLY A C 1
ATOM 6133 O O . GLY A 1 838 ? -12.313 29.660 22.379 1.00 27.38 838 GLY A O 1
ATOM 6134 N N . GLY A 1 839 ? -13.943 29.068 20.946 1.00 29.56 839 GLY A N 1
ATOM 6135 C CA . GLY A 1 839 ? -13.407 27.770 20.528 1.00 29.56 839 GLY A CA 1
ATOM 6136 C C . GLY A 1 839 ? -11.992 27.793 19.936 1.00 29.56 839 GLY A C 1
ATOM 6137 O O . GLY A 1 839 ? -11.619 28.676 19.161 1.00 29.56 839 GLY A O 1
ATOM 6138 N N . GLY A 1 840 ? -11.214 26.771 20.296 1.00 29.36 840 GLY A N 1
ATOM 6139 C CA . GLY A 1 840 ? -9.880 26.504 19.770 1.00 29.36 840 GLY A CA 1
ATOM 6140 C C . GLY A 1 840 ? -9.922 25.497 18.623 1.00 29.36 840 GLY A C 1
ATOM 6141 O O . GLY A 1 840 ? -10.106 24.311 18.859 1.00 29.36 840 GLY A O 1
ATOM 6142 N N . GLY A 1 841 ? -9.737 25.980 17.393 1.00 28.00 841 GLY A N 1
ATOM 6143 C CA . GLY A 1 841 ? -9.299 25.165 16.253 1.00 28.00 841 GLY A CA 1
ATOM 6144 C C . GLY A 1 841 ? -7.764 25.154 16.133 1.00 28.00 841 GLY A C 1
ATOM 6145 O O . GLY A 1 841 ? -7.098 25.970 16.786 1.00 28.00 841 GLY A O 1
ATOM 6146 N N . PRO A 1 842 ? -7.178 24.271 15.306 1.00 33.31 842 PRO A N 1
ATOM 6147 C CA . PRO A 1 842 ? -5.732 24.114 15.199 1.00 33.31 842 PRO A CA 1
ATOM 6148 C C . PRO A 1 842 ? -5.056 25.386 14.674 1.00 33.31 842 PRO A C 1
ATOM 6150 O O . PRO A 1 842 ? -5.480 26.037 13.713 1.00 33.31 842 PRO A O 1
ATOM 6153 N N . ARG A 1 843 ? -3.981 25.775 15.360 1.00 40.34 843 ARG A N 1
ATOM 6154 C CA . ARG A 1 843 ? -3.240 27.007 15.103 1.00 40.34 843 ARG A CA 1
ATOM 6155 C C . ARG A 1 843 ? -2.340 26.820 13.876 1.00 40.34 843 ARG A C 1
ATOM 6157 O O . ARG A 1 843 ? -1.248 26.282 13.983 1.00 40.34 843 ARG A O 1
ATOM 6164 N N . SER A 1 844 ? -2.793 27.314 12.718 1.00 46.69 844 SER A N 1
ATOM 6165 C CA . SER A 1 844 ? -1.956 27.621 11.538 1.00 46.69 844 SER A CA 1
ATOM 6166 C C . SER A 1 844 ? -0.614 28.255 11.957 1.00 46.69 844 SER A C 1
ATOM 6168 O O . SER A 1 844 ? -0.580 28.941 12.972 1.00 46.69 844 SER A O 1
ATOM 6170 N N . PHE A 1 845 ? 0.473 28.125 11.179 1.00 54.75 845 PHE A N 1
ATOM 6171 C CA . PHE A 1 845 ? 1.742 28.860 11.398 1.00 54.75 845 PHE A CA 1
ATOM 6172 C C . PHE A 1 845 ? 1.515 30.351 11.732 1.00 54.75 845 PHE A C 1
ATOM 6174 O O . PHE A 1 845 ? 2.171 30.928 12.595 1.00 54.75 845 PHE A O 1
ATOM 6181 N N . MET A 1 846 ? 0.483 30.949 11.131 1.00 57.75 846 MET A N 1
ATOM 6182 C CA . MET A 1 846 ? 0.064 32.327 11.387 1.00 57.75 846 MET A CA 1
ATOM 6183 C C . MET A 1 846 ? -0.558 32.566 12.771 1.00 57.75 846 MET A C 1
ATOM 6185 O O . MET A 1 846 ? -0.692 33.712 13.179 1.00 57.75 846 MET A O 1
ATOM 6189 N N . ALA A 1 847 ? -1.033 31.539 13.471 1.00 59.06 847 ALA A N 1
ATOM 6190 C CA . ALA A 1 847 ? -1.666 31.600 14.792 1.00 59.06 847 ALA A CA 1
ATOM 6191 C C . ALA A 1 847 ? -0.678 31.414 15.956 1.00 59.06 847 ALA A C 1
ATOM 6193 O O . ALA A 1 847 ? -1.075 31.583 17.106 1.00 59.06 847 ALA A O 1
ATOM 6194 N N . ALA A 1 848 ? 0.592 31.115 15.663 1.00 71.44 848 ALA A N 1
ATOM 6195 C CA . ALA A 1 848 ? 1.696 31.247 16.615 1.00 71.44 848 ALA A CA 1
ATOM 6196 C C . ALA A 1 848 ? 2.257 32.685 16.681 1.00 71.44 848 ALA A C 1
ATOM 6198 O O . ALA A 1 848 ? 3.076 32.985 17.546 1.00 71.44 848 ALA A O 1
ATOM 6199 N N . LEU A 1 849 ? 1.833 33.577 15.776 1.00 83.50 849 LEU A N 1
ATOM 6200 C CA . LEU A 1 849 ? 2.221 34.988 15.790 1.00 83.50 849 LEU A CA 1
ATOM 6201 C C . LEU A 1 849 ? 1.435 35.753 16.863 1.00 83.50 849 LEU A C 1
ATOM 6203 O O . LEU A 1 849 ? 0.247 35.501 17.071 1.00 83.50 849 LEU A O 1
ATOM 6207 N N . ALA A 1 850 ? 2.104 36.692 17.533 1.00 89.12 850 ALA A N 1
ATOM 6208 C CA . ALA A 1 850 ? 1.489 37.514 18.570 1.00 89.12 850 ALA A CA 1
ATOM 6209 C C . ALA A 1 850 ? 0.393 38.419 17.969 1.00 89.12 850 ALA A C 1
ATOM 6211 O O . ALA A 1 850 ? 0.540 38.862 16.829 1.00 89.12 850 ALA A O 1
ATOM 6212 N N . PRO A 1 851 ? -0.695 38.734 18.694 1.00 92.38 851 PRO A N 1
ATOM 6213 C CA . PRO A 1 851 ? -1.634 39.770 18.261 1.00 92.38 851 PRO A CA 1
ATOM 6214 C C . PRO A 1 851 ? -0.941 41.142 18.174 1.00 92.38 851 PRO A C 1
ATOM 6216 O O . PRO A 1 851 ? 0.186 41.300 18.655 1.00 92.38 851 PRO A O 1
ATOM 6219 N N . TYR A 1 852 ? -1.597 42.141 17.573 1.00 94.50 852 TYR A N 1
ATOM 6220 C CA . TYR A 1 852 ? -1.085 43.518 17.588 1.00 94.50 852 TYR A CA 1
ATOM 6221 C C . TYR A 1 852 ? -0.848 43.991 19.033 1.00 94.50 852 TYR A C 1
ATOM 6223 O O . TYR A 1 852 ? -1.705 43.762 19.893 1.00 94.50 852 TYR A O 1
ATOM 6231 N N . PRO A 1 853 ? 0.306 44.611 19.326 1.00 91.94 853 PRO A N 1
ATOM 6232 C CA . PRO A 1 853 ? 0.607 45.100 20.657 1.00 91.94 853 PRO A CA 1
ATOM 6233 C C . PRO A 1 853 ? -0.245 46.342 20.956 1.00 91.94 853 PRO A C 1
ATOM 6235 O O . PRO A 1 853 ? -0.557 47.130 20.064 1.00 91.94 853 PRO A O 1
ATOM 6238 N N . ALA A 1 854 ? -0.621 46.522 22.224 1.00 88.62 854 ALA A N 1
ATOM 6239 C CA . ALA A 1 854 ? -1.399 47.685 22.663 1.00 88.62 854 ALA A CA 1
ATOM 6240 C C . ALA A 1 854 ? -0.572 48.987 22.696 1.00 88.62 854 ALA A C 1
ATOM 6242 O O . ALA A 1 854 ? -1.134 50.079 22.744 1.00 88.62 854 ALA A O 1
ATOM 6243 N N . SER A 1 855 ? 0.757 48.876 22.674 1.00 91.50 855 SER A N 1
ATOM 6244 C CA . SER A 1 855 ? 1.706 49.986 22.634 1.00 91.50 855 SER A CA 1
ATOM 6245 C C . SER A 1 855 ? 2.858 49.675 21.676 1.00 91.50 855 SER A C 1
ATOM 6247 O O . SER A 1 855 ? 3.089 48.520 21.316 1.00 91.50 855 SER A O 1
ATOM 6249 N N . GLN A 1 856 ? 3.584 50.714 21.261 1.00 91.69 856 GLN A N 1
ATOM 6250 C CA . GLN A 1 856 ? 4.728 50.589 20.361 1.00 91.69 856 GLN A CA 1
ATOM 6251 C C . GLN A 1 856 ? 5.782 49.614 20.922 1.00 91.69 856 GLN A C 1
ATOM 6253 O O . GLN A 1 856 ? 6.270 49.824 22.037 1.00 91.69 856 GLN A O 1
ATOM 6258 N N . PRO A 1 857 ? 6.186 48.575 20.163 1.00 92.69 857 PRO A N 1
ATOM 6259 C CA . PRO A 1 857 ? 7.267 47.688 20.578 1.00 92.69 857 PRO A CA 1
ATOM 6260 C C . PRO A 1 857 ? 8.579 48.453 20.770 1.00 92.69 857 PRO A C 1
ATOM 6262 O O . PRO A 1 857 ? 8.985 49.217 19.897 1.00 92.69 857 PRO A O 1
ATOM 6265 N N . ALA A 1 858 ? 9.285 48.197 21.874 1.00 90.12 858 ALA A N 1
ATOM 6266 C CA . ALA A 1 858 ? 10.564 48.855 22.165 1.00 90.12 858 ALA A CA 1
ATOM 6267 C C . ALA A 1 858 ? 11.683 48.480 21.169 1.00 90.12 858 ALA A C 1
ATOM 6269 O O . ALA A 1 858 ? 12.595 49.269 20.934 1.00 90.12 858 ALA A O 1
ATOM 6270 N N . ALA A 1 859 ? 11.620 47.283 20.571 1.00 94.56 859 ALA A N 1
ATOM 6271 C CA . ALA A 1 859 ? 12.625 46.792 19.627 1.00 94.56 859 ALA A CA 1
ATOM 6272 C C . ALA A 1 859 ? 11.993 45.944 18.498 1.00 94.56 859 ALA A C 1
ATOM 6274 O O . ALA A 1 859 ? 12.187 44.729 18.455 1.00 94.56 859 ALA A O 1
ATOM 6275 N N . PRO A 1 860 ? 11.255 46.557 17.550 1.00 94.56 860 PRO A N 1
ATOM 6276 C CA . PRO A 1 860 ? 10.473 45.835 16.536 1.00 94.56 860 PRO A CA 1
ATOM 6277 C C . PRO A 1 860 ? 11.319 45.059 15.510 1.00 94.56 860 PRO A C 1
ATOM 6279 O O . PRO A 1 860 ? 10.776 44.279 14.734 1.00 94.56 860 PRO A O 1
ATOM 6282 N N . PHE A 1 861 ? 12.639 45.262 15.507 1.00 96.94 861 PHE A N 1
ATOM 6283 C CA . PHE A 1 861 ? 13.594 44.567 14.641 1.00 96.94 861 PHE A CA 1
ATOM 6284 C C . PHE A 1 861 ? 14.649 43.770 15.425 1.00 96.94 861 PHE A C 1
ATOM 6286 O O . PHE A 1 861 ? 15.649 43.348 14.850 1.00 96.94 861 PHE A O 1
ATOM 6293 N N . ALA A 1 862 ? 14.490 43.589 16.739 1.00 94.88 862 ALA A N 1
ATOM 6294 C CA . ALA A 1 862 ? 15.386 42.703 17.477 1.00 94.88 862 ALA A CA 1
ATOM 6295 C C . ALA A 1 862 ? 15.133 41.244 17.077 1.00 94.88 862 ALA A C 1
ATOM 6297 O O . ALA A 1 862 ? 13.998 40.854 16.812 1.00 94.88 862 ALA A O 1
ATOM 6298 N N . VAL A 1 863 ? 16.193 40.435 17.044 1.00 95.19 863 VAL A N 1
ATOM 6299 C CA . VAL A 1 863 ? 16.050 38.981 16.941 1.00 95.19 863 VAL A CA 1
ATOM 6300 C C . VAL A 1 863 ? 15.411 38.484 18.234 1.00 95.19 863 VAL A C 1
ATOM 6302 O O . VAL A 1 863 ? 15.987 38.634 19.310 1.00 95.19 863 VAL A O 1
ATOM 6305 N N . ASP A 1 864 ? 14.232 37.889 18.120 1.00 93.81 864 ASP A N 1
ATOM 6306 C CA . ASP A 1 864 ? 13.505 37.295 19.231 1.00 93.81 864 ASP A CA 1
ATOM 6307 C C . ASP A 1 864 ? 13.935 35.836 19.402 1.00 93.81 864 ASP A C 1
ATOM 6309 O O . ASP A 1 864 ? 13.304 34.900 18.905 1.00 93.81 864 ASP A O 1
ATOM 6313 N N . SER A 1 865 ? 15.049 35.651 20.110 1.00 90.56 865 SER A N 1
ATOM 6314 C CA . SER A 1 865 ? 15.572 34.327 20.458 1.00 90.56 865 SER A CA 1
ATOM 6315 C C . SER A 1 865 ? 14.668 33.553 21.423 1.00 90.56 865 SER A C 1
ATOM 6317 O O . SER A 1 865 ? 14.920 32.375 21.662 1.00 90.56 865 SER A O 1
ATOM 6319 N N . THR A 1 866 ? 13.619 34.179 21.971 1.00 88.88 866 THR A N 1
ATOM 6320 C CA . THR A 1 866 ? 12.652 33.507 22.849 1.00 88.88 866 THR A CA 1
ATOM 6321 C C . THR A 1 866 ? 11.575 32.758 22.066 1.00 88.88 866 THR A C 1
ATOM 6323 O O . THR A 1 866 ? 10.891 31.896 22.622 1.00 88.88 866 THR A O 1
ATOM 6326 N N . LYS A 1 867 ? 11.440 33.020 20.757 1.00 85.88 867 LYS A N 1
ATOM 6327 C CA . LYS A 1 867 ? 10.518 32.272 19.900 1.00 85.88 867 LYS A CA 1
ATOM 6328 C C . LYS A 1 867 ? 10.997 30.831 19.718 1.00 85.88 867 LYS A C 1
ATOM 6330 O O . LYS A 1 867 ? 12.127 30.631 19.275 1.00 85.88 867 LYS A O 1
ATOM 6335 N N . PRO A 1 868 ? 10.122 29.822 19.902 1.00 80.19 868 PRO A N 1
ATOM 6336 C CA . PRO A 1 868 ? 10.480 28.410 19.721 1.00 80.19 868 PRO A CA 1
ATOM 6337 C C . PRO A 1 868 ? 11.055 28.063 18.337 1.00 80.19 868 PRO A C 1
ATOM 6339 O O . PRO A 1 868 ? 11.787 27.089 18.200 1.00 80.19 868 PRO A O 1
ATOM 6342 N N . GLY A 1 869 ? 10.735 28.852 17.302 1.00 80.75 869 GLY A N 1
ATOM 6343 C CA . GLY A 1 869 ? 11.278 28.684 15.951 1.00 80.75 869 GLY A CA 1
ATOM 6344 C C . GLY A 1 869 ? 12.652 29.327 15.719 1.00 80.75 869 GLY A C 1
ATOM 6345 O O . GLY A 1 869 ? 13.298 29.012 14.717 1.00 80.75 869 GLY A O 1
ATOM 6346 N N . CYS A 1 870 ? 13.121 30.213 16.605 1.00 91.19 870 CYS A N 1
ATOM 6347 C CA . CYS A 1 870 ? 14.345 30.982 16.398 1.00 91.19 870 CYS A CA 1
ATOM 6348 C C . CYS A 1 870 ? 15.594 30.229 16.873 1.00 91.19 870 CYS A C 1
ATOM 6350 O O . CYS A 1 870 ? 16.132 30.465 17.953 1.00 91.19 870 CYS A O 1
ATOM 6352 N N . THR A 1 871 ? 16.083 29.310 16.043 1.00 89.62 871 THR A N 1
ATOM 6353 C CA . THR A 1 871 ? 17.357 28.620 16.301 1.00 89.62 871 THR A CA 1
ATOM 6354 C C . THR A 1 871 ? 18.551 29.582 16.181 1.00 89.62 871 THR A C 1
ATOM 6356 O O . THR A 1 871 ? 18.448 30.583 15.473 1.00 89.62 871 THR A O 1
ATOM 6359 N N . PRO A 1 872 ? 19.726 29.295 16.779 1.00 90.38 872 PRO A N 1
ATOM 6360 C CA . PRO A 1 872 ? 20.916 30.146 16.635 1.00 90.38 872 PRO A CA 1
ATOM 6361 C C . PRO A 1 872 ? 21.338 30.399 15.178 1.00 90.38 872 PRO A C 1
ATOM 6363 O O . PRO A 1 872 ? 21.831 31.474 14.841 1.00 90.38 872 PRO A O 1
ATOM 6366 N N . ASP A 1 873 ? 21.118 29.427 14.290 1.00 80.56 873 ASP A N 1
ATOM 6367 C CA . ASP A 1 873 ? 21.379 29.577 12.855 1.00 80.56 873 ASP A CA 1
ATOM 6368 C C . ASP A 1 873 ? 20.348 30.481 12.178 1.00 80.56 873 ASP A C 1
ATOM 6370 O O . ASP A 1 873 ? 20.724 31.355 11.396 1.00 80.56 873 ASP A O 1
ATOM 6374 N N . ALA A 1 874 ? 19.063 30.324 12.514 1.00 82.00 874 ALA A N 1
ATOM 6375 C CA . ALA A 1 874 ? 18.013 31.222 12.044 1.00 82.00 874 ALA A CA 1
ATOM 6376 C C . ALA A 1 874 ? 18.232 32.653 12.564 1.00 82.00 874 ALA A C 1
ATOM 6378 O O . ALA A 1 874 ? 18.087 33.600 11.799 1.00 82.00 874 ALA A O 1
ATOM 6379 N N . ALA A 1 875 ? 18.678 32.811 13.813 1.00 92.06 875 ALA A N 1
ATOM 6380 C CA . ALA A 1 875 ? 19.038 34.089 14.417 1.00 92.06 875 ALA A CA 1
ATOM 6381 C C . ALA A 1 875 ? 20.192 34.762 13.661 1.00 92.06 875 ALA A C 1
ATOM 6383 O O . ALA A 1 875 ? 20.081 35.928 13.284 1.00 92.06 875 ALA A O 1
ATOM 6384 N N . ARG A 1 876 ? 21.270 34.018 13.365 1.00 90.25 876 ARG A N 1
ATOM 6385 C CA . ARG A 1 876 ? 22.399 34.513 12.556 1.00 90.25 876 ARG A CA 1
ATOM 6386 C C . ARG A 1 876 ? 21.981 34.899 11.137 1.00 90.25 876 ARG A C 1
ATOM 6388 O O . ARG A 1 876 ? 22.462 35.906 10.628 1.00 90.25 876 ARG A O 1
ATOM 6395 N N . ALA A 1 877 ? 21.082 34.136 10.516 1.00 83.50 877 ALA A N 1
ATOM 6396 C CA . ALA A 1 877 ? 20.574 34.425 9.175 1.00 83.50 877 ALA A CA 1
ATOM 6397 C C . ALA A 1 877 ? 19.589 35.612 9.146 1.00 83.50 877 ALA A C 1
ATOM 6399 O O . ALA A 1 877 ? 19.590 36.402 8.201 1.00 83.50 877 ALA A O 1
ATOM 6400 N N . ALA A 1 878 ? 18.758 35.766 10.181 1.00 92.62 878 ALA A N 1
ATOM 6401 C CA . ALA A 1 878 ? 17.758 36.826 10.282 1.00 92.62 878 ALA A CA 1
ATOM 6402 C C . ALA A 1 878 ? 18.361 38.173 10.707 1.00 92.62 878 ALA A C 1
ATOM 6404 O O . ALA A 1 878 ? 17.902 39.213 10.234 1.00 92.62 878 ALA A O 1
ATOM 6405 N N . ALA A 1 879 ? 19.402 38.168 11.547 1.00 94.94 879 ALA A N 1
ATOM 6406 C CA . ALA A 1 879 ? 20.055 39.369 12.071 1.00 94.94 879 ALA A CA 1
ATOM 6407 C C . ALA A 1 879 ? 20.437 40.419 11.004 1.00 94.94 879 ALA A C 1
ATOM 6409 O O . ALA A 1 879 ? 20.018 41.567 11.159 1.00 94.94 879 ALA A O 1
ATOM 6410 N N . PRO A 1 880 ? 21.159 40.093 9.908 1.00 94.00 880 PRO A N 1
ATOM 6411 C CA . PRO A 1 880 ? 21.513 41.092 8.895 1.00 94.00 880 PRO A CA 1
ATOM 6412 C C . PRO A 1 880 ? 20.283 41.658 8.173 1.00 94.00 880 PRO A C 1
ATOM 6414 O O . PRO A 1 880 ? 20.247 42.840 7.840 1.00 94.00 880 PRO A O 1
ATOM 6417 N N . THR A 1 881 ? 19.249 40.836 7.979 1.00 94.12 881 THR A N 1
ATOM 6418 C CA . THR A 1 881 ? 17.987 41.251 7.352 1.00 94.12 881 THR A CA 1
ATOM 6419 C C . THR A 1 881 ? 17.233 42.238 8.240 1.00 94.12 881 THR A C 1
ATOM 6421 O O . THR A 1 881 ? 16.851 43.315 7.787 1.00 94.12 881 THR A O 1
ATOM 6424 N N . LEU A 1 882 ? 17.068 41.906 9.522 1.00 95.38 882 LEU A N 1
ATOM 6425 C CA . LEU A 1 882 ? 16.409 42.761 10.508 1.00 95.38 882 LEU A CA 1
ATOM 6426 C C . LEU A 1 882 ? 17.177 44.068 10.748 1.00 95.38 882 LEU A C 1
ATOM 6428 O O . LEU A 1 882 ? 16.561 45.129 10.837 1.00 95.38 882 LEU A O 1
ATOM 6432 N N . ALA A 1 883 ? 18.511 44.019 10.775 1.00 95.12 883 ALA A N 1
ATOM 6433 C CA . ALA A 1 883 ? 19.354 45.208 10.871 1.00 95.12 883 ALA A CA 1
ATOM 6434 C C . ALA A 1 883 ? 19.182 46.139 9.657 1.00 95.12 883 ALA A C 1
ATOM 6436 O O . ALA A 1 883 ? 19.053 47.350 9.828 1.00 95.12 883 ALA A O 1
ATOM 6437 N N . ALA A 1 884 ? 19.109 45.585 8.441 1.00 93.62 884 ALA A N 1
ATOM 6438 C CA . ALA A 1 884 ? 18.861 46.364 7.228 1.00 93.62 884 ALA A CA 1
ATOM 6439 C C . ALA A 1 884 ? 17.449 46.984 7.206 1.00 93.62 884 ALA A C 1
ATOM 6441 O O . ALA A 1 884 ? 17.294 48.148 6.831 1.00 93.62 884 ALA A O 1
ATOM 6442 N N . MET A 1 885 ? 16.427 46.245 7.658 1.00 95.44 885 MET A N 1
ATOM 6443 C CA . MET A 1 885 ? 15.063 46.773 7.813 1.00 95.44 885 MET A CA 1
ATOM 6444 C C . MET A 1 885 ? 15.010 47.911 8.837 1.00 95.44 885 MET A C 1
ATOM 6446 O O . MET A 1 885 ? 14.411 48.950 8.556 1.00 95.44 885 MET A O 1
ATOM 6450 N N . LYS A 1 886 ? 15.688 47.745 9.980 1.00 95.94 886 LYS A N 1
ATOM 6451 C CA . LYS A 1 886 ? 15.814 48.769 11.023 1.00 95.94 886 LYS A CA 1
ATOM 6452 C C . LYS A 1 886 ? 16.455 50.044 10.484 1.00 95.94 886 LYS A C 1
ATOM 6454 O O . LYS A 1 886 ? 15.862 51.110 10.607 1.00 95.94 886 LYS A O 1
ATOM 6459 N N . ALA A 1 887 ? 17.614 49.929 9.835 1.00 94.75 887 ALA A N 1
ATOM 6460 C CA . ALA A 1 887 ? 18.333 51.079 9.290 1.00 94.75 887 ALA A CA 1
ATOM 6461 C C . ALA A 1 887 ? 17.485 51.863 8.273 1.00 94.75 887 ALA A C 1
ATOM 6463 O O . ALA A 1 887 ? 17.517 53.094 8.240 1.00 94.75 887 ALA A O 1
ATOM 6464 N N . TYR A 1 888 ? 16.690 51.166 7.453 1.00 95.38 888 TYR A N 1
ATOM 6465 C CA . TYR A 1 888 ? 15.794 51.835 6.514 1.00 95.38 888 TYR A CA 1
ATOM 6466 C C . TYR A 1 888 ? 14.610 52.517 7.211 1.00 95.38 888 TYR A C 1
ATOM 6468 O O . TYR A 1 888 ? 14.293 53.658 6.879 1.00 95.38 888 TYR A O 1
ATOM 6476 N N . ALA A 1 889 ? 13.990 51.864 8.198 1.00 95.62 889 ALA A N 1
ATOM 6477 C CA . ALA A 1 889 ? 12.926 52.465 9.000 1.00 95.62 889 ALA A CA 1
ATOM 6478 C C . ALA A 1 889 ? 13.406 53.725 9.743 1.00 95.62 889 ALA A C 1
ATOM 6480 O O . ALA A 1 889 ? 12.729 54.747 9.703 1.00 95.62 889 ALA A O 1
ATOM 6481 N N . GLU A 1 890 ? 14.603 53.701 10.334 1.00 94.44 890 GLU A N 1
ATOM 6482 C CA . GLU A 1 890 ? 15.210 54.863 11.003 1.00 94.44 890 GLU A CA 1
ATOM 6483 C C . GLU A 1 890 ? 15.460 56.024 10.031 1.00 94.44 890 GLU A C 1
ATOM 6485 O O . GLU A 1 890 ? 15.200 57.180 10.362 1.00 94.44 890 GLU A O 1
ATOM 6490 N N . LYS A 1 891 ? 15.888 55.730 8.798 1.00 94.88 891 LYS A N 1
ATOM 6491 C CA . LYS A 1 891 ? 16.042 56.744 7.746 1.00 94.88 891 LYS A CA 1
ATOM 6492 C C . LYS A 1 891 ? 14.705 57.369 7.342 1.00 94.88 891 LYS A C 1
ATOM 6494 O O . LYS A 1 891 ? 14.642 58.567 7.068 1.00 94.88 891 LYS A O 1
ATOM 6499 N N . VAL A 1 892 ? 13.641 56.567 7.293 1.00 94.94 892 VAL A N 1
ATOM 6500 C CA . VAL A 1 892 ? 12.282 57.061 7.043 1.00 94.94 892 VAL A CA 1
ATOM 6501 C C . VAL A 1 892 ? 11.799 57.935 8.194 1.00 94.94 892 VAL A C 1
ATOM 6503 O O . VAL A 1 892 ? 11.280 59.024 7.951 1.00 94.94 892 VAL A O 1
ATOM 6506 N N . GLU A 1 893 ? 12.042 57.517 9.432 1.00 94.00 893 GLU A N 1
ATOM 6507 C CA . GLU A 1 893 ? 11.702 58.289 10.625 1.00 94.00 893 GLU A CA 1
ATOM 6508 C C . GLU A 1 893 ? 12.402 59.653 10.646 1.00 94.00 893 GLU A C 1
ATOM 6510 O O . GLU A 1 893 ? 11.755 60.685 10.812 1.00 94.00 893 GLU A O 1
ATOM 6515 N N . ALA A 1 894 ? 13.707 59.674 10.365 1.00 94.56 894 ALA A N 1
ATOM 6516 C CA . ALA A 1 894 ? 14.513 60.892 10.315 1.00 94.56 894 ALA A CA 1
ATOM 6517 C C . ALA A 1 894 ? 14.083 61.877 9.211 1.00 94.56 894 ALA A C 1
ATOM 6519 O O . ALA A 1 894 ? 14.461 63.045 9.248 1.00 94.56 894 ALA A O 1
ATOM 6520 N N . SER A 1 895 ? 13.299 61.427 8.225 1.00 93.38 895 SER A N 1
ATOM 6521 C CA . SER A 1 895 ? 12.804 62.276 7.135 1.00 93.38 895 SER A CA 1
ATOM 6522 C C . SER A 1 895 ? 11.517 63.039 7.462 1.00 93.38 895 SER A C 1
ATOM 6524 O O . SER A 1 895 ? 11.068 63.854 6.652 1.00 93.38 895 SER A O 1
ATOM 6526 N N . LYS A 1 896 ? 10.913 62.782 8.627 1.00 94.12 896 LYS A N 1
ATOM 6527 C CA . LYS A 1 896 ? 9.710 63.478 9.085 1.00 94.12 896 LYS A CA 1
ATOM 6528 C C . LYS A 1 896 ? 10.006 64.963 9.301 1.00 94.12 896 LYS A C 1
ATOM 6530 O O . LYS A 1 896 ? 10.939 65.323 10.014 1.00 94.12 896 LYS A O 1
ATOM 6535 N N . ASN A 1 897 ? 9.180 65.830 8.726 1.00 90.75 897 ASN A N 1
ATOM 6536 C CA . ASN A 1 897 ? 9.251 67.276 8.925 1.00 90.75 897 ASN A CA 1
ATOM 6537 C C . ASN A 1 897 ? 7.913 67.820 9.462 1.00 90.75 897 ASN A C 1
ATOM 6539 O O . ASN A 1 897 ? 6.990 67.057 9.754 1.00 90.75 897 ASN A O 1
ATOM 6543 N N . ALA A 1 898 ? 7.795 69.144 9.608 1.00 88.88 898 ALA A N 1
ATOM 6544 C CA . ALA A 1 898 ? 6.576 69.787 10.112 1.00 88.88 898 ALA A CA 1
ATOM 6545 C C . ALA A 1 898 ? 5.322 69.516 9.250 1.00 88.88 898 ALA A C 1
ATOM 6547 O O . ALA A 1 898 ? 4.208 69.618 9.753 1.00 88.88 898 ALA A O 1
ATOM 6548 N N . ALA A 1 899 ? 5.492 69.142 7.976 1.00 87.31 899 ALA A N 1
ATOM 6549 C CA . ALA A 1 899 ? 4.413 68.767 7.061 1.00 87.31 899 ALA A CA 1
ATOM 6550 C C . ALA A 1 899 ? 4.094 67.254 7.070 1.00 87.31 899 ALA A C 1
ATOM 6552 O O . ALA A 1 899 ? 3.292 66.798 6.254 1.00 87.31 899 ALA A O 1
ATOM 6553 N N . GLY A 1 900 ? 4.706 66.477 7.973 1.00 89.50 900 GLY A N 1
ATOM 6554 C CA . GLY A 1 900 ? 4.532 65.028 8.091 1.00 89.50 900 GLY A CA 1
ATOM 6555 C C . GLY A 1 900 ? 5.662 64.229 7.436 1.00 89.50 900 GLY A C 1
ATOM 6556 O O . GLY A 1 900 ? 6.797 64.697 7.315 1.00 89.50 900 GLY A O 1
ATOM 6557 N N . TYR A 1 901 ? 5.370 62.986 7.048 1.00 93.19 901 TYR A N 1
ATOM 6558 C CA . TYR A 1 901 ? 6.317 62.153 6.300 1.00 93.19 901 TYR A CA 1
ATOM 6559 C C . TYR A 1 901 ? 6.322 62.537 4.810 1.00 93.19 901 TYR A C 1
ATOM 6561 O O . TYR A 1 901 ? 5.280 62.921 4.267 1.00 93.19 901 TYR A O 1
ATOM 6569 N N . PRO A 1 902 ? 7.470 62.443 4.115 1.00 90.31 902 PRO A N 1
ATOM 6570 C CA . PRO A 1 902 ? 7.556 62.811 2.707 1.00 90.31 902 PRO A CA 1
ATOM 6571 C C . PRO A 1 902 ? 6.663 61.915 1.840 1.00 90.31 902 PRO A C 1
ATOM 6573 O O . PRO A 1 902 ? 6.564 60.713 2.048 1.00 90.31 902 PRO A O 1
ATOM 6576 N N . LYS A 1 903 ? 6.042 62.483 0.798 1.00 88.62 903 LYS A N 1
ATOM 6577 C CA . LYS A 1 903 ? 5.204 61.712 -0.147 1.00 88.62 903 LYS A CA 1
ATOM 6578 C C . LYS A 1 903 ? 5.991 60.655 -0.935 1.00 88.62 903 LYS A C 1
ATOM 6580 O O . LYS A 1 903 ? 5.398 59.745 -1.506 1.00 88.62 903 LYS A O 1
ATOM 6585 N N . THR A 1 904 ? 7.313 60.784 -0.983 1.00 89.56 904 THR A N 1
ATOM 6586 C CA . THR A 1 904 ? 8.244 59.873 -1.657 1.00 89.56 904 THR A CA 1
ATOM 6587 C C . THR A 1 904 ? 9.272 59.344 -0.656 1.00 89.56 904 THR A C 1
ATOM 6589 O O . THR A 1 904 ? 9.634 60.077 0.264 1.00 89.56 904 THR A O 1
ATOM 6592 N N . PRO A 1 905 ? 9.790 58.116 -0.833 1.00 89.12 905 PRO A N 1
ATOM 6593 C CA . PRO A 1 905 ? 10.766 57.543 0.090 1.00 89.12 905 PRO A CA 1
ATOM 6594 C C . PRO A 1 905 ? 12.039 58.410 0.184 1.00 89.12 905 PRO A C 1
ATOM 6596 O O . PRO A 1 905 ? 12.505 58.922 -0.839 1.00 89.12 905 PRO A O 1
ATOM 6599 N N . PRO A 1 906 ? 12.639 58.564 1.380 1.00 85.44 906 PRO A N 1
ATOM 6600 C CA . PRO A 1 906 ? 13.845 59.368 1.571 1.00 85.44 906 PRO A CA 1
ATOM 6601 C C . PRO A 1 906 ? 15.093 58.644 1.042 1.00 85.44 906 PRO A C 1
ATOM 6603 O O . PRO A 1 906 ? 15.839 57.969 1.760 1.00 85.44 906 PRO A O 1
ATOM 6606 N N . GLY A 1 907 ? 15.328 58.799 -0.259 1.00 86.12 907 GLY A N 1
ATOM 6607 C CA . GLY A 1 907 ? 16.462 58.232 -0.987 1.00 86.12 907 GLY A CA 1
ATOM 6608 C C . GLY A 1 907 ? 16.253 56.782 -1.448 1.00 86.12 907 GLY A C 1
ATOM 6609 O O . GLY A 1 907 ? 15.198 56.192 -1.205 1.00 86.12 907 GLY A O 1
ATOM 6610 N N . PRO A 1 908 ? 17.257 56.196 -2.129 1.00 83.31 908 PRO A N 1
ATOM 6611 C CA . PRO A 1 908 ? 17.165 54.837 -2.650 1.00 83.31 908 PRO A CA 1
ATOM 6612 C C . PRO A 1 908 ? 16.977 53.826 -1.514 1.00 83.31 908 PRO A C 1
ATOM 6614 O O . PRO A 1 908 ? 17.587 53.949 -0.446 1.00 83.31 908 PRO A O 1
ATOM 6617 N N . VAL A 1 909 ? 16.118 52.836 -1.758 1.00 81.12 909 VAL A N 1
ATOM 6618 C CA . VAL A 1 909 ? 15.874 51.716 -0.844 1.00 81.12 909 VAL A CA 1
ATOM 6619 C C . VAL A 1 909 ? 17.162 50.886 -0.753 1.00 81.12 909 VAL A C 1
ATOM 6621 O O . VAL A 1 909 ? 17.656 50.445 -1.794 1.00 81.12 909 VAL A O 1
ATOM 6624 N N . PRO A 1 910 ? 17.739 50.675 0.443 1.00 80.88 910 PRO A N 1
ATOM 6625 C CA . PRO A 1 910 ? 18.910 49.823 0.592 1.00 80.88 910 PRO A CA 1
ATOM 6626 C C . PRO A 1 910 ? 18.551 48.375 0.241 1.00 80.88 910 PRO A C 1
ATOM 6628 O O . PRO A 1 910 ? 17.431 47.928 0.487 1.00 80.88 910 PRO A O 1
ATOM 6631 N N . GLY A 1 911 ? 19.502 47.629 -0.323 1.00 83.38 911 GLY A N 1
ATOM 6632 C CA . GLY A 1 911 ? 19.313 46.203 -0.579 1.00 83.38 911 GLY A CA 1
ATOM 6633 C C . GLY A 1 911 ? 19.111 45.454 0.737 1.00 83.38 911 GLY A C 1
ATOM 6634 O O . GLY A 1 911 ? 20.060 45.292 1.500 1.00 83.38 911 GLY A O 1
ATOM 6635 N N . ILE A 1 912 ? 17.882 45.011 1.010 1.00 90.75 912 ILE A N 1
ATOM 6636 C CA . ILE A 1 912 ? 17.577 44.175 2.173 1.00 90.75 912 ILE A CA 1
ATOM 6637 C C . ILE A 1 912 ? 17.743 42.711 1.754 1.00 90.75 912 ILE A C 1
ATOM 6639 O O . ILE A 1 912 ? 17.096 42.281 0.795 1.00 90.75 912 ILE A O 1
ATOM 6643 N N . PRO A 1 913 ? 18.588 41.917 2.440 1.00 88.50 913 PRO A N 1
ATOM 6644 C CA . PRO A 1 913 ? 18.770 40.513 2.099 1.00 88.50 913 PRO A CA 1
ATOM 6645 C C . PRO A 1 913 ? 17.427 39.781 2.032 1.00 88.50 913 PRO A C 1
ATOM 6647 O O . PRO A 1 913 ? 16.659 39.786 2.985 1.00 88.50 913 PRO A O 1
ATOM 6650 N N . SER A 1 914 ? 17.145 39.137 0.900 1.00 83.00 914 SER A N 1
ATOM 6651 C CA . SER A 1 914 ? 15.916 38.366 0.664 1.00 83.00 914 SER A CA 1
ATOM 6652 C C . SER A 1 914 ? 14.593 39.145 0.709 1.00 83.00 914 SER A C 1
ATOM 6654 O O . SER A 1 914 ? 13.551 38.497 0.704 1.00 83.00 914 SER A O 1
ATOM 6656 N N . PHE A 1 915 ? 14.579 40.484 0.711 1.00 86.94 915 PHE A N 1
ATOM 6657 C CA . PHE A 1 915 ? 13.337 41.268 0.680 1.00 86.94 915 PHE A CA 1
ATOM 6658 C C . PHE A 1 915 ? 13.443 42.498 -0.230 1.00 86.94 915 PHE A C 1
ATOM 6660 O O . PHE A 1 915 ? 14.444 43.208 -0.227 1.00 86.94 915 PHE A O 1
ATOM 6667 N N . SER A 1 916 ? 12.373 42.800 -0.964 1.00 85.81 916 SER A N 1
ATOM 6668 C CA . SER A 1 916 ? 12.157 44.126 -1.554 1.00 85.81 916 SER A CA 1
ATOM 6669 C C . SER A 1 916 ? 11.247 44.958 -0.653 1.00 85.81 916 SER A C 1
ATOM 6671 O O . SER A 1 916 ? 10.318 44.413 -0.052 1.00 85.81 916 SER A O 1
ATOM 6673 N N . VAL A 1 917 ? 11.483 46.271 -0.579 1.00 89.44 917 VAL A N 1
ATOM 6674 C CA . VAL A 1 917 ? 10.711 47.187 0.276 1.00 89.44 917 VAL A CA 1
ATOM 6675 C C . VAL A 1 917 ? 9.903 48.163 -0.565 1.00 89.44 917 VAL A C 1
ATOM 6677 O O . VAL A 1 917 ? 10.457 48.780 -1.473 1.00 89.44 917 VAL A O 1
ATOM 6680 N N . SER A 1 918 ? 8.632 48.361 -0.216 1.00 89.12 918 SER A N 1
ATOM 6681 C CA . SER A 1 918 ? 7.834 49.487 -0.720 1.00 89.12 918 SER A CA 1
ATOM 6682 C C . SER A 1 918 ? 7.429 50.416 0.421 1.00 89.12 918 SER A C 1
ATOM 6684 O O . SER A 1 918 ? 7.044 49.951 1.497 1.00 89.12 918 SER A O 1
ATOM 6686 N N . TYR A 1 919 ? 7.533 51.722 0.173 1.00 93.12 919 TYR A N 1
ATOM 6687 C CA . TYR A 1 919 ? 7.205 52.794 1.111 1.00 93.12 919 TYR A CA 1
ATOM 6688 C C . TYR A 1 919 ? 5.795 53.330 0.853 1.00 93.12 919 TYR A C 1
ATOM 6690 O O . TYR A 1 919 ? 5.470 53.690 -0.279 1.00 93.12 919 TYR A O 1
ATOM 6698 N N . HIS A 1 920 ? 4.990 53.421 1.911 1.00 92.69 920 HIS A N 1
ATOM 6699 C CA . HIS A 1 920 ? 3.610 53.901 1.866 1.00 92.69 920 HIS A CA 1
ATOM 6700 C C . HIS A 1 920 ? 3.433 55.057 2.863 1.00 92.69 920 HIS A C 1
ATOM 6702 O O . HIS A 1 920 ? 3.393 54.810 4.074 1.00 92.69 920 HIS A O 1
ATOM 6708 N N . PRO A 1 921 ? 3.355 56.318 2.400 1.00 89.88 921 PRO A N 1
ATOM 6709 C CA . PRO A 1 921 ? 3.154 57.462 3.283 1.00 89.88 921 PRO A CA 1
ATOM 6710 C C . PRO A 1 921 ? 1.715 57.508 3.816 1.00 89.88 921 PRO A C 1
ATOM 6712 O O . PRO A 1 921 ? 0.761 57.204 3.100 1.00 89.88 921 PRO A O 1
ATOM 6715 N N . SER A 1 922 ? 1.551 57.948 5.061 1.00 84.81 922 SER A N 1
ATOM 6716 C CA . SER A 1 922 ? 0.270 58.311 5.673 1.00 84.81 922 SER A CA 1
ATOM 6717 C C . SER A 1 922 ? 0.403 59.689 6.335 1.00 84.81 922 SER A C 1
ATOM 6719 O O . SER A 1 922 ? 1.513 60.161 6.572 1.00 84.81 922 SER A O 1
ATOM 6721 N N . GLN A 1 923 ? -0.712 60.373 6.612 1.00 77.44 923 GLN A N 1
ATOM 6722 C CA . GLN A 1 923 ? -0.690 61.772 7.075 1.00 77.44 923 GLN A CA 1
ATOM 6723 C C . GLN A 1 923 ? 0.182 61.969 8.329 1.00 77.44 923 GLN A C 1
ATOM 6725 O O . GLN A 1 923 ? 0.980 62.900 8.377 1.00 77.44 923 GLN A O 1
ATOM 6730 N N . ASN A 1 924 ? 0.095 61.048 9.296 1.00 86.12 924 ASN A N 1
ATOM 6731 C CA . ASN A 1 924 ? 0.809 61.135 10.577 1.00 86.12 924 ASN A CA 1
ATOM 6732 C C . ASN A 1 924 ? 1.761 59.951 10.844 1.00 86.12 924 ASN A C 1
ATOM 6734 O O . ASN A 1 924 ? 2.331 59.860 11.929 1.00 86.12 924 ASN A O 1
ATOM 6738 N N . THR A 1 925 ? 1.926 59.031 9.886 1.00 92.19 925 THR A N 1
ATOM 6739 C CA . THR A 1 925 ? 2.759 57.820 10.017 1.00 92.19 925 THR A CA 1
ATOM 6740 C C . THR A 1 925 ? 3.223 57.323 8.642 1.00 92.19 925 THR A C 1
ATOM 6742 O O . THR A 1 925 ? 2.919 57.926 7.617 1.00 92.19 925 THR A O 1
ATOM 6745 N N . TYR A 1 926 ? 3.941 56.210 8.585 1.00 95.62 926 TYR A N 1
ATOM 6746 C CA . TYR A 1 926 ? 4.241 55.498 7.347 1.00 95.62 926 TYR A CA 1
ATOM 6747 C C . TYR A 1 926 ? 4.092 53.997 7.557 1.00 95.62 926 TYR A C 1
ATOM 6749 O O . TYR A 1 926 ? 4.076 53.492 8.686 1.00 95.62 926 TYR A O 1
ATOM 6757 N N . ALA A 1 927 ? 4.019 53.282 6.441 1.00 95.94 927 ALA A N 1
ATOM 6758 C CA . ALA A 1 927 ? 4.199 51.849 6.422 1.00 95.94 927 ALA A CA 1
ATOM 6759 C C . ALA A 1 927 ? 5.286 51.441 5.429 1.00 95.94 927 ALA A C 1
ATOM 6761 O O . ALA A 1 927 ? 5.453 52.040 4.365 1.00 95.94 927 ALA A O 1
ATOM 6762 N N . LEU A 1 928 ? 6.020 50.395 5.787 1.00 95.12 928 LEU A N 1
ATOM 6763 C CA . LEU A 1 928 ? 6.919 49.681 4.890 1.00 95.12 928 LEU A CA 1
ATOM 6764 C C . LEU A 1 928 ? 6.315 48.312 4.614 1.00 95.12 928 LEU A C 1
ATOM 6766 O O . LEU A 1 928 ? 5.846 47.654 5.533 1.00 95.12 928 LEU A O 1
ATOM 6770 N N . THR A 1 929 ? 6.331 47.871 3.364 1.00 92.50 929 THR A N 1
ATOM 6771 C CA . THR A 1 929 ? 5.944 46.500 2.999 1.00 92.50 929 THR A CA 1
ATOM 6772 C C . THR A 1 929 ? 7.164 45.753 2.506 1.00 92.50 929 THR A C 1
ATOM 6774 O O . THR A 1 929 ? 7.892 46.253 1.653 1.00 92.50 929 THR A O 1
ATOM 6777 N N . PHE A 1 930 ? 7.387 44.564 3.051 1.00 90.19 930 PHE A N 1
ATOM 6778 C CA . PHE A 1 930 ? 8.518 43.703 2.752 1.00 90.19 930 PHE A CA 1
ATOM 6779 C C . PHE A 1 930 ? 8.024 42.487 1.975 1.00 90.19 930 PHE A C 1
ATOM 6781 O O . PHE A 1 930 ? 7.318 41.629 2.506 1.00 90.19 930 PHE A O 1
ATOM 6788 N N . SER A 1 931 ? 8.405 42.407 0.703 1.00 84.69 931 SER A N 1
ATOM 6789 C CA . SER A 1 931 ? 8.080 41.268 -0.156 1.00 84.69 931 SER A CA 1
ATOM 6790 C C . SER A 1 931 ? 9.280 40.323 -0.229 1.00 84.69 931 SER A C 1
ATOM 6792 O O . SER A 1 931 ? 10.356 40.761 -0.642 1.00 84.69 931 SER A O 1
ATOM 6794 N N . PRO A 1 932 ? 9.144 39.052 0.181 1.00 81.19 932 PRO A N 1
ATOM 6795 C CA . PRO A 1 932 ? 10.265 38.119 0.229 1.00 81.19 932 PRO A CA 1
ATOM 6796 C C . PRO A 1 932 ? 10.741 37.784 -1.183 1.00 81.19 932 PRO A C 1
ATOM 6798 O O . PRO A 1 932 ? 9.950 37.335 -1.992 1.00 81.19 932 PRO A O 1
ATOM 6801 N N . LEU A 1 933 ? 12.020 37.974 -1.495 1.00 77.31 933 LEU A N 1
ATOM 6802 C CA . LEU A 1 933 ? 12.643 37.588 -2.768 1.00 77.31 933 LEU A CA 1
ATOM 6803 C C . LEU A 1 933 ? 12.917 36.077 -2.847 1.00 77.31 933 LEU A C 1
ATOM 6805 O O . LEU A 1 933 ? 13.034 35.542 -3.942 1.00 77.31 933 LEU A O 1
ATOM 6809 N N . THR A 1 934 ? 13.017 35.384 -1.705 1.00 75.75 934 THR A N 1
ATOM 6810 C CA . THR A 1 934 ? 13.243 33.931 -1.616 1.00 75.75 934 THR A CA 1
ATOM 6811 C C . THR A 1 934 ? 12.438 33.318 -0.461 1.00 75.75 934 THR A C 1
ATOM 6813 O O . THR A 1 934 ? 12.239 33.944 0.584 1.00 75.75 934 THR A O 1
ATOM 6816 N N . MET A 1 935 ? 11.984 32.064 -0.609 1.00 66.19 935 MET A N 1
ATOM 6817 C CA . MET A 1 935 ? 11.251 31.358 0.460 1.00 66.19 935 MET A CA 1
ATOM 6818 C C . MET A 1 935 ? 12.135 30.977 1.652 1.00 66.19 935 MET A C 1
ATOM 6820 O O . MET A 1 935 ? 11.664 30.960 2.792 1.00 66.19 935 MET A O 1
ATOM 6824 N N . SER A 1 936 ? 13.410 30.673 1.401 1.00 68.19 936 SER A N 1
ATOM 6825 C CA . SER A 1 936 ? 14.390 30.351 2.443 1.00 68.19 936 SER A CA 1
ATOM 6826 C C . SER A 1 936 ? 14.641 31.548 3.363 1.00 68.19 936 SER A C 1
ATOM 6828 O O . SER A 1 936 ? 14.631 31.387 4.585 1.00 68.19 936 SER A O 1
ATOM 6830 N N . GLY A 1 937 ? 14.760 32.753 2.793 1.00 71.75 937 GLY A N 1
ATOM 6831 C CA . GLY A 1 937 ? 14.893 33.999 3.547 1.00 71.75 937 GLY A CA 1
ATOM 6832 C C . GLY A 1 937 ? 13.669 34.302 4.412 1.00 71.75 937 GLY A C 1
ATOM 6833 O O . GLY A 1 937 ? 13.819 34.639 5.585 1.00 71.75 937 GLY A O 1
ATOM 6834 N N . LEU A 1 938 ? 12.455 34.098 3.883 1.00 81.56 938 LEU A N 1
ATOM 6835 C CA . LEU A 1 938 ? 11.213 34.325 4.630 1.00 81.56 938 LEU A CA 1
ATOM 6836 C C . LEU A 1 938 ? 11.076 33.403 5.849 1.00 81.56 938 LEU A C 1
ATOM 6838 O O . LEU A 1 938 ? 10.719 33.870 6.930 1.00 81.56 938 LEU A O 1
ATOM 6842 N N . ARG A 1 939 ? 11.348 32.100 5.694 1.00 76.25 939 ARG A N 1
ATOM 6843 C CA . ARG A 1 939 ? 11.193 31.126 6.790 1.00 76.25 939 ARG A CA 1
ATOM 6844 C C . ARG A 1 939 ? 12.133 31.431 7.955 1.00 76.25 939 ARG A C 1
ATOM 6846 O O . ARG A 1 939 ? 11.674 31.485 9.092 1.00 76.25 939 ARG A O 1
ATOM 6853 N N . GLY A 1 940 ? 13.415 31.671 7.668 1.00 76.44 940 GLY A N 1
ATOM 6854 C CA . GLY A 1 940 ? 14.397 32.040 8.694 1.00 76.44 940 GLY A CA 1
ATOM 6855 C C . GLY A 1 940 ? 14.064 33.373 9.366 1.00 76.44 940 GLY A C 1
ATOM 6856 O O . GLY A 1 940 ? 14.195 33.506 10.579 1.00 76.44 940 GLY A O 1
ATOM 6857 N N . PHE A 1 941 ? 13.550 34.331 8.591 1.00 91.06 941 PHE A N 1
ATOM 6858 C CA . PHE A 1 941 ? 13.117 35.627 9.097 1.00 91.06 941 PHE A CA 1
ATOM 6859 C C . PHE A 1 941 ? 11.925 35.520 10.057 1.00 91.06 941 PHE A C 1
ATOM 6861 O O . PHE A 1 941 ? 12.028 35.961 11.197 1.00 91.06 941 PHE A O 1
ATOM 6868 N N . VAL A 1 942 ? 10.799 34.923 9.644 1.00 88.62 942 VAL A N 1
ATOM 6869 C CA . VAL A 1 942 ? 9.568 34.898 10.465 1.00 88.62 942 VAL A CA 1
ATOM 6870 C C . VAL A 1 942 ? 9.750 34.068 11.738 1.00 88.62 942 VAL A C 1
ATOM 6872 O O . VAL A 1 942 ? 9.134 34.363 12.761 1.00 88.62 942 VAL A O 1
ATOM 6875 N N . ALA A 1 943 ? 10.633 33.069 11.699 1.00 87.12 943 ALA A N 1
ATOM 6876 C CA . ALA A 1 943 ? 10.977 32.268 12.865 1.00 87.12 943 ALA A CA 1
ATOM 6877 C C . ALA A 1 943 ? 11.624 33.091 13.997 1.00 87.12 943 ALA A C 1
ATOM 6879 O O . ALA A 1 943 ? 11.429 32.759 15.164 1.00 87.12 943 ALA A O 1
ATOM 6880 N N . CYS A 1 944 ? 12.346 34.163 13.653 1.00 94.31 944 CYS A N 1
ATOM 6881 C CA . CYS A 1 944 ? 13.141 34.974 14.578 1.00 94.31 944 CYS A CA 1
ATOM 6882 C C . CYS A 1 944 ? 12.676 36.425 14.736 1.00 94.31 944 CYS A C 1
ATOM 6884 O O . CYS A 1 944 ? 13.058 37.085 15.696 1.00 94.31 944 CYS A O 1
ATOM 6886 N N . ALA A 1 945 ? 11.888 36.957 13.807 1.00 95.44 945 ALA A N 1
ATOM 6887 C CA . ALA A 1 945 ? 11.403 38.328 13.867 1.00 95.44 945 ALA A CA 1
ATOM 6888 C C . ALA A 1 945 ? 10.147 38.427 14.756 1.00 95.44 945 ALA A C 1
ATOM 6890 O O . ALA A 1 945 ? 9.275 37.549 14.679 1.00 95.44 945 ALA A O 1
ATOM 6891 N N . PRO A 1 946 ? 9.976 39.493 15.560 1.00 94.00 946 PRO A N 1
ATOM 6892 C CA . PRO A 1 946 ? 8.763 39.748 16.334 1.00 94.00 946 PRO A CA 1
ATOM 6893 C C . PRO A 1 946 ? 7.627 40.226 15.410 1.00 94.00 946 PRO A C 1
ATOM 6895 O O . PRO A 1 946 ? 7.275 41.399 15.367 1.00 94.00 946 PRO A O 1
ATOM 6898 N N . VAL A 1 947 ? 7.081 39.300 14.614 1.00 94.75 947 VAL A N 1
ATOM 6899 C CA . VAL A 1 947 ? 5.953 39.553 13.709 1.00 94.75 947 VAL A CA 1
ATOM 6900 C C . VAL A 1 947 ? 4.627 39.391 14.450 1.00 94.75 947 VAL A C 1
ATOM 6902 O O . VAL A 1 947 ? 4.381 38.355 15.080 1.00 94.75 947 VAL A O 1
ATOM 6905 N N . HIS A 1 948 ? 3.773 40.399 14.322 1.00 95.19 948 HIS A N 1
ATOM 6906 C CA . HIS A 1 948 ? 2.414 40.434 14.837 1.00 95.19 948 HIS A CA 1
ATOM 6907 C C . HIS A 1 948 ? 1.388 40.057 13.760 1.00 95.19 948 HIS A C 1
ATOM 6909 O O . HIS A 1 948 ? 1.629 40.194 12.561 1.00 95.19 948 HIS A O 1
ATOM 6915 N N . VAL A 1 949 ? 0.212 39.591 14.163 1.00 93.81 949 VAL A N 1
ATOM 6916 C CA . VAL A 1 949 ? -0.878 39.234 13.254 1.00 93.81 949 VAL A CA 1
ATOM 6917 C C . VAL A 1 949 ? -2.204 39.783 13.766 1.00 93.81 949 VAL A C 1
ATOM 6919 O O . VAL A 1 949 ? -2.502 39.708 14.955 1.00 93.81 949 VAL A O 1
ATOM 6922 N N . GLY A 1 950 ? -3.038 40.286 12.865 1.00 92.44 950 GLY A N 1
ATOM 6923 C CA . GLY A 1 950 ? -4.393 40.715 13.203 1.00 92.44 950 GLY A CA 1
ATOM 6924 C C . GLY A 1 950 ? -5.348 40.557 12.033 1.00 92.44 950 GLY A C 1
ATOM 6925 O O . GLY A 1 950 ? -4.945 40.244 10.911 1.00 92.44 950 GLY A O 1
ATOM 6926 N N . ARG A 1 951 ? -6.642 40.715 12.303 1.00 91.56 951 ARG A N 1
ATOM 6927 C CA . ARG A 1 951 ? -7.684 40.700 11.266 1.00 91.56 951 ARG A CA 1
ATOM 6928 C C . ARG A 1 951 ? -7.759 42.049 10.549 1.00 91.56 951 ARG A C 1
ATOM 6930 O O . ARG A 1 951 ? -7.238 43.049 11.047 1.00 91.56 951 ARG A O 1
ATOM 6937 N N . LEU A 1 952 ? -8.415 42.069 9.390 1.00 90.81 952 LEU A N 1
ATOM 6938 C CA . LEU A 1 952 ? -8.636 43.283 8.605 1.00 90.81 952 LEU A CA 1
ATOM 6939 C C . LEU A 1 952 ? -9.285 44.398 9.438 1.00 90.81 952 LEU A C 1
ATOM 6941 O O . LEU A 1 952 ? -8.810 45.530 9.414 1.00 90.81 952 LEU A O 1
ATOM 6945 N N . GLU A 1 953 ? -10.299 44.066 10.236 1.00 90.56 953 GLU A N 1
ATOM 6946 C CA . GLU A 1 953 ? -11.048 45.035 11.043 1.00 90.56 953 GLU A CA 1
ATOM 6947 C C . GLU A 1 953 ? -10.171 45.645 12.146 1.00 90.56 953 GLU A C 1
ATOM 6949 O O . GLU A 1 953 ? -10.239 46.840 12.414 1.00 90.56 953 GLU A O 1
ATOM 6954 N N . GLN A 1 954 ? -9.289 44.839 12.750 1.00 92.44 954 GLN A N 1
ATOM 6955 C CA . GLN A 1 954 ? -8.341 45.305 13.769 1.00 92.44 954 GLN A CA 1
ATOM 6956 C C . GLN A 1 954 ? -7.292 46.245 13.171 1.00 92.44 954 GLN A C 1
ATOM 6958 O O . GLN A 1 954 ? -6.946 47.255 13.778 1.00 92.44 954 GLN A O 1
ATOM 6963 N N . ALA A 1 955 ? -6.798 45.928 11.970 1.00 92.69 955 ALA A N 1
ATOM 6964 C CA . ALA A 1 955 ? -5.852 46.785 11.265 1.00 92.69 955 ALA A CA 1
ATOM 6965 C C . ALA A 1 955 ? -6.494 48.128 10.889 1.00 92.69 955 ALA A C 1
ATOM 6967 O O . ALA A 1 955 ? -5.885 49.175 11.093 1.00 92.69 955 ALA A O 1
ATOM 6968 N N . GLN A 1 956 ? -7.742 48.105 10.414 1.00 91.50 956 GLN A N 1
ATOM 6969 C CA . GLN A 1 956 ? -8.512 49.311 10.101 1.00 91.50 956 GLN A CA 1
ATOM 6970 C C . GLN A 1 956 ? -8.793 50.162 11.347 1.00 91.50 956 GLN A C 1
ATOM 6972 O O . GLN A 1 956 ? -8.617 51.377 11.292 1.00 91.50 956 GLN A O 1
ATOM 6977 N N . ALA A 1 957 ? -9.161 49.540 12.473 1.00 91.12 957 ALA A N 1
ATOM 6978 C CA . ALA A 1 957 ? -9.418 50.235 13.737 1.00 91.12 957 ALA A CA 1
ATOM 6979 C C . ALA A 1 957 ? -8.174 50.948 14.295 1.00 91.12 957 ALA A C 1
ATOM 6981 O O . ALA A 1 957 ? -8.289 51.997 14.918 1.00 91.12 957 ALA A O 1
ATOM 6982 N N . MET A 1 958 ? -6.982 50.402 14.044 1.00 91.56 958 MET A N 1
ATOM 6983 C CA . MET A 1 958 ? -5.703 51.020 14.410 1.00 91.56 958 MET A CA 1
ATOM 6984 C C . MET A 1 958 ? -5.131 51.931 13.306 1.00 91.56 958 MET A C 1
ATOM 6986 O O . MET A 1 958 ? -3.986 52.365 13.408 1.00 91.56 958 MET A O 1
ATOM 6990 N N . HIS A 1 959 ? -5.899 52.208 12.243 1.00 92.56 959 HIS A N 1
ATOM 6991 C CA . HIS A 1 959 ? -5.473 52.980 11.068 1.00 92.56 959 HIS A CA 1
ATOM 6992 C C . HIS A 1 959 ? -4.161 52.475 10.431 1.00 92.56 959 HIS A C 1
ATOM 6994 O O . HIS A 1 959 ? -3.365 53.259 9.907 1.00 92.56 959 HIS A O 1
ATOM 7000 N N . LEU A 1 960 ? -3.923 51.159 10.473 1.00 93.25 960 LEU A N 1
ATOM 7001 C CA . LEU A 1 960 ? -2.750 50.529 9.869 1.00 93.25 960 LEU A CA 1
ATOM 7002 C C . LEU A 1 960 ? -2.898 50.450 8.351 1.00 93.25 960 LEU A C 1
ATOM 7004 O O . LEU A 1 960 ? -3.997 50.310 7.810 1.00 93.25 960 LEU A O 1
ATOM 7008 N N . TYR A 1 961 ? -1.761 50.469 7.661 1.00 93.12 961 TYR A N 1
ATOM 7009 C CA . TYR A 1 961 ? -1.725 50.167 6.239 1.00 93.12 961 TYR A CA 1
ATOM 7010 C C . TYR A 1 961 ? -2.115 48.703 6.013 1.00 93.12 961 TYR A C 1
ATOM 7012 O O . TYR A 1 961 ? -1.558 47.788 6.616 1.00 93.12 961 TYR A O 1
ATOM 7020 N N . VAL A 1 962 ? -3.077 48.473 5.127 1.00 91.19 962 VAL A N 1
ATOM 7021 C CA . VAL A 1 962 ? -3.506 47.130 4.748 1.00 91.19 962 VAL A CA 1
ATOM 7022 C C . VAL A 1 962 ? -2.985 46.868 3.337 1.00 91.19 962 VAL A C 1
ATOM 7024 O O . VAL A 1 962 ? -3.545 47.425 2.388 1.00 91.19 962 VAL A O 1
ATOM 7027 N N . PRO A 1 963 ? -1.937 46.039 3.174 1.00 83.88 963 PRO A N 1
ATOM 7028 C CA . PRO A 1 963 ? -1.428 45.724 1.849 1.00 83.88 963 PRO A CA 1
ATOM 7029 C C . PRO A 1 963 ? -2.494 44.985 1.036 1.00 83.88 963 PRO A C 1
ATOM 7031 O O . PRO A 1 963 ? -3.299 44.220 1.583 1.00 83.88 963 PRO A O 1
ATOM 7034 N N . GLN A 1 964 ? -2.510 45.199 -0.274 1.00 77.69 964 GLN A N 1
ATOM 7035 C CA . GLN A 1 964 ? -3.448 44.503 -1.156 1.00 77.69 964 GLN A CA 1
ATOM 7036 C C . GLN A 1 964 ? -2.955 43.062 -1.340 1.00 77.69 964 GLN A C 1
ATOM 7038 O O . GLN A 1 964 ? -1.939 42.837 -1.995 1.00 77.69 964 GLN A O 1
ATOM 7043 N N . SER A 1 965 ? -3.630 42.072 -0.740 1.00 65.56 965 SER A N 1
ATOM 7044 C CA . SER A 1 965 ? -3.173 40.684 -0.867 1.00 65.56 965 SER A CA 1
ATOM 7045 C C . SER A 1 965 ? -3.368 40.174 -2.296 1.00 65.56 965 SER A C 1
ATOM 7047 O O . SER A 1 965 ? -4.399 40.399 -2.928 1.00 65.56 965 SER A O 1
ATOM 7049 N N . SER A 1 966 ? -2.357 39.479 -2.819 1.00 63.97 966 SER A N 1
ATOM 7050 C CA . SER A 1 966 ? -2.508 38.704 -4.051 1.00 63.97 966 SER A CA 1
ATOM 7051 C C . SER A 1 966 ? -3.016 37.300 -3.713 1.00 63.97 966 SER A C 1
ATOM 7053 O O . SER A 1 966 ? -2.758 36.779 -2.625 1.00 63.97 966 SER A O 1
ATOM 7055 N N . SER A 1 967 ? -3.679 36.644 -4.667 1.00 56.59 967 SER A N 1
ATOM 7056 C CA . SER A 1 967 ? -4.186 35.261 -4.544 1.00 56.59 967 SER A CA 1
ATOM 7057 C C . SER A 1 967 ? -3.130 34.259 -4.070 1.00 56.59 967 SER A C 1
ATOM 7059 O O . SER A 1 967 ? -3.463 33.270 -3.413 1.00 56.59 967 SER A O 1
ATOM 7061 N N . PHE A 1 968 ? -1.868 34.519 -4.412 1.00 54.53 968 PHE A N 1
ATOM 7062 C CA . PHE A 1 968 ? -0.735 33.620 -4.212 1.00 54.53 968 PHE A CA 1
ATOM 7063 C C . PHE A 1 968 ? 0.051 33.895 -2.922 1.00 54.53 968 PHE A C 1
ATOM 7065 O O . PHE A 1 968 ? 0.687 32.986 -2.396 1.00 54.53 968 PHE A O 1
ATOM 7072 N N . PHE A 1 969 ? -0.018 35.114 -2.376 1.00 61.19 969 PHE A N 1
ATOM 7073 C CA . PHE A 1 969 ? 0.633 35.497 -1.119 1.00 61.19 969 PHE A CA 1
ATOM 7074 C C . PHE A 1 969 ? -0.366 36.248 -0.233 1.00 61.19 969 PHE A C 1
ATOM 7076 O O . PHE A 1 969 ? -0.538 37.462 -0.327 1.00 61.19 969 PHE A O 1
ATOM 7083 N N . ARG A 1 970 ? -1.033 35.503 0.655 1.00 60.81 970 ARG A N 1
ATOM 7084 C CA . ARG A 1 970 ? -2.158 35.994 1.478 1.00 60.81 970 ARG A CA 1
ATOM 7085 C C . ARG A 1 970 ? -1.745 36.803 2.717 1.00 60.81 970 ARG A C 1
ATOM 7087 O O . ARG A 1 970 ? -2.590 37.125 3.545 1.00 60.81 970 ARG A O 1
ATOM 7094 N N . ALA A 1 971 ? -0.450 37.059 2.887 1.00 71.56 971 ALA A N 1
ATOM 7095 C CA . ALA A 1 971 ? 0.128 37.528 4.144 1.00 71.56 971 ALA A CA 1
ATOM 7096 C C . ALA A 1 971 ? 1.399 38.383 3.926 1.00 71.56 971 ALA A C 1
ATOM 7098 O O . ALA A 1 971 ? 2.475 37.995 4.383 1.00 71.56 971 ALA A O 1
ATOM 7099 N N . PRO A 1 972 ? 1.322 39.510 3.191 1.00 81.06 972 PRO A N 1
ATOM 7100 C CA . PRO A 1 972 ? 2.457 40.420 3.049 1.00 81.06 972 PRO A CA 1
ATOM 7101 C C . PRO A 1 972 ? 2.895 40.951 4.418 1.00 81.06 972 PRO A C 1
ATOM 7103 O O . PRO A 1 972 ? 2.068 41.316 5.257 1.00 81.06 972 PRO A O 1
ATOM 7106 N N . LEU A 1 973 ? 4.209 40.974 4.638 1.00 91.31 973 LEU A N 1
ATOM 7107 C CA . LEU A 1 973 ? 4.816 41.480 5.860 1.00 91.31 973 LEU A CA 1
ATOM 7108 C C . LEU A 1 973 ? 4.900 43.005 5.776 1.00 91.31 973 LEU A C 1
ATOM 7110 O O . LEU A 1 973 ? 5.577 43.544 4.902 1.00 91.31 973 LEU A O 1
ATOM 7114 N N . ALA A 1 974 ? 4.230 43.699 6.681 1.00 94.75 974 ALA A N 1
ATOM 7115 C CA . ALA A 1 974 ? 4.261 45.148 6.787 1.00 94.75 974 ALA A CA 1
ATOM 7116 C C . ALA A 1 974 ? 4.988 45.592 8.063 1.00 94.75 974 ALA A C 1
ATOM 7118 O O . ALA A 1 974 ? 5.194 44.810 8.985 1.00 94.75 974 ALA A O 1
ATOM 7119 N N . TYR A 1 975 ? 5.384 46.857 8.120 1.00 96.62 975 TYR A N 1
ATOM 7120 C CA . TYR A 1 975 ? 5.919 47.511 9.307 1.00 96.62 975 TYR A CA 1
ATOM 7121 C C . TYR A 1 975 ? 5.335 48.906 9.446 1.00 96.62 975 TYR A C 1
ATOM 7123 O O . TYR A 1 975 ? 5.212 49.626 8.458 1.00 96.62 975 TYR A O 1
ATOM 7131 N N . THR A 1 976 ? 5.022 49.299 10.675 1.00 96.31 976 THR A N 1
ATOM 7132 C CA . THR A 1 976 ? 4.767 50.691 11.053 1.00 96.31 976 THR A CA 1
ATOM 7133 C C . THR A 1 976 ? 5.315 50.927 12.460 1.00 96.31 976 THR A C 1
ATOM 7135 O O . THR A 1 976 ? 5.287 49.989 13.265 1.00 96.31 976 THR A O 1
ATOM 7138 N N . PRO A 1 977 ? 5.781 52.143 12.805 1.00 95.75 977 PRO A N 1
ATOM 7139 C CA . PRO A 1 977 ? 6.312 52.418 14.139 1.00 95.75 977 PRO A CA 1
ATOM 7140 C C . PRO A 1 977 ? 5.374 52.008 15.283 1.00 95.75 977 PRO A C 1
ATOM 7142 O O . PRO A 1 977 ? 5.840 51.490 16.288 1.00 95.75 977 PRO A O 1
ATOM 7145 N N . ALA A 1 978 ? 4.056 52.160 15.116 1.00 93.81 978 ALA A N 1
ATOM 7146 C CA . ALA A 1 978 ? 3.076 51.898 16.173 1.00 93.81 978 ALA A CA 1
ATOM 7147 C C . ALA A 1 978 ? 2.925 50.413 16.564 1.00 93.81 978 ALA A C 1
ATOM 7149 O O . ALA A 1 978 ? 2.586 50.117 17.705 1.00 93.81 978 ALA A O 1
ATOM 7150 N N . VAL A 1 979 ? 3.151 49.481 15.631 1.00 95.06 979 VAL A N 1
ATOM 7151 C CA . VAL A 1 979 ? 2.823 48.044 15.792 1.00 95.06 979 VAL A CA 1
ATOM 7152 C C . VAL A 1 979 ? 4.049 47.151 15.578 1.00 95.06 979 VAL A C 1
ATOM 7154 O O . VAL A 1 979 ? 4.031 45.979 15.937 1.00 95.06 979 VAL A O 1
ATOM 7157 N N . GLY A 1 980 ? 5.142 47.688 15.031 1.00 96.69 980 GLY A N 1
ATOM 7158 C CA . GLY A 1 980 ? 6.292 46.893 14.616 1.00 96.69 980 GLY A CA 1
ATOM 7159 C C . GLY A 1 980 ? 6.014 46.145 13.315 1.00 96.69 980 GLY A C 1
ATOM 7160 O O . GLY A 1 980 ? 5.327 46.667 12.438 1.00 96.69 980 GLY A O 1
ATOM 7161 N N . LEU A 1 981 ? 6.584 44.947 13.161 1.00 96.81 981 LEU A N 1
ATOM 7162 C CA . LEU A 1 981 ? 6.353 44.074 12.008 1.00 96.81 981 LEU A CA 1
ATOM 7163 C C . LEU A 1 981 ? 5.000 43.371 12.149 1.00 96.81 981 LEU A C 1
ATOM 7165 O O . LEU A 1 981 ? 4.742 42.753 13.176 1.00 96.81 981 LEU A O 1
ATOM 7169 N N . TYR A 1 982 ? 4.142 43.416 11.134 1.00 95.56 982 TYR A N 1
ATOM 7170 C CA . TYR A 1 982 ? 2.800 42.851 11.209 1.00 95.56 982 TYR A CA 1
ATOM 7171 C C . TYR A 1 982 ? 2.300 42.243 9.899 1.00 95.56 982 TYR A C 1
ATOM 7173 O O . TYR A 1 982 ? 2.783 42.553 8.813 1.00 95.56 982 TYR A O 1
ATOM 7181 N N . ILE A 1 983 ? 1.299 41.371 10.017 1.00 93.50 983 ILE A N 1
ATOM 7182 C CA . ILE A 1 983 ? 0.565 40.776 8.903 1.00 93.50 983 ILE A CA 1
ATOM 7183 C C . ILE A 1 983 ? -0.938 40.935 9.145 1.00 93.50 983 ILE A C 1
ATOM 7185 O O . ILE A 1 983 ? -1.455 40.562 10.201 1.00 93.50 983 ILE A O 1
ATOM 7189 N N . VAL A 1 984 ? -1.654 41.419 8.130 1.00 92.06 984 VAL A N 1
ATOM 7190 C CA . VAL A 1 984 ? -3.118 41.526 8.145 1.00 92.06 984 VAL A CA 1
ATOM 7191 C C . VAL A 1 984 ? -3.729 40.286 7.491 1.00 92.06 984 VAL A C 1
ATOM 7193 O O . VAL A 1 984 ? -3.477 40.009 6.320 1.00 92.06 984 VAL A O 1
ATOM 7196 N N . ARG A 1 985 ? -4.560 39.535 8.220 1.00 84.88 985 ARG A N 1
ATOM 7197 C CA . ARG A 1 985 ? -5.330 38.416 7.659 1.00 84.88 985 ARG A CA 1
ATOM 7198 C C . ARG A 1 985 ? -6.541 38.948 6.901 1.00 84.88 985 ARG A C 1
ATOM 7200 O O . ARG A 1 985 ? -7.437 39.530 7.512 1.00 84.88 985 ARG A O 1
ATOM 7207 N N . GLN A 1 986 ? -6.586 38.691 5.598 1.00 80.25 986 GLN A N 1
ATOM 7208 C CA . GLN A 1 986 ? -7.742 38.987 4.753 1.00 80.25 986 GLN A CA 1
ATOM 7209 C C . GLN A 1 986 ? -8.515 37.685 4.461 1.00 80.25 986 GLN A C 1
ATOM 7211 O O . GLN A 1 986 ? -7.889 36.686 4.088 1.00 80.25 986 GLN A O 1
ATOM 7216 N N . PRO A 1 987 ? -9.846 37.640 4.667 1.00 68.56 987 PRO A N 1
ATOM 7217 C CA . PRO A 1 987 ? -10.650 36.480 4.293 1.00 68.56 987 PRO A CA 1
ATOM 7218 C C . PRO A 1 987 ? -10.634 36.284 2.765 1.00 68.56 987 PRO A C 1
ATOM 7220 O O . PRO A 1 987 ? -10.568 37.268 2.025 1.00 68.56 987 PRO A O 1
ATOM 7223 N N . PRO A 1 988 ? -10.688 35.036 2.264 1.00 57.72 988 PRO A N 1
ATOM 7224 C CA . PRO A 1 988 ? -10.793 34.793 0.831 1.00 57.72 988 PRO A CA 1
ATOM 7225 C C . PRO A 1 988 ? -12.093 35.405 0.296 1.00 57.72 988 PRO A C 1
ATOM 7227 O O . PRO A 1 988 ? -13.179 35.084 0.776 1.00 57.72 988 PRO A O 1
ATOM 7230 N N . VAL A 1 989 ? -11.987 36.278 -0.706 1.00 58.94 989 VAL A N 1
ATOM 7231 C CA . VAL A 1 989 ? -13.155 36.832 -1.401 1.00 58.94 989 VAL A CA 1
ATOM 7232 C C . VAL A 1 989 ? -13.713 35.744 -2.320 1.00 58.94 989 VAL A C 1
ATOM 7234 O O . VAL A 1 989 ? -13.118 35.427 -3.352 1.00 58.94 989 VAL A O 1
ATOM 7237 N N . ALA A 1 990 ? -14.820 35.118 -1.919 1.00 43.78 990 ALA A N 1
ATOM 7238 C CA . ALA A 1 990 ? -15.475 34.077 -2.705 1.00 43.78 990 ALA A CA 1
ATOM 7239 C C . ALA A 1 990 ? -15.971 34.637 -4.054 1.00 43.78 990 ALA A C 1
ATOM 7241 O O . ALA A 1 990 ? -16.567 35.710 -4.103 1.00 43.78 990 ALA A O 1
ATOM 7242 N N . GLY A 1 991 ? -15.736 33.904 -5.148 1.00 51.75 991 GLY A N 1
ATOM 7243 C CA . GLY A 1 991 ? -16.317 34.202 -6.466 1.00 51.75 991 GLY A CA 1
ATOM 7244 C C . GLY A 1 991 ? -15.512 35.117 -7.398 1.00 51.75 991 GLY A C 1
ATOM 7245 O O . GLY A 1 991 ? -15.979 35.383 -8.501 1.00 51.75 991 GLY A O 1
ATOM 7246 N N . GLN A 1 992 ? -14.310 35.572 -7.028 1.00 51.53 992 GLN A N 1
ATOM 7247 C CA . GLN A 1 992 ? -13.427 36.270 -7.974 1.00 51.53 992 GLN A CA 1
ATOM 7248 C C . GLN A 1 992 ? -12.312 35.347 -8.481 1.00 51.53 992 GLN A C 1
ATOM 7250 O O . GLN A 1 992 ? -11.409 34.989 -7.729 1.00 51.53 992 GLN A O 1
ATOM 7255 N N . GLU A 1 993 ? -12.338 34.991 -9.770 1.00 48.38 993 GLU A N 1
ATOM 7256 C CA . GLU A 1 993 ? -11.164 34.441 -10.461 1.00 48.38 993 GLU A CA 1
ATOM 7257 C C . GLU A 1 993 ? -10.058 35.509 -10.480 1.00 48.38 993 GLU A C 1
ATOM 7259 O O . GLU A 1 993 ? -10.144 36.523 -11.181 1.00 48.38 993 GLU A O 1
ATOM 7264 N N . GLN A 1 994 ? -9.031 35.312 -9.651 1.00 63.00 994 GLN A N 1
ATOM 7265 C CA . GLN A 1 994 ? -8.121 36.387 -9.235 1.00 63.00 994 GLN A CA 1
ATOM 7266 C C . GLN A 1 994 ? -7.030 36.755 -10.251 1.00 63.00 994 GLN A C 1
ATOM 7268 O O . GLN A 1 994 ? -6.271 37.691 -10.022 1.00 63.00 994 GLN A O 1
ATOM 7273 N N . PHE A 1 995 ? -6.969 36.087 -11.403 1.00 64.94 995 PHE A N 1
ATOM 7274 C CA . PHE A 1 995 ? -6.081 36.450 -12.505 1.00 64.94 995 PHE A CA 1
ATOM 7275 C C . PHE A 1 995 ? -6.752 36.223 -13.860 1.00 64.94 995 PHE A C 1
ATOM 7277 O O . PHE A 1 995 ? -7.657 35.403 -13.983 1.00 64.94 995 PHE A O 1
ATOM 7284 N N . ARG A 1 996 ? -6.380 37.028 -14.863 1.00 71.94 996 ARG A N 1
ATOM 7285 C CA . ARG A 1 996 ? -6.975 36.977 -16.203 1.00 71.94 996 ARG A CA 1
ATOM 7286 C C . ARG A 1 996 ? -5.975 36.315 -17.133 1.00 71.94 996 ARG A C 1
ATOM 7288 O O . ARG A 1 996 ? -4.968 36.921 -17.477 1.00 71.94 996 ARG A O 1
ATOM 7295 N N . VAL A 1 997 ? -6.261 35.084 -17.531 1.00 80.75 997 VAL A N 1
ATOM 7296 C CA . VAL A 1 997 ? -5.492 34.414 -18.581 1.00 80.75 997 VAL A CA 1
ATOM 7297 C C . VAL A 1 997 ? -6.097 34.762 -19.933 1.00 80.75 997 VAL A C 1
ATOM 7299 O O . VAL A 1 997 ? -7.317 34.735 -20.108 1.00 80.75 997 VAL A O 1
ATOM 7302 N N . TYR A 1 998 ? -5.259 35.152 -20.885 1.00 89.31 998 TYR A N 1
ATOM 7303 C CA . TYR A 1 998 ? -5.705 35.434 -22.247 1.00 89.31 998 TYR A CA 1
ATOM 7304 C C . TYR A 1 998 ? -5.751 34.132 -23.047 1.00 89.31 998 TYR A C 1
ATOM 7306 O O . TYR A 1 998 ? -5.008 33.204 -22.755 1.00 89.31 998 TYR A O 1
ATOM 7314 N N . ARG A 1 999 ? -6.596 34.034 -24.075 1.00 91.38 999 ARG A N 1
ATOM 7315 C CA . ARG A 1 999 ? -6.432 32.949 -25.057 1.00 91.38 999 ARG A CA 1
ATOM 7316 C C . ARG A 1 999 ? -5.119 33.147 -25.813 1.00 91.38 999 ARG A C 1
ATOM 7318 O O . ARG A 1 999 ? -4.696 34.295 -25.981 1.00 91.38 999 ARG A O 1
ATOM 7325 N N . LEU A 1 1000 ? -4.507 32.053 -26.273 1.00 93.94 1000 LEU A N 1
ATOM 7326 C CA . LEU A 1 1000 ? -3.345 32.125 -27.161 1.00 93.94 1000 LEU A CA 1
ATOM 7327 C C . LEU A 1 1000 ? -3.650 33.058 -28.347 1.00 93.94 1000 LEU A C 1
ATOM 7329 O O . LEU A 1 1000 ? -4.711 32.927 -28.967 1.00 93.94 1000 LEU A O 1
ATOM 7333 N N . PRO A 1 1001 ? -2.779 34.036 -28.639 1.00 92.31 1001 PRO A N 1
ATOM 7334 C CA . PRO A 1 1001 ? -3.032 34.983 -29.708 1.00 92.31 1001 PRO A CA 1
ATOM 7335 C C . PRO A 1 1001 ? -2.798 34.315 -31.068 1.00 92.31 1001 PRO A C 1
ATOM 7337 O O . PRO A 1 1001 ? -1.833 33.583 -31.257 1.00 92.31 1001 PRO A O 1
ATOM 7340 N N . THR A 1 1002 ? -3.664 34.605 -32.037 1.00 89.56 1002 THR A N 1
ATOM 7341 C CA . THR A 1 1002 ? -3.491 34.168 -33.435 1.00 89.56 1002 THR A CA 1
ATOM 7342 C C . THR A 1 1002 ? -2.535 35.071 -34.222 1.00 89.56 1002 THR A C 1
ATOM 7344 O O . THR A 1 1002 ? -2.062 34.692 -35.288 1.00 89.56 1002 THR A O 1
ATOM 7347 N N . THR A 1 1003 ? -2.222 36.256 -33.691 1.00 90.75 1003 THR A N 1
ATOM 7348 C CA . THR A 1 1003 ? -1.263 37.222 -34.245 1.00 90.75 1003 THR A CA 1
ATOM 7349 C C . THR A 1 1003 ? -0.273 37.651 -33.169 1.00 90.75 1003 THR A C 1
ATOM 7351 O O . THR A 1 1003 ? -0.694 37.957 -32.051 1.00 90.75 1003 THR A O 1
ATOM 7354 N N . ALA A 1 1004 ? 1.014 37.749 -33.517 1.00 90.50 1004 ALA A N 1
ATOM 7355 C CA . ALA A 1 1004 ? 2.073 38.131 -32.585 1.00 90.50 1004 ALA A CA 1
ATOM 7356 C C . ALA A 1 1004 ? 1.727 39.423 -31.815 1.00 90.50 1004 ALA A C 1
ATOM 7358 O O . ALA A 1 1004 ? 1.410 40.443 -32.438 1.00 90.50 1004 ALA A O 1
ATOM 7359 N N . PRO A 1 1005 ? 1.766 39.423 -30.468 1.00 91.75 1005 PRO A N 1
ATOM 7360 C CA . PRO A 1 1005 ? 1.515 40.636 -29.703 1.00 91.75 1005 PRO A CA 1
ATOM 7361 C C . PRO A 1 1005 ? 2.572 41.696 -30.031 1.00 91.75 1005 PRO A C 1
ATOM 7363 O O . PRO A 1 1005 ? 3.761 41.444 -29.877 1.00 91.75 1005 PRO A O 1
ATOM 7366 N N . ALA A 1 1006 ? 2.155 42.908 -30.410 1.00 90.69 1006 ALA A N 1
ATOM 7367 C CA . ALA A 1 1006 ? 3.083 43.987 -30.777 1.00 90.69 1006 ALA A CA 1
ATOM 7368 C C . ALA A 1 1006 ? 4.053 44.387 -29.643 1.00 90.69 1006 ALA A C 1
ATOM 7370 O O . ALA A 1 1006 ? 5.135 44.909 -29.897 1.00 90.69 1006 ALA A O 1
ATOM 7371 N N . LYS A 1 1007 ? 3.657 44.168 -28.381 1.00 94.25 1007 LYS A N 1
ATOM 7372 C CA . LYS A 1 1007 ? 4.451 44.471 -27.180 1.00 94.25 1007 LYS A CA 1
ATOM 7373 C C . LYS A 1 1007 ? 4.290 43.349 -26.142 1.00 94.25 1007 LYS A C 1
ATOM 7375 O O . LYS A 1 1007 ? 3.562 43.520 -25.163 1.00 94.25 1007 LYS A O 1
ATOM 7380 N N . PRO A 1 1008 ? 4.925 42.180 -26.342 1.00 92.94 1008 PRO A N 1
ATOM 7381 C CA . PRO A 1 1008 ? 4.616 40.967 -25.581 1.00 92.94 1008 PRO A CA 1
ATOM 7382 C C . PRO A 1 1008 ? 5.103 41.000 -24.122 1.00 92.94 1008 PRO A C 1
ATOM 7384 O O . PRO A 1 1008 ? 4.663 40.188 -23.316 1.00 92.94 1008 PRO A O 1
ATOM 7387 N N . LEU A 1 1009 ? 5.978 41.950 -23.774 1.00 96.19 1009 LEU A N 1
ATOM 7388 C CA . LEU A 1 1009 ? 6.533 42.143 -22.427 1.00 96.19 1009 LEU A CA 1
ATOM 7389 C C . LEU A 1 1009 ? 6.092 43.472 -21.787 1.00 96.19 1009 LEU A C 1
ATOM 7391 O O . LEU A 1 1009 ? 6.723 43.952 -20.849 1.00 96.19 1009 LEU A O 1
ATOM 7395 N N . GLN A 1 1010 ? 5.042 44.114 -22.309 1.00 94.56 1010 GLN A N 1
ATOM 7396 C CA . GLN A 1 1010 ? 4.528 45.353 -21.728 1.00 94.56 1010 GLN A CA 1
ATOM 7397 C C . GLN A 1 1010 ? 3.691 45.068 -20.474 1.00 94.56 1010 GLN A C 1
ATOM 7399 O O . GLN A 1 1010 ? 2.858 44.161 -20.461 1.00 94.56 1010 GLN A O 1
ATOM 7404 N N . ILE A 1 1011 ? 3.865 45.902 -19.444 1.00 94.25 1011 ILE A N 1
ATOM 7405 C CA . ILE A 1 1011 ? 2.979 45.920 -18.277 1.00 94.25 1011 ILE A CA 1
ATOM 7406 C C . ILE A 1 1011 ? 1.601 46.431 -18.691 1.00 94.25 1011 ILE A C 1
ATOM 7408 O O . ILE A 1 1011 ? 1.463 47.525 -19.244 1.00 94.25 1011 ILE A O 1
ATOM 7412 N N . LEU A 1 1012 ? 0.573 45.654 -18.382 1.00 91.81 1012 LEU A N 1
ATOM 7413 C CA . LEU A 1 1012 ? -0.814 46.018 -18.594 1.00 91.81 1012 LEU A CA 1
ATOM 7414 C C . LEU A 1 1012 ? -1.288 46.996 -17.514 1.00 91.81 1012 LEU A C 1
ATOM 7416 O O . LEU A 1 1012 ? -1.054 46.802 -16.320 1.00 91.81 1012 LEU A O 1
ATOM 7420 N N . ALA A 1 1013 ? -2.023 48.025 -17.938 1.00 86.38 1013 ALA A N 1
ATOM 7421 C CA . ALA A 1 1013 ? -2.810 48.861 -17.040 1.00 86.38 1013 ALA A CA 1
ATOM 7422 C C . ALA A 1 1013 ? -4.053 48.072 -16.594 1.00 86.38 1013 ALA A C 1
ATOM 7424 O O . ALA A 1 1013 ? -5.123 48.180 -17.185 1.00 86.38 1013 ALA A O 1
ATOM 7425 N N . SER A 1 1014 ? -3.864 47.209 -15.599 1.00 82.69 1014 SER A N 1
ATOM 7426 C CA . SER A 1 1014 ? -4.896 46.361 -15.003 1.00 82.69 1014 SER A CA 1
ATOM 7427 C C . SER A 1 1014 ? -5.104 46.764 -13.546 1.00 82.69 1014 SER A C 1
ATOM 7429 O O . SER A 1 1014 ? -4.133 47.046 -12.842 1.00 82.69 1014 SER A O 1
ATOM 7431 N N . ASP A 1 1015 ? -6.352 46.751 -13.086 1.00 79.81 1015 ASP A N 1
ATOM 7432 C CA . ASP A 1 1015 ? -6.733 46.889 -11.674 1.00 79.81 1015 ASP A CA 1
ATOM 7433 C C . ASP A 1 1015 ? -6.118 45.780 -10.801 1.00 79.81 1015 ASP A C 1
ATOM 7435 O O . ASP A 1 1015 ? -5.786 46.006 -9.640 1.00 79.81 1015 ASP A O 1
ATOM 7439 N N . ARG A 1 1016 ? -5.864 44.608 -11.396 1.00 80.12 1016 ARG A N 1
ATOM 7440 C CA . ARG A 1 1016 ? -5.158 43.477 -10.768 1.00 80.12 1016 ARG A CA 1
ATOM 7441 C C . ARG A 1 1016 ? -3.641 43.672 -10.703 1.00 80.12 1016 ARG A C 1
ATOM 7443 O O . ARG A 1 1016 ? -2.979 43.047 -9.878 1.00 80.12 1016 ARG A O 1
ATOM 7450 N N . CYS A 1 1017 ? -3.079 44.547 -11.541 1.00 87.56 1017 CYS A N 1
ATOM 7451 C CA . CYS A 1 1017 ? -1.674 44.937 -11.461 1.00 87.56 1017 CYS A CA 1
ATOM 7452 C C . CYS A 1 1017 ? -1.501 46.040 -10.415 1.00 87.56 1017 CYS A C 1
ATOM 7454 O O . CYS A 1 1017 ? -1.359 47.231 -10.738 1.00 87.56 1017 CYS A O 1
ATOM 7456 N N . THR A 1 1018 ? -1.547 45.618 -9.152 1.00 83.31 1018 THR A N 1
ATOM 7457 C CA . THR A 1 1018 ? -1.445 46.502 -7.993 1.00 83.31 1018 THR A CA 1
ATOM 7458 C C . THR A 1 1018 ? -0.132 47.284 -8.006 1.00 83.31 1018 THR A C 1
ATOM 7460 O O . THR A 1 1018 ? 0.861 46.889 -8.626 1.00 83.31 1018 THR A O 1
ATOM 7463 N N . SER A 1 1019 ? -0.109 48.412 -7.296 1.00 78.38 1019 SER A N 1
ATOM 7464 C CA . SER A 1 1019 ? 1.102 49.221 -7.114 1.00 78.38 1019 SER A CA 1
ATOM 7465 C C . SER A 1 1019 ? 2.261 48.439 -6.484 1.00 78.38 1019 SER A C 1
ATOM 7467 O O . SER A 1 1019 ? 3.410 48.805 -6.705 1.00 78.38 1019 SER A O 1
ATOM 7469 N N . GLU A 1 1020 ? 1.976 47.353 -5.758 1.00 77.44 1020 GLU A N 1
ATOM 7470 C CA . GLU A 1 1020 ? 2.975 46.459 -5.159 1.00 77.44 1020 GLU A CA 1
ATOM 7471 C C . GLU A 1 1020 ? 3.565 45.463 -6.174 1.00 77.44 1020 GLU A C 1
ATOM 7473 O O . GLU A 1 1020 ? 4.773 45.229 -6.184 1.00 77.44 1020 GLU A O 1
ATOM 7478 N N . LEU A 1 1021 ? 2.743 44.895 -7.067 1.00 83.50 1021 LEU A N 1
ATOM 7479 C CA . LEU A 1 1021 ? 3.200 43.924 -8.073 1.00 83.50 1021 LEU A CA 1
ATOM 7480 C C . LEU A 1 1021 ? 3.861 44.594 -9.284 1.00 83.50 1021 LEU A C 1
ATOM 7482 O O . LEU A 1 1021 ? 4.730 44.003 -9.930 1.00 83.50 1021 LEU A O 1
ATOM 7486 N N . ARG A 1 1022 ? 3.469 45.834 -9.593 1.00 88.94 1022 ARG A N 1
ATOM 7487 C CA . ARG A 1 1022 ? 3.921 46.563 -10.783 1.00 88.94 1022 ARG A CA 1
ATOM 7488 C C . ARG A 1 1022 ? 5.446 46.737 -10.863 1.00 88.94 1022 ARG A C 1
ATOM 7490 O O . ARG A 1 1022 ? 5.977 46.455 -11.935 1.00 88.94 1022 ARG A O 1
ATOM 7497 N N . PRO A 1 1023 ? 6.176 47.145 -9.805 1.00 83.00 1023 PRO A N 1
ATOM 7498 C CA . PRO A 1 1023 ? 7.633 47.277 -9.863 1.00 83.00 1023 PRO A CA 1
ATOM 7499 C C . PRO A 1 1023 ? 8.340 45.935 -10.083 1.00 83.00 1023 PRO A C 1
ATOM 7501 O O . PRO A 1 1023 ? 9.287 45.861 -10.863 1.00 83.00 1023 PRO A O 1
ATOM 7504 N N . VAL A 1 1024 ? 7.842 44.863 -9.454 1.00 84.62 1024 VAL A N 1
ATOM 7505 C CA . VAL A 1 1024 ? 8.387 43.503 -9.599 1.00 84.62 1024 VAL A CA 1
ATOM 7506 C C . VAL A 1 1024 ? 8.207 43.008 -11.033 1.00 84.62 1024 VAL A C 1
ATOM 7508 O O . VAL A 1 1024 ? 9.167 42.568 -11.666 1.00 84.62 1024 VAL A O 1
ATOM 7511 N N . ALA A 1 1025 ? 6.997 43.142 -11.583 1.00 91.94 1025 ALA A N 1
ATOM 7512 C CA . ALA A 1 1025 ? 6.721 42.796 -12.973 1.00 91.94 1025 ALA A CA 1
ATOM 7513 C C . ALA A 1 1025 ? 7.551 43.649 -13.945 1.00 91.94 1025 ALA A C 1
ATOM 7515 O O . ALA A 1 1025 ? 8.113 43.109 -14.892 1.00 91.94 1025 ALA A O 1
ATOM 7516 N N . ALA A 1 1026 ? 7.689 44.957 -13.693 1.00 92.62 1026 ALA A N 1
ATOM 7517 C CA . ALA A 1 1026 ? 8.508 45.851 -14.512 1.00 92.62 1026 ALA A CA 1
ATOM 7518 C C . ALA A 1 1026 ? 9.962 45.388 -14.586 1.00 92.62 1026 ALA A C 1
ATOM 7520 O O . ALA A 1 1026 ? 10.529 45.299 -15.674 1.00 92.62 1026 ALA A O 1
ATOM 7521 N N . GLN A 1 1027 ? 10.553 45.065 -13.436 1.00 89.56 1027 GLN A N 1
ATOM 7522 C CA . GLN A 1 1027 ? 11.933 44.612 -13.350 1.00 89.56 1027 GLN A CA 1
ATOM 7523 C C . GLN A 1 1027 ? 12.136 43.278 -14.078 1.00 89.56 1027 GLN A C 1
ATOM 7525 O O . GLN A 1 1027 ? 13.073 43.164 -14.870 1.00 89.56 1027 GLN A O 1
ATOM 7530 N N . LEU A 1 1028 ? 11.252 42.298 -13.848 1.00 93.50 1028 LEU A N 1
ATOM 7531 C CA . LEU A 1 1028 ? 11.329 40.975 -14.477 1.00 93.50 1028 LEU A CA 1
ATOM 7532 C C . LEU A 1 1028 ? 11.128 41.046 -15.994 1.00 93.50 1028 LEU A C 1
ATOM 7534 O O . LEU A 1 1028 ? 11.878 40.423 -16.742 1.00 93.50 1028 LEU A O 1
ATOM 7538 N N . LEU A 1 1029 ? 10.155 41.824 -16.470 1.00 95.50 1029 LEU A N 1
ATOM 7539 C CA . LEU A 1 1029 ? 9.894 41.982 -17.902 1.00 95.50 1029 LEU A CA 1
ATOM 7540 C C . LEU A 1 1029 ? 11.015 42.763 -18.602 1.00 95.50 1029 LEU A C 1
ATOM 7542 O O . LEU A 1 1029 ? 11.391 42.420 -19.721 1.00 95.50 1029 LEU A O 1
ATOM 7546 N N . ALA A 1 1030 ? 11.600 43.771 -17.946 1.00 93.94 1030 ALA A N 1
ATOM 7547 C CA . ALA A 1 1030 ? 12.722 44.533 -18.493 1.00 93.94 1030 ALA A CA 1
ATOM 7548 C C . ALA A 1 1030 ? 14.037 43.733 -18.522 1.00 93.94 1030 ALA A C 1
ATOM 7550 O O . ALA A 1 1030 ? 14.833 43.899 -19.451 1.00 93.94 1030 ALA A O 1
ATOM 7551 N N . SER A 1 1031 ? 14.305 42.878 -17.525 1.00 93.31 1031 SER A N 1
ATOM 7552 C CA . SER A 1 1031 ? 15.468 41.978 -17.557 1.00 93.31 1031 SER A CA 1
ATOM 7553 C C . SER A 1 1031 ? 15.310 40.918 -18.645 1.00 93.31 1031 SER A C 1
ATOM 7555 O O . SER A 1 1031 ? 16.233 40.719 -19.436 1.00 93.31 1031 SER A O 1
ATOM 7557 N N . LEU A 1 1032 ? 14.118 40.327 -18.753 1.00 95.25 1032 LEU A N 1
ATOM 7558 C CA . LEU A 1 1032 ? 13.786 39.353 -19.786 1.00 95.25 1032 LEU A CA 1
ATOM 7559 C C . LEU A 1 1032 ? 13.858 39.959 -21.195 1.00 95.25 1032 LEU A C 1
ATOM 7561 O O . LEU A 1 1032 ? 14.431 39.350 -22.091 1.00 95.25 1032 LEU A O 1
ATOM 7565 N N . GLY A 1 1033 ? 13.347 41.178 -21.394 1.00 94.69 1033 GLY A N 1
ATOM 7566 C CA . GLY A 1 1033 ? 13.395 41.864 -22.688 1.00 94.69 1033 GLY A CA 1
ATOM 7567 C C . GLY A 1 1033 ? 14.821 42.126 -23.174 1.00 94.69 1033 GLY A C 1
ATOM 7568 O O . GLY A 1 1033 ? 15.128 41.856 -24.334 1.00 94.69 1033 GLY A O 1
ATOM 7569 N N . ARG A 1 1034 ? 15.717 42.571 -22.279 1.00 92.50 1034 ARG A N 1
ATOM 7570 C CA . ARG A 1 1034 ? 17.145 42.736 -22.600 1.00 92.50 1034 ARG A CA 1
ATOM 7571 C C . ARG A 1 1034 ? 17.787 41.411 -22.995 1.00 92.50 1034 ARG A C 1
ATOM 7573 O O . ARG A 1 1034 ? 18.457 41.359 -24.022 1.00 92.50 1034 ARG A O 1
ATOM 7580 N N . TYR A 1 1035 ? 17.526 40.351 -22.229 1.00 93.00 1035 TYR A N 1
ATOM 7581 C CA . TYR A 1 1035 ? 18.025 39.015 -22.543 1.00 93.00 1035 TYR A CA 1
ATOM 7582 C C . TYR A 1 1035 ? 17.541 38.539 -23.911 1.00 93.00 1035 TYR A C 1
ATOM 7584 O O . TYR A 1 1035 ? 18.356 38.184 -24.752 1.00 93.00 1035 TYR A O 1
ATOM 7592 N N . LEU A 1 1036 ? 16.236 38.596 -24.182 1.00 92.06 1036 LEU A N 1
ATOM 7593 C CA . LEU A 1 1036 ? 15.669 38.147 -25.456 1.00 92.06 1036 LEU A CA 1
ATOM 7594 C C . LEU A 1 1036 ? 16.189 38.964 -26.647 1.00 92.06 1036 LEU A C 1
ATOM 7596 O O . LEU A 1 1036 ? 16.409 38.401 -27.714 1.00 92.06 1036 LEU A O 1
ATOM 7600 N N . SER A 1 1037 ? 16.449 40.264 -26.466 1.00 88.69 1037 SER A N 1
ATOM 7601 C CA . SER A 1 1037 ? 17.042 41.107 -27.514 1.00 88.69 1037 SER A CA 1
ATOM 7602 C C . SER A 1 1037 ? 18.510 40.783 -27.817 1.00 88.69 1037 SER A C 1
ATOM 7604 O O . SER A 1 1037 ? 18.963 41.030 -28.930 1.00 88.69 1037 SER A O 1
ATOM 7606 N N . SER A 1 1038 ? 19.247 40.203 -26.861 1.00 85.62 1038 SER A N 1
ATOM 7607 C CA . SER A 1 1038 ? 20.655 39.824 -27.036 1.00 85.62 1038 SER A CA 1
ATOM 7608 C C . SER A 1 1038 ? 20.848 38.392 -27.549 1.00 85.62 1038 SER A C 1
ATOM 7610 O O . SER A 1 1038 ? 21.976 37.996 -27.821 1.00 85.62 1038 SER A O 1
ATOM 7612 N N . GLN A 1 1039 ? 19.777 37.600 -27.682 1.00 78.44 1039 GLN A N 1
ATOM 7613 C CA . GLN A 1 1039 ? 19.828 36.186 -28.093 1.00 78.44 1039 GLN A CA 1
ATOM 7614 C C . GLN A 1 1039 ? 20.105 35.971 -29.592 1.00 78.44 1039 GLN A C 1
ATOM 7616 O O . GLN A 1 1039 ? 19.810 34.899 -30.122 1.00 78.44 1039 GLN A O 1
ATOM 7621 N N . THR A 1 1040 ? 20.652 36.956 -30.309 1.00 60.12 1040 THR A N 1
ATOM 7622 C CA . THR A 1 1040 ? 20.693 36.874 -31.768 1.00 60.12 1040 THR A CA 1
ATOM 7623 C C . THR A 1 1040 ? 21.724 35.907 -32.335 1.00 60.12 1040 THR A C 1
ATOM 7625 O O . THR A 1 1040 ? 21.438 35.476 -33.436 1.00 60.12 1040 THR A O 1
ATOM 7628 N N . ASN A 1 1041 ? 22.828 35.497 -31.673 1.00 55.84 1041 ASN A N 1
ATOM 7629 C CA . ASN A 1 1041 ? 23.806 34.589 -32.331 1.00 55.84 1041 ASN A CA 1
ATOM 7630 C C . ASN A 1 1041 ? 24.784 33.735 -31.466 1.00 55.84 1041 ASN A C 1
ATOM 7632 O O . ASN A 1 1041 ? 25.644 33.084 -32.055 1.00 55.84 1041 ASN A O 1
ATOM 7636 N N . ALA A 1 1042 ? 24.716 33.658 -30.126 1.00 56.44 1042 ALA A N 1
ATOM 7637 C CA . ALA A 1 1042 ? 25.642 32.787 -29.364 1.00 56.44 1042 ALA A CA 1
ATOM 7638 C C . ALA A 1 1042 ? 25.052 32.226 -28.055 1.00 56.44 1042 ALA A C 1
ATOM 7640 O O . ALA A 1 1042 ? 24.474 32.967 -27.262 1.00 56.44 1042 ALA A O 1
ATOM 7641 N N . PHE A 1 1043 ? 25.240 30.921 -27.823 1.00 63.34 1043 PHE A N 1
ATOM 7642 C CA . PHE A 1 1043 ? 24.950 30.227 -26.561 1.00 63.34 1043 PHE A CA 1
ATOM 7643 C C . PHE A 1 1043 ? 26.256 29.775 -25.888 1.00 63.34 1043 PHE A C 1
ATOM 7645 O O . PHE A 1 1043 ? 27.149 29.325 -26.606 1.00 63.34 1043 PHE A O 1
ATOM 7652 N N . PRO A 1 1044 ? 26.361 29.822 -24.542 1.00 64.38 1044 PRO A N 1
ATOM 7653 C CA . PRO A 1 1044 ? 25.346 30.242 -23.568 1.00 64.38 1044 PRO A CA 1
ATOM 7654 C C . PRO A 1 1044 ? 25.428 31.732 -23.179 1.00 64.38 1044 PRO A C 1
ATOM 7656 O O . PRO A 1 1044 ? 26.485 32.236 -22.808 1.00 64.38 1044 PRO A O 1
ATOM 7659 N N . ALA A 1 1045 ? 24.290 32.435 -23.207 1.00 72.56 1045 ALA A N 1
ATOM 7660 C CA . ALA A 1 1045 ? 24.190 33.795 -22.672 1.00 72.56 1045 ALA A CA 1
ATOM 7661 C C . ALA A 1 1045 ? 23.957 33.783 -21.146 1.00 72.56 1045 ALA A C 1
ATOM 7663 O O . ALA A 1 1045 ? 23.260 32.892 -20.651 1.00 72.56 1045 ALA A O 1
ATOM 7664 N N . PRO A 1 1046 ? 24.452 34.786 -20.399 1.00 84.50 1046 PRO A N 1
ATOM 7665 C CA . PRO A 1 1046 ? 24.161 34.929 -18.975 1.00 84.50 1046 PRO A CA 1
ATOM 7666 C C . PRO A 1 1046 ? 22.652 35.001 -18.707 1.00 84.50 1046 PRO A C 1
ATOM 7668 O O . PRO A 1 1046 ? 21.922 35.687 -19.425 1.00 84.50 1046 PRO A O 1
ATOM 7671 N N . GLN A 1 1047 ? 22.189 34.318 -17.658 1.00 90.44 1047 GLN A N 1
ATOM 7672 C CA . GLN A 1 1047 ? 20.783 34.330 -17.244 1.00 90.44 1047 GLN A CA 1
ATOM 7673 C C . GLN A 1 1047 ? 20.328 35.758 -16.876 1.00 90.44 1047 GLN A C 1
ATOM 7675 O O . GLN A 1 1047 ? 21.082 36.482 -16.213 1.00 90.44 1047 GLN A O 1
ATOM 7680 N N . PRO A 1 1048 ? 19.118 36.205 -17.274 1.00 90.75 1048 PRO A N 1
ATOM 7681 C CA . PRO A 1 1048 ? 18.625 37.513 -16.870 1.00 90.75 1048 PRO A CA 1
ATOM 7682 C C . PRO A 1 1048 ? 18.370 37.545 -15.363 1.00 90.75 1048 PRO A C 1
ATOM 7684 O O . PRO A 1 1048 ? 17.855 36.592 -14.783 1.00 90.75 1048 PRO A O 1
ATOM 7687 N N . ALA A 1 1049 ? 18.670 38.677 -14.724 1.00 85.88 1049 ALA A N 1
ATOM 7688 C CA . ALA A 1 1049 ? 18.394 38.856 -13.301 1.00 85.88 1049 ALA A CA 1
ATOM 7689 C C . ALA A 1 1049 ? 16.917 38.550 -12.972 1.00 85.88 1049 ALA A C 1
ATOM 7691 O O . ALA A 1 1049 ? 16.010 39.125 -13.587 1.00 85.88 1049 ALA A O 1
ATOM 7692 N N . GLY A 1 1050 ? 16.699 37.666 -11.992 1.00 86.19 1050 GLY A N 1
ATOM 7693 C CA . GLY A 1 1050 ? 15.377 37.231 -11.533 1.00 86.19 1050 GLY A CA 1
ATOM 7694 C C . GLY A 1 1050 ? 14.783 36.033 -12.280 1.00 86.19 1050 GLY A C 1
ATOM 7695 O O . GLY A 1 1050 ? 13.667 35.629 -11.951 1.00 86.19 1050 GLY A O 1
ATOM 7696 N N . TRP A 1 1051 ? 15.506 35.448 -13.238 1.00 91.88 1051 TRP A N 1
ATOM 7697 C CA . TRP A 1 1051 ? 15.031 34.341 -14.065 1.00 91.88 1051 TRP A CA 1
ATOM 7698 C C . TRP A 1 1051 ? 16.044 33.203 -14.159 1.00 91.88 1051 TRP A C 1
ATOM 7700 O O . TRP A 1 1051 ? 17.255 33.418 -14.172 1.00 91.88 1051 TRP A O 1
ATOM 7710 N N . ILE A 1 1052 ? 15.523 31.991 -14.303 1.00 91.12 1052 ILE A N 1
ATOM 7711 C CA . ILE A 1 1052 ? 16.202 30.885 -14.968 1.00 91.12 1052 ILE A CA 1
ATOM 7712 C C . ILE A 1 1052 ? 15.488 30.712 -16.308 1.00 91.12 1052 ILE A C 1
ATOM 7714 O O . ILE A 1 1052 ? 14.272 30.536 -16.354 1.00 91.12 1052 ILE A O 1
ATOM 7718 N N . VAL A 1 1053 ? 16.238 30.837 -17.395 1.00 93.12 1053 VAL A N 1
ATOM 7719 C CA . VAL A 1 1053 ? 15.749 30.757 -18.767 1.00 93.12 1053 VAL A CA 1
ATOM 7720 C C . VAL A 1 1053 ? 16.369 29.546 -19.441 1.00 93.12 1053 VAL A C 1
ATOM 7722 O O . VAL A 1 1053 ? 17.594 29.465 -19.581 1.00 93.12 1053 VAL A O 1
ATOM 7725 N N . VAL A 1 1054 ? 15.518 28.624 -19.883 1.00 93.06 1054 VAL A N 1
ATOM 7726 C CA . VAL A 1 1054 ? 15.916 27.426 -20.624 1.00 93.06 1054 VAL A CA 1
ATOM 7727 C C . VAL A 1 1054 ? 15.372 27.547 -22.051 1.00 93.06 1054 VAL A C 1
ATOM 7729 O O . VAL A 1 1054 ? 14.157 27.621 -22.242 1.00 93.06 1054 VAL A O 1
ATOM 7732 N N . PRO A 1 1055 ? 16.236 27.665 -23.074 1.00 92.56 1055 PRO A N 1
ATOM 7733 C CA . PRO A 1 1055 ? 15.800 27.728 -24.462 1.00 92.56 1055 PRO A CA 1
ATOM 7734 C C . PRO A 1 1055 ? 15.405 26.338 -24.964 1.00 92.56 1055 PRO A C 1
ATOM 7736 O O . PRO A 1 1055 ? 16.095 25.354 -24.719 1.00 92.56 1055 PRO A O 1
ATOM 7739 N N . HIS A 1 1056 ? 14.368 26.287 -25.783 1.00 92.38 1056 HIS A N 1
ATOM 7740 C CA . HIS A 1 1056 ? 13.878 25.067 -26.405 1.00 92.38 1056 HIS A CA 1
ATOM 7741 C C . HIS A 1 1056 ? 13.658 25.296 -27.905 1.00 92.38 1056 HIS A C 1
ATOM 7743 O O . HIS A 1 1056 ? 13.372 26.414 -28.353 1.00 92.38 1056 HIS A O 1
ATOM 7749 N N . SER A 1 1057 ? 13.805 24.236 -28.695 1.00 91.25 1057 SER A N 1
ATOM 7750 C CA . SER A 1 1057 ? 13.489 24.234 -30.129 1.00 91.25 1057 SER A CA 1
ATOM 7751 C C . SER A 1 1057 ? 12.080 23.679 -30.352 1.00 91.25 1057 SER A C 1
ATOM 7753 O O . SER A 1 1057 ? 11.653 22.771 -29.647 1.00 91.25 1057 SER A O 1
ATOM 7755 N N . ALA A 1 1058 ? 11.349 24.217 -31.325 1.00 91.69 1058 ALA A N 1
ATOM 7756 C CA . ALA A 1 1058 ? 10.033 23.741 -31.743 1.00 91.69 1058 ALA A CA 1
ATOM 7757 C C . ALA A 1 1058 ? 9.833 23.913 -33.259 1.00 91.69 1058 ALA A C 1
ATOM 7759 O O . ALA A 1 1058 ? 10.648 24.528 -33.948 1.00 91.69 1058 ALA A O 1
ATOM 7760 N N . ILE A 1 1059 ? 8.723 23.378 -33.778 1.00 88.25 1059 ILE A N 1
ATOM 7761 C CA . ILE A 1 1059 ? 8.416 23.323 -35.217 1.00 88.25 1059 ILE A CA 1
ATOM 7762 C C . ILE A 1 1059 ? 8.412 24.721 -35.857 1.00 88.25 1059 ILE A C 1
ATOM 7764 O O . ILE A 1 1059 ? 8.940 24.895 -36.952 1.00 88.25 1059 ILE A O 1
ATOM 7768 N N . LYS A 1 1060 ? 7.850 25.735 -35.182 1.00 89.25 1060 LYS A N 1
ATOM 7769 C CA . LYS A 1 1060 ? 7.788 27.121 -35.690 1.00 89.25 1060 LYS A CA 1
ATOM 7770 C C . LYS A 1 1060 ? 8.844 28.054 -35.089 1.00 89.25 1060 LYS A C 1
ATOM 7772 O O . LYS A 1 1060 ? 8.658 29.270 -35.063 1.00 89.25 1060 LYS A O 1
ATOM 7777 N N . GLY A 1 1061 ? 9.963 27.499 -34.626 1.00 90.19 1061 GLY A N 1
ATOM 7778 C CA . GLY A 1 1061 ? 11.108 28.257 -34.129 1.00 90.19 1061 GLY A CA 1
ATOM 7779 C C . GLY A 1 1061 ? 11.418 27.966 -32.666 1.00 90.19 1061 GLY A C 1
ATOM 7780 O O . GLY A 1 1061 ? 11.167 26.877 -32.164 1.00 90.19 1061 GLY A O 1
ATOM 7781 N N . ARG A 1 1062 ? 12.012 28.935 -31.971 1.00 91.62 1062 ARG A N 1
ATOM 7782 C CA . ARG A 1 1062 ? 12.440 28.763 -30.578 1.00 91.62 1062 ARG A CA 1
ATOM 7783 C C . ARG A 1 1062 ? 11.381 29.270 -29.608 1.00 91.62 1062 ARG A C 1
ATOM 7785 O O . ARG A 1 1062 ? 10.646 30.221 -29.893 1.00 91.62 1062 ARG A O 1
ATOM 7792 N N . TRP A 1 1063 ? 11.337 28.648 -28.443 1.00 95.31 1063 TRP A N 1
ATOM 7793 C CA . TRP A 1 1063 ? 10.613 29.153 -27.286 1.00 95.31 1063 TRP A CA 1
ATOM 7794 C C . TRP A 1 1063 ? 11.516 29.063 -26.057 1.00 95.31 1063 TRP A C 1
ATOM 7796 O O . TRP A 1 1063 ? 12.554 28.405 -26.080 1.00 95.31 1063 TRP A O 1
ATOM 7806 N N . TRP A 1 1064 ? 11.165 29.786 -25.006 1.00 96.62 1064 TRP A N 1
ATOM 7807 C CA . TRP A 1 1064 ? 11.933 29.831 -23.771 1.00 96.62 1064 TRP A CA 1
ATOM 7808 C C . TRP A 1 1064 ? 11.034 29.442 -22.615 1.00 96.62 1064 TRP A C 1
ATOM 7810 O O . TRP A 1 1064 ? 9.967 30.029 -22.438 1.00 96.62 1064 TRP A O 1
ATOM 7820 N N . GLU A 1 1065 ? 11.487 28.482 -21.825 1.00 96.44 1065 GLU A N 1
ATOM 7821 C CA . GLU A 1 1065 ? 10.959 28.228 -20.500 1.00 96.44 1065 GLU A CA 1
ATOM 7822 C C . GLU A 1 1065 ? 11.553 29.256 -19.540 1.00 96.44 1065 GLU A C 1
ATOM 7824 O O . GLU A 1 1065 ? 12.761 29.496 -19.517 1.00 96.44 1065 GLU A O 1
ATOM 7829 N N . LEU A 1 1066 ? 10.685 29.885 -18.763 1.00 95.88 1066 LEU A N 1
ATOM 7830 C CA . LEU A 1 1066 ? 10.986 31.009 -17.903 1.00 95.88 1066 LEU A CA 1
ATOM 7831 C C . LEU A 1 1066 ? 10.555 30.674 -16.477 1.00 95.88 1066 LEU A C 1
ATOM 7833 O O . LEU A 1 1066 ? 9.372 30.724 -16.134 1.00 95.88 1066 LEU A O 1
ATOM 7837 N N . GLN A 1 1067 ? 11.527 30.382 -15.625 1.00 92.31 1067 GLN A N 1
ATOM 7838 C CA . GLN A 1 1067 ? 11.309 30.127 -14.209 1.00 92.31 1067 GLN A CA 1
ATOM 7839 C C . GLN A 1 1067 ? 11.688 31.382 -13.411 1.00 92.31 1067 GLN A C 1
ATOM 7841 O O . GLN A 1 1067 ? 12.874 31.719 -13.315 1.00 92.31 1067 GLN A O 1
ATOM 7846 N N . PRO A 1 1068 ? 10.717 32.129 -12.859 1.00 89.44 1068 PRO A N 1
ATOM 7847 C CA . PRO A 1 1068 ? 11.038 33.260 -12.002 1.00 89.44 1068 PRO A CA 1
ATOM 7848 C C . PRO A 1 1068 ? 11.705 32.747 -10.720 1.00 89.44 1068 PRO A C 1
ATOM 7850 O O . PRO A 1 1068 ? 11.152 31.911 -10.012 1.00 89.44 1068 PRO A O 1
ATOM 7853 N N . GLN A 1 1069 ? 12.885 33.272 -10.392 1.00 83.50 1069 GLN A N 1
ATOM 7854 C CA . GLN A 1 1069 ? 13.630 32.870 -9.188 1.00 83.50 1069 GLN A CA 1
ATOM 7855 C C . GLN A 1 1069 ? 12.947 33.336 -7.892 1.00 83.50 1069 GLN A C 1
ATOM 7857 O O . GLN A 1 1069 ? 13.178 32.775 -6.821 1.00 83.50 1069 GLN A O 1
ATOM 7862 N N . ALA A 1 1070 ? 12.112 34.374 -7.991 1.00 77.88 1070 ALA A N 1
ATOM 7863 C CA . ALA A 1 1070 ? 11.395 34.959 -6.869 1.00 77.88 1070 ALA A CA 1
ATOM 7864 C C . ALA A 1 1070 ? 9.962 34.385 -6.766 1.00 77.88 1070 ALA A C 1
ATOM 7866 O O . ALA A 1 1070 ? 9.241 34.405 -7.769 1.00 77.88 1070 ALA A O 1
ATOM 7867 N N . PRO A 1 1071 ? 9.493 33.946 -5.580 1.00 66.88 1071 PRO A N 1
ATOM 7868 C CA . PRO A 1 1071 ? 8.155 33.359 -5.383 1.00 66.88 1071 PRO A CA 1
ATOM 7869 C C . PRO A 1 1071 ? 6.981 34.256 -5.820 1.00 66.88 1071 PRO A C 1
ATOM 7871 O O . PRO A 1 1071 ? 5.931 33.775 -6.238 1.00 66.88 1071 PRO A O 1
ATOM 7874 N N . GLN A 1 1072 ? 7.159 35.573 -5.739 1.00 77.44 1072 GLN A N 1
ATOM 7875 C CA . GLN A 1 1072 ? 6.218 36.608 -6.171 1.00 77.44 1072 GLN A CA 1
ATOM 7876 C C . GLN A 1 1072 ? 6.313 36.934 -7.665 1.00 77.44 1072 GLN A C 1
ATOM 7878 O O . GLN A 1 1072 ? 5.460 37.653 -8.183 1.00 77.44 1072 GLN A O 1
ATOM 7883 N N . GLY A 1 1073 ? 7.335 36.427 -8.361 1.00 86.56 1073 GLY A N 1
ATOM 7884 C CA . GLY A 1 1073 ? 7.565 36.716 -9.770 1.00 86.56 1073 GLY A CA 1
ATOM 7885 C C . GLY A 1 1073 ? 6.419 36.213 -10.637 1.00 86.56 1073 GLY A C 1
ATOM 7886 O O . GLY A 1 1073 ? 5.839 36.993 -11.385 1.00 86.56 1073 GLY A O 1
ATOM 7887 N N . LEU A 1 1074 ? 6.020 34.950 -10.470 1.00 87.25 1074 LEU A N 1
ATOM 7888 C CA . LEU A 1 1074 ? 4.909 34.364 -11.223 1.00 87.25 1074 LEU A CA 1
ATOM 7889 C C . LEU A 1 1074 ? 3.571 35.108 -10.977 1.00 87.25 1074 LEU A C 1
ATOM 7891 O O . LEU A 1 1074 ? 2.954 35.531 -11.956 1.00 87.25 1074 LEU A O 1
ATOM 7895 N N . PRO A 1 1075 ? 3.143 35.380 -9.725 1.00 84.75 1075 PRO A N 1
ATOM 7896 C CA . PRO A 1 1075 ? 1.962 36.207 -9.450 1.00 84.75 1075 PRO A CA 1
ATOM 7897 C C . PRO A 1 1075 ? 2.026 37.622 -10.035 1.00 84.75 1075 PRO A C 1
ATOM 7899 O O . PRO A 1 1075 ? 1.026 38.112 -10.565 1.00 84.75 1075 PRO A O 1
ATOM 7902 N N . ALA A 1 1076 ? 3.186 38.284 -9.949 1.00 88.94 1076 ALA A N 1
ATOM 7903 C CA . ALA A 1 1076 ? 3.377 39.616 -10.513 1.00 88.94 1076 ALA A CA 1
ATOM 7904 C C . ALA A 1 1076 ? 3.224 39.584 -12.036 1.00 88.94 1076 ALA A C 1
ATOM 7906 O O . ALA A 1 1076 ? 2.522 40.414 -12.602 1.00 88.94 1076 ALA A O 1
ATOM 7907 N N . LEU A 1 1077 ? 3.814 38.591 -12.699 1.00 93.12 1077 LEU A N 1
ATOM 7908 C CA . LEU A 1 1077 ? 3.749 38.433 -14.148 1.00 93.12 1077 LEU A CA 1
ATOM 7909 C C . LEU A 1 1077 ? 2.341 38.079 -14.626 1.00 93.12 1077 LEU A C 1
ATOM 7911 O O . LEU A 1 1077 ? 1.860 38.691 -15.570 1.00 93.12 1077 LEU A O 1
ATOM 7915 N N . ILE A 1 1078 ? 1.639 37.167 -13.957 1.00 90.12 1078 ILE A N 1
ATOM 7916 C CA . ILE A 1 1078 ? 0.268 36.800 -14.336 1.00 90.12 1078 ILE A CA 1
ATOM 7917 C C . ILE A 1 1078 ? -0.713 37.970 -14.105 1.00 90.12 1078 ILE A C 1
ATOM 7919 O O . ILE A 1 1078 ? -1.666 38.134 -14.865 1.00 90.12 1078 ILE A O 1
ATOM 7923 N N . SER A 1 1079 ? -0.486 38.804 -13.086 1.00 89.19 1079 SER A N 1
ATOM 7924 C CA . SER A 1 1079 ? -1.355 39.952 -12.776 1.00 89.19 1079 SER A CA 1
ATOM 7925 C C . SER A 1 1079 ? -1.043 41.209 -13.598 1.00 89.19 1079 SER A C 1
ATOM 7927 O O . SER A 1 1079 ? -1.947 42.003 -13.872 1.00 89.19 1079 SER A O 1
ATOM 7929 N N . CYS A 1 1080 ? 0.224 41.414 -13.974 1.00 93.38 1080 CYS A N 1
ATOM 7930 C CA . CYS A 1 1080 ? 0.706 42.634 -14.627 1.00 93.38 1080 CYS A CA 1
ATOM 7931 C C . CYS A 1 1080 ? 1.120 42.466 -16.088 1.00 93.38 1080 CYS A C 1
ATOM 7933 O O . CYS A 1 1080 ? 1.228 43.473 -16.781 1.00 93.38 1080 CYS A O 1
ATOM 7935 N N . ALA A 1 1081 ? 1.367 41.253 -16.577 1.00 94.69 1081 ALA A N 1
ATOM 7936 C CA . ALA A 1 1081 ? 1.720 40.996 -17.969 1.00 94.69 1081 ALA A CA 1
ATOM 7937 C C . ALA A 1 1081 ? 0.555 40.343 -18.718 1.00 94.69 1081 ALA A C 1
ATOM 7939 O O . ALA A 1 1081 ? -0.373 39.781 -18.133 1.00 94.69 1081 ALA A O 1
ATOM 7940 N N . ARG A 1 1082 ? 0.611 40.390 -20.049 1.00 94.44 1082 ARG A N 1
ATOM 7941 C CA . ARG A 1 1082 ? -0.330 39.653 -20.893 1.00 94.44 1082 ARG A CA 1
ATOM 7942 C C . ARG A 1 1082 ? 0.108 38.194 -20.998 1.00 94.44 1082 ARG A C 1
ATOM 7944 O O . ARG A 1 1082 ? 0.808 37.839 -21.940 1.00 94.44 1082 ARG A O 1
ATOM 7951 N N . VAL A 1 1083 ? -0.299 37.369 -20.034 1.00 95.31 1083 VAL A N 1
ATOM 7952 C CA . VAL A 1 1083 ? -0.012 35.928 -20.052 1.00 95.31 1083 VAL A CA 1
ATOM 7953 C C . VAL A 1 1083 ? -1.176 35.171 -20.683 1.00 95.31 1083 VAL A C 1
ATOM 7955 O O . VAL A 1 1083 ? -2.303 35.179 -20.180 1.00 95.31 1083 VAL A O 1
ATOM 7958 N N . SER A 1 1084 ? -0.902 34.530 -21.811 1.00 95.69 1084 SER A N 1
ATOM 7959 C CA . SER A 1 1084 ? -1.872 33.685 -22.500 1.00 95.69 1084 SER A CA 1
ATOM 7960 C C . SER A 1 1084 ? -1.883 32.274 -21.904 1.00 95.69 1084 SER A C 1
ATOM 7962 O O . SER A 1 1084 ? -0.894 31.830 -21.336 1.00 95.69 1084 SER A O 1
ATOM 7964 N N . ALA A 1 1085 ? -2.982 31.546 -22.017 1.00 93.69 1085 ALA A N 1
ATOM 7965 C CA . ALA A 1 1085 ? -3.078 30.150 -21.629 1.00 93.69 1085 ALA A CA 1
ATOM 7966 C C . ALA A 1 1085 ? -3.696 29.340 -22.769 1.00 93.69 1085 ALA A C 1
ATOM 7968 O O . ALA A 1 1085 ? -4.657 29.783 -23.405 1.00 93.69 1085 ALA A O 1
ATOM 7969 N N . GLY A 1 1086 ? -3.141 28.158 -23.009 1.00 92.69 1086 GLY A N 1
ATOM 7970 C CA . GLY A 1 1086 ? -3.660 27.180 -23.962 1.00 92.69 1086 GLY A CA 1
ATOM 7971 C C . GLY A 1 1086 ? -3.592 25.775 -23.383 1.00 92.69 1086 GLY A C 1
ATOM 7972 O O . GLY A 1 1086 ? -2.820 25.518 -22.454 1.00 92.69 1086 GLY A O 1
ATOM 7973 N N . SER A 1 1087 ? -4.422 24.873 -23.903 1.00 92.31 1087 SER A N 1
ATOM 7974 C CA . SER A 1 1087 ? -4.220 23.441 -23.682 1.00 92.31 1087 SER A CA 1
ATOM 7975 C C . SER A 1 1087 ? -2.919 22.982 -24.363 1.00 92.31 1087 SER A C 1
ATOM 7977 O O . SER A 1 1087 ? -2.413 23.695 -25.236 1.00 92.31 1087 SER A O 1
ATOM 7979 N N . PRO A 1 1088 ? -2.373 21.804 -24.007 1.00 92.38 1088 PRO A N 1
ATOM 7980 C CA . PRO A 1 1088 ? -1.239 21.232 -24.731 1.00 92.38 1088 PRO A CA 1
ATOM 7981 C C . PRO A 1 1088 ? -1.481 21.199 -26.249 1.00 92.38 1088 PRO A C 1
ATOM 7983 O O . PRO A 1 1088 ? -0.631 21.649 -27.010 1.00 92.38 1088 PRO A O 1
ATOM 7986 N N . ALA A 1 1089 ? -2.690 20.806 -26.670 1.00 90.75 1089 ALA A N 1
ATOM 7987 C CA . ALA A 1 1089 ? -3.084 20.755 -28.076 1.00 90.75 1089 ALA A CA 1
ATOM 7988 C C . ALA A 1 1089 ? -3.119 22.140 -28.747 1.00 90.75 1089 ALA A C 1
ATOM 7990 O O . ALA A 1 1089 ? -2.681 22.275 -29.885 1.00 90.75 1089 ALA A O 1
ATOM 7991 N N . ASP A 1 1090 ? -3.595 23.185 -28.057 1.00 93.31 1090 ASP A N 1
ATOM 7992 C CA . ASP A 1 1090 ? -3.624 24.543 -28.625 1.00 93.31 1090 ASP A CA 1
ATOM 7993 C C . ASP A 1 1090 ? -2.206 25.099 -28.840 1.00 93.31 1090 ASP A C 1
ATOM 7995 O O . ASP A 1 1090 ? -1.943 25.799 -29.821 1.00 93.31 1090 ASP A O 1
ATOM 7999 N N . ILE A 1 1091 ? -1.288 24.802 -27.914 1.00 95.00 1091 ILE A N 1
ATOM 8000 C CA . ILE A 1 1091 ? 0.112 25.246 -27.972 1.00 95.00 1091 ILE A CA 1
ATOM 8001 C C . ILE A 1 1091 ? 0.871 24.466 -29.057 1.00 95.00 1091 ILE A C 1
ATOM 8003 O O . ILE A 1 1091 ? 1.603 25.064 -29.851 1.00 95.00 1091 ILE A O 1
ATOM 8007 N N . GLU A 1 1092 ? 0.636 23.157 -29.149 1.00 93.06 1092 GLU A N 1
ATOM 8008 C CA . GLU A 1 1092 ? 1.203 22.296 -30.187 1.00 93.06 1092 GLU A CA 1
ATOM 8009 C C . GLU A 1 1092 ? 0.688 22.679 -31.582 1.00 93.06 1092 GLU A C 1
ATOM 8011 O O . GLU A 1 1092 ? 1.481 22.837 -32.510 1.00 93.06 1092 GLU A O 1
ATOM 8016 N N . ALA A 1 1093 ? -0.614 22.954 -31.729 1.00 92.62 1093 ALA A N 1
ATOM 8017 C CA . ALA A 1 1093 ? -1.200 23.455 -32.975 1.00 92.62 1093 ALA A CA 1
ATOM 8018 C C . ALA A 1 1093 ? -0.621 24.823 -33.383 1.00 92.62 1093 ALA A C 1
ATOM 8020 O O . ALA A 1 1093 ? -0.466 25.127 -34.573 1.00 92.62 1093 ALA A O 1
ATOM 8021 N N . ALA A 1 1094 ? -0.236 25.649 -32.405 1.00 93.25 1094 ALA A N 1
ATOM 8022 C CA . ALA A 1 1094 ? 0.499 26.881 -32.662 1.00 93.25 1094 ALA A CA 1
ATOM 8023 C C . ALA A 1 1094 ? 1.951 26.633 -33.119 1.00 93.25 1094 ALA A C 1
ATOM 8025 O O . ALA A 1 1094 ? 2.550 27.544 -33.689 1.00 93.25 1094 ALA A O 1
ATOM 8026 N N . GLY A 1 1095 ? 2.481 25.412 -32.979 1.00 95.06 1095 GLY A N 1
ATOM 8027 C CA . GLY A 1 1095 ? 3.811 24.986 -33.424 1.00 95.06 1095 GLY A CA 1
ATOM 8028 C C . GLY A 1 1095 ? 4.915 25.162 -32.379 1.00 95.06 1095 GLY A C 1
ATOM 8029 O O . GLY A 1 1095 ? 6.085 25.264 -32.759 1.00 95.06 1095 GLY A O 1
ATOM 8030 N N . PHE A 1 1096 ? 4.553 25.237 -31.093 1.00 96.38 1096 PHE A N 1
ATOM 8031 C CA . PHE A 1 1096 ? 5.462 25.486 -29.969 1.00 96.38 1096 PHE A CA 1
ATOM 8032 C C . PHE A 1 1096 ? 5.309 24.429 -28.865 1.00 96.38 1096 PHE A C 1
ATOM 8034 O O . PHE A 1 1096 ? 4.323 23.701 -28.832 1.00 96.38 1096 PHE A O 1
ATOM 8041 N N . GLY A 1 1097 ? 6.294 24.342 -27.966 1.00 93.81 1097 GLY A N 1
ATOM 8042 C CA . GLY A 1 1097 ? 6.207 23.550 -26.733 1.00 93.81 1097 GLY A CA 1
ATOM 8043 C C . GLY A 1 1097 ? 5.840 24.416 -25.525 1.00 93.81 1097 GLY A C 1
ATOM 8044 O O . GLY A 1 1097 ? 5.753 25.641 -25.634 1.00 93.81 1097 GLY A O 1
ATOM 8045 N N . ALA A 1 1098 ? 5.627 23.795 -24.367 1.00 93.38 1098 ALA A N 1
ATOM 8046 C CA . ALA A 1 1098 ? 5.458 24.501 -23.101 1.00 93.38 1098 ALA A CA 1
ATOM 8047 C C . ALA A 1 1098 ? 5.891 23.636 -21.920 1.00 93.38 1098 ALA A C 1
ATOM 8049 O O . ALA A 1 1098 ? 5.505 22.473 -21.829 1.00 93.38 1098 ALA A O 1
ATOM 8050 N N . ALA A 1 1099 ? 6.589 24.240 -20.966 1.00 91.25 1099 ALA A N 1
ATOM 8051 C CA . ALA A 1 1099 ? 6.717 23.707 -19.622 1.00 91.25 1099 ALA A CA 1
ATOM 8052 C C . ALA A 1 1099 ? 5.442 23.995 -18.809 1.00 91.25 1099 ALA A C 1
ATOM 8054 O O . ALA A 1 1099 ? 4.751 25.005 -19.015 1.00 91.25 1099 ALA A O 1
ATOM 8055 N N . GLY A 1 1100 ? 5.117 23.084 -17.889 1.00 87.50 1100 GLY A N 1
ATOM 8056 C CA . GLY A 1 1100 ? 4.024 23.257 -16.933 1.00 87.50 1100 GLY A CA 1
ATOM 8057 C C . GLY A 1 1100 ? 4.348 24.297 -15.857 1.00 87.50 1100 GLY A C 1
ATOM 8058 O O . GLY A 1 1100 ? 5.492 24.714 -15.688 1.00 87.50 1100 GLY A O 1
ATOM 8059 N N . LEU A 1 1101 ? 3.332 24.709 -15.093 1.00 80.94 1101 LEU A N 1
ATOM 8060 C CA . LEU A 1 1101 ? 3.560 25.517 -13.891 1.00 80.94 1101 LEU A CA 1
ATOM 8061 C C . LEU A 1 1101 ? 4.489 24.758 -12.918 1.00 80.94 1101 LEU A C 1
ATOM 8063 O O . LEU A 1 1101 ? 4.338 23.543 -12.787 1.00 80.94 1101 LEU A O 1
ATOM 8067 N N . PRO A 1 1102 ? 5.414 25.444 -12.217 1.00 80.38 1102 PRO A N 1
ATOM 8068 C CA . PRO A 1 1102 ? 5.476 26.896 -11.992 1.00 80.38 1102 PRO A CA 1
ATOM 8069 C C . PRO A 1 1102 ? 6.156 27.731 -13.097 1.00 80.38 1102 PRO A C 1
ATOM 8071 O O . PRO A 1 1102 ? 6.265 28.948 -12.936 1.00 80.38 1102 PRO A O 1
ATOM 8074 N N . SER A 1 1103 ? 6.597 27.130 -14.204 1.00 90.31 1103 SER A N 1
ATOM 8075 C CA . SER A 1 1103 ? 7.240 27.849 -15.309 1.00 90.31 1103 SER A CA 1
ATOM 8076 C C . SER A 1 1103 ? 6.241 28.669 -16.140 1.00 90.31 1103 SER A C 1
ATOM 8078 O O . SER A 1 1103 ? 5.095 28.271 -16.364 1.00 90.31 1103 SER A O 1
ATOM 8080 N N . LEU A 1 1104 ? 6.686 29.827 -16.634 1.00 94.56 1104 LEU A N 1
ATOM 8081 C CA . LEU A 1 1104 ? 6.066 30.519 -17.767 1.00 94.56 1104 LEU A CA 1
ATOM 8082 C C . LEU A 1 1104 ? 6.831 30.191 -19.042 1.00 94.56 1104 LEU A C 1
ATOM 8084 O O . LEU A 1 1104 ? 7.979 29.771 -18.999 1.00 94.56 1104 LEU A O 1
ATOM 8088 N N . ASN A 1 1105 ? 6.210 30.425 -20.187 1.00 97.06 1105 ASN A N 1
ATOM 8089 C CA . ASN A 1 1105 ? 6.812 30.188 -21.488 1.00 97.06 1105 ASN A CA 1
ATOM 8090 C C . ASN A 1 1105 ? 6.794 31.484 -22.298 1.00 97.06 1105 ASN A C 1
ATOM 8092 O O . ASN A 1 1105 ? 5.917 32.331 -22.112 1.00 97.06 1105 ASN A O 1
ATOM 8096 N N . PHE A 1 1106 ? 7.754 31.655 -23.201 1.00 97.19 1106 PHE A N 1
ATOM 8097 C CA . PHE A 1 1106 ? 7.787 32.785 -24.122 1.00 97.19 1106 PHE A CA 1
ATOM 8098 C C . PHE A 1 1106 ? 8.179 32.354 -25.527 1.00 97.19 1106 PHE A C 1
ATOM 8100 O O . PHE A 1 1106 ? 9.102 31.571 -25.713 1.00 97.19 1106 PHE A O 1
ATOM 8107 N N . THR A 1 1107 ? 7.514 32.913 -26.532 1.00 96.06 1107 THR A N 1
ATOM 8108 C CA . THR A 1 1107 ? 7.961 32.865 -27.929 1.00 96.06 1107 THR A CA 1
ATOM 8109 C C . THR A 1 1107 ? 7.456 34.114 -28.656 1.00 96.06 1107 THR A C 1
ATOM 8111 O O . THR A 1 1107 ? 6.391 34.620 -28.287 1.00 96.06 1107 THR A O 1
ATOM 8114 N N . PRO A 1 1108 ? 8.159 34.662 -29.669 1.00 95.12 1108 PRO A N 1
ATOM 8115 C CA . PRO A 1 1108 ? 7.766 35.933 -30.270 1.00 95.12 1108 PRO A CA 1
ATOM 8116 C C . PRO A 1 1108 ? 6.339 35.911 -30.857 1.00 95.12 1108 PRO A C 1
ATOM 8118 O O . PRO A 1 1108 ? 5.617 36.888 -30.650 1.00 95.12 1108 PRO A O 1
ATOM 8121 N N . PRO A 1 1109 ? 5.865 34.812 -31.490 1.00 95.25 1109 PRO A N 1
ATOM 8122 C CA . PRO A 1 1109 ? 4.490 34.732 -31.988 1.00 95.25 1109 PRO A CA 1
ATOM 8123 C C . PRO A 1 1109 ? 3.390 34.664 -30.921 1.00 95.25 1109 PRO A C 1
ATOM 8125 O O . PRO A 1 1109 ? 2.274 35.088 -31.201 1.00 95.25 1109 PRO A O 1
ATOM 8128 N N . LEU A 1 1110 ? 3.665 34.155 -29.714 1.00 95.50 1110 LEU A N 1
ATOM 8129 C CA . LEU A 1 1110 ? 2.641 33.986 -28.666 1.00 95.50 1110 LEU A CA 1
ATOM 8130 C C . LEU A 1 1110 ? 2.781 34.979 -27.503 1.00 95.50 1110 LEU A C 1
ATOM 8132 O O . LEU A 1 1110 ? 1.845 35.160 -26.723 1.00 95.50 1110 LEU A O 1
ATOM 8136 N N . GLY A 1 1111 ? 3.927 35.650 -27.387 1.00 96.75 1111 GLY A N 1
ATOM 8137 C CA . GLY A 1 1111 ? 4.296 36.414 -26.200 1.00 96.75 1111 GLY A CA 1
ATOM 8138 C C . GLY A 1 1111 ? 4.519 35.504 -24.992 1.00 96.75 1111 GLY A C 1
ATOM 8139 O O . GLY A 1 1111 ? 5.042 34.403 -25.145 1.00 96.75 1111 GLY A O 1
ATOM 8140 N N . LEU A 1 1112 ? 4.148 35.967 -23.794 1.00 97.12 1112 LEU A N 1
ATOM 8141 C CA . LEU A 1 1112 ? 4.153 35.142 -22.582 1.00 97.12 1112 LEU A CA 1
ATOM 8142 C C . LEU A 1 1112 ? 2.937 34.212 -22.570 1.00 97.12 1112 LEU A C 1
ATOM 8144 O O . LEU A 1 1112 ? 1.804 34.666 -22.750 1.00 97.12 1112 LEU A O 1
ATOM 8148 N N . TYR A 1 1113 ? 3.152 32.925 -22.312 1.00 97.12 1113 TYR A N 1
ATOM 8149 C CA . TYR A 1 1113 ? 2.081 31.939 -22.227 1.00 97.12 1113 TYR A CA 1
ATOM 8150 C C . TYR A 1 1113 ? 2.343 30.851 -21.180 1.00 97.12 1113 TYR A C 1
ATOM 8152 O O . TYR A 1 1113 ? 3.471 30.619 -20.752 1.00 97.12 1113 TYR A O 1
ATOM 8160 N N . MET A 1 1114 ? 1.283 30.176 -20.750 1.00 95.50 1114 MET A N 1
ATOM 8161 C CA . MET A 1 1114 ? 1.326 29.031 -19.843 1.00 95.50 1114 MET A CA 1
ATOM 8162 C C . MET A 1 1114 ? 0.475 27.884 -20.382 1.00 95.50 1114 MET A C 1
ATOM 8164 O O . MET A 1 1114 ? -0.531 28.095 -21.064 1.00 95.50 1114 MET A O 1
ATOM 8168 N N . MET A 1 1115 ? 0.866 26.661 -20.045 1.00 92.56 1115 MET A N 1
ATOM 8169 C CA . MET A 1 1115 ? 0.093 25.471 -20.361 1.00 92.56 1115 MET A CA 1
ATOM 8170 C C . MET A 1 1115 ? -0.957 25.231 -19.278 1.00 92.56 1115 MET A C 1
ATOM 8172 O O . MET A 1 1115 ? -0.633 25.061 -18.102 1.00 92.56 1115 MET A O 1
ATOM 8176 N N . ARG A 1 1116 ? -2.231 25.193 -19.672 1.00 86.25 1116 ARG A N 1
ATOM 8177 C CA . ARG A 1 1116 ? -3.314 24.772 -18.785 1.00 86.25 1116 ARG A CA 1
ATOM 8178 C C . ARG A 1 1116 ? -3.318 23.247 -18.748 1.00 86.25 1116 ARG A C 1
ATOM 8180 O O . ARG A 1 1116 ? -3.744 22.625 -19.719 1.00 86.25 1116 ARG A O 1
ATOM 8187 N N . GLN A 1 1117 ? -2.858 22.649 -17.646 1.00 73.81 1117 GLN A N 1
ATOM 8188 C CA . GLN A 1 1117 ? -3.037 21.210 -17.430 1.00 73.81 1117 GLN A CA 1
ATOM 8189 C C . GLN A 1 1117 ? -4.542 20.922 -17.425 1.00 73.81 1117 GLN A C 1
ATOM 8191 O O . GLN A 1 1117 ? -5.282 21.446 -16.593 1.00 73.81 1117 GLN A O 1
ATOM 8196 N N . GLY A 1 1118 ? -5.015 20.198 -18.438 1.00 55.38 1118 GLY A N 1
ATOM 8197 C CA . GLY A 1 1118 ? -6.440 20.010 -18.675 1.00 55.38 1118 GLY A CA 1
ATOM 8198 C C . GLY A 1 1118 ? -7.112 19.287 -17.511 1.00 55.38 1118 GLY A C 1
ATOM 8199 O O . GLY A 1 1118 ? -6.887 18.099 -17.304 1.00 55.38 1118 GLY A O 1
ATOM 8200 N N . GLY A 1 1119 ? -7.997 19.982 -16.793 1.00 47.59 1119 GLY A N 1
ATOM 8201 C CA . GLY A 1 1119 ? -9.201 19.332 -16.288 1.00 47.59 1119 GLY A CA 1
ATOM 8202 C C . GLY A 1 1119 ? -10.046 18.991 -17.511 1.00 47.59 1119 GLY A C 1
ATOM 8203 O O . GLY A 1 1119 ? -10.335 19.892 -18.295 1.00 47.59 1119 GLY A O 1
ATOM 8204 N N . GLY A 1 1120 ? -10.334 17.705 -17.722 1.00 39.97 1120 GLY A N 1
ATOM 8205 C CA . GLY A 1 1120 ? -10.977 17.206 -18.939 1.00 39.97 1120 GLY A CA 1
ATOM 8206 C C . GLY A 1 1120 ? -12.202 18.024 -19.355 1.00 39.97 1120 GLY A C 1
ATOM 8207 O O . GLY A 1 1120 ? -13.007 18.430 -18.514 1.00 39.97 1120 GLY A O 1
ATOM 8208 N N . ASP A 1 1121 ? -12.321 18.262 -20.660 1.00 38.66 1121 ASP A N 1
ATOM 8209 C CA . ASP A 1 1121 ? -13.448 18.950 -21.277 1.00 38.66 1121 ASP A CA 1
ATOM 8210 C C . ASP A 1 1121 ? -14.780 18.312 -20.856 1.00 38.66 1121 ASP A C 1
ATOM 8212 O O . ASP A 1 1121 ? -15.170 17.244 -21.327 1.00 38.66 1121 ASP A O 1
ATOM 8216 N N . ARG A 1 1122 ? -15.542 19.014 -20.013 1.00 41.44 1122 ARG A N 1
ATOM 8217 C CA . ARG A 1 1122 ? -16.999 18.978 -20.133 1.00 41.44 1122 ARG A CA 1
ATOM 8218 C C . ARG A 1 1122 ? -17.353 19.866 -21.319 1.00 41.44 1122 ARG A C 1
ATOM 8220 O O . ARG A 1 1122 ? -17.440 21.082 -21.165 1.00 41.44 1122 ARG A O 1
ATOM 8227 N N . GLN A 1 1123 ? -17.563 19.275 -22.492 1.00 31.44 1123 GLN A N 1
ATOM 8228 C CA . GLN A 1 1123 ? -18.327 19.962 -23.530 1.00 31.44 1123 GLN A CA 1
ATOM 8229 C C . GLN A 1 1123 ? -19.741 20.246 -22.987 1.00 31.44 1123 GLN A C 1
ATOM 8231 O O . GLN A 1 1123 ? -20.410 19.311 -22.539 1.00 31.44 1123 GLN A O 1
ATOM 8236 N N . PRO A 1 1124 ? -20.238 21.493 -23.022 1.00 35.72 1124 PRO A N 1
ATOM 8237 C CA . PRO A 1 1124 ? -21.666 21.730 -22.911 1.00 35.72 1124 PRO A CA 1
ATOM 8238 C C . PRO A 1 1124 ? -22.320 21.228 -24.203 1.00 35.72 1124 PRO A C 1
ATOM 8240 O O . PRO A 1 1124 ? -21.977 21.670 -25.298 1.00 35.72 1124 PRO A O 1
ATOM 8243 N N . SER A 1 1125 ? -23.252 20.284 -24.082 1.00 31.55 1125 SER A N 1
ATOM 8244 C CA . SER A 1 1125 ? -24.060 19.821 -25.205 1.00 31.55 1125 SER A CA 1
ATOM 8245 C C . SER A 1 1125 ? -24.897 20.980 -25.752 1.00 31.55 1125 SER A C 1
ATOM 8247 O O . SER A 1 1125 ? -25.878 21.387 -25.129 1.00 31.55 1125 SER A O 1
ATOM 8249 N N . THR A 1 1126 ? -24.552 21.499 -26.925 1.00 37.00 1126 THR A N 1
ATOM 8250 C CA . THR A 1 1126 ? -25.456 22.345 -27.709 1.00 37.00 1126 THR A CA 1
ATOM 8251 C C . THR A 1 1126 ? -26.071 21.508 -28.822 1.00 37.00 1126 THR A C 1
ATOM 8253 O O . THR A 1 1126 ? -25.445 21.287 -29.855 1.00 37.00 1126 THR A O 1
ATOM 8256 N N . ARG A 1 1127 ? -27.308 21.052 -28.608 1.00 29.92 1127 ARG A N 1
ATOM 8257 C CA . ARG A 1 1127 ? -28.262 20.785 -29.693 1.00 29.92 1127 ARG A CA 1
ATOM 8258 C C . ARG A 1 1127 ? -29.211 21.983 -29.793 1.00 29.92 1127 ARG A C 1
ATOM 8260 O O . ARG A 1 1127 ? -29.797 22.332 -28.768 1.00 29.92 1127 ARG A O 1
ATOM 8267 N N . PRO A 1 1128 ? -29.419 22.589 -30.969 1.00 35.06 1128 PRO A N 1
ATOM 8268 C CA . PRO A 1 1128 ? -30.732 23.070 -31.357 1.00 35.06 1128 PRO A CA 1
ATOM 8269 C C . PRO A 1 1128 ? -31.522 21.921 -32.017 1.00 35.06 1128 PRO A C 1
ATOM 8271 O O . PRO A 1 1128 ? -30.952 20.865 -32.293 1.00 35.06 1128 PRO A O 1
ATOM 8274 N N . ILE A 1 1129 ? -32.829 22.130 -32.181 1.00 35.72 1129 ILE A N 1
ATOM 8275 C CA . ILE A 1 1129 ? -33.814 21.225 -32.807 1.00 35.72 1129 ILE A CA 1
ATOM 8276 C C . ILE A 1 1129 ? -33.277 20.555 -34.075 1.00 35.72 1129 ILE A C 1
ATOM 8278 O O . ILE A 1 1129 ? -32.675 21.282 -34.900 1.00 35.72 1129 ILE A O 1
#

Sequence (1129 aa):
MKQLVVHYDRMLARAFVGLPVLQRRFALSIAGLLLLIATAPTCASAQSDDGLITITVSEGKSKTPLALARVLLNGPVMTSELTRADGEVVFRDAPAGTYTARVGKAGYQQVTTAPFEVVSSRAVAVTVQLAPTSDVKTLGTVVVKSSATVSINAVTADSAIRKLSPTLSEALGKLAGVSVASDSPANDASQTISLEGHDPSQTQLMLDGIPLNSPGIAGDLRSFDSDLFGGASVSFNPVPGALGGSVNYRTIEPTSTWQTSFTTRVGNLGSASTILAEQGRLHGLGVAYLHAIRGSNDLLDGQAFADTSGLAYVHNGANQTDGDLLKLRARLGQAHSLSATLISSNGYNDAICTVDTGPLPCGYGPGNSNYRRFTLGALSDSALVGMTSVQLSLFGTQSRFDRDLLDRYVDGIGAPFASQTTATTHGVSFGLQLPSRERHTISLQATTSASSTRSAGLIPSATLYAGGEASSSYASLSVADSVRSNDQLTLGDHIGLARSNGKSASLLAGLSAAWSPRPQDSFGGTIDVGSNGGGGRRVGTLSDPVSLQFNCGGEVAFGSGPGDQAGSQTSLSERATWQHRLGRIGQISASLYRQVQHDTLLNALVNASALPGGYFPPNYFQTVQQIYQSSGGCGQPAAPFGPANVYLNVPIAGVKMVYQGLQVSGTFNITRNLAAQPFYNVQVVEPFADDGRLANPYSPVISGSQIPGVPLRQAGMTLDYRAPHSPVEWLADSQYVSGNNRQNLPGYVAADLGAAVDFAHGTLTVAESNIFNKDAYAFASSSYSAGLPTRGDGMLSTIARPLSPRQITFTYTVKVGGPVARGWDASARPGVDSSFSGGGGPRSFMAALAPYPASQPAAPFAVDSTKPGCTPDAARAAAPTLAAMKAYAEKVEASKNAAGYPKTPPGPVPGIPSFSVSYHPSQNTYALTFSPLTMSGLRGFVACAPVHVGRLEQAQAMHLYVPQSSSFFRAPLAYTPAVGLYIVRQPPVAGQEQFRVYRLPTTAPAKPLQILASDRCTSELRPVAAQLLASLGRYLSSQTNAFPAPQPAGWIVVPHSAIKGRWWELQPQAPQGLPALISCARVSAGSPADIEAAGFGAAGLPSLNFTPPLGLYMMRQGGGDRQPSTRPI

Foldseek 3Di:
DVVVVVVVVVVVVVVLPPDPPVVNVVVVVVVVVVVVVPDDDDDDDDAAFFEKEKEAEAAQPPRQADWLKKKWKDWLDTDIDTAANRNMDIDTRDHWTKMWIWIGDPQWDIDIDDIDTGGGQWYWYWYHHTYGPPDDDDDTDTDTDGDHDDDLFKDFCRDLLNLQDPFQLNSNCQHFQKHWDFLDLWPPTFIFIFGLPDDRLLEFEAESNHTPDFQSDTDRCQLAGRVQFRMKGWDCPRDAQHNRGYIYTYHDWAHAWWKKKWKWKDWDFRKIKIKIWIHYDDPQKTKIKMKMKIKGWFPQAQPFDQAQLQDTDGAGWIKMKIKMKIKIWGDPDSFKIKMKIKMKMKIKTAGDQFADQAPGHHDFDPDWMKIKMKIKIKIKIWGDDDPKIKIKMWMKMKMKIKGFSQQGGGSNHRDGWIKMKMKMKIWMKIKMWDPDPSFKIKIKIKIKMKMKIAMATPDPVCRLQTFHIWIKIKIKIKIKMWGCPHSFKIKMKMWIWMEMPPADIDIWIKIKMWGHPDPFKIKIKMKIKHWNYFDIFPRWGWDQLSPWDANLVQLATEEAAEADGQDTKIKIKIKMKMKGHPDPFWIKIKMWIKMKMWFDWDFFWFQQVLDDPPRDDPCSQVSNQVSCCRPSHRVDPDDRSDSRRYIHRYTYTGKIKMKTWMKMWMWGCPDPFKIKIKIKIFIAIFIADPRSRCVDQATLRDHGHGHAADFRMKIKMKMWGDPVSFLKIKIKMKMWTDASHNQQAHTDMWMKIKMWGDDPFKIKIKIKTRQVQPQPDSHFYLPRGNFRQGNNRDTHRDTGNGDHGIMIMIMIMGMPTPPPPPPPPPDDDDDDDDDDDDDDDDQDPQNLAAAFDPWFDPQQLQFACVQPLQDPVLNVLQNQLSVLVVVQVVQQVVCQDPQGGDCDRPDDRPDRVQWDWDWADDRHWIKIWTAGQAPVSVSSNVSTGNEHEDEPVVCVVVVHDADDDAPQGQWIWMAIRTGRIYTYGDDDDPPDPLFDAAAFDPFFDPCLLAWDPAPLLDPVLVVLSVQVSVQVVVVVVPPPDDPDDDDGPQWDWDWDAWQVGIKIKTQGSGSCNQRSCRRTGREHEDAQVSQVVVTHGADAPPIWMADRGGRIYHHDPDPDDPDDDDDDD

Radius of gyration: 33.73 Å; chains: 1; bounding box: 90×101×84 Å